Protein AF-0000000084714927 (afdb_homodimer)

Organism: Cystobacter fuscus (strain ATCC 25194 / DSM 2262 / NBRC 100088 / M29) (NCBI:txid1242864)

Radius of gyration: 37.63 Å; Cα contacts (8 Å, |Δi|>4): 1784; chains: 2; bounding box: 55×121×101 Å

InterPro domains:
  IPR007560 Restriction endonuclease type IV, Mrr [PF04471] (374-471)
  IPR011856 tRNA endonuclease-like domain superfamily [G3DSA:3.40.1350.10] (343-491)

pLDDT: mean 81.04, std 16.55, range [20.39, 96.5]

Sequence (1030 aa):
MTMDDIRNSDLLENTDSLEPNTLGLEEFSGKSTAALIKLAKEHSSPDGAVKINFQLANIGNTNDPANIAYDYLEALWIGERLSKHCKKVTSETKSLSYYEVYVVFSMWPSDFEEWARELVQLTIDLELWGEDCPDGYEIYDPITKAEGISEVEDDIFNGSSKICLPELADCFIANFIHGTFYHEEEAYWNERFPTWRHGFWKSALSREIGYDLYTSTNSQGVWIAMSDKDKIEDLLSQYGGFSETGRKLYLAEYLRLNDESPFLVSVRNSVYAPVQQVESALECWEKCLQDKKRKSKANDDQYSSAWQDFSWRMTEHGQAVVASHDNVQFVAFCSSADSLRPEQLQDTLAKLENSADRLRQLVGLPPSSLCNWDSINEEDFEELCYDVLRRTGIFDERTIRKHGKTRSRDGGRDIEIWSRSRIGKPGVKWIFQCKYLSTSRSLGAGRIDMSDVVEQYGAGGFGVMTNSVIDSTLYDRMDAIAARRDLELMSWSKFELERFITPRRDLLRRYFKHDMTMDDIRNSDLLENTDSLEPNTLGLEEFSGKSTAALIKLAKEHSSPDGAVKINFQLANIGNTNDPANIAYDYLEALWIGERLSKHCKKVTSETKSLSYYEVYVVFSMWPSDFEEWARELVQLTIDLELWGEDCPDGYEIYDPITKAEGISEVEDDIFNGSSKICLPELADCFIANFIHGTFYHEEEAYWNERFPTWRHGFWKSALSREIGYDLYTSTNSQGVWIAMSDKDKIEDLLSQYGGFSETGRKLYLAEYLRLNDESPFLVSVRNSVYAPVQQVESALECWEKCLQDKKRKSKANDDQYSSAWQDFSWRMTEHGQAVVASHDNVQFVAFCSSADSLRPEQLQDTLAKLENSADRLRQLVGLPPSSLCNWDSINEEDFEELCYDVLRRTGIFDERTIRKHGKTRSRDGGRDIEIWSRSRIGKPGVKWIFQCKYLSTSRSLGAGRIDMSDVVEQYGAGGFGVMTNSVIDSTLYDRMDAIAARRDLELMSWSKFELERFITPRRDLLRRYFKHD

Solvent-accessible surface area (backbone atoms only — not comparable to full-atom values): 55320 Å² total; per-residue (Å²): 97,76,67,76,78,69,65,86,81,83,88,67,74,81,70,62,68,71,63,94,50,53,42,48,60,70,71,56,42,78,53,53,62,68,56,43,45,52,52,45,61,71,35,31,42,98,86,51,32,35,33,39,37,45,73,34,70,31,42,61,62,73,52,42,35,45,54,38,15,48,38,31,42,49,50,41,40,52,49,52,63,57,41,75,34,28,79,45,63,48,73,46,69,45,71,58,43,78,58,40,32,29,40,36,33,40,31,29,55,71,39,60,67,62,35,37,50,50,51,50,52,47,37,52,59,66,60,59,40,67,96,67,62,68,92,76,70,70,78,61,87,69,67,44,58,65,54,47,40,49,52,49,51,46,25,68,77,65,60,76,52,88,65,81,57,28,66,40,53,40,51,18,49,60,22,33,71,69,10,61,73,33,66,76,42,41,70,62,49,34,68,76,38,52,39,50,78,67,47,28,46,75,36,57,50,19,72,79,74,71,39,56,30,28,39,39,48,55,84,62,33,37,33,43,34,50,37,57,79,82,55,48,42,56,47,26,36,74,43,54,21,20,34,84,77,24,24,46,69,37,67,28,45,38,39,32,55,52,44,46,81,38,30,30,41,36,97,67,36,47,27,52,51,64,56,65,54,49,49,53,51,46,51,37,38,62,76,56,65,48,67,63,74,64,46,62,73,53,53,90,80,61,69,62,67,76,68,46,62,40,50,41,29,22,22,60,81,40,48,36,34,34,43,34,43,88,59,33,32,35,41,35,42,44,56,54,79,37,41,60,47,70,67,54,47,50,53,49,39,50,51,46,47,50,52,38,52,49,48,34,54,65,68,32,59,74,68,67,85,67,69,55,67,83,76,45,53,62,67,54,47,48,51,49,52,52,55,49,54,49,63,61,12,45,37,38,58,86,54,55,41,75,50,73,79,65,89,60,86,74,67,62,58,40,33,36,34,30,36,36,45,27,76,78,36,66,48,40,40,28,36,29,34,70,48,75,54,58,82,89,44,65,46,53,51,89,78,56,60,61,71,60,30,34,64,75,66,66,38,44,24,42,32,42,37,32,66,22,49,69,35,69,67,28,53,53,51,51,50,55,51,23,66,74,68,70,40,44,48,45,79,30,29,36,52,56,46,47,60,62,37,67,84,32,61,68,55,35,34,72,62,50,68,47,132,112,67,58,84,75,63,62,87,81,82,88,58,75,77,72,62,69,71,62,93,50,52,42,48,62,70,72,56,40,80,54,51,64,70,56,44,45,52,52,47,61,72,34,31,43,98,86,52,31,36,32,39,36,45,73,33,71,31,40,61,60,74,48,41,36,43,56,38,16,47,40,29,43,51,49,42,41,52,51,52,62,57,39,76,34,28,78,44,64,48,74,46,67,45,70,56,39,74,56,40,32,30,41,36,34,41,32,29,55,71,41,60,69,62,33,40,49,50,50,51,51,48,37,53,58,67,58,58,41,67,94,68,63,68,90,77,70,67,80,72,82,73,69,42,58,67,54,49,40,50,52,50,52,47,25,68,76,66,59,76,52,89,64,79,57,27,68,39,53,40,50,17,50,59,22,33,70,69,10,62,73,34,66,76,42,39,71,61,48,33,69,77,38,52,38,51,78,67,47,28,45,75,36,56,51,16,72,79,74,73,39,56,30,28,39,39,72,55,86,76,33,39,33,42,32,50,37,57,80,84,54,48,42,57,47,26,38,74,42,54,20,20,34,85,78,26,23,47,67,38,67,30,44,40,40,31,54,51,45,46,82,37,29,31,41,36,97,66,36,48,27,52,51,64,56,65,54,48,49,52,51,47,52,36,37,63,75,57,64,47,66,64,76,62,45,63,77,52,52,90,81,60,69,61,66,75,68,45,63,41,49,40,29,23,22,60,80,39,46,37,35,35,41,34,43,90,59,33,33,35,39,35,39,45,56,55,79,38,41,60,47,70,69,53,47,48,52,50,40,52,52,46,48,52,51,38,51,49,45,33,54,64,67,30,55,75,69,68,84,71,69,55,68,86,75,45,52,62,66,54,48,48,51,49,52,53,55,50,54,50,63,60,12,45,38,38,58,88,54,54,41,76,48,74,77,64,88,59,89,73,68,63,56,40,32,36,35,29,36,37,45,25,77,95,37,68,47,40,41,28,35,28,34,69,48,77,52,58,81,88,43,64,47,51,50,90,78,58,61,62,70,61,31,35,63,74,67,68,38,44,25,44,32,44,35,31,65,23,49,68,35,70,67,28,52,51,52,51,50,54,52,23,66,75,68,71,41,45,49,43,80,31,32,36,50,55,46,47,59,61,38,66,83,32,63,68,56,36,35,73,62,51,68,46,132

Nearest PDB structures (foldseek):
  7cww-assembly1_A  TM=3.872E-01  e=1.235E+00  Streptomyces laurentii
  3cw2-assembly4_H  TM=4.452E-01  e=3.968E+00  Saccharolobus solfataricus
  3kg1-assembly3_A-2  TM=4.037E-01  e=4.956E+00  Streptomyces nogalater
  2aho-assembly1_B  TM=3.079E-01  e=2.544E+00  Saccharolobus solfataricus
  4oc8-assembly1_B  TM=6.922E-01  e=3.129E-04  Azoarcus olearius

Secondary structure (DSSP, 8-state):
--GGGG-----------S-TTEEEGGGGTT--HHHHHHHHHHT--TTS-EEEEEE-TTTTTT--HHHHHHHHHHHHHHHHHHHTTEEEEEEEEEEEETTEEEEEEEEEESSHHHHHHHHHHHHHHTT-S-S---TT----S---HHHHHHHHHHHHHH--S--S-HHHHHHHHHHHTTSHHHHHTHHHHHHH-GGGGGTEEE-TTHHHHTS-EEEE-SSS-EEEE-S-GGGHHHHHHHHSS--TTTT--EEEEEEEETTSPPEEE-SS-EEE--HHHHHHHHHHIIIIIS-THHHHHS-TT----GGGG-EEEE-TTSSEEEEEETTEEEEEE--GGGBPPHHHHHHHHHHHHHHHHHHHHHHTSS--TT--GGGS-HHHHHHHHHHHHHHSSSB-GGG-EE----SS---S-SEEEEBPPBTTB---EEEEEEE---TT--B-GGG--HHHHHHHHT-SEEEEEESSPBPHHHHHHHHHHHHHHT-EEEEE-HHHHHHHHTT-HHHHHHHH---/--GGGS-----------S-TTEEEGGGGTT--HHHHHHHHHHT--TTSPEEEEEE-TTTTTT--HHHHHHHHHHHHHHHHHHHTTEEEEEEEEEEEETTEEEEEEEEEESSHHHHHHHHHHHHHHTT-S-S---TT----S---HHHHHHHHHHHHHH--S--S-HHHHHHHHHHHTTSHHHHHTHHHHHHH-GGGGGTEEE-TTHHHHTS-EEEE-STT-EEEE-S-GGGHHHHHHHHSS--TTTT--EEEEEEEETTSPPEEE-SS-EEE--HHHHHHHHHHIIIIIS-THHHHSS-TT----GGGG-EEEE-TTSSEEEEEETTEEEEEE--GGGBPPHHHHHHHHHHHHHHHHHHHHHHTSS--TT--GGGS-HHHHHHHHHHHHHHSSSB-GGG-EE----SS---S-SEEEEBPPBTTB---EEEEEEE---TT-EE-GGG--HHHHHHHHT-SEEEEEESSEEPHHHHHHHHHHHHHHT-EEEEE-HHHHHHHHTT-HHHHHHHH---

Structure (mmCIF, N/CA/C/O backbone):
data_AF-0000000084714927-model_v1
#
loop_
_entity.id
_entity.type
_entity.pdbx_description
1 polymer 'Restriction endonuclease type IV Mrr domain-containing protein'
#
loop_
_atom_site.group_PDB
_atom_site.id
_atom_site.type_symbol
_atom_site.label_atom_id
_atom_site.label_alt_id
_atom_site.label_comp_id
_atom_site.label_asym_id
_atom_site.label_entity_id
_atom_site.label_seq_id
_atom_site.pdbx_PDB_ins_code
_atom_site.Cartn_x
_atom_site.Cartn_y
_atom_site.Cartn_z
_atom_site.occupancy
_atom_site.B_iso_or_equiv
_atom_site.auth_seq_id
_atom_site.auth_comp_id
_atom_site.auth_asym_id
_atom_site.auth_atom_id
_atom_site.pdbx_PDB_model_num
ATOM 1 N N . MET A 1 1 ? -5.18 25.172 0.023 1 20.39 1 MET A N 1
ATOM 2 C CA . MET A 1 1 ? -6.613 25.312 0.266 1 20.39 1 MET A CA 1
ATOM 3 C C . MET A 1 1 ? -7.297 26 -0.908 1 20.39 1 MET A C 1
ATOM 5 O O . MET A 1 1 ? -6.996 27.156 -1.221 1 20.39 1 MET A O 1
ATOM 9 N N . THR A 1 2 ? -7.621 25.281 -1.934 1 26.22 2 THR A N 1
ATOM 10 C CA . THR A 1 2 ? -8.352 25.875 -3.043 1 26.22 2 THR A CA 1
ATOM 11 C C . THR A 1 2 ? -9.656 26.5 -2.557 1 26.22 2 THR A C 1
ATOM 13 O O . THR A 1 2 ? -10.18 26.125 -1.509 1 26.22 2 THR A O 1
ATOM 16 N N . MET A 1 3 ? -10.047 27.703 -3.01 1 26.44 3 MET A N 1
ATOM 17 C CA . MET A 1 3 ? -11.156 28.609 -2.736 1 26.44 3 MET A CA 1
ATOM 18 C C . MET A 1 3 ? -12.5 27.891 -2.881 1 26.44 3 MET A C 1
ATOM 20 O O . MET A 1 3 ? -13.555 28.516 -2.756 1 26.44 3 MET A O 1
ATOM 24 N N . ASP A 1 4 ? -12.586 26.734 -3.416 1 28.58 4 ASP A N 1
ATOM 25 C CA . ASP A 1 4 ? -13.969 26.375 -3.701 1 28.58 4 ASP A CA 1
ATOM 26 C C . ASP A 1 4 ? -14.781 26.266 -2.414 1 28.58 4 ASP A C 1
ATOM 28 O O . ASP A 1 4 ? -16.016 26.297 -2.449 1 28.58 4 ASP A O 1
ATOM 32 N N . ASP A 1 5 ? -14.164 25.875 -1.298 1 27.12 5 ASP A N 1
ATOM 33 C CA . ASP A 1 5 ? -15.102 25.484 -0.253 1 27.12 5 ASP A CA 1
ATOM 34 C C . ASP A 1 5 ? -15.656 26.703 0.479 1 27.12 5 ASP A C 1
ATOM 36 O O . ASP A 1 5 ? -16.219 26.562 1.566 1 27.12 5 ASP A O 1
ATOM 40 N N . ILE A 1 6 ? -15.227 27.953 0.097 1 28.14 6 ILE A N 1
ATOM 41 C CA . ILE A 1 6 ? -15.609 29.062 0.965 1 28.14 6 ILE A CA 1
ATOM 42 C C . ILE A 1 6 ? -17.047 29.469 0.685 1 28.14 6 ILE A C 1
ATOM 44 O O . ILE A 1 6 ? -17.438 30.609 0.928 1 28.14 6 ILE A O 1
ATOM 48 N N . ARG A 1 7 ? -17.906 28.719 0.069 1 25.72 7 ARG A N 1
ATOM 49 C CA . ARG A 1 7 ? -19.078 29.438 -0.455 1 25.72 7 ARG A CA 1
ATOM 50 C C . ARG A 1 7 ? -20.047 29.797 0.666 1 25.72 7 ARG A C 1
ATOM 52 O O . ARG A 1 7 ? -21.109 30.359 0.412 1 25.72 7 ARG A O 1
ATOM 59 N N . ASN A 1 8 ? -20.188 29.094 1.812 1 25.55 8 ASN A N 1
ATOM 60 C CA . ASN A 1 8 ? -21.531 29.297 2.348 1 25.55 8 ASN A CA 1
ATOM 61 C C . ASN A 1 8 ? -21.719 30.734 2.828 1 25.55 8 ASN A C 1
ATOM 63 O O . ASN A 1 8 ? -20.797 31.359 3.342 1 25.55 8 ASN A O 1
ATOM 67 N N . SER A 1 9 ? -23 31.484 2.619 1 22.45 9 SER A N 1
ATOM 68 C CA . SER A 1 9 ? -23.609 32.812 2.502 1 22.45 9 SER A CA 1
ATOM 69 C C . SER A 1 9 ? -23.531 33.562 3.816 1 22.45 9 SER A C 1
ATOM 71 O O . SER A 1 9 ? -23.094 34.719 3.842 1 22.45 9 SER A O 1
ATOM 73 N N . ASP A 1 10 ? -24.5 33.312 4.863 1 24.19 10 ASP A N 1
ATOM 74 C CA . ASP A 1 10 ? -25.266 34.312 5.594 1 24.19 10 ASP A CA 1
ATOM 75 C C . ASP A 1 10 ? -24.469 34.875 6.77 1 24.19 10 ASP A C 1
ATOM 77 O O . ASP A 1 10 ? -24.984 35.656 7.57 1 24.19 10 ASP A O 1
ATOM 81 N N . LEU A 1 11 ? -23.422 34.219 7.191 1 28.86 11 LEU A N 1
ATOM 82 C CA . LEU A 1 11 ? -22.984 34.438 8.57 1 28.86 11 LEU A CA 1
ATOM 83 C C . LEU A 1 11 ? -22.281 35.781 8.711 1 28.86 11 LEU A C 1
ATOM 85 O O . LEU A 1 11 ? -21.062 35.812 8.906 1 28.86 11 LEU A O 1
ATOM 89 N N . LEU A 1 12 ? -22.719 36.938 8.086 1 27.44 12 LEU A N 1
ATOM 90 C CA . LEU A 1 12 ? -21.969 38.156 7.848 1 27.44 12 LEU A CA 1
ATOM 91 C C . LEU A 1 12 ? -21.828 38.969 9.133 1 27.44 12 LEU A C 1
ATOM 93 O O . LEU A 1 12 ? -20.969 39.844 9.219 1 27.44 12 LEU A O 1
ATOM 97 N N . GLU A 1 13 ? -22.75 39.062 10.133 1 27.45 13 GLU A N 1
ATOM 98 C CA . GLU A 1 13 ? -22.797 40.406 10.727 1 27.45 13 GLU A CA 1
ATOM 99 C C . GLU A 1 13 ? -21.688 40.562 11.75 1 27.45 13 GLU A C 1
ATOM 101 O O . GLU A 1 13 ? -21.422 41.688 12.211 1 27.45 13 GLU A O 1
ATOM 106 N N . ASN A 1 14 ? -21.406 39.656 12.719 1 29.84 14 ASN A N 1
ATOM 107 C CA . ASN A 1 14 ? -20.641 40.125 13.859 1 29.84 14 ASN A CA 1
ATOM 108 C C . ASN A 1 14 ? -19.203 40.438 13.477 1 29.84 14 ASN A C 1
ATOM 110 O O . ASN A 1 14 ? -18.438 39.531 13.164 1 29.84 14 ASN A O 1
ATOM 114 N N . THR A 1 15 ? -18.859 41.688 13.039 1 35.09 15 THR A N 1
ATOM 115 C CA . THR A 1 15 ? -17.641 42.375 12.633 1 35.09 15 THR A CA 1
ATOM 116 C C . THR A 1 15 ? -16.578 42.281 13.711 1 35.09 15 THR A C 1
ATOM 118 O O . THR A 1 15 ? -16.594 43 14.703 1 35.09 15 THR A O 1
ATOM 121 N N . ASP A 1 16 ? -16.172 41.281 14.273 1 39.03 16 ASP A N 1
ATOM 122 C CA . ASP A 1 16 ? -14.945 41.25 15.07 1 39.03 16 ASP A CA 1
ATOM 123 C C . ASP A 1 16 ? -13.812 42 14.367 1 39.03 16 ASP A C 1
ATOM 125 O O . ASP A 1 16 ? -13.445 41.656 13.242 1 39.03 16 ASP A O 1
ATOM 129 N N . SER A 1 17 ? -13.688 43.344 14.609 1 47.5 17 SER A N 1
ATOM 130 C CA . SER A 1 17 ? -12.672 44.281 14.172 1 47.5 17 SER A CA 1
ATOM 131 C C . SER A 1 17 ? -11.266 43.75 14.367 1 47.5 17 SER A C 1
ATOM 133 O O . SER A 1 17 ? -11.062 42.844 15.172 1 47.5 17 SER A O 1
ATOM 135 N N . LEU A 1 18 ? -10.43 43.938 13.336 1 54.31 18 LEU A N 1
ATOM 136 C CA . LEU A 1 18 ? -9 43.719 13.523 1 54.31 18 LEU A CA 1
ATOM 137 C C . LEU A 1 18 ? -8.547 44.281 14.875 1 54.31 18 LEU A C 1
ATOM 139 O O . LEU A 1 18 ? -9.18 45.156 15.438 1 54.31 18 LEU A O 1
ATOM 143 N N . GLU A 1 19 ? -7.809 43.719 15.586 1 59.12 19 GLU A N 1
ATOM 144 C CA . GLU A 1 19 ? -7.305 44.188 16.875 1 59.12 19 GLU A CA 1
ATOM 145 C C . GLU A 1 19 ? -7.23 45.688 16.906 1 59.12 19 GLU A C 1
ATOM 147 O O . GLU A 1 19 ? -6.844 46.344 15.93 1 59.12 19 GLU A O 1
ATOM 152 N N . PRO A 1 20 ? -7.883 46.375 17.828 1 55.88 20 PRO A N 1
ATOM 153 C CA . PRO A 1 20 ? -7.977 47.844 17.953 1 55.88 20 PRO A CA 1
ATOM 154 C C . PRO A 1 20 ? -6.664 48.562 17.625 1 55.88 20 PRO A C 1
ATOM 156 O O . PRO A 1 20 ? -6.672 49.719 17.188 1 55.88 20 PRO A O 1
ATOM 159 N N . ASN A 1 21 ? -5.5 47.812 17.484 1 66 21 ASN A N 1
ATOM 160 C CA . ASN A 1 21 ? -4.227 48.5 17.312 1 66 21 ASN A CA 1
ATOM 161 C C . ASN A 1 21 ? -3.586 48.156 15.961 1 66 21 ASN A C 1
ATOM 163 O O . ASN A 1 21 ? -2.371 48.281 15.805 1 66 21 ASN A O 1
ATOM 167 N N . THR A 1 22 ? -4.527 47.938 14.992 1 75.75 22 THR A N 1
ATOM 168 C CA . THR A 1 22 ? -3.982 47.656 13.664 1 75.75 22 THR A CA 1
ATOM 169 C C . THR A 1 22 ? -4.348 48.781 12.703 1 75.75 22 THR A C 1
ATOM 171 O O . THR A 1 22 ? -5.504 49.219 12.633 1 75.75 22 THR A O 1
ATOM 174 N N . LEU A 1 23 ? -3.328 49.375 12.07 1 78.56 23 LEU A N 1
ATOM 175 C CA . LEU A 1 23 ? -3.541 50.5 11.156 1 78.56 23 LEU A CA 1
ATOM 176 C C . LEU A 1 23 ? -3.703 50 9.719 1 78.56 23 LEU A C 1
ATOM 178 O O . LEU A 1 23 ? -2.926 49.156 9.258 1 78.56 23 LEU A O 1
ATOM 182 N N . GLY A 1 24 ? -4.766 50.438 9.117 1 78.31 24 GLY A N 1
ATOM 183 C CA . GLY A 1 24 ? -4.879 50.188 7.688 1 78.31 24 GLY A CA 1
ATOM 184 C C . GLY A 1 24 ? -3.965 51.062 6.855 1 78.31 24 GLY A C 1
ATOM 185 O O . GLY A 1 24 ? -3.701 52.219 7.219 1 78.31 24 GLY A O 1
ATOM 186 N N . LEU A 1 25 ? -3.465 50.531 5.832 1 76.44 25 LEU A N 1
ATOM 187 C CA . LEU A 1 25 ? -2.576 51.312 4.965 1 76.44 25 LEU A CA 1
ATOM 188 C C . LEU A 1 25 ? -3.264 52.562 4.473 1 76.44 25 LEU A C 1
ATOM 190 O O . LEU A 1 25 ? -2.607 53.594 4.238 1 76.44 25 LEU A O 1
ATOM 194 N N . GLU A 1 26 ? -4.578 52.5 4.406 1 70.88 26 GLU A N 1
ATOM 195 C CA . GLU A 1 26 ? -5.344 53.625 3.918 1 70.88 26 GLU A CA 1
ATOM 196 C C . GLU A 1 26 ? -5.336 54.781 4.93 1 70.88 26 GLU A C 1
ATOM 198 O O . GLU A 1 26 ? -5.508 55.938 4.562 1 70.88 26 GLU A O 1
ATOM 203 N N . GLU A 1 27 ? -5.098 54.406 6.129 1 72.44 27 GLU A N 1
ATOM 204 C CA . GLU A 1 27 ? -5.105 55.438 7.18 1 72.44 27 GLU A CA 1
ATOM 205 C C . GLU A 1 27 ? -3.887 56.344 7.07 1 72.44 27 GLU A C 1
ATOM 207 O O . GLU A 1 27 ? -3.879 57.438 7.617 1 72.44 27 GLU A O 1
ATOM 212 N N . PHE A 1 28 ? -2.984 55.875 6.359 1 67.94 28 PHE A N 1
ATOM 213 C CA . PHE A 1 28 ? -1.759 56.656 6.238 1 67.94 28 PHE A CA 1
ATOM 214 C C . PHE A 1 28 ? -1.833 57.594 5.039 1 67.94 28 PHE A C 1
ATOM 216 O O . PHE A 1 28 ? -0.954 58.438 4.852 1 67.94 28 PHE A O 1
ATOM 223 N N . SER A 1 29 ? -2.965 57.469 4.41 1 65.19 29 SER A N 1
ATOM 224 C CA . SER A 1 29 ? -3.117 58.281 3.219 1 65.19 29 SER A CA 1
ATOM 225 C C . SER A 1 29 ? -3.324 59.75 3.588 1 65.19 29 SER A C 1
ATOM 227 O O . SER A 1 29 ? -4.102 60.062 4.488 1 65.19 29 SER A O 1
ATOM 229 N N . GLY A 1 30 ? -2.555 60.594 2.93 1 65.06 30 GLY A N 1
ATOM 230 C CA . GLY A 1 30 ? -2.766 62.031 3.033 1 65.06 30 GLY A CA 1
ATOM 231 C C . GLY A 1 30 ? -2.158 62.625 4.285 1 65.06 30 GLY A C 1
ATOM 232 O O . GLY A 1 30 ? -2.455 63.781 4.637 1 65.06 30 GLY A O 1
ATOM 233 N N . LYS A 1 31 ? -1.418 61.938 4.965 1 71.75 31 LYS A N 1
ATOM 234 C CA . LYS A 1 31 ? -0.857 62.469 6.211 1 71.75 31 LYS A CA 1
ATOM 235 C C . LYS A 1 31 ? 0.618 62.812 6.043 1 71.75 31 LYS A C 1
ATOM 237 O O . LYS A 1 31 ? 1.3 62.25 5.18 1 71.75 31 LYS A O 1
ATOM 242 N N . SER A 1 32 ? 0.973 63.875 6.781 1 71.19 32 SER A N 1
ATOM 243 C CA . SER A 1 32 ? 2.385 64.25 6.801 1 71.19 32 SER A CA 1
ATOM 244 C C . SER A 1 32 ? 3.221 63.188 7.527 1 71.19 32 SER A C 1
ATOM 246 O O . SER A 1 32 ? 2.688 62.375 8.305 1 71.19 32 SER A O 1
ATOM 248 N N . THR A 1 33 ? 4.477 63.125 7.223 1 73.94 33 THR A N 1
ATOM 249 C CA . THR A 1 33 ? 5.398 62.188 7.863 1 73.94 33 THR A CA 1
ATOM 250 C C . THR A 1 33 ? 5.324 62.344 9.383 1 73.94 33 THR A C 1
ATOM 252 O O . THR A 1 33 ? 5.324 61.312 10.094 1 73.94 33 THR A O 1
ATOM 255 N N . ALA A 1 34 ? 5.289 63.531 9.805 1 76.25 34 ALA A N 1
ATOM 256 C CA . ALA A 1 34 ? 5.227 63.781 11.242 1 76.25 34 ALA A CA 1
ATOM 257 C C . ALA A 1 34 ? 3.938 63.219 11.836 1 76.25 34 ALA A C 1
ATOM 259 O O . ALA A 1 34 ? 3.949 62.656 12.93 1 76.25 34 ALA A O 1
ATOM 260 N N . ALA A 1 35 ? 2.887 63.406 11.117 1 78.69 35 ALA A N 1
ATOM 261 C CA . ALA A 1 35 ? 1.591 62.906 11.578 1 78.69 35 ALA A CA 1
ATOM 262 C C . ALA A 1 35 ? 1.559 61.375 11.586 1 78.69 35 ALA A C 1
ATOM 264 O O . ALA A 1 35 ? 0.962 60.75 12.469 1 78.69 35 ALA A O 1
ATOM 265 N N . LEU A 1 36 ? 2.266 60.906 10.688 1 75.12 36 LEU A N 1
ATOM 266 C CA . LEU A 1 36 ? 2.299 59.469 10.555 1 75.12 36 LEU A CA 1
ATOM 267 C C . LEU A 1 36 ? 3.133 58.844 11.672 1 75.12 36 LEU A C 1
ATOM 269 O O . LEU A 1 36 ? 2.771 57.781 12.203 1 75.12 36 LEU A O 1
ATOM 273 N N . ILE A 1 37 ? 4.203 59.438 11.914 1 77.06 37 ILE A N 1
ATOM 274 C CA . ILE A 1 37 ? 5.055 59 13.008 1 77.06 37 ILE A CA 1
ATOM 275 C C . ILE A 1 37 ? 4.277 59 14.32 1 77.06 37 ILE A C 1
ATOM 277 O O . ILE A 1 37 ? 4.355 58.062 15.109 1 77.06 37 ILE A O 1
ATOM 281 N N . LYS A 1 38 ? 3.576 60.062 14.469 1 79.88 38 LYS A N 1
ATOM 282 C CA . LYS A 1 38 ? 2.766 60.188 15.68 1 79.88 38 LYS A CA 1
ATOM 283 C C . LYS A 1 38 ? 1.701 59.094 15.742 1 79.88 38 LYS A C 1
ATOM 285 O O . LYS A 1 38 ? 1.499 58.5 16.781 1 79.88 38 LYS A O 1
ATOM 290 N N . LEU A 1 39 ? 1.113 58.875 14.625 1 78.81 39 LEU A N 1
ATOM 291 C CA . LEU A 1 39 ? 0.071 57.844 14.539 1 78.81 39 LEU A CA 1
ATOM 292 C C . LEU A 1 39 ? 0.641 56.469 14.828 1 78.81 39 LEU A C 1
ATOM 294 O O . LEU A 1 39 ? 0.045 55.688 15.57 1 78.81 39 LEU A O 1
ATOM 298 N N . ALA A 1 40 ? 1.733 56.188 14.258 1 76 40 ALA A N 1
ATOM 299 C CA . ALA A 1 40 ? 2.371 54.875 14.422 1 76 40 ALA A CA 1
ATOM 300 C C . ALA A 1 40 ? 2.803 54.656 15.867 1 76 40 ALA A C 1
ATOM 302 O O . ALA A 1 40 ? 2.674 53.562 16.391 1 76 40 ALA A O 1
ATOM 303 N N . LYS A 1 41 ? 3.301 55.656 16.484 1 77.38 41 LYS A N 1
ATOM 304 C CA . LYS A 1 41 ? 3.752 55.562 17.859 1 77.38 41 LYS A CA 1
ATOM 305 C C . LYS A 1 41 ? 2.576 55.344 18.812 1 77.38 41 LYS A C 1
ATOM 307 O O . LYS A 1 41 ? 2.697 54.625 19.797 1 77.38 41 LYS A O 1
ATOM 312 N N . GLU A 1 42 ? 1.489 55.938 18.469 1 78.94 42 GLU A N 1
ATOM 313 C CA . GLU A 1 42 ? 0.299 55.844 19.312 1 78.94 42 GLU A CA 1
ATOM 314 C C . GLU A 1 42 ? -0.293 54.438 19.234 1 78.94 42 GLU A C 1
ATOM 316 O O . GLU A 1 42 ? -0.958 53.969 20.172 1 78.94 42 GLU A O 1
ATOM 321 N N . HIS A 1 43 ? 0.025 53.812 18.156 1 78.5 43 HIS A N 1
ATOM 322 C CA . HIS A 1 43 ? -0.57 52.469 17.969 1 78.5 43 HIS A CA 1
ATOM 323 C C . HIS A 1 43 ? 0.465 51.375 18.172 1 78.5 43 HIS A C 1
ATOM 325 O O . HIS A 1 43 ? 0.199 50.219 17.859 1 78.5 43 HIS A O 1
ATOM 331 N N . SER A 1 44 ? 1.618 51.812 18.562 1 80.5 44 SER A N 1
ATOM 332 C CA . SER A 1 44 ? 2.66 50.812 18.797 1 80.5 44 SER A CA 1
ATOM 333 C C . SER A 1 44 ? 2.371 50 20.047 1 80.5 44 SER A C 1
ATOM 335 O O . SER A 1 44 ? 1.882 50.531 21.047 1 80.5 44 SER A O 1
ATOM 337 N N . SER A 1 45 ? 2.521 48.719 19.938 1 79.25 45 SER A N 1
ATOM 338 C CA . SER A 1 45 ? 2.385 47.844 21.094 1 79.25 45 SER A CA 1
ATOM 339 C C . SER A 1 45 ? 3.473 48.125 22.125 1 79.25 45 SER A C 1
ATOM 341 O O . SER A 1 45 ? 4.457 48.812 21.828 1 79.25 45 SER A O 1
ATOM 343 N N . PRO A 1 46 ? 3.236 47.594 23.359 1 76.81 46 PRO A N 1
ATOM 344 C CA . PRO A 1 46 ? 4.223 47.844 24.406 1 76.81 46 PRO A CA 1
ATOM 345 C C . PRO A 1 46 ? 5.621 47.344 24.031 1 76.81 46 PRO A C 1
ATOM 347 O O . PRO A 1 46 ? 6.621 47.938 24.469 1 76.81 46 PRO A O 1
ATOM 350 N N . ASP A 1 47 ? 5.676 46.438 23.109 1 80.38 47 ASP A N 1
ATOM 351 C CA . ASP A 1 47 ? 6.977 45.906 22.719 1 80.38 47 ASP A CA 1
ATOM 352 C C . ASP A 1 47 ? 7.551 46.656 21.516 1 80.38 47 ASP A C 1
ATOM 354 O O . ASP A 1 47 ? 8.602 46.281 21 1 80.38 47 ASP A O 1
ATOM 358 N N . GLY A 1 48 ? 6.883 47.656 21.094 1 79.88 48 GLY A N 1
ATOM 359 C CA . GLY A 1 48 ? 7.395 48.531 20.047 1 79.88 48 GLY A CA 1
ATOM 360 C C . GLY A 1 48 ? 6.945 48.125 18.656 1 79.88 48 GLY A C 1
ATOM 361 O O . GLY A 1 48 ? 7.398 48.688 17.656 1 79.88 48 GLY A O 1
ATOM 362 N N . ALA A 1 49 ? 6.023 47.188 18.594 1 87.69 49 ALA A N 1
ATOM 363 C CA . ALA A 1 49 ? 5.57 46.719 17.297 1 87.69 49 ALA A CA 1
ATOM 364 C C . ALA A 1 49 ? 4.449 47.594 16.75 1 87.69 49 ALA A C 1
ATOM 366 O O . ALA A 1 49 ? 3.586 48.062 17.5 1 87.69 49 ALA A O 1
ATOM 367 N N . VAL A 1 50 ? 4.594 47.906 15.445 1 88.5 50 VAL A N 1
ATOM 368 C CA . VAL A 1 50 ? 3.51 48.594 14.727 1 88.5 50 VAL A CA 1
ATOM 369 C C . VAL A 1 50 ? 2.801 47.594 13.812 1 88.5 50 VAL A C 1
ATOM 371 O O . VAL A 1 50 ? 3.449 46.844 13.055 1 88.5 50 VAL A O 1
ATOM 374 N N . LYS A 1 51 ? 1.51 47.531 13.906 1 89.25 51 LYS A N 1
ATOM 375 C CA . LYS A 1 51 ? 0.737 46.562 13.109 1 89.25 51 LYS A CA 1
ATOM 376 C C . LYS A 1 51 ? 0.045 47.281 11.945 1 89.25 51 LYS A C 1
ATOM 378 O O . LYS A 1 51 ? -0.601 48.312 12.133 1 89.25 51 LYS A O 1
ATOM 383 N N . ILE A 1 52 ? 0.343 46.781 10.773 1 88.38 52 ILE A N 1
ATOM 384 C CA . ILE A 1 52 ? -0.247 47.312 9.547 1 88.38 52 ILE A CA 1
ATOM 385 C C . ILE A 1 52 ? -1.016 46.188 8.828 1 88.38 52 ILE A C 1
ATOM 387 O O . ILE A 1 52 ? -0.557 45.062 8.766 1 88.38 52 ILE A O 1
ATOM 391 N N . ASN A 1 53 ? -2.201 46.5 8.391 1 88.69 53 ASN A N 1
ATOM 392 C CA . ASN A 1 53 ? -2.953 45.5 7.668 1 88.69 53 ASN A CA 1
ATOM 393 C C . ASN A 1 53 ? -3.1 45.844 6.191 1 88.69 53 ASN A C 1
ATOM 395 O O . ASN A 1 53 ? -3.029 47.031 5.82 1 88.69 53 ASN A O 1
ATOM 399 N N . PHE A 1 54 ? -3.145 44.875 5.391 1 88.56 54 PHE A N 1
ATOM 400 C CA . PHE A 1 54 ? -3.367 44.938 3.949 1 88.56 54 PHE A CA 1
ATOM 401 C C . PHE A 1 54 ? -4.438 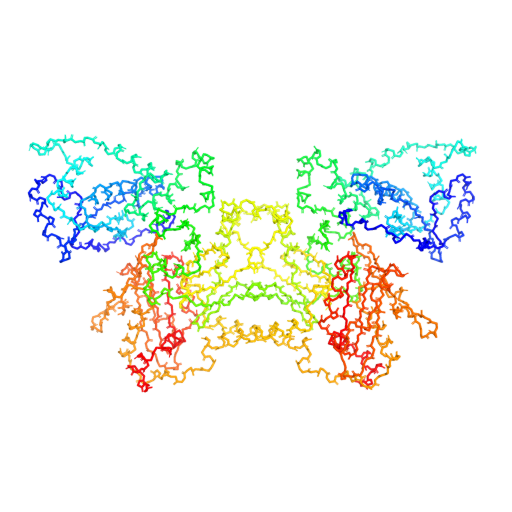43.938 3.525 1 88.56 54 PHE A C 1
ATOM 403 O O . PHE A 1 54 ? -4.336 42.75 3.82 1 88.56 54 PHE A O 1
ATOM 410 N N . GLN A 1 55 ? -5.402 44.406 2.816 1 86.75 55 GLN A N 1
ATOM 411 C CA . GLN A 1 55 ? -6.512 43.531 2.43 1 86.75 55 GLN A CA 1
ATOM 412 C C . GLN A 1 55 ? -6.164 42.719 1.184 1 86.75 55 GLN A C 1
ATOM 414 O O . GLN A 1 55 ? -5.629 43.281 0.215 1 86.75 55 GLN A O 1
ATOM 419 N N . LEU A 1 56 ? -6.398 41.469 1.275 1 88.88 56 LEU A N 1
ATOM 420 C CA . LEU A 1 56 ? -6.379 40.625 0.088 1 88.88 56 LEU A CA 1
ATOM 421 C C . LEU A 1 56 ? -7.711 40.688 -0.653 1 88.88 56 LEU A C 1
ATOM 423 O O . LEU A 1 56 ? -8.609 39.906 -0.397 1 88.88 56 LEU A O 1
ATOM 427 N N . ALA A 1 57 ? -7.805 41.5 -1.564 1 86.19 57 ALA A N 1
ATOM 428 C CA . ALA A 1 57 ? -9.055 41.969 -2.143 1 86.19 57 ALA A CA 1
ATOM 429 C C . ALA A 1 57 ? -9.758 40.875 -2.926 1 86.19 57 ALA A C 1
ATOM 431 O O . ALA A 1 57 ? -10.977 40.875 -3.068 1 86.19 57 ALA A O 1
ATOM 432 N N . ASN A 1 58 ? -9.008 40 -3.344 1 88.5 58 ASN A N 1
ATOM 433 C CA . ASN A 1 58 ? -9.609 39.031 -4.254 1 88.5 58 ASN A CA 1
ATOM 434 C C . ASN A 1 58 ? -10.086 37.781 -3.514 1 88.5 58 ASN A C 1
ATOM 436 O O . ASN A 1 58 ? -10.812 36.938 -4.074 1 88.5 58 ASN A O 1
ATOM 440 N N . ILE A 1 59 ? -9.742 37.625 -2.348 1 82.25 59 ILE A N 1
ATOM 441 C CA . ILE A 1 59 ? -10.266 36.531 -1.562 1 82.25 59 ILE A CA 1
ATOM 442 C C . ILE A 1 59 ? -11.695 36.812 -1.119 1 82.25 59 ILE A C 1
ATOM 444 O O . ILE A 1 59 ? -11.953 37.875 -0.518 1 82.25 59 ILE A O 1
ATOM 448 N N . GLY A 1 60 ? -12.617 35.938 -1.406 1 75.5 60 GLY A N 1
ATOM 449 C CA . GLY A 1 60 ? -14.016 36.156 -1.084 1 75.5 60 GLY A CA 1
ATOM 450 C C . GLY A 1 60 ? -14.766 36.938 -2.156 1 75.5 60 GLY A C 1
ATOM 451 O O . GLY A 1 60 ? -15.984 37.062 -2.084 1 75.5 60 GLY A O 1
ATOM 452 N N . ASN A 1 61 ? -14.078 37.375 -3.086 1 83.81 61 ASN A N 1
ATOM 453 C CA . ASN A 1 61 ? -14.688 38.125 -4.188 1 83.81 61 ASN A CA 1
ATOM 454 C C . ASN A 1 61 ? -14.555 37.375 -5.508 1 83.81 61 ASN A C 1
ATOM 456 O O . ASN A 1 61 ? -15.375 36.5 -5.832 1 83.81 61 ASN A O 1
ATOM 460 N N . THR A 1 62 ? -13.414 37.562 -6.145 1 80.94 62 THR A N 1
ATOM 461 C CA . THR A 1 62 ? -13.242 36.844 -7.391 1 80.94 62 THR A CA 1
ATOM 462 C C . THR A 1 62 ? -12.898 35.375 -7.105 1 80.94 62 THR A C 1
ATOM 464 O O . THR A 1 62 ? -13.344 34.469 -7.828 1 80.94 62 THR A O 1
ATOM 467 N N . ASN A 1 63 ? -12.164 35.219 -6.18 1 82.25 63 ASN A N 1
ATOM 468 C CA . ASN A 1 63 ? -11.656 33.906 -5.773 1 82.25 63 ASN A CA 1
ATOM 469 C C . ASN A 1 63 ? -10.891 33.219 -6.902 1 82.25 63 ASN A C 1
ATOM 471 O O . ASN A 1 63 ? -10.844 32 -6.977 1 82.25 63 ASN A O 1
ATOM 475 N N . ASP A 1 64 ? -10.453 34 -7.801 1 87.38 64 ASP A N 1
ATOM 476 C CA . ASP A 1 64 ? -9.57 33.531 -8.852 1 87.38 64 ASP A CA 1
ATOM 477 C C . ASP A 1 64 ? -8.141 33.375 -8.344 1 87.38 64 ASP A C 1
ATOM 479 O O . ASP A 1 64 ? -7.527 34.312 -7.871 1 87.38 64 ASP A O 1
ATOM 483 N N . PRO A 1 65 ? -7.637 32.156 -8.523 1 89 65 PRO A N 1
ATOM 484 C CA . PRO A 1 65 ? -6.32 31.906 -7.938 1 89 65 PRO A CA 1
ATOM 485 C C . PRO A 1 65 ? -5.238 32.844 -8.477 1 89 65 PRO A C 1
ATOM 487 O O . PRO A 1 65 ? -4.336 33.219 -7.734 1 89 65 PRO A O 1
ATOM 490 N N . ALA A 1 66 ? -5.309 33.156 -9.719 1 90 66 ALA A N 1
ATOM 491 C CA . ALA A 1 66 ? -4.312 34.062 -10.281 1 90 66 ALA A CA 1
ATOM 492 C C . ALA A 1 66 ? -4.391 35.438 -9.633 1 90 66 ALA A C 1
ATOM 494 O O . ALA A 1 66 ? -3.361 36.062 -9.344 1 90 66 ALA A O 1
ATOM 495 N N . ASN A 1 67 ? -5.574 35.875 -9.398 1 91 67 ASN A N 1
ATOM 496 C CA . ASN A 1 67 ? -5.77 37.156 -8.742 1 91 67 ASN A CA 1
ATOM 497 C C . ASN A 1 67 ? -5.332 37.125 -7.281 1 91 67 ASN A C 1
ATOM 499 O O . ASN A 1 67 ? -4.75 38.062 -6.777 1 91 67 ASN A O 1
ATOM 503 N N . ILE A 1 68 ? -5.59 36.062 -6.676 1 90 68 ILE A N 1
ATOM 504 C CA . ILE A 1 68 ? -5.195 35.906 -5.281 1 90 68 ILE A CA 1
ATOM 505 C C . ILE A 1 68 ? -3.674 35.844 -5.18 1 90 68 ILE A C 1
ATOM 507 O O . ILE A 1 68 ? -3.088 36.438 -4.254 1 90 68 ILE A O 1
ATOM 511 N N . ALA A 1 69 ? -3.084 35.125 -6.141 1 92.38 69 ALA A N 1
ATOM 512 C CA . ALA A 1 69 ? -1.625 35.094 -6.188 1 92.38 69 ALA A CA 1
ATOM 513 C C . ALA A 1 69 ? -1.051 36.5 -6.27 1 92.38 69 ALA A C 1
ATOM 515 O O . ALA A 1 69 ? -0.073 36.844 -5.59 1 92.38 69 ALA A O 1
ATOM 516 N N . TYR A 1 70 ? -1.683 37.25 -7.066 1 91.56 70 TYR A N 1
ATOM 517 C CA . TYR A 1 70 ? -1.229 38.625 -7.215 1 91.56 70 TYR A CA 1
ATOM 518 C C . TYR A 1 70 ? -1.397 39.406 -5.91 1 91.56 70 TYR A C 1
ATOM 520 O O . TYR A 1 70 ? -0.541 40.219 -5.547 1 91.56 70 TYR A O 1
ATOM 528 N N . ASP A 1 71 ? -2.473 39.219 -5.203 1 91.56 71 ASP A N 1
ATOM 529 C CA . ASP A 1 71 ? -2.684 39.844 -3.9 1 91.56 71 ASP A CA 1
ATOM 530 C C . ASP A 1 71 ? -1.541 39.531 -2.941 1 91.56 71 ASP A C 1
ATOM 532 O O . ASP A 1 71 ? -1.023 40.406 -2.26 1 91.56 71 ASP A O 1
ATOM 536 N N . TYR A 1 72 ? -1.189 38.312 -2.932 1 92.12 72 TYR A N 1
ATOM 537 C CA . TYR A 1 72 ? -0.118 37.875 -2.037 1 92.12 72 TYR A CA 1
ATOM 538 C C . TYR A 1 72 ? 1.219 38.469 -2.467 1 92.12 72 TYR A C 1
ATOM 540 O O . TYR A 1 72 ? 2.055 38.812 -1.626 1 92.12 72 TYR A O 1
ATOM 548 N N . LEU A 1 73 ? 1.434 38.5 -3.738 1 93.06 73 LEU A N 1
ATOM 549 C CA . LEU A 1 73 ? 2.662 39.125 -4.246 1 93.06 73 LEU A CA 1
ATOM 550 C C . LEU A 1 73 ? 2.748 40.594 -3.848 1 93.06 73 LEU A C 1
ATOM 552 O O . LEU A 1 73 ? 3.814 41.062 -3.461 1 93.06 73 LEU A O 1
ATOM 556 N N . GLU A 1 74 ? 1.639 41.25 -4.004 1 91.06 74 GLU A N 1
ATOM 557 C CA . GLU A 1 74 ? 1.586 42.625 -3.582 1 91.06 74 GLU A CA 1
ATOM 558 C C . GLU A 1 74 ? 1.853 42.781 -2.086 1 91.06 74 GLU A C 1
ATOM 560 O O . GLU A 1 74 ? 2.605 43.656 -1.659 1 91.06 74 GLU A O 1
ATOM 565 N N . ALA A 1 75 ? 1.226 41.969 -1.337 1 92.25 75 ALA A N 1
ATOM 566 C CA . ALA A 1 75 ? 1.446 41.969 0.107 1 92.25 75 ALA A CA 1
ATOM 567 C C . ALA A 1 75 ? 2.916 41.75 0.438 1 92.25 75 ALA A C 1
ATOM 569 O O . ALA A 1 75 ? 3.473 42.406 1.326 1 92.25 75 ALA A O 1
ATOM 570 N N . LEU A 1 76 ? 3.441 40.812 -0.224 1 93.5 76 LEU A N 1
ATOM 571 C CA . LEU A 1 76 ? 4.848 40.469 0.007 1 93.5 76 LEU A CA 1
ATOM 572 C C . LEU A 1 76 ? 5.738 41.656 -0.346 1 93.5 76 LEU A C 1
ATOM 574 O O . LEU A 1 76 ? 6.699 41.969 0.369 1 93.5 76 LEU A O 1
ATOM 578 N N . TRP A 1 77 ? 5.449 42.281 -1.442 1 92.38 77 TRP A N 1
ATOM 579 C CA . TRP A 1 77 ? 6.207 43.469 -1.847 1 92.38 77 TRP A CA 1
ATOM 580 C C . TRP A 1 77 ? 6.148 44.531 -0.771 1 92.38 77 TRP A C 1
ATOM 582 O O . TRP A 1 77 ? 7.168 45.125 -0.429 1 92.38 77 TRP A O 1
ATOM 592 N N . ILE A 1 78 ? 5.02 44.719 -0.215 1 90.12 78 ILE A N 1
ATOM 593 C CA . ILE A 1 78 ? 4.824 45.719 0.845 1 90.12 78 ILE A CA 1
ATOM 594 C C . ILE A 1 78 ? 5.656 45.344 2.066 1 90.12 78 ILE A C 1
ATOM 596 O O . ILE A 1 78 ? 6.387 46.156 2.613 1 90.12 78 ILE A O 1
ATOM 600 N N . GLY A 1 79 ? 5.531 44.125 2.441 1 91.12 79 GLY A N 1
ATOM 601 C CA . GLY A 1 79 ? 6.27 43.656 3.598 1 91.12 79 GLY A CA 1
ATOM 602 C C . GLY A 1 79 ? 7.773 43.75 3.43 1 91.12 79 GLY A C 1
ATOM 603 O O . GLY A 1 79 ? 8.484 44.156 4.355 1 91.12 79 GLY A O 1
ATOM 604 N N . GLU A 1 80 ? 8.211 43.344 2.27 1 89.81 80 GLU A N 1
ATOM 605 C CA . GLU A 1 80 ? 9.648 43.375 1.988 1 89.81 80 GLU A CA 1
ATOM 606 C C . GLU A 1 80 ? 10.18 44.812 2.016 1 89.81 80 GLU A C 1
ATOM 608 O O . GLU A 1 80 ? 11.281 45.062 2.512 1 89.81 80 GLU A O 1
ATOM 613 N N . ARG A 1 81 ? 9.516 45.719 1.485 1 87.06 81 ARG A N 1
ATOM 614 C CA . ARG A 1 81 ? 9.922 47.094 1.444 1 87.06 81 ARG A CA 1
ATOM 615 C C . ARG A 1 81 ? 10.008 47.688 2.85 1 87.06 81 ARG A C 1
ATOM 617 O O . ARG A 1 81 ? 10.984 48.375 3.186 1 87.06 81 ARG A O 1
ATOM 624 N N . LEU A 1 82 ? 9.055 47.469 3.588 1 87.25 82 LEU A N 1
ATOM 625 C CA . LEU A 1 82 ? 9 48.031 4.926 1 87.25 82 LEU A CA 1
ATOM 626 C C . LEU A 1 82 ? 9.977 47.344 5.863 1 87.25 82 LEU A C 1
ATOM 628 O O . LEU A 1 82 ? 10.406 47.906 6.867 1 87.25 82 LEU A O 1
ATOM 632 N N . SER A 1 83 ? 10.305 46.094 5.578 1 89.69 83 SER A N 1
ATOM 633 C CA . SER A 1 83 ? 11.164 45.281 6.445 1 89.69 83 SER A CA 1
ATOM 634 C C . SER A 1 83 ? 12.594 45.812 6.438 1 89.69 83 SER A C 1
ATOM 636 O O . SER A 1 83 ? 13.359 45.562 7.375 1 89.69 83 SER A O 1
ATOM 638 N N . LYS A 1 84 ? 12.984 46.531 5.441 1 87.12 84 LYS A N 1
ATOM 639 C CA . LYS A 1 84 ? 14.336 47.062 5.312 1 87.12 84 LYS A CA 1
ATOM 640 C C . LYS A 1 84 ? 14.711 47.906 6.516 1 87.12 84 LYS A C 1
ATOM 642 O O . LYS A 1 84 ? 15.883 48.031 6.867 1 87.12 84 LYS A O 1
ATOM 647 N N . HIS A 1 85 ? 13.773 48.5 7.117 1 89.06 85 HIS A N 1
ATOM 648 C CA . HIS A 1 85 ? 14.023 49.406 8.242 1 89.06 85 HIS A CA 1
ATOM 649 C C . HIS A 1 85 ? 13.484 48.812 9.539 1 89.06 85 HIS A C 1
ATOM 651 O O . HIS A 1 85 ? 13.102 49.562 10.453 1 89.06 85 HIS A O 1
ATOM 657 N N . CYS A 1 86 ? 13.344 47.562 9.578 1 92.12 86 CYS A N 1
ATOM 658 C CA . CYS A 1 86 ? 12.828 46.875 10.773 1 92.12 86 CYS A CA 1
ATOM 659 C C . CYS A 1 86 ? 13.828 45.875 11.297 1 92.12 86 CYS A C 1
ATOM 661 O O . CYS A 1 86 ? 14.609 45.281 10.523 1 92.12 86 CYS A O 1
ATOM 663 N N . LYS A 1 87 ? 13.938 45.75 12.555 1 90.25 87 LYS A N 1
ATOM 664 C CA . LYS A 1 87 ? 14.742 44.719 13.172 1 90.25 87 LYS A CA 1
ATOM 665 C C . LYS A 1 87 ? 14.07 43.344 13.016 1 90.25 87 LYS A C 1
ATOM 667 O O . LYS A 1 87 ? 14.75 42.312 12.961 1 90.25 87 LYS A O 1
ATOM 672 N N . LYS A 1 88 ? 12.711 43.406 12.992 1 89.56 88 LYS A N 1
ATOM 673 C CA . LYS A 1 88 ? 11.922 42.188 12.898 1 89.56 88 LYS A CA 1
ATOM 674 C C . LYS A 1 88 ? 10.57 42.438 12.234 1 89.56 88 LYS A C 1
ATOM 676 O O . LYS A 1 88 ? 9.984 43.531 12.43 1 89.56 88 LYS A O 1
ATOM 681 N N . VAL A 1 89 ? 10.172 41.531 11.359 1 89.81 89 VAL A N 1
ATOM 682 C CA . VAL A 1 89 ? 8.859 41.625 10.734 1 89.81 89 VAL A CA 1
ATOM 683 C C . VAL A 1 89 ? 8.203 40.219 10.734 1 89.81 89 VAL A C 1
ATOM 685 O O . VAL A 1 89 ? 8.875 39.219 10.523 1 89.81 89 VAL A O 1
ATOM 688 N N . THR A 1 90 ? 6.949 40.188 11.102 1 86.38 90 THR A N 1
ATOM 689 C CA . THR A 1 90 ? 6.148 38.969 10.992 1 86.38 90 THR A CA 1
ATOM 690 C C . THR A 1 90 ? 4.812 39.25 10.32 1 86.38 90 THR A C 1
ATOM 692 O O . THR A 1 90 ? 4.414 40.438 10.195 1 86.38 90 THR A O 1
ATOM 695 N N . SER A 1 91 ? 4.285 38.281 9.758 1 86.75 91 SER A N 1
ATOM 696 C CA . SER A 1 91 ? 2.98 38.469 9.133 1 86.75 91 SER A CA 1
ATOM 697 C C . SER A 1 91 ? 2.023 37.344 9.523 1 86.75 91 SER A C 1
ATOM 699 O O . SER A 1 91 ? 2.457 36.219 9.844 1 86.75 91 SER A O 1
ATOM 701 N N . GLU A 1 92 ? 0.744 37.688 9.555 1 79.5 92 GLU A N 1
ATOM 702 C CA . GLU A 1 92 ? -0.336 36.75 9.797 1 79.5 92 GLU A CA 1
ATOM 703 C C . GLU A 1 92 ? -1.554 37.062 8.93 1 79.5 92 GLU A C 1
ATOM 705 O O . GLU A 1 92 ? -1.874 38.219 8.711 1 79.5 92 GLU A O 1
ATOM 710 N N . THR A 1 93 ? -2.113 36.031 8.422 1 78.5 93 THR A N 1
ATOM 711 C CA . THR A 1 93 ? -3.35 36.219 7.672 1 78.5 93 THR A CA 1
ATOM 712 C C . THR A 1 93 ? -4.566 36.062 8.578 1 78.5 93 THR A C 1
ATOM 714 O O . THR A 1 93 ? -4.684 35.062 9.305 1 78.5 93 THR A O 1
ATOM 717 N N . LYS A 1 94 ? -5.391 37.031 8.578 1 74.25 94 LYS A N 1
ATOM 718 C CA . LYS A 1 94 ? -6.582 37.031 9.422 1 74.25 94 LYS A CA 1
ATOM 719 C C . LYS A 1 94 ? -7.848 37.188 8.586 1 74.25 94 LYS A C 1
ATOM 721 O O . LYS A 1 94 ? -7.863 38 7.645 1 74.25 94 LYS A O 1
ATOM 726 N N . SER A 1 95 ? -8.812 36.438 8.938 1 70.94 95 SER A N 1
ATOM 727 C CA . SER A 1 95 ? -10.102 36.562 8.258 1 70.94 95 SER A CA 1
ATOM 728 C C . SER A 1 95 ? -11.148 37.219 9.164 1 70.94 95 SER A C 1
ATOM 730 O O . SER A 1 95 ? -11.43 36.719 10.258 1 70.94 95 SER A O 1
ATOM 732 N N . LEU A 1 96 ? -11.656 38.344 8.82 1 64.94 96 LEU A N 1
ATOM 733 C CA . LEU A 1 96 ? -12.75 39 9.539 1 64.94 96 LEU A CA 1
ATOM 734 C C . LEU A 1 96 ? -14.094 38.438 9.094 1 64.94 96 LEU A C 1
ATOM 736 O O . LEU A 1 96 ? -15.039 38.344 9.883 1 64.94 96 LEU A O 1
ATOM 740 N N . SER A 1 97 ? -14.141 38.25 7.848 1 62.34 97 SER A N 1
ATOM 741 C CA . SER A 1 97 ? -15.281 37.594 7.195 1 62.34 97 SER A CA 1
ATOM 742 C C . SER A 1 97 ? -14.844 36.844 5.953 1 62.34 97 SER A C 1
ATOM 744 O O . SER A 1 97 ? -13.664 36.844 5.602 1 62.34 97 SER A O 1
ATOM 746 N N . TYR A 1 98 ? -15.805 36.219 5.406 1 61.97 98 TYR A N 1
ATOM 747 C CA . TYR A 1 98 ? -15.523 35.469 4.188 1 61.97 98 TYR A CA 1
ATOM 748 C C . TYR A 1 98 ? -14.961 36.375 3.105 1 61.97 98 TYR A C 1
ATOM 750 O O . TYR A 1 98 ? -14.125 35.969 2.299 1 61.97 98 TYR A O 1
ATOM 758 N N . TYR A 1 99 ? -15.359 37.562 3.225 1 69.12 99 TYR A N 1
ATOM 759 C CA . TYR A 1 99 ? -15.023 38.469 2.135 1 69.12 99 TYR A CA 1
ATOM 760 C C . TYR A 1 99 ? -13.883 39.406 2.535 1 69.12 99 TYR A C 1
ATOM 762 O O . TYR A 1 99 ? -13.375 40.188 1.709 1 69.12 99 TYR A O 1
ATOM 770 N N . GLU A 1 100 ? -13.562 39.281 3.773 1 78.06 100 GLU A N 1
ATOM 771 C CA . GLU A 1 100 ? -12.562 40.219 4.266 1 78.06 100 GLU A CA 1
ATOM 772 C C . GLU A 1 100 ? -11.383 39.5 4.906 1 78.06 100 GLU A C 1
ATOM 774 O O . GLU A 1 100 ? -11.406 39.219 6.105 1 78.06 100 GLU A O 1
ATOM 779 N N . VAL A 1 101 ? -10.359 39.312 4.078 1 80.81 101 VAL A N 1
ATOM 780 C CA . VAL A 1 101 ? -9.141 38.688 4.551 1 80.81 101 VAL A CA 1
ATOM 781 C C . VAL A 1 101 ? -7.977 39.656 4.473 1 80.81 101 VAL A C 1
ATOM 783 O O . VAL A 1 101 ? -7.832 40.375 3.486 1 80.81 101 VAL A O 1
ATOM 786 N N . TYR A 1 102 ? -7.273 39.75 5.566 1 85.31 102 TYR A N 1
ATOM 787 C CA . TYR A 1 102 ? -6.188 40.719 5.656 1 85.31 102 TYR A CA 1
ATOM 788 C C . TYR A 1 102 ? -4.867 40.031 5.992 1 85.31 102 TYR A C 1
ATOM 790 O O . TYR A 1 102 ? -4.852 39 6.672 1 85.31 102 TYR A O 1
ATOM 798 N N . VAL A 1 103 ? -3.861 40.562 5.41 1 88.44 103 VAL A N 1
ATOM 799 C CA . VAL A 1 103 ? -2.531 40.281 5.941 1 88.44 103 VAL A CA 1
ATOM 800 C C . VAL A 1 103 ? -2.152 41.344 6.973 1 88.44 103 VAL A C 1
ATOM 802 O O . VAL A 1 103 ? -2.221 42.531 6.691 1 88.44 103 VAL A O 1
ATOM 805 N N . VAL A 1 104 ? -1.835 40.906 8.148 1 87.25 104 VAL A N 1
ATOM 806 C CA . VAL A 1 104 ? -1.414 41.812 9.203 1 87.25 104 VAL A CA 1
ATOM 807 C C . VAL A 1 104 ? 0.093 41.688 9.422 1 87.25 104 VAL A C 1
ATOM 809 O O . VAL A 1 104 ? 0.597 40.594 9.742 1 87.25 104 VAL A O 1
ATOM 812 N N . PHE A 1 105 ? 0.724 42.781 9.211 1 90 105 PHE A N 1
ATOM 813 C CA . PHE A 1 105 ? 2.16 42.875 9.453 1 90 105 PHE A CA 1
ATOM 814 C C . PHE A 1 105 ? 2.447 43.375 10.859 1 90 105 PHE A C 1
ATOM 816 O O . PHE A 1 105 ? 1.852 44.344 11.305 1 90 105 PHE A O 1
ATOM 823 N N . SER A 1 106 ? 3.26 42.688 11.562 1 88.44 106 SER A N 1
ATOM 824 C CA . SER A 1 106 ? 3.857 43.188 12.797 1 88.44 106 SER A CA 1
ATOM 825 C C . SER A 1 106 ? 5.312 43.594 12.578 1 88.44 106 SER A C 1
ATOM 827 O O . SER A 1 106 ? 6.148 42.75 12.25 1 88.44 106 SER A O 1
ATOM 829 N N . MET A 1 107 ? 5.531 44.844 12.75 1 90.75 107 MET A N 1
ATOM 830 C CA . MET A 1 107 ? 6.848 45.375 12.398 1 90.75 107 MET A CA 1
ATOM 831 C C . MET A 1 107 ? 7.488 46.062 13.586 1 90.75 107 MET A C 1
ATOM 833 O O . MET A 1 107 ? 6.812 46.812 14.312 1 90.75 107 MET A O 1
ATOM 837 N N . TRP A 1 108 ? 8.758 45.844 13.812 1 91.06 108 TRP A N 1
ATOM 838 C CA . TRP A 1 108 ? 9.562 46.531 14.828 1 91.06 108 TRP A CA 1
ATOM 839 C C . TRP A 1 108 ? 10.625 47.406 14.18 1 91.06 108 TRP A C 1
ATOM 841 O O . TRP A 1 108 ? 11.75 46.969 13.945 1 91.06 108 TRP A O 1
ATOM 851 N N . PRO A 1 109 ? 10.266 48.656 13.992 1 89.44 109 PRO A N 1
ATOM 852 C CA . PRO A 1 109 ? 11.195 49.562 13.297 1 89.44 109 PRO A CA 1
ATOM 853 C C . PRO A 1 109 ? 12.484 49.812 14.078 1 89.44 109 PRO A C 1
ATOM 855 O O . PRO A 1 109 ? 12.445 50 15.297 1 89.44 109 PRO A O 1
ATOM 858 N N . SER A 1 110 ? 13.617 49.656 13.414 1 88.94 110 SER A N 1
ATOM 859 C CA . SER A 1 110 ? 14.898 50.062 13.992 1 88.94 110 SER A CA 1
ATOM 860 C C . SER A 1 110 ? 15.07 51.562 14 1 88.94 110 SER A C 1
ATOM 862 O O . SER A 1 110 ? 15.602 52.125 14.961 1 88.94 110 SER A O 1
ATOM 864 N N . ASP A 1 111 ? 14.727 52.156 12.922 1 84.19 111 ASP A N 1
ATOM 865 C CA . ASP A 1 111 ? 14.656 53.594 12.758 1 84.19 111 ASP A CA 1
ATOM 866 C C . ASP A 1 111 ? 13.242 54.031 12.375 1 84.19 111 ASP A C 1
ATOM 868 O O . ASP A 1 111 ? 12.859 53.938 11.211 1 84.19 111 ASP A O 1
ATOM 872 N N . PHE A 1 112 ? 12.641 54.594 13.297 1 83.06 112 PHE A N 1
ATOM 873 C CA . PHE A 1 112 ? 11.227 54.906 13.125 1 83.06 112 PHE A CA 1
ATOM 874 C C . PHE A 1 112 ? 11.023 55.969 12.062 1 83.06 112 PHE A C 1
ATOM 876 O O . PHE A 1 112 ? 10.055 55.938 11.305 1 83.06 112 PHE A O 1
ATOM 883 N N . GLU A 1 113 ? 11.898 56.938 12.023 1 81.12 113 GLU A N 1
ATOM 884 C CA . GLU A 1 113 ? 11.766 58.031 11.07 1 81.12 113 GLU A CA 1
ATOM 885 C C . GLU A 1 113 ? 11.938 57.531 9.633 1 81.12 113 GLU A C 1
ATOM 887 O O . GLU A 1 113 ? 11.141 57.875 8.758 1 81.12 113 GLU A O 1
ATOM 892 N N . GLU A 1 114 ? 12.961 56.75 9.477 1 84.81 114 GLU A N 1
ATOM 893 C CA . GLU A 1 114 ? 13.195 56.219 8.141 1 84.81 114 GLU A CA 1
ATOM 894 C C . GLU A 1 114 ? 12.078 55.281 7.723 1 84.81 114 GLU A C 1
ATOM 896 O O . GLU A 1 114 ? 11.688 55.25 6.559 1 84.81 114 GLU A O 1
ATOM 901 N N . TRP A 1 115 ? 11.625 54.438 8.641 1 88.25 115 TRP A N 1
ATOM 902 C CA . TRP A 1 115 ? 10.531 53.5 8.391 1 88.25 115 TRP A CA 1
ATOM 903 C C . TRP A 1 115 ? 9.258 54.25 8 1 88.25 115 TRP A C 1
ATOM 905 O O . TRP A 1 115 ? 8.57 53.875 7.055 1 88.25 115 TRP A O 1
ATOM 915 N N . ALA A 1 116 ? 8.984 55.344 8.648 1 81.25 116 ALA A N 1
ATOM 916 C CA . ALA A 1 116 ? 7.793 56.156 8.375 1 81.25 116 ALA A CA 1
ATOM 917 C C . ALA A 1 116 ? 7.871 56.781 7 1 81.25 116 ALA A C 1
ATOM 919 O O . ALA A 1 116 ? 6.867 56.906 6.297 1 81.25 116 ALA A O 1
ATOM 920 N N . ARG A 1 117 ? 9.07 57.25 6.711 1 79.56 117 ARG A N 1
ATOM 921 C CA . ARG A 1 117 ? 9.258 57.844 5.395 1 79.56 117 ARG A CA 1
ATOM 922 C C . ARG A 1 117 ? 8.992 56.812 4.289 1 79.56 117 ARG A C 1
ATOM 924 O O . ARG A 1 117 ? 8.375 57.156 3.27 1 79.56 117 ARG A O 1
ATOM 931 N N . GLU A 1 118 ? 9.484 55.656 4.52 1 84.81 118 GLU A N 1
ATOM 932 C CA . GLU A 1 118 ? 9.25 54.594 3.551 1 84.81 118 GLU A CA 1
ATOM 933 C C . GLU A 1 118 ? 7.762 54.281 3.443 1 84.81 118 GLU A C 1
ATOM 935 O O . GLU A 1 118 ? 7.266 53.969 2.355 1 84.81 118 GLU A O 1
ATOM 940 N N . LEU A 1 119 ? 7.09 54.25 4.512 1 83.69 119 LEU A N 1
ATOM 941 C CA . LEU A 1 119 ? 5.66 53.938 4.543 1 83.69 119 LEU A CA 1
ATOM 942 C C . LEU A 1 119 ? 4.879 55 3.756 1 83.69 119 LEU A C 1
ATOM 944 O O . LEU A 1 119 ? 3.951 54.656 3.018 1 83.69 119 LEU A O 1
ATOM 948 N N . VAL A 1 120 ? 5.254 56.188 3.918 1 76.38 120 VAL A N 1
ATOM 949 C CA . VAL A 1 120 ? 4.594 57.281 3.184 1 76.38 120 VAL A CA 1
ATOM 950 C C . VAL A 1 120 ? 4.82 57.094 1.684 1 76.38 120 VAL A C 1
ATOM 952 O O . VAL A 1 120 ? 3.887 57.219 0.889 1 76.38 120 VAL A O 1
ATOM 955 N N . GLN A 1 121 ? 6.082 56.844 1.402 1 78.69 121 GLN A N 1
ATOM 956 C CA . GLN A 1 121 ? 6.391 56.594 -0.005 1 78.69 121 GLN A CA 1
ATOM 957 C C . GLN A 1 121 ? 5.59 55.438 -0.562 1 78.69 121 GLN A C 1
ATOM 959 O O . GLN A 1 121 ? 5.145 55.469 -1.712 1 78.69 121 GLN A O 1
ATOM 964 N N . LEU A 1 122 ? 5.465 54.438 0.203 1 83.81 122 LEU A N 1
ATOM 965 C CA . LEU A 1 122 ? 4.707 53.25 -0.198 1 83.81 122 LEU A CA 1
ATOM 966 C C . LEU A 1 122 ? 3.256 53.625 -0.488 1 83.81 122 LEU A C 1
ATOM 968 O O . LEU A 1 122 ? 2.664 53.094 -1.444 1 83.81 122 LEU A O 1
ATOM 972 N N . THR A 1 123 ? 2.631 54.406 0.318 1 77.94 123 THR A N 1
ATOM 973 C CA . THR A 1 123 ? 1.237 54.781 0.113 1 77.94 123 THR A CA 1
ATOM 974 C C . THR A 1 123 ? 1.078 55.594 -1.18 1 77.94 123 THR A C 1
ATOM 976 O O . THR A 1 123 ? 0.039 55.5 -1.838 1 77.94 123 THR A O 1
ATOM 979 N N . ILE A 1 124 ? 2.059 56.25 -1.5 1 73.19 124 ILE A N 1
ATOM 980 C CA . ILE A 1 124 ? 2.053 57 -2.752 1 73.19 124 ILE A CA 1
ATOM 981 C C . ILE A 1 124 ? 2.146 56.031 -3.932 1 73.19 124 ILE A C 1
ATOM 983 O O . ILE A 1 124 ? 1.403 56.156 -4.906 1 73.19 124 ILE A O 1
ATOM 987 N N . ASP A 1 125 ? 3.02 55.125 -3.742 1 77.5 125 ASP A N 1
ATOM 988 C CA . ASP A 1 125 ? 3.234 54.156 -4.809 1 77.5 125 ASP A CA 1
ATOM 989 C C . ASP A 1 125 ? 1.993 53.312 -5.027 1 77.5 125 ASP A C 1
ATOM 991 O O . ASP A 1 125 ? 1.743 52.844 -6.137 1 77.5 125 ASP A O 1
ATOM 995 N N . LEU A 1 126 ? 1.219 53.094 -3.965 1 77.94 126 LEU A N 1
ATOM 996 C CA . LEU A 1 126 ? 0.006 52.281 -4.031 1 77.94 126 LEU A CA 1
ATOM 997 C C . LEU A 1 126 ? -1.181 53.125 -4.496 1 77.94 126 LEU A C 1
ATOM 999 O O . LEU A 1 126 ? -2.295 52.625 -4.629 1 77.94 126 LEU A O 1
ATOM 1003 N N . GLU A 1 127 ? -0.954 54.406 -4.836 1 71.12 127 GLU A N 1
ATOM 1004 C CA . GLU A 1 127 ? -1.961 55.344 -5.32 1 71.12 127 GLU A CA 1
ATOM 1005 C C . GLU A 1 127 ? -3.129 55.438 -4.344 1 71.12 127 GLU A C 1
ATOM 1007 O O . GLU A 1 127 ? -4.289 55.469 -4.758 1 71.12 127 GLU A O 1
ATOM 1012 N N . LEU A 1 128 ? -2.754 55.312 -3.164 1 65.38 128 LEU A N 1
ATOM 1013 C CA . LEU A 1 128 ? -3.809 55.438 -2.164 1 65.38 128 LEU A CA 1
ATOM 1014 C C . LEU A 1 128 ? -4.152 56.875 -1.915 1 65.38 128 LEU A C 1
ATOM 1016 O O . LEU A 1 128 ? -5.145 57.188 -1.252 1 65.38 128 LEU A O 1
ATOM 1020 N N . TRP A 1 129 ? -3.344 57.781 -2.525 1 57.59 129 TRP A N 1
ATOM 1021 C CA . TRP A 1 129 ? -3.551 59.219 -2.309 1 57.59 129 TRP A CA 1
ATOM 1022 C C . TRP A 1 129 ? -4.457 59.812 -3.385 1 57.59 129 TRP A C 1
ATOM 1024 O O . TRP A 1 129 ? -4.355 59.438 -4.559 1 57.59 129 TRP A O 1
ATOM 1034 N N . GLY A 1 130 ? -5.75 59.906 -3.211 1 50.38 130 GLY A N 1
ATOM 1035 C CA . GLY A 1 130 ? -6.59 60.625 -4.16 1 50.38 130 GLY A CA 1
ATOM 1036 C C . GLY A 1 130 ? -5.859 61.75 -4.867 1 50.38 130 GLY A C 1
ATOM 1037 O O . GLY A 1 130 ? -4.629 61.781 -4.914 1 50.38 130 GLY A O 1
ATOM 1038 N N . GLU A 1 131 ? -6.477 62.75 -5.613 1 50.72 131 GLU A N 1
ATOM 1039 C CA . GLU A 1 131 ? -6.004 63.906 -6.387 1 50.72 131 GLU A CA 1
ATOM 1040 C C . GLU A 1 131 ? -5.02 64.75 -5.578 1 50.72 131 GLU A C 1
ATOM 1042 O O . GLU A 1 131 ? -4.227 65.5 -6.148 1 50.72 131 GLU A O 1
ATOM 1047 N N . ASP A 1 132 ? -5.098 64.812 -4.309 1 48.28 132 ASP A N 1
ATOM 1048 C CA . ASP A 1 132 ? -4.395 65.812 -3.521 1 48.28 132 ASP A CA 1
ATOM 1049 C C . ASP A 1 132 ? -3.088 65.25 -2.955 1 48.28 132 ASP A C 1
ATOM 1051 O O . ASP A 1 132 ? -3.049 64.812 -1.816 1 48.28 132 ASP A O 1
ATOM 1055 N N . CYS A 1 133 ? -2.232 64.812 -3.744 1 50.88 133 CYS A N 1
ATOM 1056 C CA . CYS A 1 133 ? -0.911 64.438 -3.256 1 50.88 133 CYS A CA 1
ATOM 1057 C C . CYS A 1 133 ? -0.302 65.562 -2.422 1 50.88 133 CYS A C 1
ATOM 1059 O O . CYS A 1 133 ? -0.33 66.75 -2.824 1 50.88 133 CYS A O 1
ATOM 1061 N N . PRO A 1 134 ? -0.153 65.438 -1.164 1 47.53 134 PRO A N 1
ATOM 1062 C CA . PRO A 1 134 ? 0.367 66.625 -0.393 1 47.53 134 PRO A CA 1
ATOM 1063 C C . PRO A 1 134 ? 1.499 67.312 -1.11 1 47.53 134 PRO A C 1
ATOM 1065 O O . PRO A 1 134 ? 2.244 66.688 -1.881 1 47.53 134 PRO A O 1
ATOM 1068 N N . ASP A 1 135 ? 1.549 68.625 -1.169 1 41.03 135 ASP A N 1
ATOM 1069 C CA . ASP A 1 135 ? 2.512 69.625 -1.559 1 41.03 135 ASP A CA 1
ATOM 1070 C C . ASP A 1 135 ? 3.875 69.375 -0.919 1 41.03 135 ASP A C 1
ATOM 1072 O O . ASP A 1 135 ? 3.967 69.188 0.29 1 41.03 135 ASP A O 1
ATOM 1076 N N . GLY A 1 136 ? 4.969 68.812 -1.711 1 45.66 136 GLY A N 1
ATOM 1077 C CA . GLY A 1 136 ? 6.398 68.75 -1.473 1 45.66 136 GLY A CA 1
ATOM 1078 C C . GLY A 1 136 ? 6.945 67.312 -1.583 1 45.66 136 GLY A C 1
ATOM 1079 O O . GLY A 1 136 ? 8.125 67.125 -1.3 1 45.66 136 GLY A O 1
ATOM 1080 N N . TYR A 1 137 ? 6.125 66.438 -1.43 1 47.12 137 TYR A N 1
ATOM 1081 C CA . TYR A 1 137 ? 6.812 65.125 -1.461 1 47.12 137 TYR A CA 1
ATOM 1082 C C . TYR A 1 137 ? 7.293 64.812 -2.871 1 47.12 137 TYR A C 1
ATOM 1084 O O . TYR A 1 137 ? 6.516 64.875 -3.826 1 47.12 137 TYR A O 1
ATOM 1092 N N . GLU A 1 138 ? 8.461 65.188 -3.191 1 43.09 138 GLU A N 1
ATOM 1093 C CA . GLU A 1 138 ? 9.188 64.688 -4.363 1 43.09 138 GLU A CA 1
ATOM 1094 C C . GLU A 1 138 ? 9.023 63.188 -4.543 1 43.09 138 GLU A C 1
ATOM 1096 O O . GLU A 1 138 ? 9.25 62.438 -3.611 1 43.09 138 GLU A O 1
ATOM 1101 N N . ILE A 1 139 ? 8.102 62.844 -5.293 1 45.22 139 ILE A N 1
ATOM 1102 C CA . ILE A 1 139 ? 8.078 61.469 -5.777 1 45.22 139 ILE A CA 1
ATOM 1103 C C . ILE A 1 139 ? 9.5 61 -6.078 1 45.22 139 ILE A C 1
ATOM 1105 O O . ILE A 1 139 ? 10.141 61.5 -6.996 1 45.22 139 ILE A O 1
ATOM 1109 N N . TYR A 1 140 ? 10.32 60.906 -5.141 1 40.06 140 TYR A N 1
ATOM 1110 C CA . TYR A 1 140 ? 11.633 60.406 -5.555 1 40.06 140 TYR A CA 1
ATOM 1111 C C . TYR A 1 140 ? 11.484 59.312 -6.609 1 40.06 140 TYR A C 1
ATOM 1113 O O . TYR A 1 140 ? 10.375 58.969 -7.016 1 40.06 140 TYR A O 1
ATOM 1121 N N . ASP A 1 141 ? 12.438 58.094 -6.355 1 45.53 141 ASP A N 1
ATOM 1122 C CA . ASP A 1 141 ? 12.812 56.969 -7.207 1 45.53 141 ASP A CA 1
ATOM 1123 C C . ASP A 1 141 ? 11.625 56.062 -7.473 1 45.53 141 ASP A C 1
ATOM 1125 O O . ASP A 1 141 ? 11.141 55.375 -6.562 1 45.53 141 ASP A O 1
ATOM 1129 N N . PRO A 1 142 ? 10.883 56.281 -8.43 1 48.81 142 PRO A N 1
ATOM 1130 C CA . PRO A 1 142 ? 9.617 55.625 -8.789 1 48.81 142 PRO A CA 1
ATOM 1131 C C . PRO A 1 142 ? 9.75 54.125 -8.992 1 48.81 142 PRO A C 1
ATOM 1133 O O . PRO A 1 142 ? 10 53.656 -10.109 1 48.81 142 PRO A O 1
ATOM 1136 N N . ILE A 1 143 ? 10.492 53.375 -8.352 1 55.78 143 ILE A N 1
ATOM 1137 C CA . ILE A 1 143 ? 10.156 52 -8.695 1 55.78 143 ILE A CA 1
ATOM 1138 C C . ILE A 1 143 ? 8.641 51.812 -8.672 1 55.78 143 ILE A C 1
ATOM 1140 O O . ILE A 1 143 ? 8 52 -7.629 1 55.78 143 ILE A O 1
ATOM 1144 N N . THR A 1 144 ? 8.141 51.812 -9.805 1 66.5 144 THR A N 1
ATOM 1145 C CA . THR A 1 144 ? 6.699 51.625 -9.953 1 66.5 144 THR A CA 1
ATOM 1146 C C . THR A 1 144 ? 6.234 50.344 -9.273 1 66.5 144 THR A C 1
ATOM 1148 O O . THR A 1 144 ? 7.043 49.469 -8.984 1 66.5 144 THR A O 1
ATOM 1151 N N . LYS A 1 145 ? 5.172 50.406 -8.695 1 80.12 145 LYS A N 1
ATOM 1152 C CA . LYS A 1 145 ? 4.527 49.219 -8.141 1 80.12 145 LYS A CA 1
ATOM 1153 C C . LYS A 1 145 ? 4.781 48 -9.016 1 80.12 145 LYS A C 1
ATOM 1155 O O . LYS A 1 145 ? 5.16 46.938 -8.516 1 80.12 145 LYS A O 1
ATOM 1160 N N . ALA A 1 146 ? 4.797 48.25 -10.258 1 83.12 146 ALA A N 1
ATOM 1161 C CA . ALA A 1 146 ? 4.949 47.156 -11.203 1 83.12 146 ALA A CA 1
ATOM 1162 C C . ALA A 1 146 ? 6.371 46.594 -11.172 1 83.12 146 ALA A C 1
ATOM 1164 O O . ALA A 1 146 ? 6.574 45.375 -11.211 1 83.12 146 ALA A O 1
ATOM 1165 N N . GLU A 1 147 ? 7.285 47.5 -11.102 1 84.81 147 GLU A N 1
ATOM 1166 C CA . GLU A 1 147 ? 8.688 47.094 -11.086 1 84.81 147 GLU A CA 1
ATOM 1167 C C . GLU A 1 147 ? 9.039 46.375 -9.773 1 84.81 147 GLU A C 1
ATOM 1169 O O . GLU A 1 147 ? 9.773 45.406 -9.766 1 84.81 147 GLU A O 1
ATOM 1174 N N . GLY A 1 148 ? 8.57 46.906 -8.703 1 85.62 148 GLY A N 1
ATOM 1175 C CA . GLY A 1 148 ? 8.82 46.312 -7.41 1 85.62 148 GLY A CA 1
ATOM 1176 C C . GLY A 1 148 ? 8.25 44.906 -7.293 1 85.62 148 GLY A C 1
ATOM 1177 O O . GLY A 1 148 ? 8.914 44 -6.789 1 85.62 148 GLY A O 1
ATOM 1178 N N . ILE A 1 149 ? 7.09 44.75 -7.777 1 89.25 149 ILE A N 1
ATOM 1179 C CA . ILE A 1 149 ? 6.418 43.438 -7.738 1 89.25 149 ILE A CA 1
ATOM 1180 C C . ILE A 1 149 ? 7.168 42.438 -8.617 1 89.25 149 ILE A C 1
ATOM 1182 O O . ILE A 1 149 ? 7.344 41.281 -8.234 1 89.25 149 ILE A O 1
ATOM 1186 N N . SER A 1 150 ? 7.613 42.875 -9.695 1 89.19 150 SER A N 1
ATOM 1187 C CA . SER A 1 150 ? 8.367 42.031 -10.602 1 89.19 150 SER A CA 1
ATOM 1188 C C . SER A 1 150 ? 9.672 41.562 -9.961 1 89.19 150 SER A C 1
ATOM 1190 O O . SER A 1 150 ? 10.102 40.438 -10.164 1 89.19 150 SER A O 1
ATOM 1192 N N . GLU A 1 151 ? 10.273 42.406 -9.273 1 88.56 151 GLU A N 1
ATOM 1193 C CA . GLU A 1 151 ? 11.523 42.062 -8.594 1 88.56 151 GLU A CA 1
ATOM 1194 C C . GLU A 1 151 ? 11.289 40.969 -7.539 1 88.56 151 GLU A C 1
ATOM 1196 O O . GLU A 1 151 ? 12.094 40.062 -7.398 1 88.56 151 GLU A O 1
ATOM 1201 N N . VAL A 1 152 ? 10.219 41.125 -6.805 1 90.56 152 VAL A N 1
ATOM 1202 C CA . VAL A 1 152 ? 9.891 40.156 -5.773 1 90.56 152 VAL A CA 1
ATOM 1203 C C . VAL A 1 152 ? 9.586 38.812 -6.418 1 90.56 152 VAL A C 1
ATOM 1205 O O . VAL A 1 152 ? 10 37.75 -5.914 1 90.56 152 VAL A O 1
ATOM 1208 N N . GLU A 1 153 ? 8.875 38.844 -7.457 1 91.38 153 GLU A N 1
ATOM 1209 C CA . GLU A 1 153 ? 8.547 37.625 -8.195 1 91.38 153 GLU A CA 1
ATOM 1210 C C . GLU A 1 153 ? 9.812 36.938 -8.672 1 91.38 153 GLU A C 1
ATOM 1212 O O . GLU A 1 153 ? 9.93 35.719 -8.57 1 91.38 153 GLU A O 1
ATOM 1217 N N . ASP A 1 154 ? 10.703 37.688 -9.141 1 90 154 ASP A N 1
ATOM 1218 C CA . ASP A 1 154 ? 11.984 37.156 -9.602 1 90 154 ASP A CA 1
ATOM 1219 C C . ASP A 1 154 ? 12.758 36.531 -8.445 1 90 154 ASP A C 1
ATOM 1221 O O . ASP A 1 154 ? 13.43 35.5 -8.617 1 90 154 ASP A O 1
ATOM 1225 N N . ASP A 1 155 ? 12.695 37.125 -7.359 1 89.94 155 ASP A N 1
ATOM 1226 C CA . ASP A 1 155 ? 13.375 36.594 -6.184 1 89.94 155 ASP A CA 1
ATOM 1227 C C . ASP A 1 155 ? 12.781 35.25 -5.766 1 89.94 155 ASP A C 1
ATOM 1229 O O . ASP A 1 155 ? 13.5 34.344 -5.332 1 89.94 155 ASP A O 1
ATOM 1233 N N . ILE A 1 156 ? 11.492 35.156 -5.906 1 91 156 ILE A N 1
ATOM 1234 C CA . ILE A 1 156 ? 10.812 33.938 -5.52 1 91 156 ILE A CA 1
ATOM 1235 C C . ILE A 1 156 ? 11.203 32.812 -6.469 1 91 156 ILE A C 1
ATOM 1237 O O . ILE A 1 156 ? 11.547 31.703 -6.027 1 91 156 ILE A O 1
ATOM 1241 N N . PHE A 1 157 ? 11.234 33.062 -7.73 1 90.94 157 PHE A N 1
ATOM 1242 C CA . PHE A 1 157 ? 11.43 32.031 -8.727 1 90.94 157 PHE A CA 1
ATOM 1243 C C . PHE A 1 157 ? 12.906 31.703 -8.891 1 90.94 157 PHE A C 1
ATOM 1245 O O . PHE A 1 157 ? 13.273 30.547 -9.133 1 90.94 157 PHE A O 1
ATOM 1252 N N . ASN A 1 158 ? 13.734 32.594 -8.633 1 87.88 158 ASN A N 1
ATOM 1253 C CA . ASN A 1 158 ? 15.141 32.375 -8.945 1 87.88 158 ASN A CA 1
ATOM 1254 C C . ASN A 1 158 ? 16 32.375 -7.688 1 87.88 158 ASN A C 1
ATOM 1256 O O . ASN A 1 158 ? 17.172 31.969 -7.73 1 87.88 158 ASN A O 1
ATOM 1260 N N . GLY A 1 159 ? 15.453 32.625 -6.582 1 78.56 159 GLY A N 1
ATOM 1261 C CA . GLY A 1 159 ? 16.188 32.594 -5.328 1 78.56 159 GLY A CA 1
ATOM 1262 C C . GLY A 1 159 ? 17.297 33.625 -5.238 1 78.56 159 GLY A C 1
ATOM 1263 O O . GLY A 1 159 ? 18.375 33.312 -4.719 1 78.56 159 GLY A O 1
ATOM 1264 N N . SER A 1 160 ? 17.125 34.75 -5.727 1 72.25 160 SER A N 1
ATOM 1265 C CA . SER A 1 160 ? 18.172 35.75 -5.824 1 72.25 160 SER A CA 1
ATOM 1266 C C . SER A 1 160 ? 18.438 36.406 -4.473 1 72.25 160 SER A C 1
ATOM 1268 O O . SER A 1 160 ? 19.562 36.844 -4.184 1 72.25 160 SER A O 1
ATOM 1270 N N . SER A 1 161 ? 17.375 36.5 -3.666 1 77.88 161 SER A N 1
ATOM 1271 C CA . SER A 1 161 ? 17.531 37.125 -2.359 1 77.88 161 SER A CA 1
ATOM 1272 C C . SER A 1 161 ? 16.703 36.406 -1.297 1 77.88 161 SER A C 1
ATOM 1274 O O . SER A 1 161 ? 15.836 35.625 -1.622 1 77.88 161 SER A O 1
ATOM 1276 N N . LYS A 1 162 ? 17.109 36.75 -0.108 1 82.31 162 LYS A N 1
ATOM 1277 C CA . LYS A 1 162 ? 16.359 36.219 1.018 1 82.31 162 LYS A CA 1
ATOM 1278 C C . LYS A 1 162 ? 14.984 36.844 1.118 1 82.31 162 LYS A C 1
ATOM 1280 O O . LYS A 1 162 ? 14.844 38.062 0.937 1 82.31 162 LYS A O 1
ATOM 1285 N N . ILE A 1 163 ? 14.055 36.062 1.259 1 88.88 163 ILE A N 1
ATOM 1286 C CA . ILE A 1 163 ? 12.68 36.531 1.413 1 88.88 163 ILE A CA 1
ATOM 1287 C C . ILE A 1 163 ? 12.344 36.656 2.896 1 88.88 163 ILE A C 1
ATOM 1289 O O . ILE A 1 163 ? 12.453 35.688 3.652 1 88.88 163 ILE A O 1
ATOM 1293 N N . CYS A 1 164 ? 11.922 37.844 3.295 1 88.69 164 CYS A N 1
ATOM 1294 C CA . CYS A 1 164 ? 11.711 38.156 4.707 1 88.69 164 CYS A CA 1
ATOM 1295 C C . CYS A 1 164 ? 10.43 37.5 5.219 1 88.69 164 CYS A C 1
ATOM 1297 O O . CYS A 1 164 ? 10.328 37.188 6.406 1 88.69 164 CYS A O 1
ATOM 1299 N N . LEU A 1 165 ? 9.492 37.375 4.359 1 90.5 165 LEU A N 1
ATOM 1300 C CA . LEU A 1 165 ? 8.211 36.781 4.734 1 90.5 165 LEU A CA 1
ATOM 1301 C C . LEU A 1 165 ? 7.914 35.562 3.879 1 90.5 165 LEU A C 1
ATOM 1303 O O . LEU A 1 165 ? 7.031 35.594 3.02 1 90.5 165 LEU A O 1
ATOM 1307 N N . PRO A 1 166 ? 8.57 34.531 4.215 1 89.19 166 PRO A N 1
ATOM 1308 C CA . PRO A 1 166 ? 8.477 33.344 3.369 1 89.19 166 PRO A CA 1
ATOM 1309 C C . PRO A 1 166 ? 7.062 32.781 3.291 1 89.19 166 PRO A C 1
ATOM 1311 O O . PRO A 1 166 ? 6.676 32.188 2.271 1 89.19 166 PRO A O 1
ATOM 1314 N N . GLU A 1 167 ? 6.254 32.906 4.297 1 85.56 167 GLU A N 1
ATOM 1315 C CA . GLU A 1 167 ? 4.895 32.375 4.297 1 85.56 167 GLU A CA 1
ATOM 1316 C C . GLU A 1 167 ? 4.059 33 3.182 1 85.56 167 GLU A C 1
ATOM 1318 O O . GLU A 1 167 ? 3.236 32.344 2.562 1 85.56 167 GLU A O 1
ATOM 1323 N N . LEU A 1 168 ? 4.25 34.25 2.969 1 89.62 168 LEU A N 1
ATOM 1324 C CA . LEU A 1 168 ? 3.508 34.938 1.91 1 89.62 168 LEU A CA 1
ATOM 1325 C C . LEU A 1 168 ? 3.975 34.469 0.535 1 89.62 168 LEU A C 1
ATOM 1327 O O . LEU A 1 168 ? 3.17 34.344 -0.393 1 89.62 168 LEU A O 1
ATOM 1331 N N . ALA A 1 169 ? 5.273 34.281 0.455 1 91.38 169 ALA A N 1
ATOM 1332 C CA . ALA A 1 169 ? 5.801 33.719 -0.793 1 91.38 169 ALA A CA 1
ATOM 1333 C C . ALA A 1 169 ? 5.191 32.375 -1.094 1 91.38 169 ALA A C 1
ATOM 1335 O O . ALA A 1 169 ? 4.844 32.062 -2.24 1 91.38 169 ALA A O 1
ATOM 1336 N N . ASP A 1 170 ? 5.105 31.562 -0.107 1 89.62 170 ASP A N 1
ATOM 1337 C CA . ASP A 1 170 ? 4.508 30.25 -0.279 1 89.62 170 ASP A CA 1
ATOM 1338 C C . ASP A 1 170 ? 3.043 30.359 -0.695 1 89.62 170 ASP A C 1
ATOM 1340 O O . ASP A 1 170 ? 2.568 29.578 -1.525 1 89.62 170 ASP A O 1
ATOM 1344 N N . CYS A 1 171 ? 2.338 31.281 -0.067 1 87.75 171 CYS A N 1
ATOM 1345 C CA . CYS A 1 171 ? 0.94 31.484 -0.432 1 87.75 171 CYS A CA 1
ATOM 1346 C C . CYS A 1 171 ? 0.816 31.938 -1.883 1 87.75 171 CYS A C 1
ATOM 1348 O O . CYS A 1 171 ? -0.112 31.531 -2.586 1 87.75 171 CYS A O 1
ATOM 1350 N N . PHE A 1 172 ? 1.722 32.75 -2.271 1 91.12 172 PHE A N 1
ATOM 1351 C CA . PHE A 1 172 ? 1.759 33.156 -3.666 1 91.12 172 PHE A CA 1
ATOM 1352 C C . PHE A 1 172 ? 1.926 31.969 -4.594 1 91.12 172 PHE A C 1
ATOM 1354 O O . PHE A 1 172 ? 1.143 31.781 -5.527 1 91.12 172 PHE A O 1
ATOM 1361 N N . ILE A 1 173 ? 2.889 31.188 -4.32 1 91.06 173 ILE A N 1
ATOM 1362 C CA . ILE A 1 173 ? 3.176 30.047 -5.188 1 91.06 173 ILE A CA 1
ATOM 1363 C C . ILE A 1 173 ? 1.987 29.094 -5.191 1 91.06 173 ILE A C 1
ATOM 1365 O O . ILE A 1 173 ? 1.608 28.562 -6.238 1 91.06 173 ILE A O 1
ATOM 1369 N N . ALA A 1 174 ? 1.454 28.844 -4.055 1 87.88 174 ALA A N 1
ATOM 1370 C CA . ALA A 1 174 ? 0.316 27.938 -3.928 1 87.88 174 ALA A CA 1
ATOM 1371 C C . ALA A 1 174 ? -0.824 28.359 -4.852 1 87.88 174 ALA A C 1
ATOM 1373 O O . ALA A 1 174 ? -1.485 27.5 -5.453 1 87.88 174 ALA A O 1
ATOM 1374 N N . ASN A 1 175 ? -1.039 29.625 -4.883 1 87.69 175 ASN A N 1
ATOM 1375 C CA . ASN A 1 175 ? -2.113 30.109 -5.738 1 87.69 175 ASN A CA 1
ATOM 1376 C C . ASN A 1 175 ? -1.675 30.203 -7.199 1 87.69 175 ASN A C 1
ATOM 1378 O O . ASN A 1 175 ? -2.486 30 -8.102 1 87.69 175 ASN A O 1
ATOM 1382 N N . PHE A 1 176 ? -0.425 30.484 -7.387 1 91.38 176 PHE A N 1
ATOM 1383 C CA . PHE A 1 176 ? 0.118 30.578 -8.734 1 91.38 176 PHE A CA 1
ATOM 1384 C C . PHE A 1 176 ? -0.045 29.25 -9.469 1 91.38 176 PHE A C 1
ATOM 1386 O O . PHE A 1 176 ? -0.453 29.234 -10.633 1 91.38 176 PHE A O 1
ATOM 1393 N N . ILE A 1 177 ? 0.246 28.156 -8.844 1 88.56 177 ILE A N 1
ATOM 1394 C CA . ILE A 1 177 ? 0.243 26.828 -9.469 1 88.56 177 ILE A CA 1
ATOM 1395 C C . ILE A 1 177 ? -1.188 26.422 -9.812 1 88.56 177 ILE A C 1
ATOM 1397 O O . ILE A 1 177 ? -1.406 25.578 -10.68 1 88.56 177 ILE A O 1
ATOM 1401 N N . HIS A 1 178 ? -2.139 27.047 -9.227 1 82.56 178 HIS A N 1
ATOM 1402 C CA . HIS A 1 178 ? -3.535 26.75 -9.516 1 82.56 178 HIS A CA 1
ATOM 1403 C C . HIS A 1 178 ? -4.148 27.812 -10.43 1 82.56 178 HIS A C 1
ATOM 1405 O O . HIS A 1 178 ? -5.336 27.734 -10.758 1 82.56 178 HIS A O 1
ATOM 1411 N N . GLY A 1 179 ? -3.4 28.75 -10.766 1 84.75 179 GLY A N 1
ATOM 1412 C CA . GLY A 1 179 ? -3.906 29.875 -11.539 1 84.75 179 GLY A CA 1
ATOM 1413 C C . GLY A 1 179 ? -3.703 29.703 -13.031 1 84.75 179 GLY A C 1
ATOM 1414 O O . GLY A 1 179 ? -2.99 28.797 -13.469 1 84.75 179 GLY A O 1
ATOM 1415 N N . THR A 1 180 ? -4.266 30.594 -13.695 1 78 180 THR A N 1
ATOM 1416 C CA . THR A 1 180 ? -4.293 30.547 -15.148 1 78 180 THR A CA 1
ATOM 1417 C C . THR A 1 180 ? -2.883 30.688 -15.727 1 78 180 THR A C 1
ATOM 1419 O O . THR A 1 180 ? -2.553 30.062 -16.734 1 78 180 THR A O 1
ATOM 1422 N N . PHE A 1 181 ? -2.111 31.469 -15.109 1 78.25 181 PHE A N 1
ATOM 1423 C CA . PHE A 1 181 ? -0.775 31.719 -15.641 1 78.25 181 PHE A CA 1
ATOM 1424 C C . PHE A 1 181 ? 0.06 30.438 -15.648 1 78.25 181 PHE A C 1
ATOM 1426 O O . PHE A 1 181 ? 0.865 30.234 -16.547 1 78.25 181 PHE A O 1
ATOM 1433 N N . TYR A 1 182 ? -0.095 29.703 -14.656 1 80.88 182 TYR A N 1
ATOM 1434 C CA . TYR A 1 182 ? 0.578 28.406 -14.617 1 80.88 182 TYR A CA 1
ATOM 1435 C C . TYR A 1 182 ? 0.046 27.484 -15.711 1 80.88 182 TYR A C 1
ATOM 1437 O O . TYR A 1 182 ? 0.823 26.875 -16.453 1 80.88 182 TYR A O 1
ATOM 1445 N N . HIS A 1 183 ? -1.195 27.438 -15.977 1 82.56 183 HIS A N 1
ATOM 1446 C CA . HIS A 1 183 ? -1.821 26.484 -16.891 1 82.56 183 HIS A CA 1
ATOM 1447 C C . HIS A 1 183 ? -1.567 26.875 -18.344 1 82.56 183 HIS A C 1
ATOM 1449 O O . HIS A 1 183 ? -1.537 26 -19.219 1 82.56 183 HIS A O 1
ATOM 1455 N N . GLU A 1 184 ? -1.396 28.125 -18.531 1 84.38 184 GLU A N 1
ATOM 1456 C CA . GLU A 1 184 ? -1.108 28.594 -19.891 1 84.38 184 GLU A CA 1
ATOM 1457 C C . GLU A 1 184 ? 0.281 28.156 -20.344 1 84.38 184 GLU A C 1
ATOM 1459 O O . GLU A 1 184 ? 0.508 27.922 -21.531 1 84.38 184 GLU A O 1
ATOM 1464 N N . GLU A 1 185 ? 1.196 28.047 -19.391 1 89.56 185 GLU A N 1
ATOM 1465 C CA . GLU A 1 185 ? 2.564 27.641 -19.688 1 89.56 185 GLU A CA 1
ATOM 1466 C C . GLU A 1 185 ? 2.996 26.484 -18.781 1 89.56 185 GLU A C 1
ATOM 1468 O O . GLU A 1 185 ? 4.066 26.531 -18.172 1 89.56 185 GLU A O 1
ATOM 1473 N N . GLU A 1 186 ? 2.236 25.547 -18.734 1 89.06 186 GLU A N 1
ATOM 1474 C CA . GLU A 1 186 ? 2.422 24.438 -17.797 1 89.06 186 GLU A CA 1
ATOM 1475 C C . GLU A 1 186 ? 3.717 23.688 -18.094 1 89.06 186 GLU A C 1
ATOM 1477 O O . GLU A 1 186 ? 4.445 23.328 -17.156 1 89.06 186 GLU A O 1
ATOM 1482 N N . ALA A 1 187 ? 4.012 23.391 -19.328 1 89.44 187 ALA A N 1
ATOM 1483 C CA . ALA A 1 187 ? 5.211 22.641 -19.703 1 89.44 187 ALA A CA 1
ATOM 1484 C C . ALA A 1 187 ? 6.473 23.375 -19.25 1 89.44 187 ALA A C 1
ATOM 1486 O O . ALA A 1 187 ? 7.41 22.75 -18.75 1 89.44 187 ALA A O 1
ATOM 1487 N N . TYR A 1 188 ? 6.445 24.688 -19.438 1 91.56 188 TYR A N 1
ATOM 1488 C CA . TYR A 1 188 ? 7.586 25.5 -19.031 1 91.56 188 TYR A CA 1
ATOM 1489 C C . TYR A 1 188 ? 7.809 25.422 -17.531 1 91.56 188 TYR A C 1
ATOM 1491 O O . TYR A 1 188 ? 8.93 25.172 -17.078 1 91.56 188 TYR A O 1
ATOM 1499 N N . TRP A 1 189 ? 6.766 25.641 -16.781 1 92.44 189 TRP A N 1
ATOM 1500 C CA . TRP A 1 189 ? 6.867 25.688 -15.328 1 92.44 189 TRP A CA 1
ATOM 1501 C C . TRP A 1 189 ? 7.227 24.312 -14.773 1 92.44 189 TRP A C 1
ATOM 1503 O O . TRP A 1 189 ? 8.008 24.203 -13.828 1 92.44 189 TRP A O 1
ATOM 1513 N N . ASN A 1 190 ? 6.707 23.266 -15.398 1 91.31 190 ASN A N 1
ATOM 1514 C CA . ASN A 1 190 ? 6.977 21.906 -14.93 1 91.31 190 ASN A CA 1
ATOM 1515 C C . ASN A 1 190 ? 8.414 21.5 -15.211 1 91.31 190 ASN A C 1
ATOM 1517 O O . ASN A 1 190 ? 8.984 20.688 -14.484 1 91.31 190 ASN A O 1
ATOM 1521 N N . GLU A 1 191 ? 8.953 21.969 -16.219 1 92.38 191 GLU A N 1
ATOM 1522 C CA . GLU A 1 191 ? 10.367 21.734 -16.5 1 92.38 191 GLU A CA 1
ATOM 1523 C C . GLU A 1 191 ? 11.258 22.453 -15.492 1 92.38 191 GLU A C 1
ATOM 1525 O O . GLU A 1 191 ? 12.25 21.906 -15.016 1 92.38 191 GLU A O 1
ATOM 1530 N N . ARG A 1 192 ? 10.891 23.688 -15.188 1 92.56 192 ARG A N 1
ATOM 1531 C CA . ARG A 1 192 ? 11.672 24.516 -14.266 1 92.56 192 ARG A CA 1
ATOM 1532 C C . ARG A 1 192 ? 11.5 24.047 -12.828 1 92.56 192 ARG A C 1
ATOM 1534 O O . ARG A 1 192 ? 12.461 24.031 -12.055 1 92.56 192 ARG A O 1
ATOM 1541 N N . PHE A 1 193 ? 10.25 23.719 -12.531 1 93.94 193 PHE A N 1
ATOM 1542 C CA . PHE A 1 193 ? 9.883 23.25 -11.203 1 93.94 193 PHE A CA 1
ATOM 1543 C C . PHE A 1 193 ? 9.094 21.938 -11.297 1 93.94 193 PHE A C 1
ATOM 1545 O O . PHE A 1 193 ? 7.875 21.938 -11.125 1 93.94 193 PHE A O 1
ATOM 1552 N N . PRO A 1 194 ? 9.727 20.844 -11.367 1 93.12 194 PRO A N 1
ATOM 1553 C CA . PRO A 1 194 ? 9.078 19.547 -11.617 1 93.12 194 PRO A CA 1
ATOM 1554 C C . PRO A 1 194 ? 8.094 19.156 -10.516 1 93.12 194 PRO A C 1
ATOM 1556 O O . PRO A 1 194 ? 7.109 18.469 -10.773 1 93.12 194 PRO A O 1
ATOM 1559 N N . THR A 1 195 ? 8.312 19.609 -9.289 1 93.75 195 THR A N 1
ATOM 1560 C CA . THR A 1 195 ? 7.469 19.203 -8.172 1 93.75 195 THR A CA 1
ATOM 1561 C C . THR A 1 195 ? 6.086 19.844 -8.281 1 93.75 195 THR A C 1
ATOM 1563 O O . THR A 1 195 ? 5.133 19.375 -7.656 1 93.75 195 THR A O 1
ATOM 1566 N N . TRP A 1 196 ? 5.926 20.922 -9.055 1 92 196 TRP A N 1
ATOM 1567 C CA . TRP A 1 196 ? 4.66 21.641 -9.156 1 92 196 TRP A CA 1
ATOM 1568 C C . TRP A 1 196 ? 3.588 20.766 -9.797 1 92 196 TRP A C 1
ATOM 1570 O O . TRP A 1 196 ? 2.402 20.891 -9.477 1 92 196 TRP A O 1
ATOM 1580 N N . ARG A 1 197 ? 4.055 19.844 -10.672 1 88.69 197 ARG A N 1
ATOM 1581 C CA . ARG A 1 197 ? 3.123 18.922 -11.312 1 88.69 197 ARG A CA 1
ATOM 1582 C C . ARG A 1 197 ? 2.428 18.047 -10.281 1 88.69 197 ARG A C 1
ATOM 1584 O O . ARG A 1 197 ? 1.297 17.609 -10.5 1 88.69 197 ARG A O 1
ATOM 1591 N N . HIS A 1 198 ? 3.113 17.875 -9.164 1 87.94 198 HIS A N 1
ATOM 1592 C CA . HIS A 1 198 ? 2.584 17.016 -8.109 1 87.94 198 HIS A CA 1
ATOM 1593 C C . HIS A 1 198 ? 1.95 17.844 -6.996 1 87.94 198 HIS A C 1
ATOM 1595 O O . HIS A 1 198 ? 1.592 17.297 -5.949 1 87.94 198 HIS A O 1
ATOM 1601 N N . GLY A 1 199 ? 1.93 19.156 -7.16 1 88.06 199 GLY A N 1
ATOM 1602 C CA . GLY A 1 199 ? 1.289 20.031 -6.191 1 88.06 199 GLY A CA 1
ATOM 1603 C C . GLY A 1 199 ? 2.215 20.453 -5.066 1 88.06 199 GLY A C 1
ATOM 1604 O O . GLY A 1 199 ? 1.763 20.984 -4.051 1 88.06 199 GLY A O 1
ATOM 1605 N N . PHE A 1 200 ? 3.506 20.141 -5.215 1 92.62 200 PHE A N 1
ATOM 1606 C CA . PHE A 1 200 ? 4.48 20.531 -4.203 1 92.62 200 PHE A CA 1
ATOM 1607 C C . PHE A 1 200 ? 5.367 21.656 -4.711 1 92.62 200 PHE A C 1
ATOM 1609 O O . PHE A 1 200 ? 5.676 21.734 -5.906 1 92.62 200 PHE A O 1
ATOM 1616 N N . TRP A 1 201 ? 5.801 22.578 -3.85 1 92.38 201 TRP A N 1
ATOM 1617 C CA . TRP A 1 201 ? 6.77 23.609 -4.184 1 92.38 201 TRP A CA 1
ATOM 1618 C C . TRP A 1 201 ? 7.793 23.781 -3.068 1 92.38 201 TRP A C 1
ATOM 1620 O O . TRP A 1 201 ? 7.5 23.5 -1.902 1 92.38 201 TRP A O 1
ATOM 1630 N N . LYS A 1 202 ? 8.891 24.188 -3.453 1 93 202 LYS A N 1
ATOM 1631 C CA . LYS A 1 202 ? 9.93 24.469 -2.461 1 93 202 LYS A CA 1
ATOM 1632 C C . LYS A 1 202 ? 9.594 25.719 -1.654 1 93 202 LYS A C 1
ATOM 1634 O O . LYS A 1 202 ? 9.453 26.812 -2.217 1 93 202 LYS A O 1
ATOM 1639 N N . SER A 1 203 ? 9.438 25.531 -0.39 1 92 203 SER A N 1
ATOM 1640 C CA . SER A 1 203 ? 9.094 26.656 0.483 1 92 203 SER A CA 1
ATOM 1641 C C . SER A 1 203 ? 10.227 27.672 0.547 1 92 203 SER A C 1
ATOM 1643 O O . SER A 1 203 ? 11.406 27.297 0.54 1 92 203 SER A O 1
ATOM 1645 N N . ALA A 1 204 ? 9.867 28.906 0.62 1 90.56 204 ALA A N 1
ATOM 1646 C CA . ALA A 1 204 ? 10.859 29.969 0.784 1 90.56 204 ALA A CA 1
ATOM 1647 C C . ALA A 1 204 ? 11.562 29.859 2.131 1 90.56 204 ALA A C 1
ATOM 1649 O O . ALA A 1 204 ? 12.625 30.453 2.332 1 90.56 204 ALA A O 1
ATOM 1650 N N . LEU A 1 205 ? 11.062 29.031 2.984 1 90.25 205 LEU A N 1
ATOM 1651 C CA . LEU A 1 205 ? 11.648 28.812 4.301 1 90.25 205 LEU A CA 1
ATOM 1652 C C . LEU A 1 205 ? 12.922 27.984 4.199 1 90.25 205 LEU A C 1
ATOM 1654 O O . LEU A 1 205 ? 13.711 27.922 5.148 1 90.25 205 LEU A O 1
ATOM 1658 N N . SER A 1 206 ? 13.125 27.281 3.119 1 92.06 206 SER A N 1
ATOM 1659 C CA . SER A 1 206 ? 14.227 26.344 2.953 1 92.06 206 SER A CA 1
ATOM 1660 C C . SER A 1 206 ? 15.57 27.016 3.238 1 92.06 206 SER A C 1
ATOM 1662 O O . SER A 1 206 ? 16.453 26.406 3.854 1 92.06 206 SER A O 1
ATOM 1664 N N . ARG A 1 207 ? 15.664 28.203 2.834 1 87.38 207 ARG A N 1
ATOM 1665 C CA . ARG A 1 207 ? 16.922 28.938 3.033 1 87.38 207 ARG A CA 1
ATOM 1666 C C . ARG A 1 207 ? 17.156 29.219 4.512 1 87.38 207 ARG A C 1
ATOM 1668 O O . ARG A 1 207 ? 18.281 29.141 4.992 1 87.38 207 ARG A O 1
ATOM 1675 N N . GLU A 1 208 ? 16.125 29.578 5.168 1 85.69 208 GLU A N 1
ATOM 1676 C CA . GLU A 1 208 ? 16.219 29.922 6.586 1 85.69 208 GLU A CA 1
ATOM 1677 C C . GLU A 1 208 ? 16.547 28.688 7.43 1 85.69 208 GLU A C 1
ATOM 1679 O O . GLU A 1 208 ? 17.328 28.75 8.367 1 85.69 208 GLU A O 1
ATOM 1684 N N . ILE A 1 209 ? 15.953 27.562 7.074 1 90.88 209 ILE A N 1
ATOM 1685 C CA . ILE A 1 209 ? 16.078 26.391 7.922 1 90.88 209 ILE A CA 1
ATOM 1686 C C . ILE A 1 209 ? 17.312 25.578 7.512 1 90.88 209 ILE A C 1
ATOM 1688 O O . ILE A 1 209 ? 17.75 24.688 8.242 1 90.88 209 ILE A O 1
ATOM 1692 N N . GLY A 1 210 ? 17.859 25.766 6.309 1 90.81 210 GLY A N 1
ATOM 1693 C CA . GLY A 1 210 ? 19.125 25.172 5.918 1 90.81 210 GLY A CA 1
ATOM 1694 C C . GLY A 1 210 ? 18.969 23.875 5.152 1 90.81 210 GLY A C 1
ATOM 1695 O O . GLY A 1 210 ? 19.938 23.141 4.949 1 90.81 210 GLY A O 1
ATOM 1696 N N . TYR A 1 211 ? 17.797 23.422 4.848 1 93.75 211 TYR A N 1
ATOM 1697 C CA . TYR A 1 211 ? 17.516 22.266 3.982 1 93.75 211 TYR A CA 1
ATOM 1698 C C . TYR A 1 211 ? 16.25 22.484 3.178 1 93.75 211 TYR A C 1
ATOM 1700 O O . TYR A 1 211 ? 15.461 23.391 3.477 1 93.75 211 TYR A O 1
ATOM 1708 N N . ASP A 1 212 ? 16.062 21.719 2.145 1 94.94 212 ASP A N 1
ATOM 1709 C CA . ASP A 1 212 ? 14.914 21.891 1.256 1 94.94 212 ASP A CA 1
ATOM 1710 C C . ASP A 1 212 ? 13.633 21.391 1.91 1 94.94 212 ASP A C 1
ATOM 1712 O O . ASP A 1 212 ? 13.57 20.266 2.398 1 94.94 212 ASP A O 1
ATOM 1716 N N . LEU A 1 213 ? 12.672 22.25 1.95 1 94.94 213 LEU A N 1
ATOM 1717 C CA . LEU A 1 213 ? 11.328 21.938 2.43 1 94.94 213 LEU A CA 1
ATOM 1718 C C . LEU A 1 213 ? 10.297 22.172 1.336 1 94.94 213 LEU A C 1
ATOM 1720 O O . LEU A 1 213 ? 10.234 23.266 0.756 1 94.94 213 LEU A O 1
ATOM 1724 N N . TYR A 1 214 ? 9.586 21.156 1.05 1 94.56 214 TYR A N 1
ATOM 1725 C CA . TYR A 1 214 ? 8.508 21.281 0.077 1 94.56 214 TYR A CA 1
ATOM 1726 C C . TYR A 1 214 ? 7.148 21.219 0.758 1 94.56 214 TYR A C 1
ATOM 1728 O O . TYR A 1 214 ? 6.922 20.359 1.62 1 94.56 214 TYR A O 1
ATOM 1736 N N . THR A 1 215 ? 6.305 22.156 0.436 1 92.25 215 THR A N 1
ATOM 1737 C CA . THR A 1 215 ? 4.949 22.172 0.976 1 92.25 215 THR A CA 1
ATOM 1738 C C . THR A 1 215 ? 3.922 21.953 -0.13 1 92.25 215 THR A C 1
ATOM 1740 O O . THR A 1 215 ? 4.273 21.906 -1.311 1 92.25 215 THR A O 1
ATOM 1743 N N . SER A 1 216 ? 2.678 21.656 0.294 1 88.69 216 SER A N 1
ATOM 1744 C CA . SER A 1 216 ? 1.63 21.359 -0.679 1 88.69 216 SER A CA 1
ATOM 1745 C C . SER A 1 216 ? 0.308 22 -0.28 1 88.69 216 SER A C 1
ATOM 1747 O O . SER A 1 216 ? 0.169 22.516 0.836 1 88.69 216 SER A O 1
ATOM 1749 N N . THR A 1 217 ? -0.529 22.062 -1.344 1 69.19 217 THR A N 1
ATOM 1750 C CA . THR A 1 217 ? -1.853 22.625 -1.104 1 69.19 217 THR A CA 1
ATOM 1751 C C . THR A 1 217 ? -2.838 21.531 -0.691 1 69.19 217 THR A C 1
ATOM 1753 O O . THR A 1 217 ? -4.035 21.797 -0.559 1 69.19 217 THR A O 1
ATOM 1756 N N . ASN A 1 218 ? -2.326 20.297 -0.694 1 57.44 218 ASN A N 1
ATOM 1757 C CA . ASN A 1 218 ? -3.285 19.266 -0.325 1 57.44 218 ASN A CA 1
ATOM 1758 C C . ASN A 1 218 ? -3.943 19.562 1.019 1 57.44 218 ASN A C 1
ATOM 1760 O O . ASN A 1 218 ? -3.387 20.297 1.84 1 57.44 218 ASN A O 1
ATOM 1764 N N . SER A 1 219 ? -5.242 19.391 1.201 1 52.12 219 SER A N 1
ATOM 1765 C CA . SER A 1 219 ? -6.121 19.859 2.262 1 52.12 219 SER A CA 1
ATOM 1766 C C . SER A 1 219 ? -5.453 19.75 3.629 1 52.12 219 SER A C 1
ATOM 1768 O O . SER A 1 219 ? -5.547 20.656 4.453 1 52.12 219 SER A O 1
ATOM 1770 N N . GLN A 1 220 ? -4.949 18.672 3.932 1 58.69 220 GLN A N 1
ATOM 1771 C CA . GLN A 1 220 ? -4.457 18.641 5.305 1 58.69 220 GLN A CA 1
ATOM 1772 C C . GLN A 1 220 ? -2.963 18.938 5.359 1 58.69 220 GLN A C 1
ATOM 1774 O O . GLN A 1 220 ? -2.43 19.266 6.422 1 58.69 220 GLN A O 1
ATOM 1779 N N . GLY A 1 221 ? -2.463 19.156 4.234 1 77.94 221 GLY A N 1
ATOM 1780 C CA . GLY A 1 221 ? -1.081 19.578 4.078 1 77.94 221 GLY A CA 1
ATOM 1781 C C . GLY A 1 221 ? -0.08 18.469 4.328 1 77.94 221 GLY A C 1
ATOM 1782 O O . GLY A 1 221 ? -0.236 17.688 5.266 1 77.94 221 GLY A O 1
ATOM 1783 N N . VAL A 1 222 ? 0.781 18.203 3.52 1 90.31 222 VAL A N 1
ATOM 1784 C CA . VAL A 1 222 ? 1.91 17.281 3.668 1 90.31 222 VAL A CA 1
ATOM 1785 C C . VAL A 1 222 ? 3.199 17.984 3.236 1 90.31 222 VAL A C 1
ATOM 1787 O O . VAL A 1 222 ? 3.209 18.734 2.254 1 90.31 222 VAL A O 1
ATOM 1790 N N . TRP A 1 223 ? 4.227 17.828 4.086 1 94.56 223 TRP A N 1
ATOM 1791 C CA . TRP A 1 223 ? 5.543 18.391 3.795 1 94.56 223 TRP A CA 1
ATOM 1792 C C . TRP A 1 223 ? 6.516 17.297 3.367 1 94.56 223 TRP A C 1
ATOM 1794 O O . TRP A 1 223 ? 6.398 16.141 3.799 1 94.56 223 TRP A O 1
ATOM 1804 N N . ILE A 1 224 ? 7.375 17.656 2.51 1 94.75 224 ILE A N 1
ATOM 1805 C CA . ILE A 1 224 ? 8.578 16.875 2.225 1 94.75 224 ILE A CA 1
ATOM 1806 C C . ILE A 1 224 ? 9.805 17.609 2.75 1 94.75 224 ILE A C 1
ATOM 1808 O O . ILE A 1 224 ? 10.203 18.641 2.203 1 94.75 224 ILE A O 1
ATOM 1812 N N . ALA A 1 225 ? 10.359 17.125 3.77 1 96 225 ALA A N 1
ATOM 1813 C CA . ALA A 1 225 ? 11.562 17.734 4.352 1 96 225 ALA A CA 1
ATOM 1814 C C . ALA A 1 225 ? 12.805 16.922 4.004 1 96 225 ALA A C 1
ATOM 1816 O O . ALA A 1 225 ? 12.945 15.773 4.438 1 96 225 ALA A O 1
ATOM 1817 N N . MET A 1 226 ? 13.68 17.5 3.279 1 94.94 226 MET A N 1
ATOM 1818 C CA . MET A 1 226 ? 14.93 16.844 2.926 1 94.94 226 MET A CA 1
ATOM 1819 C C . MET A 1 226 ? 15.961 17.016 4.039 1 94.94 226 MET A C 1
ATOM 1821 O O . MET A 1 226 ? 16.938 17.766 3.887 1 94.94 226 MET A O 1
ATOM 1825 N N . SER A 1 227 ? 15.773 16.344 5.086 1 92.5 227 SER A N 1
ATOM 1826 C CA . SER A 1 227 ? 16.609 16.469 6.277 1 92.5 227 SER A CA 1
ATOM 1827 C C . SER A 1 227 ? 16.656 15.164 7.059 1 92.5 227 SER A C 1
ATOM 1829 O O . SER A 1 227 ? 15.945 14.211 6.734 1 92.5 227 SER A O 1
ATOM 1831 N N . ASP A 1 228 ? 17.547 15.242 8.062 1 90.25 228 ASP A N 1
ATOM 1832 C CA . ASP A 1 228 ? 17.578 14.141 9.023 1 90.25 228 ASP A CA 1
ATOM 1833 C C . ASP A 1 228 ? 16.375 14.211 9.969 1 90.25 228 ASP A C 1
ATOM 1835 O O . ASP A 1 228 ? 15.766 15.266 10.125 1 90.25 228 ASP A O 1
ATOM 1839 N N . LYS A 1 229 ? 16.141 13.117 10.586 1 90.44 229 LYS A N 1
ATOM 1840 C CA . LYS A 1 229 ? 14.953 12.969 11.438 1 90.44 229 LYS A CA 1
ATOM 1841 C C . LYS A 1 229 ? 15.031 13.898 12.648 1 90.44 229 LYS A C 1
ATOM 1843 O O . LYS A 1 229 ? 14 14.328 13.164 1 90.44 229 LYS A O 1
ATOM 1848 N N . ASP A 1 230 ? 16.156 14.336 13.047 1 91.06 230 ASP A N 1
ATOM 1849 C CA . ASP A 1 230 ? 16.328 15.086 14.281 1 91.06 230 ASP A CA 1
ATOM 1850 C C . ASP A 1 230 ? 15.93 16.547 14.102 1 91.06 230 ASP A C 1
ATOM 1852 O O . ASP A 1 230 ? 15.742 17.266 15.086 1 91.06 230 ASP A O 1
ATOM 1856 N N . LYS A 1 231 ? 15.727 16.984 12.898 1 94.5 231 LYS A N 1
ATOM 1857 C CA . LYS A 1 231 ? 15.422 18.391 12.633 1 94.5 231 LYS A CA 1
ATOM 1858 C C . LYS A 1 231 ? 13.922 18.625 12.602 1 94.5 231 LYS A C 1
ATOM 1860 O O . LYS A 1 231 ? 13.469 19.781 12.617 1 94.5 231 LYS A O 1
ATOM 1865 N N . ILE A 1 232 ? 13.141 17.594 12.648 1 95.81 232 ILE A N 1
ATOM 1866 C CA . ILE A 1 232 ? 11.719 17.719 12.352 1 95.81 232 ILE A CA 1
ATOM 1867 C C . ILE A 1 232 ? 10.992 18.328 13.547 1 95.81 232 ILE A C 1
ATOM 1869 O O . ILE A 1 232 ? 10.055 19.109 13.383 1 95.81 232 ILE A O 1
ATOM 1873 N N . GLU A 1 233 ? 11.391 17.984 14.75 1 96.19 233 GLU A N 1
ATOM 1874 C CA . GLU A 1 233 ? 10.734 18.562 15.922 1 96.19 233 GLU A CA 1
ATOM 1875 C C . GLU A 1 233 ? 10.898 20.078 15.961 1 96.19 233 GLU A C 1
ATOM 1877 O O . GLU A 1 233 ? 9.953 20.797 16.281 1 96.19 233 GLU A O 1
ATOM 1882 N N . ASP A 1 234 ? 12.047 20.516 15.539 1 95.38 234 ASP A N 1
ATOM 1883 C CA . ASP A 1 234 ? 12.266 21.953 15.477 1 95.38 234 ASP A CA 1
ATOM 1884 C C . ASP A 1 234 ? 11.406 22.594 14.383 1 95.38 234 ASP A C 1
ATOM 1886 O O . ASP A 1 234 ? 10.883 23.703 14.57 1 95.38 234 ASP A O 1
ATOM 1890 N N . LEU A 1 235 ? 11.352 21.922 13.328 1 94.69 235 LEU A N 1
ATOM 1891 C CA . LEU A 1 235 ? 10.523 22.406 12.227 1 94.69 235 LEU A CA 1
ATOM 1892 C C . LEU A 1 235 ? 9.07 22.531 12.664 1 94.69 235 LEU A C 1
ATOM 1894 O O . LEU A 1 235 ? 8.406 23.516 12.336 1 94.69 235 LEU A O 1
ATOM 1898 N N . LEU A 1 236 ? 8.586 21.594 13.438 1 94.56 236 LEU A N 1
ATOM 1899 C CA . LEU A 1 236 ? 7.207 21.594 13.906 1 94.56 236 LEU A CA 1
ATOM 1900 C C . LEU A 1 236 ? 6.961 22.734 14.883 1 94.56 236 LEU A C 1
ATOM 1902 O O . LEU A 1 236 ? 5.898 23.359 14.852 1 94.56 236 LEU A O 1
ATOM 1906 N N . SER A 1 237 ? 7.918 22.984 15.719 1 93.44 237 SER A N 1
ATOM 1907 C CA . SER A 1 237 ? 7.766 24.047 16.703 1 93.44 237 SER A CA 1
ATOM 1908 C C . SER A 1 237 ? 7.793 25.422 16.062 1 93.44 237 SER A C 1
ATOM 1910 O O . SER A 1 237 ? 7.066 26.328 16.469 1 93.44 237 SER A O 1
ATOM 1912 N N . GLN A 1 238 ? 8.578 25.547 15.016 1 88.62 238 GLN A N 1
ATOM 1913 C CA . GLN A 1 238 ? 8.766 26.859 14.406 1 88.62 238 GLN A CA 1
ATOM 1914 C C . GLN A 1 238 ? 7.691 27.141 13.359 1 88.62 238 GLN A C 1
ATOM 1916 O O . GLN A 1 238 ? 7.199 28.266 13.25 1 88.62 238 GLN A O 1
ATOM 1921 N N . TYR A 1 239 ? 7.316 26.047 12.688 1 87.81 239 TYR A N 1
ATOM 1922 C CA . TYR A 1 239 ? 6.496 26.344 11.516 1 87.81 239 TYR A CA 1
ATOM 1923 C C . TYR A 1 239 ? 5.297 25.406 11.438 1 87.81 239 TYR A C 1
ATOM 1925 O O . TYR A 1 239 ? 4.418 25.578 10.586 1 87.81 239 TYR A O 1
ATOM 1933 N N . GLY A 1 240 ? 5.215 24.422 12.344 1 89.5 240 GLY A N 1
ATOM 1934 C CA . GLY A 1 240 ? 4.176 23.422 12.25 1 89.5 240 GLY A CA 1
ATOM 1935 C C . GLY A 1 240 ? 2.996 23.688 13.156 1 89.5 240 GLY A C 1
ATOM 1936 O O . GLY A 1 240 ? 1.993 22.969 13.117 1 89.5 240 GLY A O 1
ATOM 1937 N N . GLY A 1 241 ? 3.1 24.688 13.953 1 89.25 241 GLY A N 1
ATOM 1938 C CA . GLY A 1 241 ? 1.991 25.031 14.828 1 89.25 241 GLY A CA 1
ATOM 1939 C C . GLY A 1 241 ? 1.988 24.234 16.125 1 89.25 241 GLY A C 1
ATOM 1940 O O . GLY A 1 241 ? 0.925 23.938 16.672 1 89.25 241 GLY A O 1
ATOM 1941 N N . PHE A 1 242 ? 3.184 23.875 16.578 1 93.12 242 PHE A N 1
ATOM 1942 C CA . PHE A 1 242 ? 3.297 23.125 17.828 1 93.12 242 PHE A CA 1
ATOM 1943 C C . PHE A 1 242 ? 4.152 23.875 18.844 1 93.12 242 PHE A C 1
ATOM 1945 O O . PHE A 1 242 ? 5.137 24.516 18.469 1 93.12 242 PHE A O 1
ATOM 1952 N N . SER A 1 243 ? 3.764 23.797 20.078 1 92.69 243 SER A N 1
ATOM 1953 C CA . SER A 1 243 ? 4.582 24.344 21.156 1 92.69 243 SER A CA 1
ATOM 1954 C C . SER A 1 243 ? 5.828 23.5 21.391 1 92.69 243 SER A C 1
ATOM 1956 O O . SER A 1 243 ? 6.02 22.469 20.734 1 92.69 243 SER A O 1
ATOM 1958 N N . GLU A 1 244 ? 6.605 23.969 22.297 1 90.31 244 GLU A N 1
ATOM 1959 C CA . GLU A 1 244 ? 7.816 23.234 22.641 1 90.31 244 GLU A CA 1
ATOM 1960 C C . GLU A 1 244 ? 7.488 21.844 23.203 1 90.31 244 GLU A C 1
ATOM 1962 O O . GLU A 1 244 ? 8.203 20.875 22.938 1 90.31 244 GLU A O 1
ATOM 1967 N N . THR A 1 245 ? 6.441 21.781 23.859 1 86.44 245 THR A N 1
ATOM 1968 C CA . THR A 1 245 ? 6.055 20.5 24.422 1 86.44 245 THR A CA 1
ATOM 1969 C C . THR A 1 245 ? 5.277 19.672 23.391 1 86.44 245 THR A C 1
ATOM 1971 O O . THR A 1 245 ? 5.371 18.438 23.375 1 86.44 245 THR A O 1
ATOM 1974 N N . GLY A 1 246 ? 4.605 20.375 22.516 1 90.81 246 GLY A N 1
ATOM 1975 C CA . GLY A 1 246 ? 3.742 19.703 21.562 1 90.81 246 GLY A CA 1
ATOM 1976 C C . GLY A 1 246 ? 4.492 19.156 20.359 1 90.81 246 GLY A C 1
ATOM 1977 O O . GLY A 1 246 ? 3.98 18.297 19.641 1 90.81 246 GLY A O 1
ATOM 1978 N N . ARG A 1 247 ? 5.695 19.578 20.203 1 93.56 247 ARG A N 1
ATOM 1979 C CA . ARG A 1 247 ? 6.465 19.219 19.016 1 93.56 247 ARG A CA 1
ATOM 1980 C C . ARG A 1 247 ? 7.043 17.812 19.156 1 93.56 247 ARG A C 1
ATOM 1982 O O . ARG A 1 247 ? 7.539 17.25 18.172 1 93.56 247 ARG A O 1
ATOM 1989 N N . LYS A 1 248 ? 7.043 17.312 20.359 1 93.88 248 LYS A N 1
ATOM 1990 C CA . LYS A 1 248 ? 7.723 16.047 20.609 1 93.88 248 LYS A CA 1
ATOM 1991 C C . LYS A 1 248 ? 7.105 14.914 19.797 1 93.88 248 LYS A C 1
ATOM 1993 O O . LYS A 1 248 ? 5.883 14.758 19.766 1 93.88 248 LYS A O 1
ATOM 1998 N N . LEU A 1 249 ? 8.008 14.148 19.188 1 95.81 249 LEU A N 1
ATOM 1999 C CA . LEU A 1 249 ? 7.574 13.023 18.359 1 95.81 249 LEU A CA 1
ATOM 2000 C C . LEU A 1 249 ? 7.824 11.703 19.078 1 95.81 249 LEU A C 1
ATOM 2002 O O . LEU A 1 249 ? 8.898 11.492 19.656 1 95.81 249 LEU A O 1
ATOM 2006 N N . TYR A 1 250 ? 6.84 10.859 19.078 1 93.31 250 TYR A N 1
ATOM 2007 C CA . TYR A 1 250 ? 6.914 9.523 19.641 1 93.31 250 TYR A CA 1
ATOM 2008 C C . TYR A 1 250 ? 6.918 8.461 18.547 1 93.31 250 TYR A C 1
ATOM 2010 O O . TYR A 1 250 ? 6.23 8.602 17.531 1 93.31 250 TYR A O 1
ATOM 2018 N N . LEU A 1 251 ? 7.711 7.441 18.844 1 93.5 251 LEU A N 1
ATOM 2019 C CA . LEU A 1 251 ? 7.688 6.312 17.906 1 93.5 251 LEU A CA 1
ATOM 2020 C C . LEU A 1 251 ? 6.281 5.734 17.797 1 93.5 251 LEU A C 1
ATOM 2022 O O . LEU A 1 251 ? 5.578 5.594 18.797 1 93.5 251 LEU A O 1
ATOM 2026 N N . ALA A 1 252 ? 5.852 5.469 16.531 1 93.75 252 ALA A N 1
ATOM 2027 C CA . ALA A 1 252 ? 4.527 4.91 16.281 1 93.75 252 ALA A CA 1
ATOM 2028 C C . ALA A 1 252 ? 4.621 3.627 15.461 1 93.75 252 ALA A C 1
ATOM 2030 O O . ALA A 1 252 ? 5.441 3.527 14.539 1 93.75 252 ALA A O 1
ATOM 2031 N N . GLU A 1 253 ? 3.797 2.684 15.812 1 90.81 253 GLU A N 1
ATOM 2032 C CA . GLU A 1 253 ? 3.695 1.438 15.062 1 90.81 253 GLU A CA 1
ATOM 2033 C C . GLU A 1 253 ? 2.631 1.536 13.969 1 90.81 253 GLU A C 1
ATOM 2035 O O . GLU A 1 253 ? 1.519 2.006 14.219 1 90.81 253 GLU A O 1
ATOM 2040 N N . TYR A 1 254 ? 3.08 1.14 12.797 1 91.12 254 TYR A N 1
ATOM 2041 C CA . TYR A 1 254 ? 2.15 1.081 11.672 1 91.12 254 TYR A CA 1
ATOM 2042 C C . TYR A 1 254 ? 1.479 -0.285 11.594 1 91.12 254 TYR A C 1
ATOM 2044 O O . TYR A 1 254 ? 2.156 -1.313 11.523 1 91.12 254 TYR A O 1
ATOM 2052 N N . LEU A 1 255 ? 0.115 -0.266 11.609 1 89.44 255 LEU A N 1
ATOM 2053 C CA . LEU A 1 255 ? -0.633 -1.518 11.578 1 89.44 255 LEU A CA 1
ATOM 2054 C C . LEU A 1 255 ? -1.722 -1.475 10.508 1 89.44 255 LEU A C 1
ATOM 2056 O O . LEU A 1 255 ? -2.41 -0.463 10.359 1 89.44 255 LEU A O 1
ATOM 2060 N N . ARG A 1 256 ? -1.828 -2.525 9.789 1 88.5 256 ARG A N 1
ATOM 2061 C CA . ARG A 1 256 ? -2.936 -2.715 8.859 1 88.5 256 ARG A CA 1
ATOM 2062 C C . ARG A 1 256 ? -3.539 -4.109 9 1 88.5 256 ARG A C 1
ATOM 2064 O O . ARG A 1 256 ? -2.816 -5.109 8.992 1 88.5 256 ARG A O 1
ATOM 2071 N N . LEU A 1 257 ? -4.852 -4.121 9.188 1 86.44 257 LEU A N 1
ATOM 2072 C CA . LEU A 1 257 ? -5.59 -5.371 9.328 1 86.44 257 LEU A CA 1
ATOM 2073 C C . LEU A 1 257 ? -6.648 -5.5 8.234 1 86.44 257 LEU A C 1
ATOM 2075 O O . LEU A 1 257 ? -7.578 -4.695 8.164 1 86.44 257 LEU A O 1
ATOM 2079 N N . ASN A 1 258 ? -6.457 -6.473 7.367 1 82.94 258 ASN A N 1
ATOM 2080 C CA . ASN A 1 258 ? -7.438 -6.789 6.332 1 82.94 258 ASN A CA 1
ATOM 2081 C C . ASN A 1 258 ? -7.738 -5.578 5.453 1 82.94 258 ASN A C 1
ATOM 2083 O O . ASN A 1 258 ? -6.82 -4.914 4.969 1 82.94 258 ASN A O 1
ATOM 2087 N N . ASP A 1 259 ? -9.008 -5.266 5.238 1 77.5 259 ASP A N 1
ATOM 2088 C CA . ASP A 1 259 ? -9.43 -4.191 4.348 1 77.5 259 ASP A CA 1
ATOM 2089 C C . ASP A 1 259 ? -9.688 -2.902 5.125 1 77.5 259 ASP A C 1
ATOM 2091 O O . ASP A 1 259 ? -10.242 -1.943 4.582 1 77.5 259 ASP A O 1
ATOM 2095 N N . GLU A 1 260 ? -9.164 -2.838 6.316 1 81.38 260 GLU A N 1
ATOM 2096 C CA . GLU A 1 260 ? -9.352 -1.644 7.133 1 81.38 260 GLU A CA 1
ATOM 2097 C C . GLU A 1 260 ? -8.25 -0.619 6.875 1 81.38 260 GLU A C 1
ATOM 2099 O O . GLU A 1 260 ? -7.16 -0.975 6.43 1 81.38 260 GLU A O 1
ATOM 2104 N N . SER A 1 261 ? -8.648 0.644 7.102 1 84.19 261 SER A N 1
ATOM 2105 C CA . SER A 1 261 ? -7.641 1.698 7 1 84.19 261 SER A CA 1
ATOM 2106 C C . SER A 1 261 ? -6.504 1.476 7.992 1 84.19 261 SER A C 1
ATOM 2108 O O . SER A 1 261 ? -6.738 1.086 9.141 1 84.19 261 SER A O 1
ATOM 2110 N N . PRO A 1 262 ? -5.332 1.602 7.453 1 89.38 262 PRO A N 1
ATOM 2111 C CA . PRO A 1 262 ? -4.207 1.453 8.383 1 89.38 262 PRO A CA 1
ATOM 2112 C C . PRO A 1 262 ? -4.211 2.508 9.484 1 89.38 262 PRO A C 1
ATOM 2114 O O . PRO A 1 262 ? -4.777 3.59 9.305 1 89.38 262 PRO A O 1
ATOM 2117 N N . PHE A 1 263 ? -3.641 2.178 10.594 1 91.25 263 PHE A N 1
ATOM 2118 C CA . PHE A 1 263 ? -3.594 3.109 11.719 1 91.25 263 PHE A CA 1
ATOM 2119 C C . PHE A 1 263 ? -2.24 3.051 12.414 1 91.25 263 PHE A C 1
ATOM 2121 O O . PHE A 1 263 ? -1.47 2.109 12.203 1 91.25 263 PHE A O 1
ATOM 2128 N N . LEU A 1 264 ? -1.912 4.07 13.086 1 92.81 264 LEU A N 1
ATOM 2129 C CA . LEU A 1 264 ? -0.683 4.215 13.859 1 92.81 264 LEU A CA 1
ATOM 2130 C C . LEU A 1 264 ? -0.97 4.148 15.352 1 92.81 264 LEU A C 1
ATOM 2132 O O . LEU A 1 264 ? -1.985 4.668 15.82 1 92.81 264 LEU A O 1
ATOM 2136 N N . VAL A 1 265 ? -0.068 3.486 16.062 1 91 265 VAL A N 1
ATOM 2137 C CA . VAL A 1 265 ? -0.201 3.383 17.516 1 91 265 VAL A CA 1
ATOM 2138 C C . VAL A 1 265 ? 1.095 3.832 18.188 1 91 265 VAL A C 1
ATOM 2140 O O . VAL A 1 265 ? 2.158 3.258 17.938 1 91 265 VAL A O 1
ATOM 2143 N N . SER A 1 266 ? 0.99 4.871 18.969 1 89.62 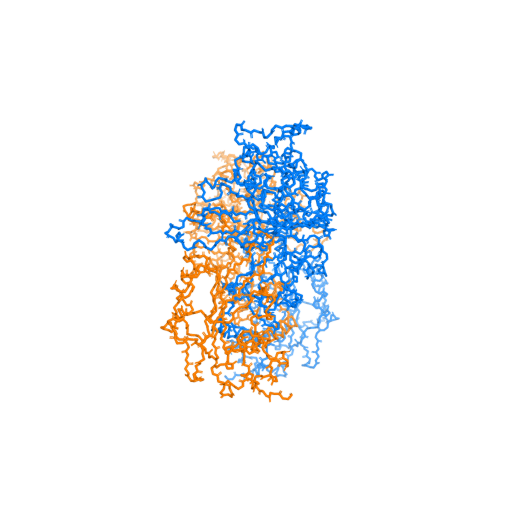266 SER A N 1
ATOM 2144 C CA . SER A 1 266 ? 2.088 5.281 19.828 1 89.62 266 SER A CA 1
ATOM 2145 C C . SER A 1 266 ? 1.775 4.992 21.297 1 89.62 266 SER A C 1
ATOM 2147 O O . SER A 1 266 ? 0.732 4.414 21.609 1 89.62 266 SER A O 1
ATOM 2149 N N . VAL A 1 267 ? 2.717 5.387 22.156 1 83.38 267 VAL A N 1
ATOM 2150 C CA . VAL A 1 267 ? 2.52 5.188 23.594 1 83.38 267 VAL A CA 1
ATOM 2151 C C . VAL A 1 267 ? 1.444 6.141 24.109 1 83.38 267 VAL A C 1
ATOM 2153 O O . VAL A 1 267 ? 0.908 5.953 25.203 1 83.38 267 VAL A O 1
ATOM 2156 N N . ARG A 1 268 ? 1.034 7.059 23.234 1 82.81 268 ARG A N 1
ATOM 2157 C CA . ARG A 1 268 ? 0.172 8.125 23.734 1 82.81 268 ARG A CA 1
ATOM 2158 C C . ARG A 1 268 ? -1.191 8.094 23.062 1 82.81 268 ARG A C 1
ATOM 2160 O O . ARG A 1 268 ? -2.191 8.516 23.641 1 82.81 268 ARG A O 1
ATOM 2167 N N . ASN A 1 269 ? -1.162 7.672 21.844 1 87.69 269 ASN A N 1
ATOM 2168 C CA . ASN A 1 269 ? -2.395 7.793 21.062 1 87.69 269 ASN A CA 1
ATOM 2169 C C . ASN A 1 269 ? -2.393 6.863 19.859 1 87.69 269 ASN A C 1
ATOM 2171 O O . ASN A 1 269 ? -1.407 6.168 19.609 1 87.69 269 ASN A O 1
ATOM 2175 N N . SER A 1 270 ? -3.59 6.758 19.234 1 89.69 270 SER A N 1
ATOM 2176 C CA . SER A 1 270 ? -3.742 6.027 17.984 1 89.69 270 SER A CA 1
ATOM 2177 C C . SER A 1 270 ? -4.535 6.84 16.953 1 89.69 270 SER A C 1
ATOM 2179 O O . SER A 1 270 ? -5.566 7.43 17.297 1 89.69 270 SER A O 1
ATOM 2181 N N . VAL A 1 271 ? -3.965 6.949 15.742 1 92.12 271 VAL A N 1
ATOM 2182 C CA . VAL A 1 271 ? -4.621 7.695 14.672 1 92.12 271 VAL A CA 1
ATOM 2183 C C . VAL A 1 271 ? -4.602 6.879 13.383 1 92.12 271 VAL A C 1
ATOM 2185 O O . VAL A 1 271 ? -3.762 5.996 13.211 1 92.12 271 VAL A O 1
ATOM 2188 N N . TYR A 1 272 ? -5.586 7.133 12.523 1 91.25 272 TYR A N 1
ATOM 2189 C CA . TYR A 1 272 ? -5.508 6.559 11.188 1 91.25 272 TYR A CA 1
ATOM 2190 C C . TYR A 1 272 ? -4.285 7.078 10.438 1 91.25 272 TYR A C 1
ATOM 2192 O O . TYR A 1 272 ? -3.963 8.266 10.516 1 91.25 272 TYR A O 1
ATOM 2200 N N . ALA A 1 273 ? -3.59 6.164 9.797 1 91.06 273 ALA A N 1
ATOM 2201 C CA . ALA A 1 273 ? -2.4 6.574 9.055 1 91.06 273 ALA A CA 1
ATOM 2202 C C . ALA A 1 273 ? -2.775 7.422 7.84 1 91.06 273 ALA A C 1
ATOM 2204 O O . ALA A 1 273 ? -3.717 7.094 7.113 1 91.06 273 ALA A O 1
ATOM 2205 N N . PRO A 1 274 ? -2.107 8.586 7.688 1 90.56 274 PRO A N 1
ATOM 2206 C CA . PRO A 1 274 ? -2.371 9.406 6.504 1 90.56 274 PRO A CA 1
ATOM 2207 C C . PRO A 1 274 ? -1.716 8.859 5.242 1 90.56 274 PRO A C 1
ATOM 2209 O O . PRO A 1 274 ? -0.86 9.516 4.648 1 90.56 274 PRO A O 1
ATOM 2212 N N . VAL A 1 275 ? -2.156 7.758 4.727 1 85.31 275 VAL A N 1
ATOM 2213 C CA . VAL A 1 275 ? -1.527 6.996 3.65 1 85.31 275 VAL A CA 1
ATOM 2214 C C . VAL A 1 275 ? -1.595 7.793 2.348 1 85.31 275 VAL A C 1
ATOM 2216 O O . VAL A 1 275 ? -0.611 7.867 1.607 1 85.31 275 VAL A O 1
ATOM 2219 N N . GLN A 1 276 ? -2.697 8.383 2.051 1 82.94 276 GLN A N 1
ATOM 2220 C CA . GLN A 1 276 ? -2.857 9.125 0.805 1 82.94 276 GLN A CA 1
ATOM 2221 C C . GLN A 1 276 ? -1.903 10.32 0.747 1 82.94 276 GLN A C 1
ATOM 2223 O O . GLN A 1 276 ? -1.282 10.57 -0.288 1 82.94 276 GLN A O 1
ATOM 2228 N N . GLN A 1 277 ? -1.847 11 1.879 1 88.38 277 GLN A N 1
ATOM 2229 C CA . GLN A 1 277 ? -0.953 12.148 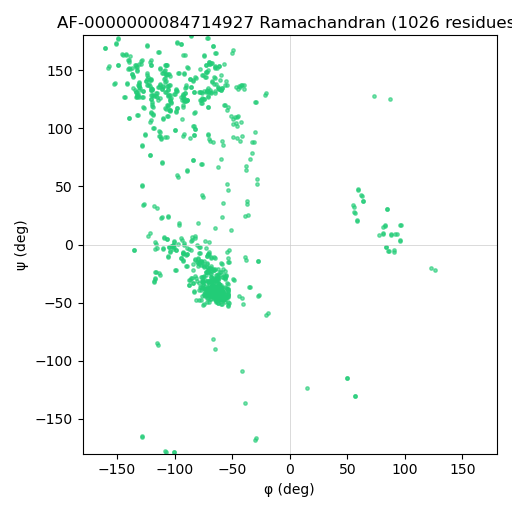1.95 1 88.38 277 GLN A CA 1
ATOM 2230 C C . GLN A 1 277 ? 0.503 11.727 1.774 1 88.38 277 GLN A C 1
ATOM 2232 O O . GLN A 1 277 ? 1.235 12.32 0.981 1 88.38 277 GLN A O 1
ATOM 2237 N N . VAL A 1 278 ? 0.87 10.742 2.42 1 89.19 278 VAL A N 1
ATOM 2238 C CA . VAL A 1 278 ? 2.254 10.281 2.391 1 89.19 278 VAL A CA 1
ATOM 2239 C C . VAL A 1 278 ? 2.578 9.703 1.013 1 89.19 278 VAL A C 1
ATOM 2241 O O . VAL A 1 278 ? 3.678 9.906 0.491 1 89.19 278 VAL A O 1
ATOM 2244 N N . GLU A 1 279 ? 1.636 8.992 0.414 1 84.25 279 GLU A N 1
ATOM 2245 C CA . GLU A 1 279 ? 1.841 8.43 -0.919 1 84.25 279 GLU A CA 1
ATOM 2246 C C . GLU A 1 279 ? 2.057 9.531 -1.953 1 84.25 279 GLU A C 1
ATOM 2248 O O . GLU A 1 279 ? 2.895 9.398 -2.848 1 84.25 279 GLU A O 1
ATOM 2253 N N . SER A 1 280 ? 1.264 10.578 -1.877 1 86.81 280 SER A N 1
ATOM 2254 C CA . SER A 1 280 ? 1.428 11.703 -2.793 1 86.81 280 SER A CA 1
ATOM 2255 C C . SER A 1 280 ? 2.809 12.328 -2.652 1 86.81 280 SER A C 1
ATOM 2257 O O . SER A 1 280 ? 3.443 12.68 -3.65 1 86.81 280 SER A O 1
ATOM 2259 N N . ALA A 1 281 ? 3.219 12.5 -1.436 1 90.81 281 ALA A N 1
ATOM 2260 C CA . ALA A 1 281 ? 4.543 13.062 -1.177 1 90.81 281 ALA A CA 1
ATOM 2261 C C . ALA A 1 281 ? 5.641 12.133 -1.677 1 90.81 281 ALA A C 1
ATOM 2263 O O . ALA A 1 281 ? 6.637 12.578 -2.246 1 90.81 281 ALA A O 1
ATOM 2264 N N . LEU A 1 282 ? 5.465 10.891 -1.439 1 87.88 282 LEU A N 1
ATOM 2265 C CA . LEU A 1 282 ? 6.434 9.883 -1.871 1 87.88 282 LEU A CA 1
ATOM 2266 C C . LEU A 1 282 ? 6.566 9.875 -3.391 1 87.88 282 LEU A C 1
ATOM 2268 O O . LEU A 1 282 ? 7.676 9.797 -3.92 1 87.88 282 LEU A O 1
ATOM 2272 N N . GLU A 1 283 ? 5.496 9.891 -4.059 1 84.94 283 GLU A N 1
ATOM 2273 C CA . GLU A 1 283 ? 5.508 9.922 -5.516 1 84.94 283 GLU A CA 1
ATOM 2274 C C . GLU A 1 283 ? 6.27 11.141 -6.035 1 84.94 283 GLU A C 1
ATOM 2276 O O . GLU A 1 283 ? 7.059 11.031 -6.977 1 84.94 283 GLU A O 1
ATOM 2281 N N . CYS A 1 284 ? 5.938 12.289 -5.457 1 89.5 284 CYS A N 1
ATOM 2282 C CA . CYS A 1 284 ? 6.648 13.508 -5.848 1 89.5 284 CYS A CA 1
ATOM 2283 C C . CYS A 1 284 ? 8.148 13.359 -5.609 1 89.5 284 CYS A C 1
ATOM 2285 O O . CYS A 1 284 ? 8.953 13.719 -6.469 1 89.5 284 CYS A O 1
ATOM 2287 N N . TRP A 1 285 ? 8.5 12.875 -4.457 1 91.31 285 TRP A N 1
ATOM 2288 C CA . TRP A 1 285 ? 9.898 12.711 -4.098 1 91.31 285 TRP A CA 1
ATOM 2289 C C . TRP A 1 285 ? 10.602 11.742 -5.051 1 91.31 285 TRP A C 1
ATOM 2291 O O . TRP A 1 285 ? 11.703 12.023 -5.527 1 91.31 285 TRP A O 1
ATOM 2301 N N . GLU A 1 286 ? 10.008 10.617 -5.348 1 85 286 GLU A N 1
ATOM 2302 C CA . GLU A 1 286 ? 10.594 9.594 -6.207 1 85 286 GLU A CA 1
ATOM 2303 C C . GLU A 1 286 ? 10.789 10.109 -7.629 1 85 286 GLU A C 1
ATOM 2305 O O . GLU A 1 286 ? 11.805 9.828 -8.266 1 85 286 GLU A O 1
ATOM 2310 N N . LYS A 1 287 ? 9.891 10.828 -8.086 1 86.38 287 LYS A N 1
ATOM 2311 C CA . LYS A 1 287 ? 9.891 11.242 -9.484 1 86.38 287 LYS A CA 1
ATOM 2312 C C . LYS A 1 287 ? 10.711 12.516 -9.68 1 86.38 287 LYS A C 1
ATOM 2314 O O . LYS A 1 287 ? 11.289 12.727 -10.75 1 86.38 287 LYS A O 1
ATOM 2319 N N . CYS A 1 288 ? 10.711 13.336 -8.609 1 91.62 288 CYS A N 1
ATOM 2320 C CA . CYS A 1 288 ? 11.242 14.672 -8.867 1 91.62 288 CYS A CA 1
ATOM 2321 C C . CYS A 1 288 ? 12.492 14.93 -8.039 1 91.62 288 CYS A C 1
ATOM 2323 O O . CYS A 1 288 ? 13.352 15.727 -8.43 1 91.62 288 CYS A O 1
ATOM 2325 N N . LEU A 1 289 ? 12.633 14.359 -6.922 1 91 289 LEU A N 1
ATOM 2326 C CA . LEU A 1 289 ? 13.625 14.852 -5.977 1 91 289 LEU A CA 1
ATOM 2327 C C . LEU A 1 289 ? 14.703 13.805 -5.723 1 91 289 LEU A C 1
ATOM 2329 O O . LEU A 1 289 ? 15.781 14.133 -5.23 1 91 289 LEU A O 1
ATOM 2333 N N . GLN A 1 290 ? 14.266 12.578 -5.98 1 81.06 290 GLN A N 1
ATOM 2334 C CA . GLN A 1 290 ? 15.219 11.508 -5.73 1 81.06 290 GLN A CA 1
ATOM 2335 C C . GLN A 1 290 ? 16.344 11.516 -6.762 1 81.06 290 GLN A C 1
ATOM 2337 O O . GLN A 1 290 ? 16.109 11.812 -7.934 1 81.06 290 GLN A O 1
ATOM 2342 N N . ASP A 1 291 ? 17.594 11.523 -6.25 1 66.62 291 ASP A N 1
ATOM 2343 C CA . ASP A 1 291 ? 18.75 11.5 -7.133 1 66.62 291 ASP A CA 1
ATOM 2344 C C . ASP A 1 291 ? 18.688 10.328 -8.109 1 66.62 291 ASP A C 1
ATOM 2346 O O . ASP A 1 291 ? 18.359 9.203 -7.715 1 66.62 291 ASP A O 1
ATOM 2350 N N . LYS A 1 292 ? 18.594 10.586 -9.445 1 56.19 292 LYS A N 1
ATOM 2351 C CA . LYS A 1 292 ? 18.547 9.648 -10.57 1 56.19 292 LYS A CA 1
ATOM 2352 C C . LYS A 1 292 ? 19.547 8.508 -10.375 1 56.19 292 LYS A C 1
ATOM 2354 O O . LYS A 1 292 ? 19.375 7.426 -10.938 1 56.19 292 LYS A O 1
ATOM 2359 N N . LYS A 1 293 ? 20.812 8.734 -9.977 1 49.19 293 LYS A N 1
ATOM 2360 C CA . LYS A 1 293 ? 21.812 7.672 -9.938 1 49.19 293 LYS A CA 1
ATOM 2361 C C . LYS A 1 293 ? 21.328 6.48 -9.125 1 49.19 293 LYS A C 1
ATOM 2363 O O . LYS A 1 293 ? 21.812 5.363 -9.289 1 49.19 293 LYS A O 1
ATOM 2368 N N . ARG A 1 294 ? 20.688 6.828 -8.125 1 45.56 294 ARG A N 1
ATOM 2369 C CA . ARG A 1 294 ? 20.25 5.672 -7.352 1 45.56 294 ARG A CA 1
ATOM 2370 C C . ARG A 1 294 ? 19.078 4.965 -8.047 1 45.56 294 ARG A C 1
ATOM 2372 O O . ARG A 1 294 ? 18.609 3.936 -7.57 1 45.56 294 ARG A O 1
ATOM 2379 N N . LYS A 1 295 ? 18.625 5.855 -9.016 1 44.09 295 LYS A N 1
ATOM 2380 C CA . LYS A 1 295 ? 17.594 5.172 -9.789 1 44.09 295 LYS A CA 1
ATOM 2381 C C . LYS A 1 295 ? 18.141 3.904 -10.438 1 44.09 295 LYS A C 1
ATOM 2383 O O . LYS A 1 295 ? 17.375 3.07 -10.922 1 44.09 295 LYS A O 1
ATOM 2388 N N . SER A 1 296 ? 19.406 4.043 -10.852 1 38.72 296 SER A N 1
ATOM 2389 C CA . SER A 1 296 ? 19.859 2.951 -11.703 1 38.72 296 SER A CA 1
ATOM 2390 C C . SER A 1 296 ? 19.641 1.598 -11.039 1 38.72 296 SER A C 1
ATOM 2392 O O . SER A 1 296 ? 19.422 0.59 -11.719 1 38.72 296 SER A O 1
ATOM 2394 N N . LYS A 1 297 ? 20.219 1.595 -9.742 1 37.38 297 LYS A N 1
ATOM 2395 C CA . LYS A 1 297 ? 20.203 0.197 -9.32 1 37.38 297 LYS A CA 1
ATOM 2396 C C . LYS A 1 297 ? 18.781 -0.304 -9.125 1 37.38 297 LYS A C 1
ATOM 2398 O O . LYS A 1 297 ? 18.562 -1.454 -8.734 1 37.38 297 LYS A O 1
ATOM 2403 N N . ALA A 1 298 ? 17.891 0.67 -8.711 1 37.31 298 ALA A N 1
ATOM 2404 C CA . ALA A 1 298 ? 16.547 0.092 -8.609 1 37.31 298 ALA A CA 1
ATOM 2405 C C . ALA A 1 298 ? 16.094 -0.447 -9.961 1 37.31 298 ALA A C 1
ATOM 2407 O O . ALA A 1 298 ? 15.969 0.307 -10.93 1 37.31 298 ALA A O 1
ATOM 2408 N N . ASN A 1 299 ? 16.547 -1.453 -10.406 1 33.44 299 ASN A N 1
ATOM 2409 C CA . ASN A 1 299 ? 15.984 -2.203 -11.523 1 33.44 299 ASN A CA 1
ATOM 2410 C C . ASN A 1 299 ? 14.516 -1.882 -11.742 1 33.44 299 ASN A C 1
ATOM 2412 O O . ASN A 1 299 ? 13.781 -1.641 -10.781 1 33.44 299 ASN A O 1
ATOM 2416 N N . ASP A 1 300 ? 14.117 -1.559 -13.086 1 36.41 300 ASP A N 1
ATOM 2417 C CA . ASP A 1 300 ? 12.805 -1.282 -13.664 1 36.41 300 ASP A CA 1
ATOM 2418 C C . ASP A 1 300 ? 11.695 -1.841 -12.781 1 36.41 300 ASP A C 1
ATOM 2420 O O . ASP A 1 300 ? 10.586 -1.295 -12.742 1 36.41 300 ASP A O 1
ATOM 2424 N N . ASP A 1 301 ? 11.727 -3.232 -12.578 1 37.16 301 ASP A N 1
ATOM 2425 C CA . ASP A 1 301 ? 10.555 -4.07 -12.344 1 37.16 301 ASP A CA 1
ATOM 2426 C C . ASP A 1 301 ? 10.031 -3.891 -10.914 1 37.16 301 ASP A C 1
ATOM 2428 O O . ASP A 1 301 ? 9.023 -4.488 -10.539 1 37.16 301 ASP A O 1
ATOM 2432 N N . GLN A 1 302 ? 10.945 -3.627 -9.945 1 36.88 302 GLN A N 1
ATOM 2433 C CA . GLN A 1 302 ? 10.375 -3.83 -8.625 1 36.88 302 GLN A CA 1
ATOM 2434 C C . GLN A 1 302 ? 9.719 -2.551 -8.102 1 36.88 302 GLN A C 1
ATOM 2436 O O . GLN A 1 302 ? 10.414 -1.623 -7.676 1 36.88 302 GLN A O 1
ATOM 2441 N N . TYR A 1 303 ? 8.789 -2.08 -8.672 1 36.25 303 TYR A N 1
ATOM 2442 C CA . TYR A 1 303 ? 7.973 -1.123 -7.93 1 36.25 303 TYR A CA 1
ATOM 2443 C C . TYR A 1 303 ? 8.016 -1.41 -6.434 1 36.25 303 TYR A C 1
ATOM 2445 O O . TYR A 1 303 ? 7.41 -2.373 -5.957 1 36.25 303 TYR A O 1
ATOM 2453 N N . SER A 1 304 ? 9.211 -1.526 -5.832 1 40.53 304 SER A N 1
ATOM 2454 C CA . SER A 1 304 ? 9.234 -1.601 -4.375 1 40.53 304 SER A CA 1
ATOM 2455 C C . SER A 1 304 ? 8.102 -0.787 -3.758 1 40.53 304 SER A C 1
ATOM 2457 O O . SER A 1 304 ? 7.938 0.392 -4.078 1 40.53 304 SER A O 1
ATOM 2459 N N . SER A 1 305 ? 7.012 -1.324 -3.58 1 46.75 305 SER A N 1
ATOM 2460 C CA . SER A 1 305 ? 6.047 -0.602 -2.754 1 46.75 305 SER A CA 1
ATOM 2461 C C . SER A 1 305 ? 6.75 0.198 -1.66 1 46.75 305 SER A C 1
ATOM 2463 O O . SER A 1 305 ? 7.41 -0.374 -0.792 1 46.75 305 SER A O 1
ATOM 2465 N N . ALA A 1 306 ? 7.316 1.34 -1.974 1 48.59 306 ALA A N 1
ATOM 2466 C CA . ALA A 1 306 ? 7.996 2.41 -1.253 1 48.59 306 ALA A CA 1
ATOM 2467 C C . ALA A 1 306 ? 7.504 2.502 0.188 1 48.59 306 ALA A C 1
ATOM 2469 O O . ALA A 1 306 ? 8.148 3.127 1.033 1 48.59 306 ALA A O 1
ATOM 2470 N N . TRP A 1 307 ? 6.418 1.857 0.47 1 53.91 307 TRP A N 1
ATOM 2471 C CA . TRP A 1 307 ? 5.957 2.047 1.841 1 53.91 307 TRP A CA 1
ATOM 2472 C C . TRP A 1 307 ? 6.816 1.253 2.82 1 53.91 307 TRP A C 1
ATOM 2474 O O . TRP A 1 307 ? 6.75 1.475 4.031 1 53.91 307 TRP A O 1
ATOM 2484 N N . GLN A 1 308 ? 7.578 0.224 2.229 1 57.38 308 GLN A N 1
ATOM 2485 C CA . GLN A 1 308 ? 8.086 -0.857 3.066 1 57.38 308 GLN A CA 1
ATOM 2486 C C . GLN A 1 308 ? 9.188 -0.358 4.004 1 57.38 308 GLN A C 1
ATOM 2488 O O . GLN A 1 308 ? 9.484 -1 5.012 1 57.38 308 GLN A O 1
ATOM 2493 N N . ASP A 1 309 ? 9.594 0.918 3.811 1 68.06 309 ASP A N 1
ATOM 2494 C CA . ASP A 1 309 ? 10.773 1.174 4.629 1 68.06 309 ASP A CA 1
ATOM 2495 C C . ASP A 1 309 ? 10.594 2.424 5.484 1 68.06 309 ASP A C 1
ATOM 2497 O O . ASP A 1 309 ? 11.57 3.059 5.883 1 68.06 309 ASP A O 1
ATOM 2501 N N . PHE A 1 310 ? 9.367 2.646 5.914 1 84.69 310 PHE A N 1
ATOM 2502 C CA . PHE A 1 310 ? 9.195 3.889 6.656 1 84.69 310 PHE A CA 1
ATOM 2503 C C . PHE A 1 310 ? 9.211 3.629 8.156 1 84.69 310 PHE A C 1
ATOM 2505 O O . PHE A 1 310 ? 8.656 2.631 8.625 1 84.69 310 PHE A O 1
ATOM 2512 N N . SER A 1 311 ? 9.977 4.473 8.844 1 89.75 311 SER A N 1
ATOM 2513 C CA . SER A 1 311 ? 9.766 4.605 10.281 1 89.75 311 SER A CA 1
ATOM 2514 C C . SER A 1 311 ? 8.758 5.707 10.594 1 89.75 311 SER A C 1
ATOM 2516 O O . SER A 1 311 ? 8.812 6.789 10.008 1 89.75 311 SER A O 1
ATOM 2518 N N . TRP A 1 312 ? 7.82 5.379 11.523 1 93.94 312 TRP A N 1
ATOM 2519 C CA . TRP A 1 312 ? 6.727 6.309 11.781 1 93.94 312 TRP A CA 1
ATOM 2520 C C . TRP A 1 312 ? 6.863 6.941 13.164 1 93.94 312 TRP A C 1
ATOM 2522 O O . TRP A 1 312 ? 7.234 6.266 14.125 1 93.94 312 TRP A O 1
ATOM 2532 N N . ARG A 1 313 ? 6.656 8.195 13.227 1 95.94 313 ARG A N 1
ATOM 2533 C CA . ARG A 1 313 ? 6.547 8.953 14.469 1 95.94 313 ARG A CA 1
ATOM 2534 C C . ARG A 1 313 ? 5.344 9.891 14.438 1 95.94 313 ARG A C 1
ATOM 2536 O O . ARG A 1 313 ? 4.852 10.242 13.359 1 95.94 313 ARG A O 1
ATOM 2543 N N . MET A 1 314 ? 4.836 10.211 15.602 1 95.75 314 MET A N 1
ATOM 2544 C CA . MET A 1 314 ? 3.719 11.148 15.648 1 95.75 314 MET A CA 1
ATOM 2545 C C . MET A 1 314 ? 3.748 11.969 16.938 1 95.75 314 MET A C 1
ATOM 2547 O O . MET A 1 314 ? 4.391 11.57 17.906 1 95.75 314 MET A O 1
ATOM 2551 N N . THR A 1 315 ? 3.166 13.102 16.844 1 94.44 315 THR A N 1
ATOM 2552 C CA . THR A 1 315 ? 3.035 13.914 18.047 1 94.44 315 THR A CA 1
ATOM 2553 C C . THR A 1 315 ? 2.104 13.25 19.062 1 94.44 315 THR A C 1
ATOM 2555 O O . THR A 1 315 ? 1.496 12.219 18.766 1 94.44 315 THR A O 1
ATOM 2558 N N . GLU A 1 316 ? 2.049 13.781 20.219 1 88.88 316 GLU A N 1
ATOM 2559 C CA . GLU A 1 316 ? 1.376 13.148 21.344 1 88.88 316 GLU A CA 1
ATOM 2560 C C . GLU A 1 316 ? -0.063 12.781 21 1 88.88 316 GLU A C 1
ATOM 2562 O O . GLU A 1 316 ? -0.539 11.703 21.359 1 88.88 316 GLU A O 1
ATOM 2567 N N . HIS A 1 317 ? -0.735 13.648 20.281 1 86.38 317 HIS A N 1
ATOM 2568 C CA . HIS A 1 317 ? -2.137 13.391 19.969 1 86.38 317 HIS A CA 1
ATOM 2569 C C . HIS A 1 317 ? -2.318 13.047 18.484 1 86.38 317 HIS A C 1
ATOM 2571 O O . HIS A 1 317 ? -3.447 12.977 18 1 86.38 317 HIS A O 1
ATOM 2577 N N . GLY A 1 318 ? -1.235 12.93 17.797 1 90.06 318 GLY A N 1
ATOM 2578 C CA . GLY A 1 318 ? -1.294 12.453 16.422 1 90.06 318 GLY A CA 1
ATOM 2579 C C . GLY A 1 318 ? -1.628 13.555 15.422 1 90.06 318 GLY A C 1
ATOM 2580 O O . GLY A 1 318 ? -1.997 13.266 14.281 1 90.06 318 GLY A O 1
ATOM 2581 N N . GLN A 1 319 ? -1.513 14.805 15.766 1 90.56 319 GLN A N 1
ATOM 2582 C CA . GLN A 1 319 ? -1.851 15.898 14.859 1 90.56 319 GLN A CA 1
ATOM 2583 C C . GLN A 1 319 ? -0.807 16.047 13.758 1 90.56 319 GLN A C 1
ATOM 2585 O O . GLN A 1 319 ? -1.071 16.656 12.719 1 90.56 319 GLN A O 1
ATOM 2590 N N . ALA A 1 320 ? 0.367 15.594 14.023 1 94.44 320 ALA A N 1
ATOM 2591 C CA . ALA A 1 320 ? 1.394 15.461 12.992 1 94.44 320 ALA A CA 1
ATOM 2592 C C . ALA A 1 320 ? 1.974 14.047 12.977 1 94.44 320 ALA A C 1
ATOM 2594 O O . ALA A 1 320 ? 2.299 13.492 14.031 1 94.44 320 ALA A O 1
ATOM 2595 N N . VAL A 1 321 ? 2.029 13.547 11.812 1 95.62 321 VAL A N 1
ATOM 2596 C CA . VAL A 1 321 ? 2.604 12.227 11.594 1 95.62 321 VAL A CA 1
ATOM 2597 C C . VAL A 1 321 ? 3.795 12.336 10.641 1 95.62 321 VAL A C 1
ATOM 2599 O O . VAL A 1 321 ? 3.719 13.016 9.617 1 95.62 321 VAL A O 1
ATOM 2602 N N . VAL A 1 322 ? 4.883 11.688 11.031 1 96.38 322 VAL A N 1
ATOM 2603 C CA . VAL A 1 322 ? 6.102 11.766 10.234 1 96.38 322 VAL A CA 1
ATOM 2604 C C . VAL A 1 322 ? 6.492 10.367 9.758 1 96.38 322 VAL A C 1
ATOM 2606 O O . VAL A 1 322 ? 6.703 9.461 10.57 1 96.38 322 VAL A O 1
ATOM 2609 N N . ALA A 1 323 ? 6.523 10.188 8.477 1 93.81 323 ALA A N 1
ATOM 2610 C CA . ALA A 1 323 ? 7.102 8.992 7.863 1 93.81 323 ALA A CA 1
ATOM 2611 C C . ALA A 1 323 ? 8.531 9.25 7.402 1 93.81 323 ALA A C 1
ATOM 2613 O O . ALA A 1 323 ? 8.766 10.078 6.52 1 93.81 323 ALA A O 1
ATOM 2614 N N . SER A 1 324 ? 9.453 8.539 7.98 1 92.88 324 SER A N 1
ATOM 2615 C CA . SER A 1 324 ? 10.867 8.797 7.719 1 92.88 324 SER A CA 1
ATOM 2616 C C . SER A 1 324 ? 11.469 7.723 6.816 1 92.88 324 SER A C 1
ATOM 2618 O O . SER A 1 324 ? 11.227 6.531 7.016 1 92.88 324 SER A O 1
ATOM 2620 N N . HIS A 1 325 ? 12.094 8.156 5.781 1 84.44 325 HIS A N 1
ATOM 2621 C CA . HIS A 1 325 ? 12.859 7.297 4.879 1 84.44 325 HIS A CA 1
ATOM 2622 C C . HIS A 1 325 ? 14.242 7.883 4.598 1 84.44 325 HIS A C 1
ATOM 2624 O O . HIS A 1 325 ? 14.359 8.914 3.936 1 84.44 325 HIS A O 1
ATOM 2630 N N . ASP A 1 326 ? 15.32 7.238 5.09 1 80.06 326 ASP A N 1
ATOM 2631 C CA . ASP A 1 326 ? 16.688 7.707 4.863 1 80.06 326 ASP A CA 1
ATOM 2632 C C . ASP A 1 326 ? 16.812 9.195 5.191 1 80.06 326 ASP A C 1
ATOM 2634 O O . ASP A 1 326 ? 16.516 9.617 6.309 1 80.06 326 ASP A O 1
ATOM 2638 N N . ASN A 1 327 ? 17.094 10.102 4.223 1 86.06 327 ASN A N 1
ATOM 2639 C CA . ASN A 1 327 ? 17.328 11.523 4.461 1 86.06 327 ASN A CA 1
ATOM 2640 C C . ASN A 1 327 ? 16.141 12.367 4.016 1 86.06 327 ASN A C 1
ATOM 2642 O O . ASN A 1 327 ? 16.312 13.516 3.594 1 86.06 327 ASN A O 1
ATOM 2646 N N . VAL A 1 328 ? 14.953 11.695 3.982 1 93.69 328 VAL A N 1
ATOM 2647 C CA . VAL A 1 328 ? 13.742 12.438 3.658 1 93.69 328 VAL A CA 1
ATOM 2648 C C . VAL A 1 328 ? 12.648 12.125 4.684 1 93.69 328 VAL A C 1
ATOM 2650 O O . VAL A 1 328 ? 12.508 10.977 5.109 1 93.69 328 VAL A O 1
ATOM 2653 N N . GLN A 1 329 ? 11.953 13.18 5.102 1 95.88 329 GLN A N 1
ATOM 2654 C CA . GLN A 1 329 ? 10.852 13.07 6.055 1 95.88 329 GLN A CA 1
ATOM 2655 C C . GLN A 1 329 ? 9.547 13.586 5.449 1 95.88 329 GLN A C 1
ATOM 2657 O O . GLN A 1 329 ? 9.492 14.703 4.938 1 95.88 329 GLN A O 1
ATOM 2662 N N . PHE A 1 330 ? 8.547 12.766 5.477 1 94.94 330 PHE A N 1
ATOM 2663 C CA . PHE A 1 330 ? 7.215 13.18 5.051 1 94.94 330 PHE A CA 1
ATOM 2664 C C . PHE A 1 330 ? 6.348 13.531 6.254 1 94.94 330 PHE A C 1
ATOM 2666 O O . PHE A 1 330 ? 6.02 12.664 7.062 1 94.94 330 PHE A O 1
ATOM 2673 N N . VAL A 1 331 ? 5.984 14.781 6.363 1 95.5 331 VAL A N 1
ATOM 2674 C CA . VAL A 1 331 ? 5.223 15.266 7.512 1 95.5 331 VAL A CA 1
ATOM 2675 C C . VAL A 1 331 ? 3.773 15.523 7.102 1 95.5 331 VAL A C 1
ATOM 2677 O O . VAL A 1 331 ? 3.486 16.469 6.363 1 95.5 331 VAL A O 1
ATOM 2680 N N . ALA A 1 332 ? 2.885 14.688 7.605 1 94.12 332 ALA A N 1
ATOM 2681 C CA . ALA A 1 332 ? 1.458 14.844 7.328 1 94.12 332 ALA A CA 1
ATOM 2682 C C . ALA A 1 332 ? 0.719 15.391 8.547 1 94.12 332 ALA A C 1
ATOM 2684 O O . ALA A 1 332 ? 0.992 14.984 9.68 1 94.12 332 ALA A O 1
ATOM 2685 N N . PHE A 1 333 ? -0.112 16.297 8.305 1 91.19 333 PHE A N 1
ATOM 2686 C CA . PHE A 1 333 ? -0.924 16.859 9.375 1 91.19 333 PHE A CA 1
ATOM 2687 C C . PHE A 1 333 ? -2.322 16.25 9.375 1 91.19 333 PHE A C 1
ATOM 2689 O O . PHE A 1 333 ? -2.938 16.109 8.312 1 91.19 333 PHE A O 1
ATOM 2696 N N . CYS A 1 334 ? -2.701 15.797 10.562 1 87.94 334 CYS A N 1
ATOM 2697 C CA . CYS A 1 334 ? -3.965 15.078 10.703 1 87.94 334 CYS A CA 1
ATOM 2698 C C . CYS A 1 334 ? -4.957 15.891 11.531 1 87.94 334 CYS A C 1
ATOM 2700 O O . CYS A 1 334 ? -4.559 16.734 12.328 1 87.94 334 CYS A O 1
ATOM 2702 N N . SER A 1 335 ? -6.18 15.617 11.188 1 78.88 335 SER A N 1
ATOM 2703 C CA . SER A 1 335 ? -7.242 16.234 11.977 1 78.88 335 SER A CA 1
ATOM 2704 C C . SER A 1 335 ? -7.656 15.336 13.141 1 78.88 335 SER A C 1
ATOM 2706 O O . SER A 1 335 ? -7.281 14.164 13.188 1 78.88 335 SER A O 1
ATOM 2708 N N . SER A 1 336 ? -8.312 15.93 14.047 1 70.88 336 SER A N 1
ATOM 2709 C CA . SER A 1 336 ? -8.797 15.172 15.195 1 70.88 336 SER A CA 1
ATOM 2710 C C . SER A 1 336 ? -9.734 14.055 14.766 1 70.88 336 SER A C 1
ATOM 2712 O O . SER A 1 336 ? -9.867 13.047 15.461 1 70.88 336 SER A O 1
ATOM 2714 N N . ALA A 1 337 ? -10.305 14.289 13.602 1 67.81 337 ALA A N 1
ATOM 2715 C CA . ALA A 1 337 ? -11.211 13.273 13.062 1 67.81 337 ALA A CA 1
ATOM 2716 C C . ALA A 1 337 ? -10.445 12.016 12.672 1 67.81 337 ALA A C 1
ATOM 2718 O O . ALA A 1 337 ? -11.039 10.945 12.508 1 67.81 337 ALA A O 1
ATOM 2719 N N . ASP A 1 338 ? -9.203 12.164 12.664 1 78.62 338 ASP A N 1
ATOM 2720 C CA . ASP A 1 338 ? -8.375 11.039 12.25 1 78.62 338 ASP A CA 1
ATOM 2721 C C . ASP A 1 338 ? -8.016 10.156 13.438 1 78.62 338 ASP A C 1
ATOM 2723 O O . ASP A 1 338 ? -7.465 9.062 13.266 1 78.62 338 ASP A O 1
ATOM 2727 N N . SER A 1 339 ? -8.352 10.625 14.617 1 82.62 339 SER A N 1
ATOM 2728 C CA . SER A 1 339 ? -8.086 9.812 15.797 1 82.62 339 SER A CA 1
ATOM 2729 C C . SER A 1 339 ? -9.102 8.68 15.93 1 82.62 339 SER A C 1
ATOM 2731 O O . SER A 1 339 ? -10.281 8.859 15.617 1 82.62 339 SER A O 1
ATOM 2733 N N . LEU A 1 340 ? -8.664 7.609 16.422 1 86.38 340 LEU A N 1
ATOM 2734 C CA . LEU A 1 340 ? -9.578 6.496 16.641 1 86.38 340 LEU A CA 1
ATOM 2735 C C . LEU A 1 340 ? -10.398 6.707 17.906 1 86.38 340 LEU A C 1
ATOM 2737 O O . LEU A 1 340 ? -9.844 7.016 18.969 1 86.38 340 LEU A O 1
ATOM 2741 N N . ARG A 1 341 ? -11.703 6.531 17.781 1 83.5 341 ARG A N 1
ATOM 2742 C CA . ARG A 1 341 ? -12.602 6.586 18.938 1 83.5 341 ARG A CA 1
ATOM 2743 C C . ARG A 1 341 ? -12.406 5.379 19.844 1 83.5 341 ARG A C 1
ATOM 2745 O O . ARG A 1 341 ? -11.867 4.355 19.406 1 83.5 341 ARG A O 1
ATOM 2752 N N . PRO A 1 342 ? -12.797 5.566 21.094 1 80 342 PRO A N 1
ATOM 2753 C CA . PRO A 1 342 ? -12.617 4.457 22.031 1 80 342 PRO A CA 1
ATOM 2754 C C . PRO A 1 342 ? -13.273 3.164 21.547 1 80 342 PRO A C 1
ATOM 2756 O O . PRO A 1 342 ? -12.695 2.084 21.688 1 80 342 PRO A O 1
ATOM 2759 N N . GLU A 1 343 ? -14.414 3.316 20.938 1 82.75 343 GLU A N 1
ATOM 2760 C CA . GLU A 1 343 ? -15.086 2.127 20.422 1 82.75 343 GLU A CA 1
ATOM 2761 C C . GLU A 1 343 ? -14.289 1.494 19.281 1 82.75 343 GLU A C 1
ATOM 2763 O O . GLU A 1 343 ? -14.203 0.268 19.188 1 82.75 343 GLU A O 1
ATOM 2768 N N . GLN A 1 344 ? -13.758 2.348 18.5 1 85.56 344 GLN A N 1
ATOM 2769 C CA . GLN A 1 344 ? -12.953 1.864 17.375 1 85.56 344 GLN A CA 1
ATOM 2770 C C . GLN A 1 344 ? -11.672 1.207 17.875 1 85.56 344 GLN A C 1
ATOM 2772 O O . GLN A 1 344 ? -11.219 0.208 17.312 1 85.56 344 GLN A O 1
ATOM 2777 N N . LEU A 1 345 ? -11.148 1.764 18.922 1 86.56 345 LEU A N 1
ATOM 2778 C CA . LEU A 1 345 ? -9.945 1.199 19.516 1 86.56 345 LEU A CA 1
ATOM 2779 C C . LEU A 1 345 ? -10.219 -0.188 20.094 1 86.56 345 LEU A C 1
ATOM 2781 O O . LEU A 1 345 ? -9.398 -1.098 19.938 1 86.56 345 LEU A O 1
ATOM 2785 N N . GLN A 1 346 ? -11.344 -0.304 20.703 1 85.5 346 GLN A N 1
ATOM 2786 C CA . GLN A 1 346 ? -11.719 -1.594 21.266 1 85.5 346 GLN A CA 1
ATOM 2787 C C . GLN A 1 346 ? -11.922 -2.639 20.172 1 85.5 346 GLN A C 1
ATOM 2789 O O . GLN A 1 346 ? -11.516 -3.793 20.328 1 85.5 346 GLN A O 1
ATOM 2794 N N . ASP A 1 347 ? -12.578 -2.207 19.172 1 89.19 347 ASP A N 1
ATOM 2795 C CA . ASP A 1 347 ? -12.789 -3.1 18.031 1 89.19 347 ASP A CA 1
ATOM 2796 C C . ASP A 1 347 ? -11.469 -3.539 17.422 1 89.19 347 ASP A C 1
ATOM 2798 O O . ASP A 1 347 ? -11.281 -4.715 17.094 1 89.19 347 ASP A O 1
ATOM 2802 N N . THR A 1 348 ? -10.633 -2.594 17.234 1 88.12 348 THR A N 1
ATOM 2803 C CA . THR A 1 348 ? -9.32 -2.879 16.672 1 88.12 348 THR A CA 1
ATOM 2804 C C . THR A 1 348 ? -8.531 -3.822 17.578 1 88.12 348 THR A C 1
ATOM 2806 O O . THR A 1 348 ? -7.852 -4.727 17.094 1 88.12 348 THR A O 1
ATOM 2809 N N . LEU A 1 349 ? -8.617 -3.6 18.828 1 89 349 LEU A N 1
ATOM 2810 C CA . LEU A 1 349 ? -7.949 -4.473 19.797 1 89 349 LEU A CA 1
ATOM 2811 C C . LEU A 1 349 ? -8.477 -5.902 19.688 1 89 349 LEU A C 1
ATOM 2813 O O . LEU A 1 349 ? -7.691 -6.852 19.672 1 89 349 LEU A O 1
ATOM 2817 N N . ALA A 1 350 ? -9.773 -5.988 19.609 1 89.69 350 ALA A N 1
ATOM 2818 C CA . ALA A 1 350 ? -10.383 -7.312 19.469 1 89.69 350 ALA A CA 1
ATOM 2819 C C . ALA A 1 350 ? -9.891 -8.023 18.219 1 89.69 350 ALA A C 1
ATOM 2821 O O . ALA A 1 350 ? -9.586 -9.219 18.25 1 89.69 350 ALA A O 1
ATOM 2822 N N . LYS A 1 351 ? -9.805 -7.309 17.172 1 88.19 351 LYS A N 1
ATOM 2823 C CA . LYS A 1 351 ? -9.344 -7.875 15.906 1 88.19 351 LYS A CA 1
ATOM 2824 C C . LYS A 1 351 ? -7.883 -8.305 16 1 88.19 351 LYS A C 1
ATOM 2826 O O . LYS A 1 351 ? -7.504 -9.359 15.492 1 88.19 351 LYS A O 1
ATOM 2831 N N . LEU A 1 352 ? -7.121 -7.488 16.578 1 88.56 352 LEU A N 1
ATOM 2832 C CA . LEU A 1 352 ? -5.703 -7.797 16.75 1 88.56 352 LEU A CA 1
ATOM 2833 C C . LEU A 1 352 ? -5.523 -9.039 17.625 1 88.56 352 LEU A C 1
ATOM 2835 O O . LEU A 1 352 ? -4.672 -9.883 17.328 1 88.56 352 LEU A O 1
ATOM 2839 N N . GLU A 1 353 ? -6.281 -9.117 18.625 1 89.19 353 GLU A N 1
ATOM 2840 C CA . GLU A 1 353 ? -6.207 -10.266 19.516 1 89.19 353 GLU A CA 1
ATOM 2841 C C . GLU A 1 353 ? -6.652 -11.547 18.812 1 89.19 353 GLU A C 1
ATOM 2843 O O . GLU A 1 353 ? -6.07 -12.609 19.016 1 89.19 353 GLU A O 1
ATOM 2848 N N . ASN A 1 354 ? -7.672 -11.406 18.031 1 86.94 354 ASN A N 1
ATOM 2849 C CA . ASN A 1 354 ? -8.109 -12.547 17.234 1 86.94 354 ASN A CA 1
ATOM 2850 C C . ASN A 1 354 ? -7.023 -13.008 16.281 1 86.94 354 ASN A C 1
ATOM 2852 O O . ASN A 1 354 ? -6.816 -14.211 16.094 1 86.94 354 ASN A O 1
ATOM 2856 N N . SER A 1 355 ? -6.398 -12.078 15.656 1 86.94 355 SER A N 1
ATOM 2857 C CA . SER A 1 355 ? -5.297 -12.406 14.75 1 86.94 355 SER A CA 1
ATOM 2858 C C . SER A 1 355 ? -4.148 -13.07 15.508 1 86.94 355 SER A C 1
ATOM 2860 O O . SER A 1 355 ? -3.541 -14.023 15.008 1 86.94 355 SER A O 1
ATOM 2862 N N . ALA A 1 356 ? -3.861 -12.555 16.656 1 86.94 356 ALA A N 1
ATOM 2863 C CA . ALA A 1 356 ? -2.814 -13.141 17.484 1 86.94 356 ALA A CA 1
ATOM 2864 C C . ALA A 1 356 ? -3.17 -14.57 17.875 1 86.94 356 ALA A C 1
ATOM 2866 O O . ALA A 1 356 ? -2.303 -15.453 17.891 1 86.94 356 ALA A O 1
ATOM 2867 N N . ASP A 1 357 ? -4.414 -14.781 18.172 1 86 357 ASP A N 1
ATOM 2868 C CA . ASP A 1 357 ? -4.871 -16.125 18.531 1 86 357 ASP A CA 1
ATOM 2869 C C . ASP A 1 357 ? -4.707 -17.094 17.375 1 86 357 ASP A C 1
ATOM 2871 O O . ASP A 1 357 ? -4.293 -18.234 17.562 1 86 357 ASP A O 1
ATOM 2875 N N . ARG A 1 358 ? -5.016 -16.688 16.25 1 83.62 358 ARG A N 1
ATOM 2876 C CA . ARG A 1 358 ? -4.859 -17.516 15.07 1 83.62 358 ARG A CA 1
ATOM 2877 C C . ARG A 1 358 ? -3.393 -17.875 14.836 1 83.62 358 ARG A C 1
ATOM 2879 O O . ARG A 1 358 ? -3.068 -19.016 14.531 1 83.62 358 ARG A O 1
ATOM 2886 N N . LEU A 1 359 ? -2.564 -16.891 14.969 1 85.38 359 LEU A N 1
ATOM 2887 C CA . LEU A 1 359 ? -1.135 -17.125 14.797 1 85.38 359 LEU A CA 1
ATOM 2888 C C . LEU A 1 359 ? -0.608 -18.078 15.867 1 85.38 359 LEU A C 1
ATOM 2890 O O . LEU A 1 359 ? 0.256 -18.922 15.586 1 85.38 359 LEU A O 1
ATOM 2894 N N . ARG A 1 360 ? -1.127 -17.859 17.047 1 83.38 360 ARG A N 1
ATOM 2895 C CA . ARG A 1 360 ? -0.729 -18.734 18.141 1 83.38 360 ARG A CA 1
ATOM 2896 C C . ARG A 1 360 ? -1.066 -20.188 17.828 1 83.38 360 ARG A C 1
ATOM 2898 O O . ARG A 1 360 ? -0.279 -21.094 18.125 1 83.38 360 ARG A O 1
ATOM 2905 N N . GLN A 1 361 ? -2.186 -20.375 17.219 1 77.88 361 GLN A N 1
ATOM 2906 C CA . GLN A 1 361 ? -2.602 -21.719 16.828 1 77.88 361 GLN A CA 1
ATOM 2907 C C . GLN A 1 361 ? -1.686 -22.297 15.75 1 77.88 361 GLN A C 1
ATOM 2909 O O . GLN A 1 361 ? -1.351 -23.484 15.781 1 77.88 361 GLN A O 1
ATOM 2914 N N . LEU A 1 362 ? -1.239 -21.5 14.867 1 78.69 362 LEU A N 1
ATOM 2915 C CA . LEU A 1 362 ? -0.375 -21.938 13.773 1 78.69 362 LEU A CA 1
ATOM 2916 C C . LEU A 1 362 ? 1.014 -22.297 14.289 1 78.69 362 LEU A C 1
ATOM 2918 O O . LEU A 1 362 ? 1.665 -23.203 13.758 1 78.69 362 LEU A O 1
ATOM 2922 N N . VAL A 1 363 ? 1.444 -21.469 15.242 1 75.06 363 VAL A N 1
ATOM 2923 C CA . VAL A 1 363 ? 2.768 -21.719 15.805 1 75.06 363 VAL A CA 1
ATOM 2924 C C . VAL A 1 363 ? 2.742 -22.984 16.656 1 75.06 363 VAL A C 1
ATOM 2926 O O . VAL A 1 363 ? 3.785 -23.594 16.906 1 75.06 363 VAL A O 1
ATOM 2929 N N . GLY A 1 364 ? 1.702 -23.594 16.703 1 64.69 364 GLY A N 1
ATOM 2930 C CA . GLY A 1 364 ? 1.603 -24.828 17.469 1 64.69 364 GLY A CA 1
ATOM 2931 C C . GLY A 1 364 ? 1.476 -24.609 18.969 1 64.69 364 GLY A C 1
ATOM 2932 O O . GLY A 1 364 ? 1.882 -25.453 19.766 1 64.69 364 GLY A O 1
ATOM 2933 N N . LEU A 1 365 ? 1.307 -23.312 19.359 1 54.16 365 LEU A N 1
ATOM 2934 C CA . LEU A 1 365 ? 1.183 -23.031 20.781 1 54.16 365 LEU A CA 1
ATOM 2935 C C . LEU A 1 365 ? -0.282 -22.984 21.203 1 54.16 365 LEU A C 1
ATOM 2937 O O . LEU A 1 365 ? -1.078 -22.25 20.625 1 54.16 365 LEU A O 1
ATOM 2941 N N . PRO A 1 366 ? -0.655 -24.25 22.062 1 48.41 366 PRO A N 1
ATOM 2942 C CA . PRO A 1 366 ? 0.077 -25.328 22.734 1 48.41 366 PRO A CA 1
ATOM 2943 C C . PRO A 1 366 ? 0.295 -26.547 21.828 1 48.41 366 PRO A C 1
ATOM 2945 O O . PRO A 1 366 ? -0.45 -26.75 20.859 1 48.41 366 PRO A O 1
ATOM 2948 N N . PRO A 1 367 ? 1.405 -27.281 21.703 1 50.5 367 PRO A N 1
ATOM 2949 C CA . PRO A 1 367 ? 1.716 -28.547 21.016 1 50.5 367 PRO A CA 1
ATOM 2950 C C . PRO A 1 367 ? 0.518 -29.484 20.938 1 50.5 367 PRO A C 1
ATOM 2952 O O . PRO A 1 367 ? -0.142 -29.734 21.953 1 50.5 367 PRO A O 1
ATOM 2955 N N . SER A 1 368 ? -0.164 -29.422 19.75 1 52.97 368 SER A N 1
ATOM 2956 C CA . SER A 1 368 ? -1.215 -30.438 19.703 1 52.97 368 SER A CA 1
ATOM 2957 C C . SER A 1 368 ? -0.722 -31.766 20.25 1 52.97 368 SER A C 1
ATOM 2959 O O . SER A 1 368 ? 0.366 -32.219 19.906 1 52.97 368 SER A O 1
ATOM 2961 N N . SER A 1 369 ? -1.09 -32.125 21.359 1 62.94 369 SER A N 1
ATOM 2962 C CA . SER A 1 369 ? -0.943 -33.375 22.094 1 62.94 369 SER A CA 1
ATOM 2963 C C . SER A 1 369 ? -1.377 -34.562 21.25 1 62.94 369 SER A C 1
ATOM 2965 O O . SER A 1 369 ? -1.215 -35.719 21.656 1 62.94 369 SER A O 1
ATOM 2967 N N . LEU A 1 370 ? -1.561 -34.281 19.859 1 76.69 370 LEU A N 1
ATOM 2968 C CA . LEU A 1 370 ? -2.18 -35.406 19.156 1 76.69 370 LEU A CA 1
ATOM 2969 C C . LEU A 1 370 ? -1.131 -36.219 18.422 1 76.69 370 LEU A C 1
ATOM 2971 O O . LEU A 1 370 ? -1.354 -37.406 18.141 1 76.69 370 LEU A O 1
ATOM 2975 N N . CYS A 1 371 ? -0.001 -35.562 18.156 1 87.25 371 CYS A N 1
ATOM 2976 C CA . CYS A 1 371 ? 1.036 -36.281 17.438 1 87.25 371 CYS A CA 1
ATOM 2977 C C . CYS A 1 371 ? 2.195 -36.656 18.359 1 87.25 371 CYS A C 1
ATOM 2979 O O . CYS A 1 371 ? 3.094 -35.844 18.578 1 87.25 371 CYS A O 1
ATOM 2981 N N . ASN A 1 372 ? 2.113 -37.812 18.906 1 88.31 372 ASN A N 1
ATOM 2982 C CA . ASN A 1 372 ? 3.26 -38.312 19.672 1 88.31 372 ASN A CA 1
ATOM 2983 C C . ASN A 1 372 ? 4.32 -38.938 18.75 1 88.31 372 ASN A C 1
ATOM 2985 O O . ASN A 1 372 ? 4.262 -40.125 18.422 1 88.31 372 ASN A O 1
ATOM 2989 N N . TRP A 1 373 ? 5.324 -38.188 18.469 1 91.62 373 TRP A N 1
ATOM 2990 C CA . TRP A 1 373 ? 6.324 -38.562 17.469 1 91.62 373 TRP A CA 1
ATOM 2991 C C . TRP A 1 373 ? 7.184 -39.719 17.969 1 91.62 373 TRP A C 1
ATOM 2993 O O . TRP A 1 373 ? 7.789 -40.438 17.172 1 91.62 373 TRP A O 1
ATOM 3003 N N . ASP A 1 374 ? 7.211 -39.906 19.266 1 88.94 374 ASP A N 1
ATOM 3004 C CA . ASP A 1 374 ? 7.992 -40.969 19.844 1 88.94 374 ASP A CA 1
ATOM 3005 C C . ASP A 1 374 ? 7.285 -42.312 19.656 1 88.94 374 ASP A C 1
ATOM 3007 O O . ASP A 1 374 ? 7.898 -43.375 19.828 1 88.94 374 ASP A O 1
ATOM 3011 N N . SER A 1 375 ? 6.031 -42.25 19.297 1 89.12 375 SER A N 1
ATOM 3012 C CA . SER A 1 375 ? 5.246 -43.469 19.172 1 89.12 375 SER A CA 1
ATOM 3013 C C . SER A 1 375 ? 5.398 -44.062 17.781 1 89.12 375 SER A C 1
ATOM 3015 O O . SER A 1 375 ? 4.906 -45.188 17.531 1 89.12 375 SER A O 1
ATOM 3017 N N . ILE A 1 376 ? 6.105 -43.406 16.875 1 91.19 376 ILE A N 1
ATOM 3018 C CA . ILE A 1 376 ? 6.297 -43.969 15.539 1 91.19 376 ILE A CA 1
ATOM 3019 C C . ILE A 1 376 ? 7.789 -44.156 15.266 1 91.19 376 ILE A C 1
ATOM 3021 O O . ILE A 1 376 ? 8.633 -43.562 15.922 1 91.19 376 ILE A O 1
ATOM 3025 N N . ASN A 1 377 ? 8.086 -45.094 14.375 1 91.5 377 ASN A N 1
ATOM 3026 C CA . ASN A 1 377 ? 9.484 -45.312 14.023 1 91.5 377 ASN A CA 1
ATOM 3027 C C . ASN A 1 377 ? 9.852 -44.656 12.703 1 91.5 377 ASN A C 1
ATOM 3029 O O . ASN A 1 377 ? 9.023 -43.969 12.102 1 91.5 377 ASN A O 1
ATOM 3033 N N . GLU A 1 378 ? 11.062 -44.812 12.289 1 91.69 378 GLU A N 1
ATOM 3034 C CA . GLU A 1 378 ? 11.602 -44.156 11.102 1 91.69 378 GLU A CA 1
ATOM 3035 C C . GLU A 1 378 ? 10.836 -44.562 9.852 1 91.69 378 GLU A C 1
ATOM 3037 O O . GLU A 1 378 ? 10.539 -43.719 8.992 1 91.69 378 GLU A O 1
ATOM 3042 N N . GLU A 1 379 ? 10.562 -45.781 9.742 1 90.19 379 GLU A N 1
ATOM 3043 C CA . GLU A 1 379 ? 9.828 -46.281 8.578 1 90.19 379 GLU A CA 1
ATOM 3044 C C . GLU A 1 379 ? 8.414 -45.719 8.531 1 90.19 379 GLU A C 1
ATOM 3046 O O . GLU A 1 379 ? 7.938 -45.312 7.473 1 90.19 379 GLU A O 1
ATOM 3051 N N . ASP A 1 380 ? 7.785 -45.75 9.695 1 92.88 380 ASP A N 1
ATOM 3052 C CA . ASP A 1 380 ? 6.453 -45.156 9.797 1 92.88 380 ASP A CA 1
ATOM 3053 C C . ASP A 1 380 ? 6.473 -43.688 9.414 1 92.88 380 ASP A C 1
ATOM 3055 O O . ASP A 1 380 ? 5.543 -43.188 8.773 1 92.88 380 ASP A O 1
ATOM 3059 N N . PHE A 1 381 ? 7.516 -43.062 9.859 1 95.25 381 PHE A N 1
ATOM 3060 C CA . PHE A 1 381 ? 7.625 -41.625 9.57 1 95.25 381 PHE A CA 1
ATOM 3061 C C . PHE A 1 381 ? 7.723 -41.375 8.062 1 95.25 381 PHE A C 1
ATOM 3063 O O . PHE A 1 381 ? 7.07 -40.5 7.531 1 95.25 381 PHE A O 1
ATOM 3070 N N . GLU A 1 382 ? 8.5 -42.094 7.387 1 93.88 382 GLU A N 1
ATOM 3071 C CA . GLU A 1 382 ? 8.641 -41.969 5.938 1 93.88 382 GLU A CA 1
ATOM 3072 C C . GLU A 1 382 ? 7.309 -42.25 5.234 1 93.88 382 GLU A C 1
ATOM 3074 O O . GLU A 1 382 ? 6.969 -41.562 4.266 1 93.88 382 GLU A O 1
ATOM 3079 N N . GLU A 1 383 ? 6.645 -43.25 5.742 1 94.25 383 GLU A N 1
ATOM 3080 C CA . GLU A 1 383 ? 5.332 -43.531 5.184 1 94.25 383 GLU A CA 1
ATOM 3081 C C . GLU A 1 383 ? 4.352 -42.406 5.414 1 94.25 383 GLU A C 1
ATOM 3083 O O . GLU A 1 383 ? 3.521 -42.094 4.555 1 94.25 383 GLU A O 1
ATOM 3088 N N . LEU A 1 384 ? 4.414 -41.844 6.578 1 95.38 384 LEU A N 1
ATOM 3089 C CA . LEU A 1 384 ? 3.588 -40.688 6.879 1 95.38 384 LEU A CA 1
ATOM 3090 C C . LEU A 1 384 ? 3.891 -39.531 5.918 1 95.38 384 LEU A C 1
ATOM 3092 O O . LEU A 1 384 ? 2.973 -38.906 5.391 1 95.38 384 LEU A O 1
ATOM 3096 N N . CYS A 1 385 ? 5.184 -39.281 5.699 1 96.38 385 CYS A N 1
ATOM 3097 C CA . CYS A 1 385 ? 5.59 -38.219 4.781 1 96.38 385 CYS A CA 1
ATOM 3098 C C . CYS A 1 385 ? 5.035 -38.469 3.381 1 96.38 385 CYS A C 1
ATOM 3100 O O . CYS A 1 385 ? 4.555 -37.531 2.725 1 96.38 385 CYS A O 1
ATOM 3102 N N . TYR A 1 386 ? 5.094 -39.688 3 1 95.31 386 TYR A N 1
ATOM 3103 C CA . TYR A 1 386 ? 4.539 -40.125 1.718 1 95.31 386 TYR A CA 1
ATOM 3104 C C . TYR A 1 386 ? 3.062 -39.75 1.619 1 95.31 386 TYR A C 1
ATOM 3106 O O . TYR A 1 386 ? 2.625 -39.156 0.629 1 95.31 386 TYR A O 1
ATOM 3114 N N . ASP A 1 387 ? 2.332 -40.094 2.666 1 94.62 387 ASP A N 1
ATOM 3115 C CA . ASP A 1 387 ? 0.896 -39.812 2.688 1 94.62 387 ASP A CA 1
ATOM 3116 C C . ASP A 1 387 ? 0.608 -38.312 2.707 1 94.62 387 ASP A C 1
ATOM 3118 O O . ASP A 1 387 ? -0.365 -37.875 2.105 1 94.62 387 ASP A O 1
ATOM 3122 N N . VAL A 1 388 ? 1.414 -37.625 3.383 1 94.12 388 VAL A N 1
ATOM 3123 C CA . VAL A 1 388 ? 1.252 -36.188 3.463 1 94.12 388 VAL A CA 1
ATOM 3124 C C . VAL A 1 388 ? 1.435 -35.562 2.078 1 94.12 388 VAL A C 1
ATOM 3126 O O . VAL A 1 388 ? 0.58 -34.812 1.612 1 94.12 388 VAL A O 1
ATOM 3129 N N . LEU A 1 389 ? 2.465 -35.906 1.348 1 94.75 389 LEU A N 1
ATOM 3130 C CA . LEU A 1 389 ? 2.793 -35.312 0.054 1 94.75 389 LEU A CA 1
ATOM 3131 C C . LEU A 1 389 ? 1.727 -35.656 -0.983 1 94.75 389 LEU A C 1
ATOM 3133 O O . LEU A 1 389 ? 1.372 -34.812 -1.809 1 94.75 389 LEU A O 1
ATOM 3137 N N . ARG A 1 390 ? 1.229 -36.812 -0.851 1 92 390 ARG A N 1
ATOM 3138 C CA . ARG A 1 390 ? 0.203 -37.25 -1.789 1 92 390 ARG A CA 1
ATOM 3139 C C . ARG A 1 390 ? -1.071 -36.438 -1.635 1 92 390 ARG A C 1
ATOM 3141 O O . ARG A 1 390 ? -1.837 -36.281 -2.588 1 92 390 ARG A O 1
ATOM 3148 N N . ARG A 1 391 ? -1.211 -35.844 -0.532 1 91.38 391 ARG A N 1
ATOM 3149 C CA . ARG A 1 391 ? -2.49 -35.219 -0.21 1 91.38 391 ARG A CA 1
ATOM 3150 C C . ARG A 1 391 ? -2.373 -33.688 -0.211 1 91.38 391 ARG A C 1
ATOM 3152 O O . ARG A 1 391 ? -3.352 -33 0.052 1 91.38 391 ARG A O 1
ATOM 3159 N N . THR A 1 392 ? -1.266 -33.125 -0.413 1 90.25 392 THR A N 1
ATOM 3160 C CA . THR A 1 392 ? -1.052 -31.672 -0.372 1 90.25 392 THR A CA 1
ATOM 3161 C C . THR A 1 392 ? -1.845 -30.969 -1.474 1 90.25 392 THR A C 1
ATOM 3163 O O . THR A 1 392 ? -2.162 -29.781 -1.363 1 90.25 392 THR A O 1
ATOM 3166 N N . GLY A 1 393 ? -2.143 -31.641 -2.576 1 89.88 393 GLY A N 1
ATOM 3167 C CA . GLY A 1 393 ? -2.957 -31.109 -3.652 1 89.88 393 GLY A CA 1
ATOM 3168 C C . GLY A 1 393 ? -2.141 -30.391 -4.715 1 89.88 393 GLY A C 1
ATOM 3169 O O . GLY A 1 393 ? -2.678 -29.984 -5.75 1 89.88 393 GLY A O 1
ATOM 3170 N N . ILE A 1 394 ? -0.848 -30.234 -4.523 1 91.19 394 ILE A N 1
ATOM 3171 C CA . ILE A 1 394 ? -0.032 -29.516 -5.488 1 91.19 394 ILE A CA 1
ATOM 3172 C C . ILE A 1 394 ? 0.814 -30.484 -6.297 1 91.19 394 ILE A C 1
ATOM 3174 O O . ILE A 1 394 ? 1.403 -30.109 -7.316 1 91.19 394 ILE A O 1
ATOM 3178 N N . PHE A 1 395 ? 0.839 -31.703 -5.855 1 92.88 395 PHE A N 1
ATOM 3179 C CA . PHE A 1 395 ? 1.59 -32.75 -6.555 1 92.88 395 PHE A CA 1
ATOM 3180 C C . PHE A 1 395 ? 0.649 -33.719 -7.273 1 92.88 395 PHE A C 1
ATOM 3182 O O . PHE A 1 395 ? -0.526 -33.812 -6.918 1 92.88 395 PHE A O 1
ATOM 3189 N N . ASP A 1 396 ? 1.175 -34.344 -8.32 1 90.81 396 ASP A N 1
ATOM 3190 C CA . ASP A 1 396 ? 0.463 -35.406 -9.008 1 90.81 396 ASP A CA 1
ATOM 3191 C C . ASP A 1 396 ? 0.675 -36.75 -8.297 1 90.81 396 ASP A C 1
ATOM 3193 O O . ASP A 1 396 ? 1.715 -37.375 -8.469 1 90.81 396 ASP A O 1
ATOM 3197 N N . GLU A 1 397 ? -0.31 -37.156 -7.555 1 90.06 397 GLU A N 1
ATOM 3198 C CA . GLU A 1 397 ? -0.2 -38.312 -6.684 1 90.06 397 GLU A CA 1
ATOM 3199 C C . GLU A 1 397 ? 0.13 -39.594 -7.48 1 90.06 397 GLU A C 1
ATOM 3201 O O . GLU A 1 397 ? 0.656 -40.562 -6.93 1 90.06 397 GLU A O 1
ATOM 3206 N N . ARG A 1 398 ? -0.033 -39.594 -8.781 1 85.94 398 ARG A N 1
ATOM 3207 C CA . ARG A 1 398 ? 0.213 -40.75 -9.617 1 85.94 398 ARG A CA 1
ATOM 3208 C C . ARG A 1 398 ? 1.704 -40.938 -9.875 1 85.94 398 ARG A C 1
ATOM 3210 O O . ARG A 1 398 ? 2.139 -42.031 -10.297 1 85.94 398 ARG A O 1
ATOM 3217 N N . THR A 1 399 ? 2.406 -39.875 -9.602 1 89.44 399 THR A N 1
ATOM 3218 C CA . THR A 1 399 ? 3.82 -39.906 -9.961 1 89.44 399 THR A CA 1
ATOM 3219 C C . THR A 1 399 ? 4.684 -40.188 -8.734 1 89.44 399 THR A C 1
ATOM 3221 O O . THR A 1 399 ? 5.906 -40.281 -8.844 1 89.44 399 THR A O 1
ATOM 3224 N N . ILE A 1 400 ? 4.07 -40.344 -7.559 1 92.69 400 ILE A N 1
ATOM 3225 C CA . ILE A 1 400 ? 4.832 -40.469 -6.32 1 92.69 400 ILE A CA 1
ATOM 3226 C C . ILE A 1 400 ? 5.523 -41.812 -6.25 1 92.69 400 ILE A C 1
ATOM 3228 O O . ILE A 1 400 ? 4.934 -42.844 -6.613 1 92.69 400 ILE A O 1
ATOM 3232 N N . ARG A 1 401 ? 6.793 -41.812 -5.922 1 90.81 401 ARG A N 1
ATOM 3233 C CA . ARG A 1 401 ? 7.594 -43.031 -5.75 1 90.81 401 ARG A CA 1
ATOM 3234 C C . ARG A 1 401 ? 8.391 -42.969 -4.453 1 90.81 401 ARG A C 1
ATOM 3236 O O . ARG A 1 401 ? 8.977 -41.938 -4.117 1 90.81 401 ARG A O 1
ATOM 3243 N N . LYS A 1 402 ? 8.211 -44 -3.725 1 89.25 402 LYS A N 1
ATOM 3244 C CA . LYS A 1 402 ? 9.039 -44.188 -2.535 1 89.25 402 LYS A CA 1
ATOM 3245 C C . LYS A 1 402 ? 10.297 -44.969 -2.854 1 89.25 402 LYS A C 1
ATOM 3247 O O . LYS A 1 402 ? 10.234 -46 -3.535 1 89.25 402 LYS A O 1
ATOM 3252 N N . HIS A 1 403 ? 11.375 -44.438 -2.582 1 80.62 403 HIS A N 1
ATOM 3253 C CA . HIS A 1 403 ? 12.617 -45.156 -2.869 1 80.62 403 HIS A CA 1
ATOM 3254 C C . HIS A 1 403 ? 13.18 -45.812 -1.609 1 80.62 403 HIS A C 1
ATOM 3256 O O . HIS A 1 403 ? 13.102 -45.25 -0.521 1 80.62 403 HIS A O 1
ATOM 3262 N N . GLY A 1 404 ? 12.922 -47.125 -1.44 1 62.69 404 GLY A N 1
ATOM 3263 C CA . GLY A 1 404 ? 13.227 -47.969 -0.3 1 62.69 404 GLY A CA 1
ATOM 3264 C C . GLY A 1 404 ? 14.664 -47.844 0.163 1 62.69 404 GLY A C 1
ATOM 3265 O O . GLY A 1 404 ? 15.461 -47.125 -0.433 1 62.69 404 GLY A O 1
ATOM 3266 N N . LYS A 1 405 ? 14.945 -48.438 1.479 1 50.25 405 LYS A N 1
ATOM 3267 C CA . LYS A 1 405 ? 16.203 -48.656 2.205 1 50.25 405 LYS A CA 1
ATOM 3268 C C . LYS A 1 405 ? 17.203 -49.438 1.363 1 50.25 405 LYS A C 1
ATOM 3270 O O . LYS A 1 405 ? 18.141 -50.031 1.898 1 50.25 405 LYS A O 1
ATOM 3275 N N . THR A 1 406 ? 16.922 -49.969 0.181 1 41.28 406 THR A N 1
ATOM 3276 C CA . THR A 1 406 ? 17.984 -50.906 -0.151 1 41.28 406 THR A CA 1
ATOM 3277 C C . THR A 1 406 ? 19.344 -50.312 0.179 1 41.28 406 THR A C 1
ATOM 3279 O O . THR A 1 406 ? 19.516 -49.094 0.171 1 41.28 406 THR A O 1
ATOM 3282 N N . ARG A 1 407 ? 20.328 -51.25 0.89 1 41.16 407 ARG A N 1
ATOM 3283 C CA . ARG A 1 407 ? 21.734 -51.125 1.269 1 41.16 407 ARG A CA 1
ATOM 3284 C C . ARG A 1 407 ? 22.453 -50.156 0.355 1 41.16 407 ARG A C 1
ATOM 3286 O O . ARG A 1 407 ? 23.656 -49.906 0.522 1 41.16 407 ARG A O 1
ATOM 3293 N N . SER A 1 408 ? 22.188 -50.281 -0.916 1 41.16 408 SER A N 1
ATOM 3294 C CA . SER A 1 408 ? 23.109 -49.562 -1.782 1 41.16 408 SER A CA 1
ATOM 3295 C C . SER A 1 408 ? 23.031 -48.031 -1.545 1 41.16 408 SER A C 1
ATOM 3297 O O . SER A 1 408 ? 22.047 -47.562 -0.99 1 41.16 408 SER A O 1
ATOM 3299 N N . ARG A 1 409 ? 24.062 -47.25 -1.771 1 42.75 409 ARG A N 1
ATOM 3300 C CA . ARG A 1 409 ? 24.406 -45.844 -1.69 1 42.75 409 ARG A CA 1
ATOM 3301 C C . ARG A 1 409 ? 23.219 -44.969 -2.111 1 42.75 409 ARG A C 1
ATOM 3303 O O . ARG A 1 409 ? 23.188 -44.469 -3.23 1 42.75 409 ARG A O 1
ATOM 3310 N N . ASP A 1 410 ? 21.953 -45.281 -1.853 1 49.03 410 ASP A N 1
ATOM 3311 C CA . ASP A 1 410 ? 20.812 -44.531 -2.355 1 49.03 410 ASP A CA 1
ATOM 3312 C C . ASP A 1 410 ? 20.859 -43.094 -1.906 1 49.03 410 ASP A C 1
ATOM 3314 O O . ASP A 1 410 ? 21.094 -42.781 -0.73 1 49.03 410 ASP A O 1
ATOM 3318 N N . GLY A 1 411 ? 21.438 -42.125 -2.529 1 58.06 411 GLY A N 1
ATOM 3319 C CA . GLY A 1 411 ? 21.953 -40.781 -2.756 1 58.06 411 GLY A CA 1
ATOM 3320 C C . GLY A 1 411 ? 21.047 -39.688 -2.217 1 58.06 411 GLY A C 1
ATOM 3321 O O . GLY A 1 411 ? 21.109 -38.531 -2.648 1 58.06 411 GLY A O 1
ATOM 3322 N N . GLY A 1 412 ? 20.125 -39.938 -1.136 1 73.75 412 GLY A N 1
ATOM 3323 C CA . GLY A 1 412 ? 19.453 -38.812 -0.486 1 73.75 412 GLY A CA 1
ATOM 3324 C C . GLY A 1 412 ? 18.062 -38.562 -1.037 1 73.75 412 GLY A C 1
ATOM 3325 O O . GLY A 1 412 ? 17.438 -37.531 -0.732 1 73.75 412 GLY A O 1
ATOM 3326 N N . ARG A 1 413 ? 17.469 -39.594 -1.792 1 83.38 413 ARG A N 1
ATOM 3327 C CA . ARG A 1 413 ? 16.141 -39.375 -2.377 1 83.38 413 ARG A CA 1
ATOM 3328 C C . ARG A 1 413 ? 15.109 -40.281 -1.718 1 83.38 413 ARG A C 1
ATOM 3330 O O . ARG A 1 413 ? 14.781 -41.344 -2.25 1 83.38 413 ARG A O 1
ATOM 3337 N N . ASP A 1 414 ? 14.391 -39.969 -0.7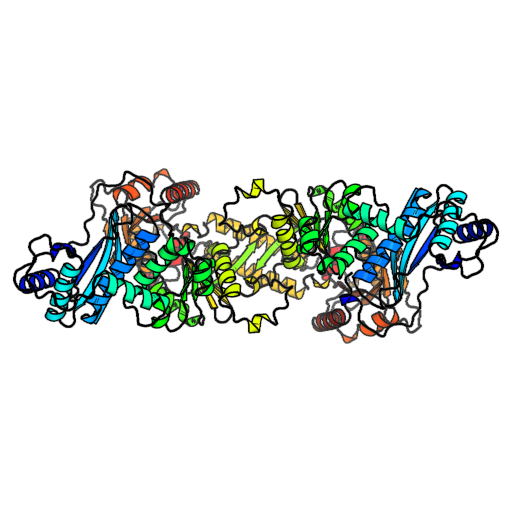39 1 89.62 414 ASP A N 1
ATOM 3338 C CA . ASP A 1 414 ? 13.398 -40.781 -0.033 1 89.62 414 ASP A CA 1
ATOM 3339 C C . ASP A 1 414 ? 12.086 -40.844 -0.81 1 89.62 414 ASP A C 1
ATOM 3341 O O . ASP A 1 414 ? 11.539 -41.938 -1.021 1 89.62 414 ASP A O 1
ATOM 3345 N N . ILE A 1 415 ? 11.641 -39.719 -1.239 1 94.06 415 ILE A N 1
ATOM 3346 C CA . ILE A 1 415 ? 10.391 -39.656 -1.981 1 94.06 415 ILE A CA 1
ATOM 3347 C C . ILE A 1 415 ? 10.578 -38.781 -3.221 1 94.06 415 ILE A C 1
ATOM 3349 O O . ILE A 1 415 ? 11.195 -37.719 -3.148 1 94.06 415 ILE A O 1
ATOM 3353 N N . GLU A 1 416 ? 10.141 -39.312 -4.312 1 93.81 416 GLU A N 1
ATOM 3354 C CA . GLU A 1 416 ? 10.109 -38.562 -5.574 1 93.81 416 GLU A CA 1
ATOM 3355 C C . GLU A 1 416 ? 8.672 -38.312 -6.035 1 93.81 416 GLU A C 1
ATOM 3357 O O . GLU A 1 416 ? 7.828 -39.219 -5.938 1 93.81 416 GLU A O 1
ATOM 3362 N N . ILE A 1 417 ? 8.406 -37.125 -6.461 1 92.88 417 ILE A N 1
ATOM 3363 C CA . ILE A 1 417 ? 7.059 -36.812 -6.91 1 92.88 417 ILE A CA 1
ATOM 3364 C C . ILE A 1 417 ? 7.098 -35.625 -7.852 1 92.88 417 ILE A C 1
ATOM 3366 O O . ILE A 1 417 ? 7.973 -34.75 -7.73 1 92.88 417 ILE A O 1
ATOM 3370 N N . TRP A 1 418 ? 6.148 -35.5 -8.75 1 90.5 418 TRP A N 1
ATOM 3371 C CA . TRP A 1 418 ? 6.078 -34.375 -9.68 1 90.5 418 TRP A CA 1
ATOM 3372 C C . TRP A 1 418 ? 4.984 -33.406 -9.273 1 90.5 418 TRP A C 1
ATOM 3374 O O . TRP A 1 418 ? 3.893 -33.812 -8.867 1 90.5 418 TRP A O 1
ATOM 3384 N N . SER A 1 419 ? 5.305 -32.125 -9.352 1 90.69 419 SER A N 1
ATOM 3385 C CA . SER A 1 419 ? 4.266 -31.125 -9.141 1 90.69 419 SER A CA 1
ATOM 3386 C C . SER A 1 419 ? 3.301 -31.062 -10.32 1 90.69 419 SER A C 1
ATOM 3388 O O . SER A 1 419 ? 3.662 -31.438 -11.438 1 90.69 419 SER A O 1
ATOM 3390 N N . ARG A 1 420 ? 2.115 -30.625 -10.047 1 86.88 420 ARG A N 1
ATOM 3391 C CA . ARG A 1 420 ? 1.114 -30.469 -11.094 1 86.88 420 ARG A CA 1
ATOM 3392 C C . ARG A 1 420 ? 1.439 -29.281 -11.984 1 86.88 420 ARG A C 1
ATOM 3394 O O . ARG A 1 420 ? 2.018 -28.281 -11.523 1 86.88 420 ARG A O 1
ATOM 3401 N N . SER A 1 421 ? 1.072 -29.406 -13.195 1 81.31 421 SER A N 1
ATOM 3402 C CA . SER A 1 421 ? 1.3 -28.328 -14.148 1 81.31 421 SER A CA 1
ATOM 3403 C C . SER A 1 421 ? 0.221 -27.266 -14.039 1 81.31 421 SER A C 1
ATOM 3405 O O . SER A 1 421 ? -0.912 -27.547 -13.648 1 81.31 421 SER A O 1
ATOM 3407 N N . ARG A 1 422 ? 0.562 -26.078 -14.203 1 81.69 422 ARG A N 1
ATOM 3408 C CA . ARG A 1 422 ? -0.381 -24.984 -14.359 1 81.69 422 ARG A CA 1
ATOM 3409 C C . ARG A 1 422 ? -0.122 -24.219 -15.656 1 81.69 422 ARG A C 1
ATOM 3411 O O . ARG A 1 422 ? 0.895 -24.438 -16.312 1 81.69 422 ARG A O 1
ATOM 3418 N N . ILE A 1 423 ? -1.022 -23.344 -15.945 1 73.56 423 ILE A N 1
ATOM 3419 C CA . ILE A 1 423 ? -0.887 -22.562 -17.172 1 73.56 423 ILE A CA 1
ATOM 3420 C C . ILE A 1 423 ? 0.452 -21.844 -17.172 1 73.56 423 ILE A C 1
ATOM 3422 O O . ILE A 1 423 ? 0.768 -21.109 -16.234 1 73.56 423 ILE A O 1
ATOM 3426 N N . GLY A 1 424 ? 1.169 -22.172 -18.141 1 67.56 424 GLY A N 1
ATOM 3427 C CA . GLY A 1 424 ? 2.42 -21.453 -18.328 1 67.56 424 GLY A CA 1
ATOM 3428 C C . GLY A 1 424 ? 3.559 -22 -17.484 1 67.56 424 GLY A C 1
ATOM 3429 O O . GLY A 1 424 ? 4.688 -21.516 -17.578 1 67.56 424 GLY A O 1
ATOM 3430 N N . LYS A 1 425 ? 3.229 -23 -16.688 1 78.06 425 LYS A N 1
ATOM 3431 C CA . LYS A 1 425 ? 4.273 -23.578 -15.852 1 78.06 425 LYS A CA 1
ATOM 3432 C C . LYS A 1 425 ? 4.156 -25.094 -15.789 1 78.06 425 LYS A C 1
ATOM 3434 O O . LYS A 1 425 ? 3.275 -25.625 -15.109 1 78.06 425 LYS A O 1
ATOM 3439 N N . PRO A 1 426 ? 5.066 -25.672 -16.422 1 75.31 426 PRO A N 1
ATOM 3440 C CA . PRO A 1 426 ? 5.039 -27.141 -16.375 1 75.31 426 PRO A CA 1
ATOM 3441 C C . PRO A 1 426 ? 5.391 -27.703 -15 1 75.31 426 PRO A C 1
ATOM 3443 O O . PRO A 1 426 ? 6.062 -27.016 -14.211 1 75.31 426 PRO A O 1
ATOM 3446 N N . GLY A 1 427 ? 4.926 -28.859 -14.742 1 81.75 427 GLY A N 1
ATOM 3447 C CA . GLY A 1 427 ? 5.32 -29.547 -13.523 1 81.75 427 GLY A CA 1
ATOM 3448 C C . GLY A 1 427 ? 6.797 -29.891 -13.484 1 81.75 427 GLY A C 1
ATOM 3449 O O . GLY A 1 427 ? 7.426 -30.078 -14.523 1 81.75 427 GLY A O 1
ATOM 3450 N N . VAL A 1 428 ? 7.289 -29.984 -12.258 1 84.81 428 VAL A N 1
ATOM 3451 C CA . VAL A 1 428 ? 8.695 -30.328 -12.102 1 84.81 428 VAL A CA 1
ATOM 3452 C C . VAL A 1 428 ? 8.836 -31.484 -11.125 1 84.81 428 VAL A C 1
ATOM 3454 O O . VAL A 1 428 ? 7.945 -31.734 -10.312 1 84.81 428 VAL A O 1
ATOM 3457 N N . LYS A 1 429 ? 9.992 -32.156 -11.273 1 88.75 429 LYS A N 1
ATOM 3458 C CA . LYS A 1 429 ? 10.32 -33.25 -10.383 1 88.75 429 LYS A CA 1
ATOM 3459 C C . LYS A 1 429 ? 10.781 -32.75 -9.023 1 88.75 429 LYS A C 1
ATOM 3461 O O . LYS A 1 429 ? 11.602 -31.828 -8.938 1 88.75 429 LYS A O 1
ATOM 3466 N N . TRP A 1 430 ? 10.195 -33.312 -7.973 1 92.94 430 TRP A N 1
ATOM 3467 C CA . TRP A 1 430 ? 10.57 -33 -6.602 1 92.94 430 TRP A CA 1
ATOM 3468 C C . TRP A 1 430 ? 11.219 -34.188 -5.918 1 92.94 430 TRP A C 1
ATOM 3470 O O . TRP A 1 430 ? 10.789 -35.344 -6.105 1 92.94 430 TRP A O 1
ATOM 3480 N N . ILE A 1 431 ? 12.281 -33.906 -5.172 1 94.19 431 ILE A N 1
ATOM 3481 C CA . ILE A 1 431 ? 12.875 -34.906 -4.301 1 94.19 431 ILE A CA 1
ATOM 3482 C C . ILE A 1 431 ? 12.742 -34.5 -2.844 1 94.19 431 ILE A C 1
ATOM 3484 O O . ILE A 1 431 ? 13.086 -33.344 -2.492 1 94.19 431 ILE A O 1
ATOM 3488 N N . PHE A 1 432 ? 12.18 -35.406 -2.043 1 95 432 PHE A N 1
ATOM 3489 C CA . PHE A 1 432 ? 12.047 -35.125 -0.617 1 95 432 PHE A CA 1
ATOM 3490 C C . PHE A 1 432 ? 12.977 -36.031 0.194 1 95 432 PHE A C 1
ATOM 3492 O O . PHE A 1 432 ? 13.102 -37.219 -0.098 1 95 432 PHE A O 1
ATOM 3499 N N . GLN A 1 433 ? 13.68 -35.406 1.142 1 94 433 GLN A N 1
ATOM 3500 C CA . GLN A 1 433 ? 14.438 -36.156 2.146 1 94 433 GLN A CA 1
ATOM 3501 C C . GLN A 1 433 ? 13.711 -36.156 3.488 1 94 433 GLN A C 1
ATOM 3503 O O . GLN A 1 433 ? 13.359 -35.094 4.016 1 94 433 GLN A O 1
ATOM 3508 N N . CYS A 1 434 ? 13.461 -37.344 4.043 1 95 434 CYS A N 1
ATOM 3509 C CA . CYS A 1 434 ? 12.797 -37.5 5.328 1 95 434 CYS A CA 1
ATOM 3510 C C . CYS A 1 434 ? 13.797 -37.844 6.426 1 95 434 CYS A C 1
ATOM 3512 O O . CYS A 1 434 ? 14.547 -38.812 6.305 1 95 434 CYS A O 1
ATOM 3514 N N . LYS A 1 435 ? 13.812 -37 7.445 1 93.69 435 LYS A N 1
ATOM 3515 C CA . LYS A 1 435 ? 14.719 -37.219 8.57 1 93.69 435 LYS A CA 1
ATOM 3516 C C . LYS A 1 435 ? 13.938 -37.406 9.875 1 93.69 435 LYS A C 1
ATOM 3518 O O . LYS A 1 435 ? 13.297 -36.469 10.359 1 93.69 435 LYS A O 1
ATOM 3523 N N . TYR A 1 436 ? 14 -38.594 10.391 1 94.5 436 TYR A N 1
ATOM 3524 C CA . TYR A 1 436 ? 13.414 -38.875 11.695 1 94.5 436 TYR A CA 1
ATOM 3525 C C . TYR A 1 436 ? 14.445 -38.719 12.805 1 94.5 436 TYR A C 1
ATOM 3527 O O . TYR A 1 436 ? 15.5 -39.344 12.789 1 94.5 436 TYR A O 1
ATOM 3535 N N . LEU A 1 437 ? 14.18 -37.812 13.672 1 93.06 437 LEU A N 1
ATOM 3536 C CA . LEU A 1 437 ? 15.109 -37.531 14.75 1 93.06 437 LEU A CA 1
ATOM 3537 C C . LEU A 1 437 ? 14.461 -37.75 16.109 1 93.06 437 LEU A C 1
ATOM 3539 O O . LEU A 1 437 ? 13.227 -37.75 16.219 1 93.06 437 LEU A O 1
ATOM 3543 N N . SER A 1 438 ? 15.359 -37.938 17.031 1 88 438 SER A N 1
ATOM 3544 C CA . SER A 1 438 ? 14.859 -37.906 18.406 1 88 438 SER A CA 1
ATOM 3545 C C . SER A 1 438 ? 14.32 -36.531 18.766 1 88 438 SER A C 1
ATOM 3547 O O . SER A 1 438 ? 14.828 -35.531 18.297 1 88 438 SER A O 1
ATOM 3549 N N . THR A 1 439 ? 13.203 -36.531 19.453 1 76.94 439 THR A N 1
ATOM 3550 C CA . THR A 1 439 ? 12.438 -35.312 19.734 1 76.94 439 THR A CA 1
ATOM 3551 C C . THR A 1 439 ? 13.328 -34.25 20.375 1 76.94 439 THR A C 1
ATOM 3553 O O . THR A 1 439 ? 13.008 -33.062 20.344 1 76.94 439 THR A O 1
ATOM 3556 N N . SER A 1 440 ? 14.5 -34.594 20.875 1 81.44 440 SER A N 1
ATOM 3557 C CA . SER A 1 440 ? 15.375 -33.625 21.547 1 81.44 440 SER A CA 1
ATOM 3558 C C . SER A 1 440 ? 16.359 -33.031 20.562 1 81.44 440 SER A C 1
ATOM 3560 O O . SER A 1 440 ? 17.062 -32.062 20.891 1 81.44 440 SER A O 1
ATOM 3562 N N . ARG A 1 441 ? 16.359 -33.531 19.422 1 86.44 441 ARG A N 1
ATOM 3563 C CA . ARG A 1 441 ? 17.344 -33.062 18.453 1 86.44 441 ARG A CA 1
ATOM 3564 C C . ARG A 1 441 ? 16.688 -32.219 17.359 1 86.44 441 ARG A C 1
ATOM 3566 O O . ARG A 1 441 ? 15.516 -32.438 17.031 1 86.44 441 ARG A O 1
ATOM 3573 N N . SER A 1 442 ? 17.438 -31.281 16.812 1 91.12 442 SER A N 1
ATOM 3574 C CA . SER A 1 442 ? 17 -30.484 15.672 1 91.12 442 SER A CA 1
ATOM 3575 C C . SER A 1 442 ? 17.734 -30.891 14.398 1 91.12 442 SER A C 1
ATOM 3577 O O . SER A 1 442 ? 18.781 -31.531 14.469 1 91.12 442 SER A O 1
ATOM 3579 N N . LEU A 1 443 ? 17.125 -30.656 13.297 1 93.19 443 LEU A N 1
ATOM 3580 C CA . LEU A 1 443 ? 17.719 -31 12.016 1 93.19 443 LEU A CA 1
ATOM 3581 C C . LEU A 1 443 ? 18.688 -29.922 11.555 1 93.19 443 LEU A C 1
ATOM 3583 O O . LEU A 1 443 ? 18.266 -28.812 11.219 1 93.19 443 LEU A O 1
ATOM 3587 N N . GLY A 1 444 ? 19.953 -30.297 11.523 1 91.62 444 GLY A N 1
ATOM 3588 C CA . GLY A 1 444 ? 20.984 -29.375 11.109 1 91.62 444 GLY A CA 1
ATOM 3589 C C . GLY A 1 444 ? 21.391 -29.531 9.656 1 91.62 444 GLY A C 1
ATOM 3590 O O . GLY A 1 444 ? 21 -30.5 9 1 91.62 444 GLY A O 1
ATOM 3591 N N . ALA A 1 445 ? 22.234 -28.656 9.172 1 89.12 445 ALA A N 1
ATOM 3592 C CA . ALA A 1 445 ? 22.625 -28.562 7.773 1 89.12 445 ALA A CA 1
ATOM 3593 C C . ALA A 1 445 ? 23.469 -29.781 7.363 1 89.12 445 ALA A C 1
ATOM 3595 O O . ALA A 1 445 ? 23.422 -30.219 6.215 1 89.12 445 ALA A O 1
ATOM 3596 N N . GLY A 1 446 ? 24.156 -30.359 8.258 1 87.81 446 GLY A N 1
ATOM 3597 C CA . GLY A 1 446 ? 25.062 -31.438 7.949 1 87.81 446 GLY A CA 1
ATOM 3598 C C . GLY A 1 446 ? 24.344 -32.719 7.582 1 87.81 446 GLY A C 1
ATOM 3599 O O . GLY A 1 446 ? 24.953 -33.625 6.988 1 87.81 446 GLY A O 1
ATOM 3600 N N . ARG A 1 447 ? 23.109 -32.844 7.738 1 86.81 447 ARG A N 1
ATOM 3601 C CA . ARG A 1 447 ? 22.359 -34.062 7.52 1 86.81 447 ARG A CA 1
ATOM 3602 C C . ARG A 1 447 ? 21.641 -34.031 6.18 1 86.81 447 ARG A C 1
ATOM 3604 O O . ARG A 1 447 ? 20.922 -34.969 5.828 1 86.81 447 ARG A O 1
ATOM 3611 N N . ILE A 1 448 ? 21.719 -32.969 5.496 1 90.88 448 ILE A N 1
ATOM 3612 C CA . ILE A 1 448 ? 20.969 -32.781 4.258 1 90.88 448 ILE A CA 1
ATOM 3613 C C . ILE A 1 448 ? 21.938 -32.594 3.096 1 90.88 448 ILE A C 1
ATOM 3615 O O . ILE A 1 448 ? 22.859 -31.766 3.18 1 90.88 448 ILE A O 1
ATOM 3619 N N . ASP A 1 449 ? 21.797 -33.344 2.062 1 87.56 449 ASP A N 1
ATOM 3620 C CA . ASP A 1 449 ? 22.609 -33.25 0.852 1 87.56 449 ASP A CA 1
ATOM 3621 C C . ASP A 1 449 ? 21.781 -32.719 -0.322 1 87.56 449 ASP A C 1
ATOM 3623 O O . ASP A 1 449 ? 21.625 -33.406 -1.328 1 87.56 449 ASP A O 1
ATOM 3627 N N . MET A 1 450 ? 21.438 -31.516 -0.303 1 90.06 450 MET A N 1
ATOM 3628 C CA . MET A 1 450 ? 20.516 -30.938 -1.275 1 90.06 450 MET A CA 1
ATOM 3629 C C . MET A 1 450 ? 21.172 -30.812 -2.645 1 90.06 450 MET A C 1
ATOM 3631 O O . MET A 1 450 ? 20.609 -31.25 -3.65 1 90.06 450 MET A O 1
ATOM 3635 N N . SER A 1 451 ? 22.359 -30.25 -2.695 1 88.88 451 SER A N 1
ATOM 3636 C CA . SER A 1 451 ? 23.031 -29.969 -3.967 1 88.88 451 SER A CA 1
ATOM 3637 C C . SER A 1 451 ? 23.281 -31.25 -4.75 1 88.88 451 SER A C 1
ATOM 3639 O O . SER A 1 451 ? 22.984 -31.328 -5.949 1 88.88 451 SER A O 1
ATOM 3641 N N . ASP A 1 452 ? 23.734 -32.25 -4.07 1 86.12 452 ASP A N 1
ATOM 3642 C CA . ASP A 1 452 ? 24.062 -33.531 -4.719 1 86.12 452 ASP A CA 1
ATOM 3643 C C . ASP A 1 452 ? 22.797 -34.188 -5.25 1 86.12 452 ASP A C 1
ATOM 3645 O O . ASP A 1 452 ? 22.781 -34.719 -6.375 1 86.12 452 ASP A O 1
ATOM 3649 N N . VAL A 1 453 ? 21.844 -34.156 -4.496 1 86.69 453 VAL A N 1
ATOM 3650 C CA . VAL A 1 453 ? 20.609 -34.844 -4.82 1 86.69 453 VAL A CA 1
ATOM 3651 C C . VAL A 1 453 ? 19.938 -34.156 -6.016 1 86.69 453 VAL A C 1
ATOM 3653 O O . VAL A 1 453 ? 19.484 -34.844 -6.945 1 86.69 453 VAL A O 1
ATOM 3656 N N . VAL A 1 454 ? 19.844 -32.875 -6.004 1 88.06 454 VAL A N 1
ATOM 3657 C CA . VAL A 1 454 ? 19.203 -32.125 -7.066 1 88.06 454 VAL A CA 1
ATOM 3658 C C . VAL A 1 454 ? 19.953 -32.312 -8.383 1 88.06 454 VAL A C 1
ATOM 3660 O O . VAL A 1 454 ? 19.328 -32.469 -9.438 1 88.06 454 VAL A O 1
ATOM 3663 N N . GLU A 1 455 ? 21.219 -32.344 -8.258 1 84.19 455 GLU A N 1
ATOM 3664 C CA . GLU A 1 455 ? 22.062 -32.531 -9.445 1 84.19 455 GLU A CA 1
ATOM 3665 C C . GLU A 1 455 ? 21.953 -33.969 -9.977 1 84.19 455 GLU A C 1
ATOM 3667 O O . GLU A 1 455 ? 21.797 -34.156 -11.188 1 84.19 455 GLU A O 1
ATOM 3672 N N . GLN A 1 456 ? 22.031 -34.906 -9.141 1 82.94 456 GLN A N 1
ATOM 3673 C CA . GLN A 1 456 ? 22.031 -36.312 -9.508 1 82.94 456 GLN A CA 1
ATOM 3674 C C . GLN A 1 456 ? 20.734 -36.688 -10.203 1 82.94 456 GLN A C 1
ATOM 3676 O O . GLN A 1 456 ? 20.734 -37.469 -11.164 1 82.94 456 GLN A O 1
ATOM 3681 N N . TYR A 1 457 ? 19.641 -36.062 -9.805 1 83.62 457 TYR A N 1
ATOM 3682 C CA . TYR A 1 457 ? 18.344 -36.562 -10.273 1 83.62 457 TYR A CA 1
ATOM 3683 C C . TYR A 1 457 ? 17.641 -35.531 -11.133 1 83.62 457 TYR A C 1
ATOM 3685 O O . TYR A 1 457 ? 16.516 -35.719 -11.57 1 83.62 457 TYR A O 1
ATOM 3693 N N . GLY A 1 458 ? 18.266 -34.406 -11.32 1 82.88 458 GLY A N 1
ATOM 3694 C CA . GLY A 1 458 ? 17.688 -33.375 -12.164 1 82.88 458 GLY A CA 1
ATOM 3695 C C . GLY A 1 458 ? 16.375 -32.844 -11.641 1 82.88 458 GLY A C 1
ATOM 3696 O O . GLY A 1 458 ? 15.398 -32.719 -12.391 1 82.88 458 GLY A O 1
ATOM 3697 N N . ALA A 1 459 ? 16.281 -32.625 -10.375 1 88.25 459 ALA A N 1
ATOM 3698 C CA . ALA A 1 459 ? 15.047 -32.188 -9.734 1 88.25 459 ALA A CA 1
ATOM 3699 C C . ALA A 1 459 ? 14.891 -30.672 -9.836 1 88.25 459 ALA A C 1
ATOM 3701 O O . ALA A 1 459 ? 15.875 -29.922 -9.75 1 88.25 459 ALA A O 1
ATOM 3702 N N . GLY A 1 460 ? 13.641 -30.219 -10.055 1 87.81 460 GLY A N 1
ATOM 3703 C CA . GLY A 1 460 ? 13.32 -28.797 -10.031 1 87.81 460 GLY A CA 1
ATOM 3704 C C . GLY A 1 460 ? 12.852 -28.312 -8.672 1 87.81 460 GLY A C 1
ATOM 3705 O O . GLY A 1 460 ? 12.742 -27.109 -8.445 1 87.81 460 GLY A O 1
ATOM 3706 N N . GLY A 1 461 ? 12.531 -29.266 -7.855 1 91.75 461 GLY A N 1
ATOM 3707 C CA . GLY A 1 461 ? 12.109 -28.969 -6.496 1 91.75 461 GLY A CA 1
ATOM 3708 C C . GLY A 1 461 ? 12.75 -29.891 -5.4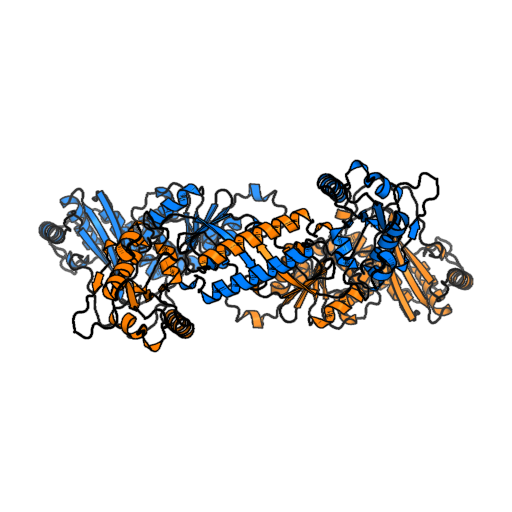69 1 91.75 461 GLY A C 1
ATOM 3709 O O . GLY A 1 461 ? 13.055 -31.047 -5.762 1 91.75 461 GLY A O 1
ATOM 3710 N N . PHE A 1 462 ? 13.031 -29.344 -4.32 1 93.75 462 PHE A N 1
ATOM 3711 C CA . PHE A 1 462 ? 13.609 -30.094 -3.215 1 93.75 462 PHE A CA 1
ATOM 3712 C C . PHE A 1 462 ? 12.836 -29.844 -1.924 1 93.75 462 PHE A C 1
ATOM 3714 O O . PHE A 1 462 ? 12.414 -28.719 -1.666 1 93.75 462 PHE A O 1
ATOM 3721 N N . GLY A 1 463 ? 12.633 -30.922 -1.169 1 94.75 463 GLY A N 1
ATOM 3722 C CA . GLY A 1 463 ? 11.938 -30.781 0.099 1 94.75 463 GLY A CA 1
ATOM 3723 C C . GLY A 1 463 ? 12.57 -31.562 1.226 1 94.75 463 GLY A C 1
ATOM 3724 O O . GLY A 1 463 ? 13.172 -32.625 0.99 1 94.75 463 GLY A O 1
ATOM 3725 N N . VAL A 1 464 ? 12.477 -31 2.449 1 94.75 464 VAL A N 1
ATOM 3726 C CA . VAL A 1 464 ? 12.922 -31.688 3.658 1 94.75 464 VAL A CA 1
ATOM 3727 C C . VAL A 1 464 ? 11.742 -31.859 4.613 1 94.75 464 VAL A C 1
ATOM 3729 O O . VAL A 1 464 ? 10.93 -30.953 4.777 1 94.75 464 VAL A O 1
ATOM 3732 N N . MET A 1 465 ? 11.617 -33.062 5.145 1 95.31 465 MET A N 1
ATOM 3733 C CA . MET A 1 465 ? 10.57 -33.375 6.121 1 95.31 465 MET A CA 1
ATOM 3734 C C . MET A 1 465 ? 11.164 -34 7.375 1 95.31 465 MET A C 1
ATOM 3736 O O . MET A 1 465 ? 11.969 -34.938 7.285 1 95.31 465 MET A O 1
ATOM 3740 N N . THR A 1 466 ? 10.844 -33.438 8.516 1 95.25 466 THR A N 1
ATOM 3741 C CA . THR A 1 466 ? 11.375 -33.969 9.758 1 95.25 466 THR A CA 1
ATOM 3742 C C . THR A 1 466 ? 10.32 -33.938 10.859 1 95.25 466 THR A C 1
ATOM 3744 O O . THR A 1 466 ? 9.398 -33.125 10.812 1 95.25 466 THR A O 1
ATOM 3747 N N . ASN A 1 467 ? 10.383 -34.875 11.836 1 93.38 467 ASN A N 1
ATOM 3748 C CA . ASN A 1 467 ? 9.492 -34.938 12.992 1 93.38 467 ASN A CA 1
ATOM 3749 C C . ASN A 1 467 ? 9.961 -33.969 14.094 1 93.38 467 ASN A C 1
ATOM 3751 O O . ASN A 1 467 ? 9.43 -34 15.203 1 93.38 467 ASN A O 1
ATOM 3755 N N . SER A 1 468 ? 10.984 -33.188 13.773 1 92.56 468 SER A N 1
ATOM 3756 C CA . SER A 1 468 ? 11.562 -32.25 14.727 1 92.56 468 SER A CA 1
ATOM 3757 C C . SER A 1 468 ? 11.648 -30.844 14.141 1 92.56 468 SER A C 1
ATOM 3759 O O . SER A 1 468 ? 10.938 -30.516 13.188 1 92.56 468 SER A O 1
ATOM 3761 N N . VAL A 1 469 ? 12.398 -30.016 14.781 1 90.12 469 VAL A N 1
ATOM 3762 C CA . VAL A 1 469 ? 12.547 -28.641 14.328 1 90.12 469 VAL A CA 1
ATOM 3763 C C . VAL A 1 469 ? 13.75 -28.531 13.391 1 90.12 469 VAL A C 1
ATOM 3765 O O . VAL A 1 469 ? 14.695 -29.312 13.492 1 90.12 469 VAL A O 1
ATOM 3768 N N . ILE A 1 470 ? 13.625 -27.625 12.453 1 92.38 470 ILE A N 1
ATOM 3769 C CA . ILE A 1 470 ? 14.695 -27.375 11.5 1 92.38 470 ILE A CA 1
ATOM 3770 C C . ILE A 1 470 ? 15.5 -26.156 11.938 1 92.38 470 ILE A C 1
ATOM 3772 O O . ILE A 1 470 ? 14.93 -25.109 12.281 1 92.38 470 ILE A O 1
ATOM 3776 N N . ASP A 1 471 ? 16.797 -26.328 11.914 1 91.19 471 ASP A N 1
ATOM 3777 C CA . ASP A 1 471 ? 17.688 -25.266 12.352 1 91.19 471 ASP A CA 1
ATOM 3778 C C . ASP A 1 471 ? 17.703 -24.125 11.336 1 91.19 471 ASP A C 1
ATOM 3780 O O . ASP A 1 471 ? 17.609 -24.344 10.133 1 91.19 471 ASP A O 1
ATOM 3784 N N . SER A 1 472 ? 17.906 -22.906 11.859 1 87.94 472 SER A N 1
ATOM 3785 C CA . SER A 1 472 ? 17.953 -21.719 11.023 1 87.94 472 SER A CA 1
ATOM 3786 C C . SER A 1 472 ? 19.062 -21.797 9.984 1 87.94 472 SER A C 1
ATOM 3788 O O . SER A 1 472 ? 18.906 -21.344 8.852 1 87.94 472 SER A O 1
ATOM 3790 N N . THR A 1 473 ? 20.156 -22.422 10.383 1 90.94 473 THR A N 1
ATOM 3791 C CA . THR A 1 473 ? 21.297 -22.547 9.484 1 90.94 473 THR A CA 1
ATOM 3792 C C . THR A 1 473 ? 20.938 -23.375 8.266 1 90.94 473 THR A C 1
ATOM 3794 O O . THR A 1 473 ? 21.406 -23.109 7.152 1 90.94 473 THR A O 1
ATOM 3797 N N . LEU A 1 474 ? 20.188 -24.406 8.461 1 92.94 474 LEU A N 1
ATOM 3798 C CA . LEU A 1 474 ? 19.766 -25.234 7.34 1 92.94 474 LEU A CA 1
ATOM 3799 C C . LEU A 1 474 ? 18.828 -24.453 6.418 1 92.94 474 LEU A C 1
ATOM 3801 O O . LEU A 1 474 ? 18.938 -24.531 5.195 1 92.94 474 LEU A O 1
ATOM 3805 N N . TYR A 1 475 ? 17.875 -23.719 6.988 1 89.81 475 TYR A N 1
ATOM 3806 C CA . TYR A 1 475 ? 17 -22.875 6.18 1 89.81 475 TYR A CA 1
ATOM 3807 C C . TYR A 1 475 ? 17.812 -21.953 5.281 1 89.81 475 TYR A C 1
ATOM 3809 O O . TYR A 1 475 ? 17.562 -21.875 4.074 1 89.81 475 TYR A O 1
ATOM 3817 N N . ASP A 1 476 ? 18.734 -21.297 5.883 1 87.81 476 ASP A N 1
ATOM 3818 C CA . ASP A 1 476 ? 19.562 -20.344 5.164 1 87.81 476 ASP A CA 1
ATOM 3819 C C . ASP A 1 476 ? 20.328 -21.016 4.023 1 87.81 476 ASP A C 1
ATOM 3821 O O . ASP A 1 476 ? 20.406 -20.469 2.92 1 87.81 476 ASP A O 1
ATOM 3825 N N . ARG A 1 477 ? 20.906 -22.109 4.348 1 92.06 477 ARG A N 1
ATOM 3826 C CA . ARG A 1 477 ? 21.656 -22.844 3.344 1 92.06 477 ARG A CA 1
ATOM 3827 C C . ARG A 1 477 ? 20.75 -23.266 2.184 1 92.06 477 ARG A C 1
ATOM 3829 O O . ARG A 1 477 ? 21.125 -23.109 1.019 1 92.06 477 ARG A O 1
ATOM 3836 N N . MET A 1 478 ? 19.609 -23.797 2.467 1 92.06 478 MET A N 1
ATOM 3837 C CA . MET A 1 478 ? 18.672 -24.25 1.431 1 92.06 478 MET A CA 1
ATOM 3838 C C . MET A 1 478 ? 18.219 -23.078 0.576 1 92.06 478 MET A C 1
ATOM 3840 O O . MET A 1 478 ? 18.141 -23.188 -0.65 1 92.06 478 MET A O 1
ATOM 3844 N N . ASP A 1 479 ? 17.938 -22 1.235 1 88.25 479 ASP A N 1
ATOM 3845 C CA . ASP A 1 479 ? 17.5 -20.797 0.517 1 88.25 479 ASP A CA 1
ATOM 3846 C C . ASP A 1 479 ? 18.578 -20.328 -0.456 1 88.25 479 ASP A C 1
ATOM 3848 O O . ASP A 1 479 ? 18.281 -19.953 -1.591 1 88.25 479 ASP A O 1
ATOM 3852 N N . ALA A 1 480 ? 19.781 -20.297 -0 1 88.69 480 ALA A N 1
ATOM 3853 C CA . ALA A 1 480 ? 20.891 -19.828 -0.825 1 88.69 480 ALA A CA 1
ATOM 3854 C C . ALA A 1 480 ? 21.062 -20.719 -2.061 1 88.69 480 ALA A C 1
ATOM 3856 O O . ALA A 1 480 ? 21.234 -20.203 -3.17 1 88.69 480 ALA A O 1
ATOM 3857 N N . ILE A 1 481 ? 20.984 -21.969 -1.849 1 89.44 481 ILE A N 1
ATOM 3858 C CA . ILE A 1 481 ? 21.141 -22.906 -2.951 1 89.44 481 ILE A CA 1
ATOM 3859 C C . ILE A 1 481 ? 19.969 -22.766 -3.926 1 89.44 481 ILE A C 1
ATOM 3861 O O . ILE A 1 481 ? 20.172 -22.75 -5.145 1 89.44 481 ILE A O 1
ATOM 3865 N N . ALA A 1 482 ? 18.812 -22.672 -3.393 1 88.75 482 ALA A N 1
ATOM 3866 C CA . ALA A 1 482 ? 17.609 -22.562 -4.219 1 88.75 482 ALA A CA 1
ATOM 3867 C C . ALA A 1 482 ? 17.656 -21.297 -5.074 1 88.75 482 ALA A C 1
ATOM 3869 O O . ALA A 1 482 ? 17.266 -21.312 -6.242 1 88.75 482 ALA A O 1
ATOM 3870 N N . ALA A 1 483 ? 18.094 -20.25 -4.477 1 83.12 483 ALA A N 1
ATOM 3871 C CA . ALA A 1 483 ? 18.172 -18.969 -5.195 1 83.12 483 ALA A CA 1
ATOM 3872 C C . ALA A 1 483 ? 19.172 -19.062 -6.344 1 83.12 483 ALA A C 1
ATOM 3874 O O . ALA A 1 483 ? 18.938 -18.516 -7.426 1 83.12 483 ALA A O 1
ATOM 3875 N N . ARG A 1 484 ? 20.203 -19.75 -6.125 1 81.81 484 ARG A N 1
ATOM 3876 C CA . ARG A 1 484 ? 21.266 -19.875 -7.125 1 81.81 484 ARG A CA 1
ATOM 3877 C C . ARG A 1 484 ? 20.828 -20.781 -8.266 1 81.81 484 ARG A C 1
ATOM 3879 O O . ARG A 1 484 ? 21.172 -20.531 -9.43 1 81.81 484 ARG A O 1
ATOM 3886 N N . ARG A 1 485 ? 20.078 -21.797 -7.977 1 81.94 485 ARG A N 1
ATOM 3887 C CA . ARG A 1 485 ? 19.734 -22.812 -8.969 1 81.94 485 ARG A CA 1
ATOM 3888 C C . ARG A 1 485 ? 18.297 -22.641 -9.445 1 81.94 485 ARG A C 1
ATOM 3890 O O . ARG A 1 485 ? 17.797 -23.453 -10.227 1 81.94 485 ARG A O 1
ATOM 3897 N N . ASP A 1 486 ? 17.562 -21.672 -8.906 1 79.69 486 ASP A N 1
ATOM 3898 C CA . ASP A 1 486 ? 16.156 -21.453 -9.234 1 79.69 486 ASP A CA 1
ATOM 3899 C C . ASP A 1 486 ? 15.305 -22.688 -8.922 1 79.69 486 ASP A C 1
ATOM 3901 O O . ASP A 1 486 ? 14.594 -23.188 -9.789 1 79.69 486 ASP A O 1
ATOM 3905 N N . LEU A 1 487 ? 15.508 -23.203 -7.762 1 87.5 487 LEU A N 1
ATOM 3906 C CA . LEU A 1 487 ? 14.789 -24.375 -7.273 1 87.5 487 LEU A CA 1
ATOM 3907 C C . LEU A 1 487 ? 13.617 -23.969 -6.391 1 87.5 487 LEU A C 1
ATOM 3909 O O . LEU A 1 487 ? 13.68 -22.938 -5.707 1 87.5 487 LEU A O 1
ATOM 3913 N N . GLU A 1 488 ? 12.625 -24.828 -6.512 1 88.44 488 GLU A N 1
ATOM 3914 C CA . GLU A 1 488 ? 11.547 -24.688 -5.543 1 88.44 488 GLU A CA 1
ATOM 3915 C C . GLU A 1 488 ? 11.844 -25.469 -4.266 1 88.44 488 GLU A C 1
ATOM 3917 O O . GLU A 1 488 ? 12.422 -26.547 -4.316 1 88.44 488 GLU A O 1
ATOM 3922 N N . LEU A 1 489 ? 11.445 -24.844 -3.154 1 91.31 489 LEU A N 1
ATOM 3923 C CA . LEU A 1 489 ? 11.75 -25.453 -1.864 1 91.31 489 LEU A CA 1
ATOM 3924 C C . LEU A 1 489 ? 10.477 -25.656 -1.056 1 91.31 489 LEU A C 1
ATOM 3926 O O . LEU A 1 489 ? 9.531 -24.875 -1.155 1 91.31 489 LEU A O 1
ATOM 3930 N N . MET A 1 490 ? 10.516 -26.734 -0.31 1 91.81 490 MET A N 1
ATOM 3931 C CA . MET A 1 490 ? 9.461 -26.969 0.667 1 91.81 490 MET A CA 1
ATOM 3932 C C . MET A 1 490 ? 10.023 -27.609 1.935 1 91.81 490 MET A C 1
ATOM 3934 O O . MET A 1 490 ? 10.789 -28.578 1.863 1 91.81 490 MET A O 1
ATOM 3938 N N . SER A 1 491 ? 9.734 -27 3.068 1 91.69 491 SER A N 1
ATOM 3939 C CA . SER A 1 491 ? 10.211 -27.516 4.348 1 91.69 491 SER A CA 1
ATOM 3940 C C . SER A 1 491 ? 9.047 -27.875 5.266 1 91.69 491 SER A C 1
ATOM 3942 O O . SER A 1 491 ? 8.133 -27.078 5.461 1 91.69 491 SER A O 1
ATOM 3944 N N . TRP A 1 492 ? 9.133 -29.109 5.762 1 92.12 492 TRP A N 1
ATOM 3945 C CA . TRP A 1 492 ? 8.148 -29.609 6.719 1 92.12 492 TRP A CA 1
ATOM 3946 C C . TRP A 1 492 ? 8.805 -29.938 8.055 1 92.12 492 TRP A C 1
ATOM 3948 O O . TRP A 1 492 ? 9.422 -31 8.195 1 92.12 492 TRP A O 1
ATOM 3958 N N . SER A 1 493 ? 8.672 -29.047 8.984 1 89.88 493 SER A N 1
ATOM 3959 C CA . SER A 1 493 ? 9.023 -29.375 10.359 1 89.88 493 SER A CA 1
ATOM 3960 C C . SER A 1 493 ? 7.859 -30.031 11.086 1 89.88 493 SER A C 1
ATOM 3962 O O . SER A 1 493 ? 6.801 -30.266 10.5 1 89.88 493 SER A O 1
ATOM 3964 N N . LYS A 1 494 ? 8.117 -30.375 12.352 1 88.75 494 LYS A N 1
ATOM 3965 C CA . LYS A 1 494 ? 7.043 -30.969 13.148 1 88.75 494 LYS A CA 1
ATOM 3966 C C . LYS A 1 494 ? 5.809 -30.062 13.164 1 88.75 494 LYS A C 1
ATOM 3968 O O . LYS A 1 494 ? 4.68 -30.562 13.188 1 88.75 494 LYS A O 1
ATOM 3973 N N . PHE A 1 495 ? 6 -28.797 12.992 1 83.5 495 PHE A N 1
ATOM 3974 C CA . PHE A 1 495 ? 4.895 -27.844 13.094 1 83.5 495 PHE A CA 1
ATOM 3975 C C . PHE A 1 495 ? 4.012 -27.922 11.852 1 83.5 495 PHE A C 1
ATOM 3977 O O . PHE A 1 495 ? 2.789 -28.047 11.961 1 83.5 495 PHE A O 1
ATOM 3984 N N . GLU A 1 496 ? 4.617 -27.828 10.695 1 86.12 496 GLU A N 1
ATOM 3985 C CA . GLU A 1 496 ? 3.855 -27.938 9.453 1 86.12 496 GLU A CA 1
ATOM 3986 C C . GLU A 1 496 ? 3.172 -29.281 9.328 1 86.12 496 GLU A C 1
ATOM 3988 O O . GLU A 1 496 ? 2.029 -29.375 8.875 1 86.12 496 GLU A O 1
ATOM 3993 N N . LEU A 1 497 ? 3.9 -30.266 9.727 1 90.56 497 LEU A N 1
ATOM 3994 C CA . LEU A 1 497 ? 3.334 -31.609 9.656 1 90.56 497 LEU A CA 1
ATOM 3995 C C . LEU A 1 497 ? 2.117 -31.734 10.562 1 90.56 497 LEU A C 1
ATOM 3997 O O . LEU A 1 497 ? 1.071 -32.25 10.148 1 90.56 497 LEU A O 1
ATOM 4001 N N . GLU A 1 498 ? 2.252 -31.297 11.758 1 87.38 498 GLU A N 1
ATOM 4002 C CA . GLU A 1 498 ? 1.151 -31.406 12.711 1 87.38 498 GLU A CA 1
ATOM 4003 C C . GLU A 1 498 ? -0.05 -30.578 12.258 1 87.38 498 GLU A C 1
ATOM 4005 O O . GLU A 1 498 ? -1.196 -31 12.422 1 87.38 498 GLU A O 1
ATOM 4010 N N . ARG A 1 499 ? 0.183 -29.484 11.703 1 83.5 499 ARG A N 1
ATOM 4011 C CA . ARG A 1 499 ? -0.899 -28.641 11.188 1 83.5 499 ARG A CA 1
ATOM 4012 C C . ARG A 1 499 ? -1.659 -29.359 10.078 1 83.5 499 ARG A C 1
ATOM 4014 O O . ARG A 1 499 ? -2.873 -29.203 9.945 1 83.5 499 ARG A O 1
ATOM 4021 N N . PHE A 1 500 ? -0.91 -30.062 9.297 1 87.81 500 PHE A N 1
ATOM 4022 C CA . PHE A 1 500 ? -1.51 -30.781 8.172 1 87.81 500 PHE A CA 1
ATOM 4023 C C . PHE A 1 500 ? -2.283 -32 8.672 1 87.81 500 PHE A C 1
ATOM 4025 O O . PHE A 1 500 ? -3.373 -32.281 8.172 1 87.81 500 PHE A O 1
ATOM 4032 N N . ILE A 1 501 ? -1.74 -32.688 9.703 1 90.12 501 ILE A N 1
ATOM 4033 C CA . ILE A 1 501 ? -2.232 -34 10.125 1 90.12 501 ILE A CA 1
ATOM 4034 C C . ILE A 1 501 ? -3.422 -33.844 11.062 1 90.12 501 ILE A C 1
ATOM 4036 O O . ILE A 1 501 ? -4.379 -34.594 11.016 1 90.12 501 ILE A O 1
ATOM 4040 N N . THR A 1 502 ? -3.404 -32.812 11.82 1 84.5 502 THR A N 1
ATOM 4041 C CA . THR A 1 502 ? -4.344 -32.656 12.922 1 84.5 502 THR A CA 1
ATOM 4042 C C . THR A 1 502 ? -5.781 -32.625 12.406 1 84.5 502 THR A C 1
ATOM 4044 O O . THR A 1 502 ? -6.672 -33.219 12.992 1 84.5 502 THR A O 1
ATOM 4047 N N . PRO A 1 503 ? -6.027 -31.891 11.312 1 82.56 503 PRO A N 1
ATOM 4048 C CA . PRO A 1 503 ? -7.414 -31.859 10.836 1 82.56 503 PRO A CA 1
ATOM 4049 C C . PRO A 1 503 ? -7.801 -33.125 10.062 1 82.56 503 PRO A C 1
ATOM 4051 O O . PRO A 1 503 ? -8.953 -33.281 9.648 1 82.56 503 PRO A O 1
ATOM 4054 N N . ARG A 1 504 ? -6.883 -34.062 9.875 1 88.06 504 ARG A N 1
ATOM 4055 C CA . ARG A 1 504 ? -7.109 -35.281 9.086 1 88.06 504 ARG A CA 1
ATOM 4056 C C . ARG A 1 504 ? -7.086 -36.531 9.961 1 88.06 504 ARG A C 1
ATOM 4058 O O . ARG A 1 504 ? -6.035 -37.125 10.164 1 88.06 504 ARG A O 1
ATOM 4065 N N . ARG A 1 505 ? -8.25 -36.969 10.336 1 87.75 505 ARG A N 1
ATOM 4066 C CA . ARG A 1 505 ? -8.422 -38.031 11.328 1 87.75 505 ARG A CA 1
ATOM 4067 C C . ARG A 1 505 ? -7.883 -39.375 10.82 1 87.75 505 ARG A C 1
ATOM 4069 O O . ARG A 1 505 ? -7.395 -40.188 11.602 1 87.75 505 ARG A O 1
ATOM 4076 N N . ASP A 1 506 ? -7.98 -39.562 9.594 1 91.12 506 ASP A N 1
ATOM 4077 C CA . ASP A 1 506 ? -7.492 -40.812 9.031 1 91.12 506 ASP A CA 1
ATOM 4078 C C . ASP A 1 506 ? -5.98 -40.938 9.203 1 91.12 506 ASP A C 1
ATOM 4080 O O . ASP A 1 506 ? -5.48 -42.031 9.516 1 91.12 506 ASP A O 1
ATOM 4084 N N . LEU A 1 507 ? -5.246 -39.875 9.102 1 91.81 507 LEU A N 1
ATOM 4085 C CA . LEU A 1 507 ? -3.803 -39.875 9.312 1 91.81 507 LEU A CA 1
ATOM 4086 C C . LEU A 1 507 ? -3.479 -40.062 10.797 1 91.81 507 LEU A C 1
ATOM 4088 O O . LEU A 1 507 ? -2.549 -40.812 11.148 1 91.81 507 LEU A O 1
ATOM 4092 N N . LEU A 1 508 ? -4.277 -39.438 11.656 1 90 508 LEU A N 1
ATOM 4093 C CA . LEU A 1 508 ? -4.082 -39.562 13.094 1 90 508 LEU A CA 1
ATOM 4094 C C . LEU A 1 508 ? -4.297 -41 13.539 1 90 508 LEU A C 1
ATOM 4096 O O . LEU A 1 508 ? -3.527 -41.531 14.352 1 90 508 LEU A O 1
ATOM 4100 N N . ARG A 1 509 ? -5.297 -41.625 12.969 1 90.69 509 ARG A N 1
ATOM 4101 C CA . ARG A 1 509 ? -5.617 -43 13.312 1 90.69 509 ARG A CA 1
ATOM 4102 C C . ARG A 1 509 ? -4.547 -43.969 12.789 1 90.69 509 ARG A C 1
ATOM 4104 O O . ARG A 1 509 ? -4.137 -44.906 13.5 1 90.69 509 ARG A O 1
ATOM 4111 N N . ARG A 1 510 ? -4.086 -43.75 11.664 1 92.25 510 ARG A N 1
ATOM 4112 C CA . ARG A 1 510 ? -3.166 -44.656 10.992 1 92.25 510 ARG A CA 1
ATOM 4113 C C . ARG A 1 510 ? -1.788 -44.625 11.648 1 92.25 510 ARG A C 1
ATOM 4115 O O . ARG A 1 510 ? -1.159 -45.656 11.836 1 92.25 510 ARG A O 1
ATOM 4122 N N . TYR A 1 511 ? -1.359 -43.438 12.086 1 93.31 511 TYR A N 1
ATOM 4123 C CA . TYR A 1 511 ? 0.04 -43.344 12.484 1 93.31 511 TYR A CA 1
ATOM 4124 C C . TYR A 1 511 ? 0.162 -43.094 13.984 1 93.31 511 TYR A C 1
ATOM 4126 O O . TYR A 1 511 ? 1.175 -43.469 14.594 1 93.31 511 TYR A O 1
ATOM 4134 N N . PHE A 1 512 ? -0.779 -42.562 14.609 1 91.56 512 PHE A N 1
ATOM 4135 C CA . PHE A 1 512 ? -0.626 -42.156 16 1 91.56 512 PHE A CA 1
ATOM 4136 C C . PHE A 1 512 ? -1.686 -42.844 16.875 1 91.56 512 PHE A C 1
ATOM 4138 O O . PHE A 1 512 ? -1.812 -42.531 18.062 1 91.56 512 PHE A O 1
ATOM 4145 N N . LYS A 1 513 ? -2.402 -43.719 16.344 1 81.44 513 LYS A N 1
ATOM 4146 C CA . LYS A 1 513 ? -3.354 -44.594 17.031 1 81.44 513 LYS A CA 1
ATOM 4147 C C . LYS A 1 513 ? -4.375 -43.781 17.812 1 81.44 513 LYS A C 1
ATOM 4149 O O . LYS A 1 513 ? -4.68 -44.094 18.969 1 81.44 513 LYS A O 1
ATOM 4154 N N . HIS A 1 514 ? -4.59 -42.594 17.297 1 69.75 514 HIS A N 1
ATOM 4155 C CA . HIS A 1 514 ? -5.645 -41.781 17.922 1 69.75 514 HIS A CA 1
ATOM 4156 C C . HIS A 1 514 ? -7.027 -42.281 17.5 1 69.75 514 HIS A C 1
ATOM 4158 O O . HIS A 1 514 ? -7.211 -42.719 16.359 1 69.75 514 HIS A O 1
ATOM 4164 N N . ASP A 1 515 ? -7.98 -42.719 18.5 1 59.31 515 ASP A N 1
ATOM 4165 C CA . ASP A 1 515 ? -9.336 -43.188 18.234 1 59.31 515 ASP A CA 1
ATOM 4166 C C . ASP A 1 515 ? -10.18 -42.094 17.609 1 59.31 515 ASP A C 1
ATOM 4168 O O . ASP A 1 515 ? -10 -40.906 17.922 1 59.31 515 ASP A O 1
ATOM 4172 N N . MET B 1 1 ? 7.137 -18.875 -19.875 1 23.31 1 MET B N 1
ATOM 4173 C CA . MET B 1 1 ? 8.516 -19 -19.406 1 23.31 1 MET B CA 1
ATOM 4174 C C . MET B 1 1 ? 9.445 -18.109 -20.203 1 23.31 1 MET B C 1
ATOM 4176 O O . MET B 1 1 ? 9.562 -18.25 -21.422 1 23.31 1 MET B O 1
ATOM 4180 N N . THR B 1 2 ? 9.516 -16.875 -19.922 1 30.55 2 THR B N 1
ATOM 4181 C CA . THR B 1 2 ? 10.477 -16.078 -20.688 1 30.55 2 THR B CA 1
ATOM 4182 C C . THR B 1 2 ? 11.883 -16.656 -20.547 1 30.55 2 THR B C 1
ATOM 4184 O O . THR B 1 2 ? 12.148 -17.453 -19.641 1 30.55 2 THR B O 1
ATOM 4187 N N . MET B 1 3 ? 12.828 -16.438 -21.5 1 28.89 3 MET B N 1
ATOM 4188 C CA . MET B 1 3 ? 14.195 -16.906 -21.734 1 28.89 3 MET B CA 1
ATOM 4189 C C . MET B 1 3 ? 15.07 -16.641 -20.516 1 28.89 3 MET B C 1
ATOM 4191 O O . MET B 1 3 ? 16.156 -17.219 -20.391 1 28.89 3 MET B O 1
ATOM 4195 N N . ASP B 1 4 ? 14.82 -15.594 -19.812 1 32.31 4 ASP B N 1
ATOM 4196 C CA . ASP B 1 4 ? 15.906 -15.328 -18.875 1 32.31 4 ASP B CA 1
ATOM 4197 C C . ASP B 1 4 ? 16.078 -16.469 -17.891 1 32.31 4 ASP B C 1
ATOM 4199 O O . ASP B 1 4 ? 17.062 -16.516 -17.156 1 32.31 4 ASP B O 1
ATOM 4203 N N . ASP B 1 5 ? 15 -17.266 -17.734 1 30.91 5 ASP B N 1
ATOM 4204 C CA . ASP B 1 5 ? 15.117 -18.266 -16.672 1 30.91 5 ASP B CA 1
ATOM 4205 C C . ASP B 1 5 ? 15.922 -19.469 -17.125 1 30.91 5 ASP B C 1
ATOM 4207 O O . ASP B 1 5 ? 16.094 -20.438 -16.391 1 30.91 5 ASP B O 1
ATOM 4211 N N . ILE B 1 6 ? 16.094 -19.688 -18.5 1 30.78 6 ILE B N 1
ATOM 4212 C CA . ILE B 1 6 ? 16.578 -20.984 -18.938 1 30.78 6 ILE B CA 1
ATOM 4213 C C . ILE B 1 6 ? 18.109 -21.016 -18.875 1 30.78 6 ILE B C 1
ATOM 4215 O O . ILE B 1 6 ? 18.734 -21.953 -19.359 1 30.78 6 ILE B O 1
ATOM 4219 N N . ARG B 1 7 ? 18.828 -20.062 -18.375 1 27.22 7 ARG B N 1
ATOM 4220 C CA . ARG B 1 7 ? 20.219 -20.047 -18.828 1 27.22 7 ARG B CA 1
ATOM 4221 C C . ARG B 1 7 ? 21.031 -21.172 -18.172 1 27.22 7 ARG B C 1
ATOM 4223 O O . ARG B 1 7 ? 22.219 -21.328 -18.453 1 27.22 7 ARG B O 1
ATOM 4230 N N . ASN B 1 8 ? 20.859 -21.578 -16.875 1 26.95 8 ASN B N 1
ATOM 4231 C CA . ASN B 1 8 ? 22.094 -22.156 -16.375 1 26.95 8 ASN B CA 1
ATOM 4232 C C . ASN B 1 8 ? 22.438 -23.469 -17.078 1 26.95 8 ASN B C 1
ATOM 4234 O O . ASN B 1 8 ? 21.562 -24.266 -17.375 1 26.95 8 ASN B O 1
ATOM 4238 N N . SER B 1 9 ? 23.844 -23.766 -17.453 1 23.27 9 SER B N 1
ATOM 4239 C CA . SER B 1 9 ? 24.672 -24.516 -18.375 1 23.27 9 SER B CA 1
ATOM 4240 C C . SER B 1 9 ? 24.5 -26.016 -18.188 1 23.27 9 SER B C 1
ATOM 4242 O O . SER B 1 9 ? 24.25 -26.75 -19.141 1 23.27 9 SER B O 1
ATOM 4244 N N . ASP B 1 10 ? 25.359 -26.719 -17.25 1 24.06 10 ASP B N 1
ATOM 4245 C CA . ASP B 1 10 ? 26.203 -27.875 -17.5 1 24.06 10 ASP B CA 1
ATOM 4246 C C . ASP B 1 10 ? 25.422 -29.172 -17.391 1 24.06 10 ASP B C 1
ATOM 4248 O O . ASP B 1 10 ? 25.984 -30.266 -17.453 1 24.06 10 ASP B O 1
ATOM 4252 N N . LEU B 1 11 ? 24.297 -29.188 -16.703 1 29.2 11 LEU B N 1
ATOM 4253 C CA . LEU B 1 11 ? 23.891 -30.453 -16.109 1 29.2 11 LEU B CA 1
ATOM 4254 C C . LEU B 1 11 ? 23.312 -31.391 -17.172 1 29.2 11 LEU B C 1
ATOM 4256 O O . LEU B 1 11 ? 22.094 -31.609 -17.203 1 29.2 11 LEU B O 1
ATOM 4260 N N . LEU B 1 12 ? 23.875 -31.531 -18.391 1 28.45 12 LEU B N 1
ATOM 4261 C CA . LEU B 1 12 ? 23.219 -32.062 -19.578 1 28.45 12 LEU B CA 1
ATOM 4262 C C . LEU B 1 12 ? 23.062 -33.562 -19.469 1 28.45 12 LEU B C 1
ATOM 4264 O O . LEU B 1 12 ? 22.375 -34.188 -20.297 1 28.45 12 LEU B O 1
ATOM 4268 N N . GLU B 1 13 ? 23.891 -34.438 -18.812 1 27.42 13 GLU B N 1
ATOM 4269 C CA . GLU B 1 13 ? 23.984 -35.688 -19.531 1 27.42 13 GLU B CA 1
ATOM 4270 C C . GLU B 1 13 ? 22.75 -36.562 -19.281 1 27.42 13 GLU B C 1
ATOM 4272 O O . GLU B 1 13 ? 22.609 -37.625 -19.891 1 27.42 13 GLU B O 1
ATOM 4277 N N . ASN B 1 14 ? 22.156 -36.656 -18.062 1 29.7 14 ASN B N 1
ATOM 4278 C CA . ASN B 1 14 ? 21.297 -37.844 -17.922 1 29.7 14 ASN B CA 1
ATOM 4279 C C . ASN B 1 14 ? 20.016 -37.719 -18.75 1 29.7 14 ASN B C 1
ATOM 4281 O O . ASN B 1 14 ? 19.188 -36.844 -18.484 1 29.7 14 ASN B O 1
ATOM 4285 N N . THR B 1 15 ? 19.969 -38.25 -20.031 1 35.16 15 THR B N 1
ATOM 4286 C CA . THR B 1 15 ? 18.984 -38.375 -21.094 1 35.16 15 THR B CA 1
ATOM 4287 C C . THR B 1 15 ? 17.703 -39.031 -20.562 1 35.16 15 THR B C 1
ATOM 4289 O O . THR B 1 15 ? 17.625 -40.281 -20.469 1 35.16 15 THR B O 1
ATOM 4292 N N . ASP B 1 16 ? 17.094 -38.781 -19.562 1 38.78 16 ASP B N 1
ATOM 4293 C CA . ASP B 1 16 ? 15.758 -39.344 -19.344 1 38.78 16 ASP B CA 1
ATOM 4294 C C . ASP B 1 16 ? 14.883 -39.125 -20.578 1 38.78 16 ASP B C 1
ATOM 4296 O O . ASP B 1 16 ? 14.688 -38 -21.031 1 38.78 16 ASP B O 1
ATOM 4300 N N . SER B 1 17 ? 14.867 -40.125 -21.5 1 47.12 17 SER B N 1
ATOM 4301 C CA . SER B 1 17 ? 14.094 -40.312 -22.734 1 47.12 17 SER B CA 1
ATOM 4302 C C . SER B 1 17 ? 12.625 -39.969 -22.516 1 47.12 17 SER B C 1
ATOM 4304 O O . SER B 1 17 ? 12.133 -40 -21.391 1 47.12 17 SER B O 1
ATOM 4306 N N . LEU B 1 18 ? 12.07 -39.188 -23.469 1 53.78 18 LEU B N 1
ATOM 4307 C CA . LEU B 1 18 ? 10.617 -39.062 -23.531 1 53.78 18 LEU B CA 1
ATOM 4308 C C . LEU B 1 18 ? 9.945 -40.406 -23.25 1 53.78 18 LEU B C 1
ATOM 4310 O O . LEU B 1 18 ? 10.539 -41.469 -23.453 1 53.78 18 LEU B O 1
ATOM 4314 N N . GLU B 1 19 ? 8.992 -40.5 -22.562 1 58.97 19 GLU B N 1
ATOM 4315 C CA . GLU B 1 19 ? 8.273 -41.75 -22.281 1 58.97 19 GLU B CA 1
ATOM 4316 C C . GLU B 1 19 ? 8.375 -42.719 -23.453 1 58.97 19 GLU B C 1
ATOM 4318 O O . GLU B 1 19 ? 8.297 -42.312 -24.609 1 58.97 19 GLU B O 1
ATOM 4323 N N . PRO B 1 20 ? 8.875 -43.906 -23.281 1 55.56 20 PRO B N 1
ATOM 4324 C CA . PRO B 1 20 ? 9.102 -44.938 -24.312 1 55.56 20 PRO B CA 1
ATOM 4325 C C . PRO B 1 20 ? 7.973 -44.969 -25.344 1 55.56 20 PRO B C 1
ATOM 4327 O O . PRO B 1 20 ? 8.203 -45.344 -26.5 1 55.56 20 PRO B O 1
ATOM 4330 N N . ASN B 1 21 ? 6.805 -44.312 -25.094 1 65.62 21 ASN B N 1
ATOM 4331 C CA . ASN B 1 21 ? 5.688 -44.469 -26.016 1 65.62 21 ASN B CA 1
ATOM 4332 C C . ASN B 1 21 ? 5.336 -43.156 -26.719 1 65.62 21 ASN B C 1
ATOM 4334 O O . ASN B 1 21 ? 4.211 -43 -27.203 1 65.62 21 ASN B O 1
ATOM 4338 N N . THR B 1 22 ? 6.43 -42.375 -26.891 1 75 22 THR B N 1
ATOM 4339 C CA . THR B 1 22 ? 6.164 -41.125 -27.594 1 75 22 THR B CA 1
ATOM 4340 C C . THR B 1 22 ? 6.855 -41.125 -28.969 1 75 22 THR B C 1
ATOM 4342 O O . THR B 1 22 ? 8.039 -41.438 -29.062 1 75 22 THR B O 1
ATOM 4345 N N . LEU B 1 23 ? 6.078 -40.875 -30.016 1 78.25 23 LEU B N 1
ATOM 4346 C CA . LEU B 1 23 ? 6.605 -40.906 -31.375 1 78.25 23 LEU B CA 1
ATOM 4347 C C . LEU B 1 23 ? 7.023 -39.5 -31.812 1 78.25 23 LEU B C 1
ATOM 4349 O O . LEU B 1 23 ? 6.281 -38.531 -31.625 1 78.25 23 LEU B O 1
ATOM 4353 N N . GLY B 1 24 ? 8.234 -39.406 -32.25 1 78.06 24 GLY B N 1
ATOM 4354 C CA . GLY B 1 24 ? 8.633 -38.156 -32.906 1 78.06 24 GLY B CA 1
ATOM 4355 C C . GLY B 1 24 ? 8.023 -38 -34.281 1 78.06 24 GLY B C 1
ATOM 4356 O O . GLY B 1 24 ? 7.797 -38.969 -35 1 78.06 24 GLY B O 1
ATOM 4357 N N . LEU B 1 25 ? 7.703 -36.812 -34.594 1 76.12 25 LEU B N 1
ATOM 4358 C CA . LEU B 1 25 ? 7.113 -36.531 -35.906 1 76.12 25 LEU B CA 1
ATOM 4359 C C . LEU B 1 25 ? 8.023 -37.031 -37.031 1 76.12 25 LEU B C 1
ATOM 4361 O O . LEU B 1 25 ? 7.551 -37.438 -38.094 1 76.12 25 LEU B O 1
ATOM 4365 N N . GLU B 1 26 ? 9.312 -37.062 -36.719 1 70.5 26 GLU B N 1
ATOM 4366 C CA . GLU B 1 26 ? 10.281 -37.5 -37.719 1 70.5 26 GLU B CA 1
ATOM 4367 C C . GLU B 1 26 ? 10.18 -39 -37.969 1 70.5 26 GLU B C 1
ATOM 4369 O O . GLU B 1 26 ? 10.562 -39.469 -39.031 1 70.5 26 GLU B O 1
ATOM 4374 N N . GLU B 1 27 ? 9.641 -39.656 -37.031 1 71.88 27 GLU B N 1
ATOM 4375 C CA . GLU B 1 27 ? 9.523 -41.125 -37.188 1 71.88 27 GLU B CA 1
ATOM 4376 C C . GLU B 1 27 ? 8.469 -41.469 -38.219 1 71.88 27 GLU B C 1
ATOM 4378 O O . GLU B 1 27 ? 8.453 -42.594 -38.719 1 71.88 27 GLU B O 1
ATOM 4383 N N . PHE B 1 28 ? 7.707 -40.531 -38.469 1 67.44 28 PHE B N 1
ATOM 4384 C CA . PHE B 1 28 ? 6.637 -40.812 -39.438 1 67.44 28 PHE B CA 1
ATOM 4385 C C . PHE B 1 28 ? 7.078 -40.469 -40.844 1 67.44 28 PHE B C 1
ATOM 4387 O O . PHE B 1 28 ? 6.363 -40.781 -41.812 1 67.44 28 PHE B O 1
ATOM 4394 N N . SER B 1 29 ? 8.312 -40.031 -40.875 1 64.88 29 SER B N 1
ATOM 4395 C CA . SER B 1 29 ? 8.82 -39.625 -42.188 1 64.88 29 SER B CA 1
ATOM 4396 C C . SER B 1 29 ? 9.102 -40.875 -43.031 1 64.88 29 SER B C 1
ATOM 4398 O O . SER B 1 29 ? 9.688 -41.844 -42.562 1 64.88 29 SER B O 1
ATOM 4400 N N . GLY B 1 30 ? 8.602 -40.812 -44.25 1 64.62 30 GLY B N 1
ATOM 4401 C CA . GLY B 1 30 ? 8.945 -41.812 -45.25 1 64.62 30 GLY B CA 1
ATOM 4402 C C . GLY B 1 30 ? 8.141 -43.094 -45.125 1 64.62 30 GLY B C 1
ATOM 4403 O O . GLY B 1 30 ? 8.477 -44.094 -45.75 1 64.62 30 GLY B O 1
ATOM 4404 N N . LYS B 1 31 ? 7.188 -43.125 -44.344 1 70.81 31 LYS B N 1
ATOM 4405 C CA . LYS B 1 31 ? 6.426 -44.344 -44.125 1 70.81 31 LYS B CA 1
ATOM 4406 C C . LYS B 1 31 ? 5.074 -44.281 -44.844 1 70.81 31 LYS B C 1
ATOM 4408 O O . LYS B 1 31 ? 4.547 -43.188 -45.094 1 70.81 31 LYS B O 1
ATOM 4413 N N . SER B 1 32 ? 4.684 -45.469 -45.312 1 70.38 32 SER B N 1
ATOM 4414 C CA . SER B 1 32 ? 3.355 -45.562 -45.906 1 70.38 32 SER B CA 1
ATOM 4415 C C . SER B 1 32 ? 2.268 -45.375 -44.844 1 70.38 32 SER B C 1
ATOM 4417 O O . SER B 1 32 ? 2.52 -45.5 -43.656 1 70.38 32 SER B O 1
ATOM 4419 N N . THR B 1 33 ? 1.117 -44.969 -45.281 1 72.44 33 THR B N 1
ATOM 4420 C CA . THR B 1 33 ? -0.02 -44.75 -44.406 1 72.44 33 THR B CA 1
ATOM 4421 C C . THR B 1 33 ? -0.282 -46.031 -43.562 1 72.44 33 THR B C 1
ATOM 4423 O O . THR B 1 33 ? -0.555 -45.938 -42.375 1 72.44 33 THR B O 1
ATOM 4426 N N . ALA B 1 34 ? -0.231 -47.094 -44.25 1 75.25 34 ALA B N 1
ATOM 4427 C CA . ALA B 1 34 ? -0.474 -48.375 -43.562 1 75.25 34 ALA B CA 1
ATOM 4428 C C . ALA B 1 34 ? 0.578 -48.625 -42.469 1 75.25 34 ALA B C 1
ATOM 4430 O O . ALA B 1 34 ? 0.255 -49.094 -41.375 1 75.25 34 ALA B O 1
ATOM 4431 N N . ALA B 1 35 ? 1.788 -48.281 -42.812 1 77.75 35 ALA B N 1
ATOM 4432 C CA . ALA B 1 35 ? 2.883 -48.469 -41.844 1 77.75 35 ALA B CA 1
ATOM 4433 C C . ALA B 1 35 ? 2.746 -47.531 -40.656 1 77.75 35 ALA B C 1
ATOM 4435 O O . ALA B 1 35 ? 3.051 -47.875 -39.531 1 77.75 35 ALA B O 1
ATOM 4436 N N . LEU B 1 36 ? 2.217 -46.469 -41 1 74.25 36 LEU B N 1
ATOM 4437 C CA . LEU B 1 36 ? 2.059 -45.438 -39.969 1 74.25 36 LEU B CA 1
ATOM 4438 C C . LEU B 1 36 ? 0.931 -45.812 -39.031 1 74.25 36 LEU B C 1
ATOM 4440 O O . LEU B 1 36 ? 1.045 -45.594 -37.812 1 74.25 36 LEU B O 1
ATOM 4444 N N . ILE B 1 37 ? -0.097 -46.281 -39.594 1 76.25 37 ILE B N 1
ATOM 4445 C CA . ILE B 1 37 ? -1.222 -46.75 -38.781 1 76.25 37 ILE B CA 1
ATOM 4446 C C . ILE B 1 37 ? -0.763 -47.844 -37.812 1 76.25 37 ILE B C 1
ATOM 4448 O O . ILE B 1 37 ? -1.12 -47.844 -36.656 1 76.25 37 ILE B O 1
ATOM 4452 N N . LYS B 1 38 ? 0.001 -48.719 -38.406 1 78.94 38 LYS B N 1
ATOM 4453 C CA . LYS B 1 38 ? 0.523 -49.812 -37.594 1 78.94 38 LYS B CA 1
ATOM 4454 C C . LYS B 1 38 ? 1.419 -49.281 -36.469 1 78.94 38 LYS B C 1
ATOM 4456 O O . LYS B 1 38 ? 1.31 -49.719 -35.312 1 78.94 38 LYS B O 1
ATOM 4461 N N . LEU B 1 39 ? 2.221 -48.344 -36.812 1 78.38 39 LEU B N 1
ATOM 4462 C CA . LEU B 1 39 ? 3.137 -47.75 -35.844 1 78.38 39 LEU B CA 1
ATOM 4463 C C . LEU B 1 39 ? 2.369 -47.031 -34.75 1 78.38 39 LEU B C 1
ATOM 4465 O O . LEU B 1 39 ? 2.689 -47.188 -33.562 1 78.38 39 LEU B O 1
ATOM 4469 N N . ALA B 1 40 ? 1.417 -46.281 -35.125 1 75.25 40 ALA B N 1
ATOM 4470 C CA . ALA B 1 40 ? 0.62 -45.531 -34.156 1 75.25 40 ALA B CA 1
ATOM 4471 C C . ALA B 1 40 ? -0.149 -46.469 -33.25 1 75.25 40 ALA B C 1
ATOM 4473 O O . ALA B 1 40 ? -0.263 -46.188 -32.031 1 75.25 40 ALA B O 1
ATOM 4474 N N . LYS B 1 41 ? -0.662 -47.5 -33.75 1 76.5 41 LYS B N 1
ATOM 4475 C CA . LYS B 1 41 ? -1.424 -48.469 -32.969 1 76.5 41 LYS B CA 1
ATOM 4476 C C . LYS B 1 41 ? -0.526 -49.188 -31.953 1 76.5 41 LYS B C 1
ATOM 4478 O O . LYS B 1 41 ? -0.955 -49.5 -30.844 1 76.5 41 LYS B O 1
ATOM 4483 N N . GLU B 1 42 ? 0.665 -49.406 -32.375 1 78.38 42 GLU B N 1
ATOM 4484 C CA . GLU B 1 42 ? 1.613 -50.125 -31.516 1 78.38 42 GLU B CA 1
ATOM 4485 C C . GLU B 1 42 ? 2.053 -49.25 -30.344 1 78.38 42 GLU B C 1
ATOM 4487 O O . GLU B 1 42 ? 2.436 -49.75 -29.297 1 78.38 42 GLU B O 1
ATOM 4492 N N . HIS B 1 43 ? 1.932 -48 -30.578 1 77.81 43 HIS B N 1
ATOM 4493 C CA . HIS B 1 43 ? 2.408 -47.094 -29.531 1 77.81 43 HIS B CA 1
ATOM 4494 C C . HIS B 1 43 ? 1.245 -46.438 -28.797 1 77.81 43 HIS B C 1
ATOM 4496 O O . HIS B 1 43 ? 1.445 -45.5 -28.016 1 77.81 43 HIS B O 1
ATOM 4502 N N . SER B 1 44 ? 0.081 -46.875 -29.172 1 79.88 44 SER B N 1
ATOM 4503 C CA . SER B 1 44 ? -1.086 -46.344 -28.484 1 79.88 44 SER B CA 1
ATOM 4504 C C . SER B 1 44 ? -1.167 -46.812 -27.047 1 79.88 44 SER B C 1
ATOM 4506 O O . SER B 1 44 ? -0.858 -47.969 -26.75 1 79.88 44 SER B O 1
ATOM 4508 N N . SER B 1 45 ? -1.41 -45.906 -26.141 1 79.12 45 SER B N 1
ATOM 4509 C CA . SER B 1 45 ? -1.624 -46.281 -24.75 1 79.12 45 SER B CA 1
ATOM 4510 C C . SER B 1 45 ? -2.875 -47.125 -24.578 1 79.12 45 SER B C 1
ATOM 4512 O O . SER B 1 45 ? -3.691 -47.219 -25.5 1 79.12 45 SER B O 1
ATOM 4514 N N . PRO B 1 46 ? -2.977 -47.781 -23.406 1 76.62 46 PRO B N 1
ATOM 4515 C CA . PRO B 1 46 ? -4.145 -48.625 -23.172 1 76.62 46 PRO B CA 1
ATOM 4516 C C . PRO B 1 46 ? -5.465 -47.875 -23.328 1 76.62 46 PRO B C 1
ATOM 4518 O O . PRO B 1 46 ? -6.469 -48.469 -23.734 1 76.62 46 PRO B O 1
ATOM 4521 N N . ASP B 1 47 ? -5.426 -46.594 -23.188 1 80.44 47 ASP B N 1
ATOM 4522 C CA . ASP B 1 47 ? -6.656 -45.812 -23.281 1 80.44 47 ASP B CA 1
ATOM 4523 C C . ASP B 1 47 ? -6.867 -45.281 -24.703 1 80.44 47 ASP B C 1
ATOM 4525 O O . ASP B 1 47 ? -7.809 -44.531 -24.953 1 80.44 47 ASP B O 1
ATOM 4529 N N . GLY B 1 48 ? -6.016 -45.688 -25.609 1 79.69 48 GLY B N 1
ATOM 4530 C CA . GLY B 1 48 ? -6.191 -45.344 -27.016 1 79.69 48 GLY B CA 1
ATOM 4531 C C . GLY B 1 48 ? -5.488 -44.062 -27.422 1 79.69 48 GLY B C 1
ATOM 4532 O O . GLY B 1 48 ? -5.652 -43.594 -28.547 1 79.69 48 GLY B O 1
ATOM 4533 N N . ALA B 1 49 ? -4.676 -43.531 -26.516 1 87.5 49 ALA B N 1
ATOM 4534 C CA . ALA B 1 49 ? -3.998 -42.281 -26.828 1 87.5 49 ALA B CA 1
ATOM 4535 C C . ALA B 1 49 ? -2.697 -42.531 -27.594 1 87.5 49 ALA B C 1
ATOM 4537 O O . ALA B 1 49 ? -1.98 -43.5 -27.297 1 87.5 49 ALA B O 1
ATOM 4538 N N . VAL B 1 50 ? -2.512 -41.719 -28.641 1 88.38 50 VAL B N 1
ATOM 4539 C CA . VAL B 1 50 ? -1.23 -41.688 -29.344 1 88.38 50 VAL B CA 1
ATOM 4540 C C . VAL B 1 50 ? -0.452 -40.438 -28.953 1 88.38 50 VAL B C 1
ATOM 4542 O O . VAL B 1 50 ? -0.987 -39.312 -29 1 88.38 50 VAL B O 1
ATOM 4545 N N . LYS B 1 51 ? 0.778 -40.594 -28.562 1 89.06 51 LYS B N 1
ATOM 4546 C CA . LYS B 1 51 ? 1.602 -39.469 -28.141 1 89.06 51 LYS B CA 1
ATOM 4547 C C . LYS B 1 51 ? 2.605 -39.094 -29.219 1 89.06 51 LYS B C 1
ATOM 4549 O O . LYS B 1 51 ? 3.299 -39.969 -29.766 1 89.06 51 LYS B O 1
ATOM 4554 N N . ILE B 1 52 ? 2.527 -37.844 -29.594 1 88.19 52 ILE B N 1
ATOM 4555 C CA . ILE B 1 52 ? 3.426 -37.281 -30.594 1 88.19 52 ILE B CA 1
ATOM 4556 C C . ILE B 1 52 ? 4.215 -36.125 -30.016 1 88.19 52 ILE B C 1
ATOM 4558 O O . ILE B 1 52 ? 3.666 -35.312 -29.266 1 88.19 52 ILE B O 1
ATOM 4562 N N . ASN B 1 53 ? 5.5 -36.125 -30.25 1 88.44 53 ASN B N 1
ATOM 4563 C CA . ASN B 1 53 ? 6.281 -35 -29.734 1 88.44 53 ASN B CA 1
ATOM 4564 C C . ASN B 1 53 ? 6.785 -34.094 -30.859 1 88.44 53 ASN B C 1
ATOM 4566 O O . ASN B 1 53 ? 6.922 -34.531 -32 1 88.44 53 ASN B O 1
ATOM 4570 N N . PHE B 1 54 ? 6.891 -32.875 -30.594 1 88.62 54 PHE B N 1
ATOM 4571 C CA . PHE B 1 54 ? 7.426 -31.828 -31.453 1 88.62 54 PHE B CA 1
ATOM 4572 C C . PHE B 1 54 ? 8.453 -30.984 -30.703 1 88.62 54 PHE B C 1
ATOM 4574 O O . PHE B 1 54 ? 8.164 -30.438 -29.625 1 88.62 54 PHE B O 1
ATOM 4581 N N . GLN B 1 55 ? 9.602 -30.844 -31.266 1 86.56 55 GLN B N 1
ATOM 4582 C CA . GLN B 1 55 ? 10.664 -30.109 -30.578 1 86.56 55 GLN B CA 1
ATOM 4583 C C . GLN B 1 55 ? 10.523 -28.609 -30.781 1 86.56 55 GLN B C 1
ATOM 4585 O O . GLN B 1 55 ? 10.273 -28.156 -31.906 1 86.56 55 GLN B O 1
ATOM 4590 N N . LEU B 1 56 ? 10.594 -27.922 -29.719 1 88.75 56 LEU B N 1
ATOM 4591 C CA . LEU B 1 56 ? 10.742 -26.469 -29.797 1 88.75 56 LEU B CA 1
ATOM 4592 C C . LEU B 1 56 ? 12.203 -26.078 -30 1 88.75 56 LEU B C 1
ATOM 4594 O O . LEU B 1 56 ? 12.938 -25.875 -29.031 1 88.75 56 LEU B O 1
ATOM 4598 N N . ALA B 1 57 ? 12.57 -25.906 -31.141 1 86.12 57 ALA B N 1
ATOM 4599 C CA . ALA B 1 57 ? 13.961 -25.891 -31.578 1 86.12 57 ALA B CA 1
ATOM 4600 C C . ALA B 1 57 ? 14.695 -24.656 -31.031 1 86.12 57 ALA B C 1
ATOM 4602 O O . ALA B 1 57 ? 15.914 -24.688 -30.859 1 86.12 57 ALA B O 1
ATOM 4603 N N . ASN B 1 58 ? 13.969 -23.703 -30.781 1 88.19 58 ASN B N 1
ATOM 4604 C CA . ASN B 1 58 ? 14.641 -22.453 -30.453 1 88.19 58 ASN B CA 1
ATOM 4605 C C . ASN B 1 58 ? 14.812 -22.281 -28.953 1 88.19 58 ASN B C 1
ATOM 4607 O O . ASN B 1 58 ? 15.555 -21.406 -28.5 1 88.19 58 ASN B O 1
ATOM 4611 N N . ILE B 1 59 ? 14.211 -23.047 -28.219 1 81.88 59 ILE B N 1
ATOM 4612 C CA . ILE B 1 59 ? 14.43 -23.016 -26.766 1 81.88 59 ILE B CA 1
ATOM 4613 C C . ILE B 1 59 ? 15.75 -23.688 -26.422 1 81.88 59 ILE B C 1
ATOM 4615 O O . ILE B 1 59 ? 15.984 -24.844 -26.812 1 81.88 59 ILE B O 1
ATOM 4619 N N . GLY B 1 60 ? 16.609 -23.031 -25.719 1 75.5 60 GLY B N 1
ATOM 4620 C CA . GLY B 1 60 ? 17.922 -23.547 -25.375 1 75.5 60 GLY B CA 1
ATOM 4621 C C . GLY B 1 60 ? 18.969 -23.297 -26.438 1 75.5 60 GLY B C 1
ATOM 4622 O O . GLY B 1 60 ? 20.141 -23.578 -26.25 1 75.5 60 GLY B O 1
ATOM 4623 N N . ASN B 1 61 ? 18.547 -22.781 -27.5 1 83.44 61 ASN B N 1
ATOM 4624 C CA . ASN B 1 61 ? 19.453 -22.453 -28.609 1 83.44 61 ASN B CA 1
ATOM 4625 C C . ASN B 1 61 ? 19.531 -20.953 -28.844 1 83.44 61 ASN B C 1
ATOM 4627 O O . ASN B 1 61 ? 20.312 -20.25 -28.188 1 83.44 61 ASN B O 1
ATOM 4631 N N . THR B 1 62 ? 18.609 -20.453 -29.641 1 80.31 62 THR B N 1
ATOM 4632 C CA . THR B 1 62 ? 18.641 -19.016 -29.844 1 80.31 62 THR B CA 1
ATOM 4633 C C . THR B 1 62 ? 18.078 -18.281 -28.625 1 80.31 62 THR B C 1
ATOM 4635 O O . THR B 1 62 ? 18.578 -17.219 -28.266 1 80.31 62 THR B O 1
ATOM 4638 N N . ASN B 1 63 ? 17.141 -18.828 -28.109 1 81.88 63 ASN B N 1
ATOM 4639 C CA . ASN B 1 63 ? 16.422 -18.266 -26.969 1 81.88 63 ASN B CA 1
ATOM 4640 C C . ASN B 1 63 ? 15.844 -16.891 -27.297 1 81.88 63 ASN B C 1
ATOM 4642 O O . ASN B 1 63 ? 15.672 -16.062 -26.391 1 81.88 63 ASN B O 1
ATOM 4646 N N . ASP B 1 64 ? 15.711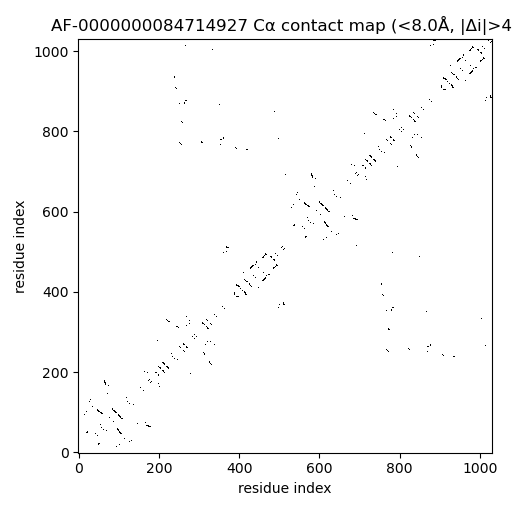 -16.641 -28.531 1 87.25 64 ASP B N 1
ATOM 4647 C CA . ASP B 1 64 ? 15.031 -15.43 -28.984 1 87.25 64 ASP B CA 1
ATOM 4648 C C . ASP B 1 64 ? 13.516 -15.57 -28.859 1 87.25 64 ASP B C 1
ATOM 4650 O O . ASP B 1 64 ? 12.922 -16.484 -29.453 1 87.25 64 ASP B O 1
ATOM 4654 N N . PRO B 1 65 ? 12.945 -14.633 -28.156 1 88.62 65 PRO B N 1
ATOM 4655 C CA . PRO B 1 65 ? 11.508 -14.789 -27.891 1 88.62 65 PRO B CA 1
ATOM 4656 C C . PRO B 1 65 ? 10.68 -14.844 -29.172 1 88.62 65 PRO B C 1
ATOM 4658 O O . PRO B 1 65 ? 9.68 -15.57 -29.234 1 88.62 65 PRO B O 1
ATOM 4661 N N . ALA B 1 66 ? 11.055 -14.094 -30.141 1 89.88 66 ALA B N 1
ATOM 4662 C CA . ALA B 1 66 ? 10.305 -14.117 -31.406 1 89.88 66 ALA B CA 1
ATOM 4663 C C . ALA B 1 66 ? 10.383 -15.5 -32.062 1 89.88 66 ALA B C 1
ATOM 4665 O O . ALA B 1 66 ? 9.391 -16 -32.594 1 89.88 66 ALA B O 1
ATOM 4666 N N . ASN B 1 67 ? 11.531 -16.078 -32 1 90.81 67 ASN B N 1
ATOM 4667 C CA . ASN B 1 67 ? 11.711 -17.406 -32.562 1 90.81 67 ASN B CA 1
ATOM 4668 C C . ASN B 1 67 ? 10.961 -18.469 -31.75 1 90.81 67 ASN B C 1
ATOM 4670 O O . ASN B 1 67 ? 10.391 -19.391 -32.312 1 90.81 67 ASN B O 1
ATOM 4674 N N . ILE B 1 68 ? 10.969 -18.297 -30.516 1 89.81 68 ILE B N 1
ATOM 4675 C CA . ILE B 1 68 ? 10.266 -19.234 -29.641 1 89.81 68 ILE B CA 1
ATOM 4676 C C . ILE B 1 68 ? 8.758 -19.109 -29.891 1 89.81 68 ILE B C 1
ATOM 4678 O O . ILE B 1 68 ? 8.047 -20.125 -29.906 1 89.81 68 ILE B O 1
ATOM 4682 N N . ALA B 1 69 ? 8.32 -17.859 -30.016 1 92.31 69 ALA B N 1
ATOM 4683 C CA . ALA B 1 69 ? 6.914 -17.641 -30.344 1 92.31 69 ALA B CA 1
ATOM 4684 C C . ALA B 1 69 ? 6.527 -18.422 -31.609 1 92.31 69 ALA B C 1
ATOM 4686 O O . ALA B 1 69 ? 5.465 -19.047 -31.656 1 92.31 69 ALA B O 1
ATOM 4687 N N . TYR B 1 70 ? 7.391 -18.328 -32.531 1 91.62 70 TYR B N 1
ATOM 4688 C CA . TYR B 1 70 ? 7.133 -19.047 -33.75 1 91.62 70 TYR B CA 1
ATOM 4689 C C . TYR B 1 70 ? 7.094 -20.547 -33.531 1 91.62 70 TYR B C 1
ATOM 4691 O O . TYR B 1 70 ? 6.27 -21.25 -34.125 1 91.62 70 TYR B O 1
ATOM 4699 N N . ASP B 1 71 ? 7.957 -21.109 -32.75 1 91.5 71 ASP B N 1
ATOM 4700 C CA . ASP B 1 71 ? 7.941 -22.531 -32.406 1 91.5 71 ASP B CA 1
ATOM 4701 C C . ASP B 1 71 ? 6.586 -22.938 -31.828 1 91.5 71 ASP B C 1
ATOM 4703 O O . ASP B 1 71 ? 6.027 -23.969 -32.219 1 91.5 71 ASP B O 1
ATOM 4707 N N . TYR B 1 72 ? 6.125 -22.125 -30.953 1 92.06 72 TYR B N 1
ATOM 4708 C CA . TYR B 1 72 ? 4.844 -22.438 -30.328 1 92.06 72 TYR B CA 1
ATOM 4709 C C . TYR B 1 72 ? 3.705 -22.328 -31.328 1 92.06 72 TYR B C 1
ATOM 4711 O O . TYR B 1 72 ? 2.746 -23.109 -31.281 1 92.06 72 TYR B O 1
ATOM 4719 N N . LEU B 1 73 ? 3.77 -21.359 -32.188 1 93 73 LEU B N 1
ATOM 4720 C CA . LEU B 1 73 ? 2.758 -21.219 -33.219 1 93 73 LEU B CA 1
ATOM 4721 C C . LEU B 1 73 ? 2.742 -22.438 -34.125 1 93 73 LEU B C 1
ATOM 4723 O O . LEU B 1 73 ? 1.674 -22.922 -34.5 1 93 73 LEU B O 1
ATOM 4727 N N . GLU B 1 74 ? 3.926 -22.844 -34.469 1 91 74 GLU B N 1
ATOM 4728 C CA . GLU B 1 74 ? 4.031 -24.062 -35.281 1 91 74 GLU B CA 1
ATOM 4729 C C . GLU B 1 74 ? 3.459 -25.266 -34.562 1 91 74 GLU B C 1
ATOM 4731 O O . GLU B 1 74 ? 2.729 -26.078 -35.125 1 91 74 GLU B O 1
ATOM 4736 N N . ALA B 1 75 ? 3.83 -25.422 -33.344 1 92.19 75 ALA B N 1
ATOM 4737 C CA . ALA B 1 75 ? 3.297 -26.516 -32.531 1 92.19 75 ALA B CA 1
ATOM 4738 C C . ALA B 1 75 ? 1.773 -26.469 -32.5 1 92.19 75 ALA B C 1
ATOM 4740 O O . ALA B 1 75 ? 1.106 -27.5 -32.594 1 92.19 75 ALA B O 1
ATOM 4741 N N . LEU B 1 76 ? 1.297 -25.297 -32.281 1 93.44 76 LEU B N 1
ATOM 4742 C CA . LEU B 1 76 ? -0.15 -25.125 -32.188 1 93.44 76 LEU B CA 1
ATOM 4743 C C . LEU B 1 76 ? -0.812 -25.5 -33.531 1 93.44 76 LEU B C 1
ATOM 4745 O O . LEU B 1 76 ? -1.871 -26.141 -33.531 1 93.44 76 LEU B O 1
ATOM 4749 N N . TRP B 1 77 ? -0.219 -25.094 -34.594 1 92.31 77 TRP B N 1
ATOM 4750 C CA . TRP B 1 77 ? -0.738 -25.438 -35.906 1 92.31 77 TRP B CA 1
ATOM 4751 C C . TRP B 1 77 ? -0.804 -26.953 -36.062 1 92.31 77 TRP B C 1
ATOM 4753 O O . TRP B 1 77 ? -1.806 -27.484 -36.562 1 92.31 77 TRP B O 1
ATOM 4763 N N . ILE B 1 78 ? 0.189 -27.625 -35.625 1 90 78 ILE B N 1
ATOM 4764 C CA . ILE B 1 78 ? 0.252 -29.078 -35.719 1 90 78 ILE B CA 1
ATOM 4765 C C . ILE B 1 78 ? -0.865 -29.688 -34.875 1 90 78 ILE B C 1
ATOM 4767 O O . ILE B 1 78 ? -1.606 -30.547 -35.344 1 90 78 ILE B O 1
ATOM 4771 N N . GLY B 1 79 ? -0.957 -29.234 -33.688 1 90.94 79 GLY B N 1
ATOM 4772 C CA . GLY B 1 79 ? -1.981 -29.734 -32.781 1 90.94 79 GLY B CA 1
ATOM 4773 C C . GLY B 1 79 ? -3.391 -29.516 -33.312 1 90.94 79 GLY B C 1
ATOM 4774 O O . GLY B 1 79 ? -4.238 -30.406 -33.219 1 90.94 79 GLY B O 1
ATOM 4775 N N . GLU B 1 80 ? -3.607 -28.328 -33.812 1 89.56 80 GLU B N 1
ATOM 4776 C CA . GLU B 1 80 ? -4.93 -27.984 -34.312 1 89.56 80 GLU B CA 1
ATOM 4777 C C . GLU B 1 80 ? -5.297 -28.844 -35.531 1 89.56 80 GLU B C 1
ATOM 4779 O O . GLU B 1 80 ? -6.445 -29.281 -35.656 1 89.56 80 GLU B O 1
ATOM 4784 N N . ARG B 1 81 ? -4.434 -29.078 -36.375 1 87 81 ARG B N 1
ATOM 4785 C CA . ARG B 1 81 ? -4.672 -29.875 -37.562 1 87 81 ARG B CA 1
ATOM 4786 C C . ARG B 1 81 ? -5.004 -31.328 -37.188 1 87 81 ARG B C 1
ATOM 4788 O O . ARG B 1 81 ? -5.953 -31.906 -37.719 1 87 81 ARG B O 1
ATOM 4795 N N . LEU B 1 82 ? -4.27 -31.844 -36.344 1 87 82 LEU B N 1
ATOM 4796 C CA . LEU B 1 82 ? -4.445 -33.25 -35.969 1 87 82 LEU B CA 1
ATOM 4797 C C . LEU B 1 82 ? -5.672 -33.406 -35.094 1 87 82 LEU B C 1
ATOM 4799 O O . LEU B 1 82 ? -6.25 -34.5 -35.031 1 87 82 LEU B O 1
ATOM 4803 N N . SER B 1 83 ? -6.055 -32.375 -34.375 1 89.56 83 SER B N 1
ATOM 4804 C CA . SER B 1 83 ? -7.164 -32.438 -33.438 1 89.56 83 SER B CA 1
ATOM 4805 C C . SER B 1 83 ? -8.5 -32.625 -34.156 1 89.56 83 SER B C 1
ATOM 4807 O O . SER B 1 83 ? -9.469 -33.094 -33.594 1 89.56 83 SER B O 1
ATOM 4809 N N . LYS B 1 84 ? -8.578 -32.25 -35.406 1 86.88 84 LYS B N 1
ATOM 4810 C CA . LYS B 1 84 ? -9.812 -32.344 -36.188 1 86.88 84 LYS B CA 1
ATOM 4811 C C . LYS B 1 84 ? -10.344 -33.781 -36.188 1 86.88 84 LYS B C 1
ATOM 4813 O O . LYS B 1 84 ? -11.555 -33.969 -36.312 1 86.88 84 LYS B O 1
ATOM 4818 N N . HIS B 1 85 ? -9.516 -34.688 -36.094 1 88.94 85 HIS B N 1
ATOM 4819 C CA . HIS B 1 85 ? -9.914 -36.094 -36.156 1 88.94 85 HIS B CA 1
ATOM 4820 C C . HIS B 1 85 ? -9.734 -36.781 -34.812 1 88.94 85 HIS B C 1
ATOM 4822 O O . HIS B 1 85 ? -9.5 -38 -34.75 1 88.94 85 HIS B O 1
ATOM 4828 N N . CYS B 1 86 ? -9.734 -36.062 -33.781 1 92 86 CYS B N 1
ATOM 4829 C CA . CYS B 1 86 ? -9.57 -36.594 -32.438 1 92 86 CYS B CA 1
ATOM 4830 C C . CYS B 1 86 ? -10.766 -36.25 -31.562 1 92 86 CYS B C 1
ATOM 4832 O O . CYS B 1 86 ? -11.406 -35.219 -31.75 1 92 86 CYS B O 1
ATOM 4834 N N . LYS B 1 87 ? -11.172 -37.125 -30.75 1 90.12 87 LYS B N 1
ATOM 4835 C CA . LYS B 1 87 ? -12.195 -36.844 -29.75 1 90.12 87 LYS B CA 1
ATOM 4836 C C . LYS B 1 87 ? -11.656 -35.938 -28.641 1 90.12 87 LYS B C 1
ATOM 4838 O O . LYS B 1 87 ? -12.406 -35.188 -28.031 1 90.12 87 LYS B O 1
ATOM 4843 N N . LYS B 1 88 ? -10.328 -36.125 -28.391 1 89.44 88 LYS B N 1
ATOM 4844 C CA . LYS B 1 88 ? -9.664 -35.344 -27.344 1 89.44 88 LYS B CA 1
ATOM 4845 C C . LYS B 1 88 ? -8.18 -35.156 -27.641 1 89.44 88 LYS B C 1
ATOM 4847 O O . LYS B 1 88 ? -7.543 -36.031 -28.219 1 89.44 88 LYS B O 1
ATOM 4852 N N . VAL B 1 89 ? -7.695 -33.969 -27.391 1 89.75 89 VAL B N 1
ATOM 4853 C CA . VAL B 1 89 ? -6.273 -33.656 -27.547 1 89.75 89 VAL B CA 1
ATOM 4854 C C . VAL B 1 89 ? -5.781 -32.875 -26.344 1 89.75 89 VAL B C 1
ATOM 4856 O O . VAL B 1 89 ? -6.488 -31.984 -25.828 1 89.75 89 VAL B O 1
ATOM 4859 N N . THR B 1 90 ? -4.652 -33.25 -25.781 1 86.31 90 THR B N 1
ATOM 4860 C CA . THR B 1 90 ? -3.98 -32.5 -24.75 1 86.31 90 THR B CA 1
ATOM 4861 C C . THR B 1 90 ? -2.504 -32.281 -25.078 1 86.31 90 THR B C 1
ATOM 4863 O O . THR B 1 90 ? -1.97 -32.969 -25.953 1 86.31 90 THR B O 1
ATOM 4866 N N . SER B 1 91 ? -1.979 -31.312 -24.547 1 86.69 91 SER B N 1
ATOM 4867 C CA . SER B 1 91 ? -0.555 -31.062 -24.766 1 86.69 91 SER B CA 1
ATOM 4868 C C . SER B 1 91 ? 0.165 -30.766 -23.453 1 86.69 91 SER B C 1
ATOM 4870 O O . SER B 1 91 ? -0.443 -30.266 -22.516 1 86.69 91 SER B O 1
ATOM 4872 N N . GLU B 1 92 ? 1.43 -31.156 -23.438 1 79.38 92 GLU B N 1
ATOM 4873 C CA . GLU B 1 92 ? 2.322 -30.859 -22.312 1 79.38 92 GLU B CA 1
ATOM 4874 C C . GLU B 1 92 ? 3.727 -30.516 -22.812 1 79.38 92 GLU B C 1
ATOM 4876 O O . GLU B 1 92 ? 4.211 -31.125 -23.781 1 79.38 92 GLU B O 1
ATOM 4881 N N . THR B 1 93 ? 4.273 -29.547 -22.203 1 78.44 93 THR B N 1
ATOM 4882 C CA . THR B 1 93 ? 5.656 -29.219 -22.531 1 78.44 93 THR B CA 1
ATOM 4883 C C . THR B 1 93 ? 6.617 -29.938 -21.594 1 78.44 93 THR B C 1
ATOM 4885 O O . THR B 1 93 ? 6.465 -29.891 -20.375 1 78.44 93 THR B O 1
ATOM 4888 N N . LYS B 1 94 ? 7.52 -30.625 -22.125 1 73.81 94 LYS B N 1
ATOM 4889 C CA . LYS B 1 94 ? 8.492 -31.391 -21.359 1 73.81 94 LYS B CA 1
ATOM 4890 C C . LYS B 1 94 ? 9.922 -31 -21.719 1 73.81 94 LYS B C 1
ATOM 4892 O O . LYS B 1 94 ? 10.234 -30.781 -22.891 1 73.81 94 LYS B O 1
ATOM 4897 N N . SER B 1 95 ? 10.695 -30.891 -20.719 1 70.38 95 SER B N 1
ATOM 4898 C CA . SER B 1 95 ? 12.102 -30.578 -20.922 1 70.38 95 SER B CA 1
ATOM 4899 C C . SER B 1 95 ? 12.984 -31.797 -20.641 1 70.38 95 SER B C 1
ATOM 4901 O O . SER B 1 95 ? 12.961 -32.344 -19.547 1 70.38 95 SER B O 1
ATOM 4903 N N . LEU B 1 96 ? 13.68 -32.312 -21.609 1 64.44 96 LEU B N 1
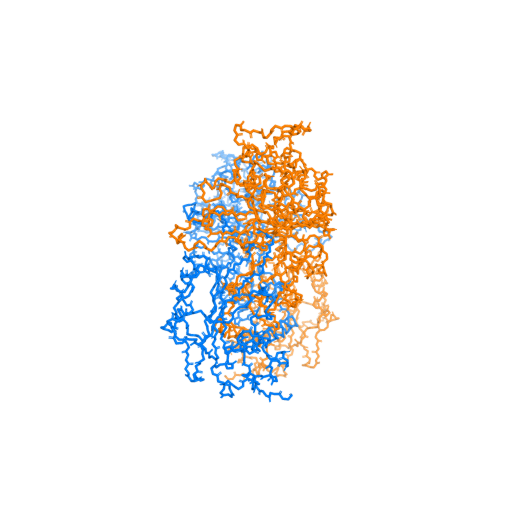ATOM 4904 C CA . LEU B 1 96 ? 14.656 -33.406 -21.422 1 64.44 96 LEU B CA 1
ATOM 4905 C C . LEU B 1 96 ? 16 -32.844 -20.969 1 64.44 96 LEU B C 1
ATOM 4907 O O . LEU B 1 96 ? 16.734 -33.5 -20.234 1 64.44 96 LEU B O 1
ATOM 4911 N N . SER B 1 97 ? 16.297 -31.766 -21.578 1 61.72 97 SER B N 1
ATOM 4912 C CA . SER B 1 97 ? 17.469 -30.969 -21.219 1 61.72 97 SER B CA 1
ATOM 4913 C C . SER B 1 97 ? 17.234 -29.484 -21.484 1 61.72 97 SER B C 1
ATOM 4915 O O . SER B 1 97 ? 16.172 -29.094 -21.953 1 61.72 97 SER B O 1
ATOM 4917 N N . TYR B 1 98 ? 18.234 -28.781 -21.125 1 61.12 98 TYR B N 1
ATOM 4918 C CA . TYR B 1 98 ? 18.141 -27.344 -21.359 1 61.12 98 TYR B CA 1
ATOM 4919 C C . TYR B 1 98 ? 17.938 -27.031 -22.828 1 61.12 98 TYR B C 1
ATOM 4921 O O . TYR B 1 98 ? 17.25 -26.062 -23.172 1 61.12 98 TYR B O 1
ATOM 4929 N N . TYR B 1 99 ? 18.422 -27.906 -23.594 1 68.06 99 TYR B N 1
ATOM 4930 C CA . TYR B 1 99 ? 18.422 -27.625 -25.016 1 68.06 99 TYR B CA 1
ATOM 4931 C C . TYR B 1 99 ? 17.328 -28.406 -25.734 1 68.06 99 TYR B C 1
ATOM 4933 O O . TYR B 1 99 ? 17.109 -28.203 -26.938 1 68.06 99 TYR B O 1
ATOM 4941 N N . GLU B 1 100 ? 16.734 -29.219 -24.969 1 77.44 100 GLU B N 1
ATOM 4942 C CA . GLU B 1 100 ? 15.758 -30.094 -25.609 1 77.44 100 GLU B CA 1
ATOM 4943 C C . GLU B 1 100 ? 14.398 -30.016 -24.938 1 77.44 100 GLU B C 1
ATOM 4945 O O . GLU B 1 100 ? 14.125 -30.75 -23.984 1 77.44 100 GLU B O 1
ATOM 4950 N N . VAL B 1 101 ? 13.578 -29.156 -25.5 1 80.56 101 VAL B N 1
ATOM 4951 C CA . VAL B 1 101 ? 12.227 -28.969 -25 1 80.56 101 VAL B CA 1
ATOM 4952 C C . VAL B 1 101 ? 11.219 -29.422 -26.062 1 80.56 101 VAL B C 1
ATOM 4954 O O . VAL B 1 101 ? 11.367 -29.094 -27.234 1 80.56 101 VAL B O 1
ATOM 4957 N N . TYR B 1 102 ? 10.305 -30.219 -25.625 1 84.94 102 TYR B N 1
ATOM 4958 C CA . TYR B 1 102 ? 9.336 -30.797 -26.562 1 84.94 102 TYR B CA 1
ATOM 4959 C C . TYR B 1 102 ? 7.91 -30.484 -26.125 1 84.94 102 TYR B C 1
ATOM 4961 O O . TYR B 1 102 ? 7.637 -30.359 -24.922 1 84.94 102 TYR B O 1
ATOM 4969 N N . VAL B 1 103 ? 7.121 -30.234 -27.094 1 88.12 103 VAL B N 1
ATOM 4970 C CA . VAL B 1 103 ? 5.684 -30.328 -26.844 1 88.12 103 VAL B CA 1
ATOM 4971 C C . VAL B 1 103 ? 5.203 -31.75 -27.125 1 88.12 103 VAL B C 1
ATOM 4973 O O . VAL B 1 103 ? 5.457 -32.312 -28.203 1 88.12 103 VAL B O 1
ATOM 4976 N N . VAL B 1 104 ? 4.59 -32.344 -26.156 1 87.06 104 VAL B N 1
ATOM 4977 C CA . VAL B 1 104 ? 4.047 -33.688 -26.328 1 87.06 104 VAL B CA 1
ATOM 4978 C C . VAL B 1 104 ? 2.525 -33.625 -26.438 1 87.06 104 VAL B C 1
ATOM 4980 O O . VAL B 1 104 ? 1.848 -33.156 -25.531 1 87.06 104 VAL B O 1
ATOM 4983 N N . PHE B 1 105 ? 2.074 -34.094 -27.562 1 89.81 105 PHE B N 1
ATOM 4984 C CA . PHE B 1 105 ? 0.635 -34.188 -27.781 1 89.81 105 PHE B CA 1
ATOM 4985 C C . PHE B 1 105 ? 0.101 -35.562 -27.391 1 89.81 105 PHE B C 1
ATOM 4987 O O . PHE B 1 105 ? 0.684 -36.594 -27.75 1 89.81 105 PHE B O 1
ATOM 4994 N N . SER B 1 106 ? -0.917 -35.562 -26.609 1 88.31 106 SER B N 1
ATOM 4995 C CA . SER B 1 106 ? -1.715 -36.781 -26.406 1 88.31 106 SER B CA 1
ATOM 4996 C C . SER B 1 106 ? -3.037 -36.719 -27.156 1 88.31 106 SER B C 1
ATOM 4998 O O . SER B 1 106 ? -3.861 -35.844 -26.891 1 88.31 106 SER B O 1
ATOM 5000 N N . MET B 1 107 ? -3.145 -37.594 -28.094 1 90.62 107 MET B N 1
ATOM 5001 C CA . MET B 1 107 ? -4.285 -37.531 -29 1 90.62 107 MET B CA 1
ATOM 5002 C C . MET B 1 107 ? -5.094 -38.812 -28.969 1 90.62 107 MET B C 1
ATOM 5004 O O . MET B 1 107 ? -4.527 -39.906 -28.953 1 90.62 107 MET B O 1
ATOM 5008 N N . TRP B 1 108 ? -6.406 -38.719 -28.938 1 90.94 108 TRP B N 1
ATOM 5009 C CA . TRP B 1 108 ? -7.344 -39.812 -29.016 1 90.94 108 TRP B CA 1
ATOM 5010 C C . TRP B 1 108 ? -8.141 -39.781 -30.328 1 90.94 108 TRP B C 1
ATOM 5012 O O . TRP B 1 108 ? -9.227 -39.188 -30.375 1 90.94 108 TRP B O 1
ATOM 5022 N N . PRO B 1 109 ? -7.621 -40.469 -31.328 1 89.31 109 PRO B N 1
ATOM 5023 C CA . PRO B 1 109 ? -8.281 -40.406 -32.625 1 89.31 109 PRO B CA 1
ATOM 5024 C C . PRO B 1 109 ? -9.672 -41 -32.625 1 89.31 109 PRO B C 1
ATOM 5026 O O . PRO B 1 109 ? -9.883 -42.062 -32.031 1 89.31 109 PRO B O 1
ATOM 5029 N N . SER B 1 110 ? -10.633 -40.281 -33.188 1 88.81 110 SER B N 1
ATOM 5030 C CA . SER B 1 110 ? -11.969 -40.812 -33.406 1 88.81 110 SER B CA 1
ATOM 5031 C C . SER B 1 110 ? -11.977 -41.75 -34.594 1 88.81 110 SER B C 1
ATOM 5033 O O . SER B 1 110 ? -12.641 -42.812 -34.594 1 88.81 110 SER B O 1
ATOM 5035 N N . ASP B 1 111 ? -11.344 -41.344 -35.625 1 84.12 111 ASP B N 1
ATOM 5036 C CA . ASP B 1 111 ? -11.094 -42.125 -36.812 1 84.12 111 ASP B CA 1
ATOM 5037 C C . ASP B 1 111 ? -9.594 -42.25 -37.094 1 84.12 111 ASP B C 1
ATOM 5039 O O . ASP B 1 111 ? -8.969 -41.344 -37.625 1 84.12 111 ASP B O 1
ATOM 5043 N N . PHE B 1 112 ? -9.164 -43.375 -36.812 1 83 112 PHE B N 1
ATOM 5044 C CA . PHE B 1 112 ? -7.723 -43.594 -36.844 1 83 112 PHE B CA 1
ATOM 5045 C C . PHE B 1 112 ? -7.172 -43.469 -38.25 1 83 112 PHE B C 1
ATOM 5047 O O . PHE B 1 112 ? -6.07 -42.969 -38.469 1 83 112 PHE B O 1
ATOM 5054 N N . GLU B 1 113 ? -7.898 -43.969 -39.219 1 80.69 113 GLU B N 1
ATOM 5055 C CA . GLU B 1 113 ? -7.434 -43.938 -40.594 1 80.69 113 GLU B CA 1
ATOM 5056 C C . GLU B 1 113 ? -7.34 -42.531 -41.125 1 80.69 113 GLU B C 1
ATOM 5058 O O . GLU B 1 113 ? -6.336 -42.125 -41.719 1 80.69 113 GLU B O 1
ATOM 5063 N N . GLU B 1 114 ? -8.375 -41.812 -40.844 1 84.38 114 GLU B N 1
ATOM 5064 C CA . GLU B 1 114 ? -8.367 -40.406 -41.281 1 84.38 114 GLU B CA 1
ATOM 5065 C C . GLU B 1 114 ? -7.297 -39.594 -40.562 1 84.38 114 GLU B C 1
ATOM 5067 O O . GLU B 1 114 ? -6.652 -38.719 -41.125 1 84.38 114 GLU B O 1
ATOM 5072 N N . TRP B 1 115 ? -7.148 -39.844 -39.25 1 87.94 115 TRP B N 1
ATOM 5073 C CA . TRP B 1 115 ? -6.133 -39.188 -38.469 1 87.94 115 TRP B CA 1
ATOM 5074 C C . TRP B 1 115 ? -4.734 -39.469 -38.969 1 87.94 115 TRP B C 1
ATOM 5076 O O . TRP B 1 115 ? -3.898 -38.594 -39.094 1 87.94 115 TRP B O 1
ATOM 5086 N N . ALA B 1 116 ? -4.492 -40.688 -39.375 1 80.69 116 ALA B N 1
ATOM 5087 C CA . ALA B 1 116 ? -3.195 -41.125 -39.875 1 80.69 116 ALA B CA 1
ATOM 5088 C C . ALA B 1 116 ? -2.898 -40.469 -41.219 1 80.69 116 ALA B C 1
ATOM 5090 O O . ALA B 1 116 ? -1.756 -40.094 -41.5 1 80.69 116 ALA B O 1
ATOM 5091 N N . ARG B 1 117 ? -3.951 -40.375 -42 1 78.88 117 ARG B N 1
ATOM 5092 C CA . ARG B 1 117 ? -3.783 -39.719 -43.281 1 78.88 117 ARG B CA 1
ATOM 5093 C C . ARG B 1 117 ? -3.383 -38.281 -43.125 1 78.88 117 ARG B C 1
ATOM 5095 O O . ARG B 1 117 ? -2.518 -37.75 -43.844 1 78.88 117 ARG B O 1
ATOM 5102 N N . GLU B 1 118 ? -4.043 -37.656 -42.188 1 84.38 118 GLU B N 1
ATOM 5103 C CA . GLU B 1 118 ? -3.711 -36.281 -41.906 1 84.38 118 GLU B CA 1
ATOM 5104 C C . GLU B 1 118 ? -2.279 -36.125 -41.375 1 84.38 118 GLU B C 1
ATOM 5106 O O . GLU B 1 118 ? -1.59 -35.156 -41.688 1 84.38 118 GLU B O 1
ATOM 5111 N N . LEU B 1 119 ? -1.862 -37.031 -40.562 1 83.38 119 LEU B N 1
ATOM 5112 C CA . LEU B 1 119 ? -0.513 -37 -40.031 1 83.38 119 LEU B CA 1
ATOM 5113 C C . LEU B 1 119 ? 0.528 -37.156 -41.125 1 83.38 119 LEU B C 1
ATOM 5115 O O . LEU B 1 119 ? 1.557 -36.469 -41.094 1 83.38 119 LEU B O 1
ATOM 5119 N N . VAL B 1 120 ? 0.25 -38 -42.031 1 76 120 VAL B N 1
ATOM 5120 C CA . VAL B 1 120 ? 1.163 -38.188 -43.156 1 76 120 VAL B CA 1
ATOM 5121 C C . VAL B 1 120 ? 1.254 -36.875 -43.969 1 76 120 VAL B C 1
ATOM 5123 O O . VAL B 1 120 ? 2.35 -36.438 -44.312 1 76 120 VAL B O 1
ATOM 5126 N N . GLN B 1 121 ? 0.075 -36.375 -44.219 1 78.5 121 GLN B N 1
ATOM 5127 C CA . GLN B 1 121 ? 0.057 -35.125 -44.938 1 78.5 121 GLN B CA 1
ATOM 5128 C C . GLN B 1 121 ? 0.837 -34.031 -44.219 1 78.5 121 GLN B C 1
ATOM 5130 O O . GLN B 1 121 ? 1.526 -33.219 -44.812 1 78.5 121 GLN B O 1
ATOM 5135 N N . LEU B 1 122 ? 0.68 -34 -42.938 1 83.62 122 LEU B N 1
ATOM 5136 C CA . LEU B 1 122 ? 1.379 -33.031 -42.094 1 83.62 122 LEU B CA 1
ATOM 5137 C C . LEU B 1 122 ? 2.891 -33.188 -42.219 1 83.62 122 LEU B C 1
ATOM 5139 O O . LEU B 1 122 ? 3.621 -32.188 -42.281 1 83.62 122 LEU B O 1
ATOM 5143 N N . THR B 1 123 ? 3.408 -34.375 -42.219 1 77.81 123 THR B N 1
ATOM 5144 C CA . THR B 1 123 ? 4.844 -34.594 -42.344 1 77.81 123 THR B CA 1
ATOM 5145 C C . THR B 1 123 ? 5.371 -34.125 -43.688 1 77.81 123 THR B C 1
ATOM 5147 O O . THR B 1 123 ? 6.52 -33.688 -43.781 1 77.81 123 THR B O 1
ATOM 5150 N N . ILE B 1 124 ? 4.559 -34.188 -44.625 1 72.94 124 ILE B N 1
ATOM 5151 C CA . ILE B 1 124 ? 4.926 -33.719 -45.938 1 72.94 124 ILE B CA 1
ATOM 5152 C C . ILE B 1 124 ? 4.988 -32.188 -45.938 1 72.94 124 ILE B C 1
ATOM 5154 O O . ILE B 1 124 ? 5.941 -31.594 -46.438 1 72.94 124 ILE B O 1
ATOM 5158 N N . ASP B 1 125 ? 4.008 -31.672 -45.312 1 77.56 125 ASP B N 1
ATOM 5159 C CA . ASP B 1 125 ? 3.932 -30.219 -45.25 1 77.56 125 ASP B CA 1
ATOM 5160 C C . ASP B 1 125 ? 5.094 -29.641 -44.438 1 77.56 125 ASP B C 1
ATOM 5162 O O . ASP B 1 125 ? 5.527 -28.516 -44.688 1 77.56 125 ASP B O 1
ATOM 5166 N N . LEU B 1 126 ? 5.578 -30.406 -43.5 1 77.75 126 LEU B N 1
ATOM 5167 C CA . LEU B 1 126 ? 6.684 -29.969 -42.625 1 77.75 126 LEU B CA 1
ATOM 5168 C C . LEU B 1 126 ? 8.023 -30.266 -43.312 1 77.75 126 LEU B C 1
ATOM 5170 O O . LEU B 1 126 ? 9.078 -29.969 -42.75 1 77.75 126 LEU B O 1
ATOM 5174 N N . GLU B 1 127 ? 8.016 -30.781 -44.531 1 70.75 127 GLU B N 1
ATOM 5175 C CA . GLU B 1 127 ? 9.195 -31.109 -45.312 1 70.75 127 GLU B CA 1
ATOM 5176 C C . GLU B 1 127 ? 10.125 -32.062 -44.562 1 70.75 127 GLU B C 1
ATOM 5178 O O . GLU B 1 127 ? 11.344 -31.859 -44.594 1 70.75 127 GLU B O 1
ATOM 5183 N N . LEU B 1 128 ? 9.484 -32.812 -43.844 1 65.06 128 LEU B N 1
ATOM 5184 C CA . LEU B 1 128 ? 10.297 -33.781 -43.094 1 65.06 128 LEU B CA 1
ATOM 5185 C C . LEU B 1 128 ? 10.719 -34.938 -44 1 65.06 128 LEU B C 1
ATOM 5187 O O . LEU B 1 128 ? 11.57 -35.75 -43.625 1 65.06 128 LEU B O 1
ATOM 5191 N N . TRP B 1 129 ? 10.156 -34.938 -45.219 1 57.47 129 TRP B N 1
ATOM 5192 C CA . TRP B 1 129 ? 10.461 -36.031 -46.156 1 57.47 129 TRP B CA 1
ATOM 5193 C C . TRP B 1 129 ? 11.641 -35.656 -47.031 1 57.47 129 TRP B C 1
ATOM 5195 O O . TRP B 1 129 ? 11.758 -34.531 -47.5 1 57.47 129 TRP B O 1
ATOM 5205 N N . GLY B 1 130 ? 12.859 -36 -46.75 1 50.12 130 GLY B N 1
ATOM 5206 C CA . GLY B 1 130 ? 13.961 -35.812 -47.688 1 50.12 130 GLY B CA 1
ATOM 5207 C C . GLY B 1 130 ? 13.531 -35.906 -49.156 1 50.12 130 GLY B C 1
ATOM 5208 O O . GLY B 1 130 ? 12.344 -35.781 -49.469 1 50.12 130 GLY B O 1
ATOM 5209 N N . GLU B 1 131 ? 14.398 -36 -50.219 1 50.88 131 GLU B N 1
ATOM 5210 C CA . GLU B 1 131 ? 14.234 -36.062 -51.656 1 50.88 131 GLU B CA 1
ATOM 5211 C C . GLU B 1 131 ? 13.188 -37.094 -52.062 1 50.88 131 GLU B C 1
ATOM 5213 O O . GLU B 1 131 ? 12.617 -37.031 -53.156 1 50.88 131 GLU B O 1
ATOM 5218 N N . ASP B 1 132 ? 12.984 -38.156 -51.344 1 48.25 132 ASP B N 1
ATOM 5219 C CA . ASP B 1 132 ? 12.219 -39.312 -51.844 1 48.25 132 ASP B CA 1
ATOM 5220 C C . ASP B 1 132 ? 10.773 -39.25 -51.344 1 48.25 132 ASP B C 1
ATOM 5222 O O . ASP B 1 132 ? 10.445 -39.812 -50.312 1 48.25 132 ASP B O 1
ATOM 5226 N N . CYS B 1 133 ? 10.07 -38.25 -51.656 1 51.06 133 CYS B N 1
ATOM 5227 C CA . CYS B 1 133 ? 8.641 -38.25 -51.375 1 51.06 133 CYS B CA 1
ATOM 5228 C C . CYS B 1 133 ? 7.988 -39.562 -51.844 1 51.06 133 CYS B C 1
ATOM 5230 O O . CYS B 1 133 ? 8.227 -40 -52.969 1 51.06 133 CYS B O 1
ATOM 5232 N N . PRO B 1 134 ? 7.559 -40.438 -51.031 1 47.62 134 PRO B N 1
ATOM 5233 C CA . PRO B 1 134 ? 7.008 -41.688 -51.531 1 47.62 134 PRO B CA 1
ATOM 5234 C C . PRO B 1 134 ? 6.148 -41.5 -52.781 1 47.62 134 PRO B C 1
ATOM 5236 O O . PRO B 1 134 ? 5.523 -40.438 -52.969 1 47.62 134 PRO B O 1
ATOM 5239 N N . ASP B 1 135 ? 6.262 -42.25 -53.812 1 41.44 135 ASP B N 1
ATOM 5240 C CA . ASP B 1 135 ? 5.508 -42.5 -55.031 1 41.44 135 ASP B CA 1
ATOM 5241 C C . ASP B 1 135 ? 4.023 -42.688 -54.75 1 41.44 135 ASP B C 1
ATOM 5243 O O . ASP B 1 135 ? 3.662 -43.469 -53.875 1 41.44 135 ASP B O 1
ATOM 5247 N N . GLY B 1 136 ? 3.088 -41.625 -55.062 1 46.16 136 GLY B N 1
ATOM 5248 C CA . GLY B 1 136 ? 1.637 -41.625 -55.156 1 46.16 136 GLY B CA 1
ATOM 5249 C C . GLY B 1 136 ? 0.968 -40.625 -54.219 1 46.16 136 GLY B C 1
ATOM 5250 O O . GLY B 1 136 ? -0.258 -40.625 -54.094 1 46.16 136 GLY B O 1
ATOM 5251 N N . TYR B 1 137 ? 1.65 -40.25 -53.281 1 47.84 137 TYR B N 1
ATOM 5252 C CA . TYR B 1 137 ? 0.842 -39.406 -52.406 1 47.84 137 TYR B CA 1
ATOM 5253 C C . TYR B 1 137 ? 0.557 -38.062 -53.094 1 47.84 137 TYR B C 1
ATOM 5255 O O . TYR B 1 137 ? 1.474 -37.406 -53.594 1 47.84 137 TYR B O 1
ATOM 5263 N N . GLU B 1 138 ? -0.517 -37.938 -53.719 1 43.75 138 GLU B N 1
ATOM 5264 C CA . GLU B 1 138 ? -1.092 -36.688 -54.188 1 43.75 138 GLU B CA 1
ATOM 5265 C C . GLU B 1 138 ? -1.056 -35.625 -53.125 1 43.75 138 GLU B C 1
ATOM 5267 O O . GLU B 1 138 ? -1.534 -35.844 -52 1 43.75 138 GLU B O 1
ATOM 5272 N N . ILE B 1 139 ? -0.048 -34.906 -53.125 1 46.19 139 ILE B N 1
ATOM 5273 C CA . ILE B 1 139 ? -0.091 -33.656 -52.344 1 46.19 139 ILE B CA 1
ATOM 5274 C C . ILE B 1 139 ? -1.47 -33.031 -52.469 1 46.19 139 ILE B C 1
ATOM 5276 O O . ILE B 1 139 ? -1.859 -32.562 -53.531 1 46.19 139 ILE B O 1
ATOM 5280 N N . TYR B 1 140 ? -2.467 -33.625 -51.938 1 40.41 140 TYR B N 1
ATOM 5281 C CA . TYR B 1 140 ? -3.77 -33 -52.125 1 40.41 140 TYR B CA 1
ATOM 5282 C C . TYR B 1 140 ? -3.68 -31.5 -51.969 1 40.41 140 TYR B C 1
ATOM 5284 O O . TYR B 1 140 ? -4.086 -30.734 -52.844 1 40.41 140 TYR B O 1
ATOM 5292 N N . ASP B 1 141 ? -4.285 -30.875 -50.75 1 46.81 141 ASP B N 1
ATOM 5293 C CA . ASP B 1 141 ? -4.621 -29.5 -50.438 1 46.81 141 ASP B CA 1
ATOM 5294 C C . ASP B 1 141 ? -3.42 -28.75 -49.844 1 46.81 141 ASP B C 1
ATOM 5296 O O . ASP B 1 141 ? -2.988 -29.047 -48.75 1 46.81 141 ASP B O 1
ATOM 5300 N N . PRO B 1 142 ? -2.67 -28.125 -50.625 1 49.47 142 PRO B N 1
ATOM 5301 C CA . PRO B 1 142 ? -1.399 -27.453 -50.344 1 49.47 142 PRO B CA 1
ATOM 5302 C C . PRO B 1 142 ? -1.533 -26.359 -49.281 1 49.47 142 PRO B C 1
ATOM 5304 O O . PRO B 1 142 ? -1.185 -25.203 -49.531 1 49.47 142 PRO B O 1
ATOM 5307 N N . ILE B 1 143 ? -2.416 -26.297 -48.406 1 56.81 143 ILE B N 1
ATOM 5308 C CA . ILE B 1 143 ? -2.131 -25.188 -47.5 1 56.81 143 ILE B CA 1
ATOM 5309 C C . ILE B 1 143 ? -0.682 -25.266 -47.031 1 56.81 143 ILE B C 1
ATOM 5311 O O . ILE B 1 143 ? -0.278 -26.234 -46.375 1 56.81 143 ILE B O 1
ATOM 5315 N N . THR B 1 144 ? 0.02 -24.391 -47.531 1 67.06 144 THR B N 1
ATOM 5316 C CA . THR B 1 144 ? 1.431 -24.328 -47.188 1 67.06 144 THR B CA 1
ATOM 5317 C C . THR B 1 144 ? 1.592 -24.094 -45.688 1 67.06 144 THR B C 1
ATOM 5319 O O . THR B 1 144 ? 0.648 -23.672 -45 1 67.06 144 THR B O 1
ATOM 5322 N N . LYS B 1 145 ? 2.518 -24.688 -45.125 1 80.31 145 LYS B N 1
ATOM 5323 C CA . LYS B 1 145 ? 2.891 -24.438 -43.75 1 80.31 145 LYS B CA 1
ATOM 5324 C C . LYS B 1 145 ? 2.709 -22.953 -43.375 1 80.31 145 LYS B C 1
ATOM 5326 O O . LYS B 1 145 ? 2.115 -22.625 -42.344 1 80.31 145 LYS B O 1
ATOM 5331 N N . ALA B 1 146 ? 3.008 -22.156 -44.344 1 83.25 146 ALA B N 1
ATOM 5332 C CA . ALA B 1 146 ? 2.955 -20.719 -44.094 1 83.25 146 ALA B CA 1
ATOM 5333 C C . ALA B 1 146 ? 1.514 -20.234 -43.969 1 83.25 146 ALA B C 1
ATOM 5335 O O . ALA B 1 146 ? 1.195 -19.422 -43.094 1 83.25 146 ALA B O 1
ATOM 5336 N N . GLU B 1 147 ? 0.702 -20.766 -44.812 1 84.88 147 GLU B N 1
ATOM 5337 C CA . GLU B 1 147 ? -0.7 -20.359 -44.781 1 84.88 147 GLU B CA 1
ATOM 5338 C C . GLU B 1 147 ? -1.409 -20.875 -43.531 1 84.88 147 GLU B C 1
ATOM 5340 O O . GLU B 1 147 ? -2.225 -20.172 -42.938 1 84.88 147 GLU B O 1
ATOM 5345 N N . GLY B 1 148 ? -1.14 -22.078 -43.219 1 85.75 148 GLY B N 1
ATOM 5346 C CA . GLY B 1 148 ? -1.731 -22.672 -42 1 85.75 148 GLY B CA 1
ATOM 5347 C C . GLY B 1 148 ? -1.356 -21.938 -40.75 1 85.75 148 GLY B C 1
ATOM 5348 O O . GLY B 1 148 ? -2.213 -21.672 -39.906 1 85.75 148 GLY B O 1
ATOM 5349 N N . ILE B 1 149 ? -0.138 -21.578 -40.656 1 89.38 149 ILE B N 1
ATOM 5350 C CA . ILE B 1 149 ? 0.369 -20.859 -39.469 1 89.38 149 ILE B CA 1
ATOM 5351 C C . ILE B 1 149 ? -0.272 -19.469 -39.406 1 89.38 149 ILE B C 1
ATOM 5353 O O . ILE B 1 149 ? -0.656 -19.016 -38.312 1 89.38 149 ILE B O 1
ATOM 5357 N N . SER B 1 150 ? -0.42 -18.875 -40.5 1 89.12 150 SER B N 1
ATOM 5358 C CA . SER B 1 150 ? -1.045 -17.562 -40.531 1 89.12 150 SER B CA 1
ATOM 5359 C C . SER B 1 150 ? -2.5 -17.609 -40.094 1 89.12 150 SER B C 1
ATOM 5361 O O . SER B 1 150 ? -2.992 -16.688 -39.438 1 89.12 150 SER B O 1
ATOM 5363 N N . GLU B 1 151 ? -3.152 -18.625 -40.469 1 88.5 151 GLU B N 1
ATOM 5364 C CA . GLU B 1 151 ? -4.547 -18.781 -40.062 1 88.5 151 GLU B CA 1
ATOM 5365 C C . GLU B 1 151 ? -4.672 -18.938 -38.531 1 88.5 151 GLU B C 1
ATOM 5367 O O . GLU B 1 151 ? -5.582 -18.375 -37.938 1 88.5 151 GLU B O 1
ATOM 5372 N N . VAL B 1 152 ? -3.783 -19.703 -37.969 1 90.56 152 VAL B N 1
ATOM 5373 C CA . VAL B 1 152 ? -3.797 -19.922 -36.531 1 90.56 152 VAL B CA 1
ATOM 5374 C C . VAL B 1 152 ? -3.502 -18.609 -35.812 1 90.56 152 VAL B C 1
ATOM 5376 O O . VAL B 1 152 ? -4.129 -18.297 -34.812 1 90.56 152 VAL B O 1
ATOM 5379 N N . GLU B 1 153 ? -2.572 -17.922 -36.344 1 91.31 153 GLU B N 1
ATOM 5380 C CA . GLU B 1 153 ? -2.227 -16.609 -35.75 1 91.31 153 GLU B CA 1
ATOM 5381 C C . GLU B 1 153 ? -3.422 -15.664 -35.781 1 91.31 153 GLU B C 1
ATOM 5383 O O . GLU B 1 153 ? -3.688 -14.969 -34.812 1 91.31 153 GLU B O 1
ATOM 5388 N N . ASP B 1 154 ? -4.094 -15.711 -36.844 1 89.88 154 ASP B N 1
ATOM 5389 C CA . ASP B 1 154 ? -5.293 -14.883 -37 1 89.88 154 ASP B CA 1
ATOM 5390 C C . ASP B 1 154 ? -6.367 -15.297 -36 1 89.88 154 ASP B C 1
ATOM 5392 O O . ASP B 1 154 ? -7.086 -14.453 -35.469 1 89.88 154 ASP B O 1
ATOM 5396 N N . ASP B 1 155 ? -6.48 -16.516 -35.781 1 89.94 155 ASP B N 1
ATOM 5397 C CA . ASP B 1 155 ? -7.457 -17.016 -34.844 1 89.94 155 ASP B CA 1
ATOM 5398 C C . ASP B 1 155 ? -7.121 -16.547 -33.406 1 89.94 155 ASP B C 1
ATOM 5400 O O . ASP B 1 155 ? -8.016 -16.25 -32.625 1 89.94 155 ASP B O 1
ATOM 5404 N N . ILE B 1 156 ? -5.852 -16.516 -33.156 1 90.94 156 ILE B N 1
ATOM 5405 C CA . ILE B 1 156 ? -5.41 -16.125 -31.812 1 90.94 156 ILE B CA 1
ATOM 5406 C C . ILE B 1 156 ? -5.707 -14.633 -31.594 1 90.94 156 ILE B C 1
ATOM 5408 O O . ILE B 1 156 ? -6.258 -14.25 -30.562 1 90.94 156 ILE B O 1
ATOM 5412 N N . PHE B 1 157 ? -5.426 -13.828 -32.562 1 90.88 157 PHE B N 1
ATOM 5413 C CA . PHE B 1 157 ? -5.508 -12.375 -32.406 1 90.88 157 PHE B CA 1
ATOM 5414 C C . PHE B 1 157 ? -6.941 -11.891 -32.562 1 90.88 157 PHE B C 1
ATOM 5416 O O . PHE B 1 157 ? -7.363 -10.945 -31.922 1 90.88 157 PHE B O 1
ATOM 5423 N N . ASN B 1 158 ? -7.707 -12.578 -33.312 1 87.81 158 ASN B N 1
ATOM 5424 C CA . ASN B 1 158 ? -9.023 -12.055 -33.625 1 87.81 158 ASN B CA 1
ATOM 5425 C C . ASN B 1 158 ? -10.141 -12.93 -33.062 1 87.81 158 ASN B C 1
ATOM 5427 O O . ASN B 1 158 ? -11.305 -12.523 -33.031 1 87.81 158 ASN B O 1
ATOM 5431 N N . GLY B 1 159 ? -9.82 -13.992 -32.469 1 78.5 159 GLY B N 1
ATOM 5432 C CA . GLY B 1 159 ? -10.812 -14.844 -31.844 1 78.5 159 GLY B CA 1
ATOM 5433 C C . GLY B 1 159 ? -11.797 -15.445 -32.812 1 78.5 159 GLY B C 1
ATOM 5434 O O . GLY B 1 159 ? -12.984 -15.555 -32.531 1 78.5 159 GLY B O 1
ATOM 5435 N N . SER B 1 160 ? -11.406 -15.82 -33.969 1 71.88 160 SER B N 1
ATOM 5436 C CA . SER B 1 160 ? -12.289 -16.281 -35.031 1 71.88 160 SER B CA 1
ATOM 5437 C C . SER B 1 160 ? -12.766 -17.703 -34.781 1 71.88 160 SER B C 1
ATOM 5439 O O . SER B 1 160 ? -13.875 -18.078 -35.156 1 71.88 160 SER B O 1
ATOM 5441 N N . SER B 1 161 ? -11.898 -18.484 -34.125 1 77.56 161 SER B N 1
ATOM 5442 C CA . SER B 1 161 ? -12.266 -19.859 -33.844 1 77.56 161 SER B CA 1
ATOM 5443 C C . SER B 1 161 ? -11.781 -20.312 -32.469 1 77.56 161 SER B C 1
ATOM 5445 O O . SER B 1 161 ? -10.953 -19.641 -31.859 1 77.56 161 SER B O 1
ATOM 5447 N N . LYS B 1 162 ? -12.422 -21.406 -32.094 1 81.81 162 LYS B N 1
ATOM 5448 C CA . LYS B 1 162 ? -11.992 -22 -30.828 1 81.81 162 LYS B CA 1
ATOM 5449 C C . LYS B 1 162 ? -10.609 -22.641 -30.969 1 81.81 162 LYS B C 1
ATOM 5451 O O . LYS B 1 162 ? -10.312 -23.297 -31.969 1 81.81 162 LYS B O 1
ATOM 5456 N N . ILE B 1 163 ? -9.805 -22.344 -30.094 1 88.62 163 ILE B N 1
ATOM 5457 C CA . ILE B 1 163 ? -8.461 -22.891 -30.062 1 88.62 163 ILE B CA 1
ATOM 5458 C C . ILE B 1 163 ? -8.445 -24.156 -29.203 1 88.62 163 ILE B C 1
ATOM 5460 O O . ILE B 1 163 ? -8.828 -24.125 -28.031 1 88.62 163 ILE B O 1
ATOM 5464 N N . CYS B 1 164 ? -8 -25.25 -29.766 1 88.44 164 CYS B N 1
ATOM 5465 C CA . CYS B 1 164 ? -8.07 -26.547 -29.109 1 88.44 164 CYS B CA 1
ATOM 5466 C C . CYS B 1 164 ? -7.02 -26.656 -28.016 1 88.44 164 CYS B C 1
ATOM 5468 O O . CYS B 1 164 ? -7.211 -27.391 -27.047 1 88.44 164 CYS B O 1
ATOM 5470 N N . LEU B 1 165 ? -5.93 -26.016 -28.234 1 90.44 165 LEU B N 1
ATOM 5471 C CA . LEU B 1 165 ? -4.84 -26.062 -27.266 1 90.44 165 LEU B CA 1
ATOM 5472 C C . LEU B 1 165 ? -4.492 -24.672 -26.781 1 90.44 165 LEU B C 1
ATOM 5474 O O . LEU B 1 165 ? -3.447 -24.125 -27.125 1 90.44 165 LEU B O 1
ATOM 5478 N N . PRO B 1 166 ? -5.305 -24.203 -25.922 1 89.25 166 PRO B N 1
ATOM 5479 C CA . PRO B 1 166 ? -5.16 -22.812 -25.484 1 89.25 166 PRO B CA 1
ATOM 5480 C C . PRO B 1 166 ? -3.828 -22.547 -24.781 1 89.25 166 PRO B C 1
ATOM 5482 O O . PRO B 1 166 ? -3.295 -21.438 -24.875 1 89.25 166 PRO B O 1
ATOM 5485 N N . GLU B 1 167 ? -3.262 -23.5 -24.125 1 85.62 167 GLU B N 1
ATOM 5486 C CA . GLU B 1 167 ? -1.999 -23.312 -23.406 1 85.62 167 GLU B CA 1
ATOM 5487 C C . GLU B 1 167 ? -0.877 -22.938 -24.375 1 85.62 167 GLU B C 1
ATOM 5489 O O . GLU B 1 167 ? -0.017 -22.125 -24.047 1 85.62 167 GLU B O 1
ATOM 5494 N N . LEU B 1 168 ? -0.878 -23.531 -25.516 1 89.56 168 LEU B N 1
ATOM 5495 C CA . LEU B 1 168 ? 0.145 -23.219 -26.5 1 89.56 168 LEU B CA 1
ATOM 5496 C C . LEU B 1 168 ? -0.053 -21.828 -27.078 1 89.56 168 LEU B C 1
ATOM 5498 O O . LEU B 1 168 ? 0.919 -21.125 -27.359 1 89.56 168 LEU B O 1
ATOM 5502 N N . ALA B 1 169 ? -1.319 -21.5 -27.266 1 91.44 169 ALA B N 1
ATOM 5503 C CA . ALA B 1 169 ? -1.615 -20.141 -27.703 1 91.44 169 ALA B CA 1
ATOM 5504 C C . ALA B 1 169 ? -1.104 -19.109 -26.703 1 91.44 169 ALA B C 1
ATOM 5506 O O . ALA B 1 169 ? -0.542 -18.078 -27.094 1 91.44 169 ALA B O 1
ATOM 5507 N N . ASP B 1 170 ? -1.322 -19.391 -25.469 1 89.69 170 ASP B N 1
ATOM 5508 C CA . ASP B 1 170 ? -0.846 -18.5 -24.422 1 89.69 170 ASP B CA 1
ATOM 5509 C C . ASP B 1 170 ? 0.678 -18.391 -24.438 1 89.69 170 ASP B C 1
ATOM 5511 O O . ASP B 1 170 ? 1.238 -17.312 -24.234 1 89.69 170 ASP B O 1
ATOM 5515 N N . CYS B 1 171 ? 1.326 -19.516 -24.609 1 87.75 171 CYS B N 1
ATOM 5516 C CA . CYS B 1 171 ? 2.783 -19.516 -24.688 1 87.75 171 CYS B CA 1
ATOM 5517 C C . CYS B 1 171 ? 3.27 -18.703 -25.875 1 87.75 171 CYS B C 1
ATOM 5519 O O . CYS B 1 171 ? 4.285 -18 -25.781 1 87.75 171 CYS B O 1
ATOM 5521 N N . PHE B 1 172 ? 2.559 -18.812 -26.938 1 91.12 172 PHE B N 1
ATOM 5522 C CA . PHE B 1 172 ? 2.871 -18 -28.109 1 91.12 172 PHE B CA 1
ATOM 5523 C C . PHE B 1 172 ? 2.785 -16.516 -27.781 1 91.12 172 PHE B C 1
ATOM 5525 O O . PHE B 1 172 ? 3.732 -15.766 -28.031 1 91.12 172 PHE B O 1
ATOM 5532 N N . ILE B 1 173 ? 1.702 -16.141 -27.219 1 91 173 ILE B N 1
ATOM 5533 C CA . ILE B 1 173 ? 1.494 -14.727 -26.922 1 91 173 ILE B CA 1
ATOM 5534 C C . ILE B 1 173 ? 2.545 -14.242 -25.938 1 91 173 ILE B C 1
ATOM 5536 O O . ILE B 1 173 ? 3.086 -13.141 -26.078 1 91 173 ILE B O 1
ATOM 5540 N N . ALA B 1 174 ? 2.797 -15.016 -24.938 1 87.94 174 ALA B N 1
ATOM 5541 C CA . ALA B 1 174 ? 3.779 -14.664 -23.922 1 87.94 174 ALA B CA 1
ATOM 5542 C C . ALA B 1 174 ? 5.129 -14.328 -24.547 1 87.94 174 ALA B C 1
ATOM 5544 O O . ALA B 1 174 ? 5.809 -13.398 -24.109 1 87.94 174 ALA B O 1
ATOM 5545 N N . ASN B 1 175 ? 5.48 -15.125 -25.484 1 87.75 175 ASN B N 1
ATOM 5546 C CA . ASN B 1 175 ? 6.762 -14.891 -26.156 1 87.75 175 ASN B CA 1
ATOM 5547 C C . ASN B 1 175 ? 6.664 -13.773 -27.188 1 87.75 175 ASN B C 1
ATOM 5549 O O . ASN B 1 175 ? 7.625 -13.039 -27.406 1 87.75 175 ASN B O 1
ATOM 5553 N N . PHE B 1 176 ? 5.516 -13.68 -27.797 1 91.31 176 PHE B N 1
ATOM 5554 C CA . PHE B 1 176 ? 5.293 -12.641 -28.797 1 91.31 176 PHE B CA 1
ATOM 5555 C C . PHE B 1 176 ? 5.469 -11.258 -28.188 1 91.31 176 PHE B C 1
ATOM 5557 O O . PHE B 1 176 ? 6.117 -10.391 -28.781 1 91.31 176 PHE B O 1
ATOM 5564 N N . ILE B 1 177 ? 4.926 -11.023 -27.031 1 88.56 177 ILE B N 1
ATOM 5565 C CA . ILE B 1 177 ? 4.926 -9.719 -26.391 1 88.56 177 ILE B CA 1
ATOM 5566 C C . ILE B 1 177 ? 6.348 -9.344 -25.969 1 88.56 177 ILE B C 1
ATOM 5568 O O . ILE B 1 177 ? 6.664 -8.164 -25.797 1 88.56 177 ILE B O 1
ATOM 5572 N N . HIS B 1 178 ? 7.195 -10.281 -25.859 1 82.5 178 HIS B N 1
ATOM 5573 C CA . HIS B 1 178 ? 8.578 -10.016 -25.5 1 82.5 178 HIS B CA 1
ATOM 5574 C C . HIS B 1 178 ? 9.492 -10.047 -26.719 1 82.5 178 HIS B C 1
ATOM 5576 O O . HIS B 1 178 ? 10.703 -9.883 -26.594 1 82.5 178 HIS B O 1
ATOM 5582 N N . GLY B 1 179 ? 8.953 -10.297 -27.812 1 84.62 179 GLY B N 1
ATOM 5583 C CA . GLY B 1 179 ? 9.734 -10.461 -29.031 1 84.62 179 GLY B CA 1
ATOM 5584 C C . GLY B 1 179 ? 9.852 -9.18 -29.844 1 84.62 179 GLY B C 1
ATOM 5585 O O . GLY B 1 179 ? 9.156 -8.203 -29.562 1 84.62 179 GLY B O 1
ATOM 5586 N N . THR B 1 180 ? 10.656 -9.305 -30.812 1 77.75 180 THR B N 1
ATOM 5587 C CA . THR B 1 180 ? 10.992 -8.156 -31.641 1 77.75 180 THR B CA 1
ATOM 5588 C C . THR B 1 180 ? 9.773 -7.652 -32.406 1 77.75 180 THR B C 1
ATOM 5590 O O . THR B 1 180 ? 9.609 -6.445 -32.594 1 77.75 180 THR B O 1
ATOM 5593 N N . PHE B 1 181 ? 8.961 -8.531 -32.812 1 77.88 181 PHE B N 1
ATOM 5594 C CA . PHE B 1 181 ? 7.805 -8.156 -33.625 1 77.88 181 PHE B CA 1
ATOM 5595 C C . PHE B 1 181 ? 6.859 -7.254 -32.812 1 77.88 181 PHE B C 1
ATOM 5597 O O . PHE B 1 181 ? 6.262 -6.336 -33.375 1 77.88 181 PHE B O 1
ATOM 5604 N N . TYR B 1 182 ? 6.707 -7.562 -31.609 1 80.69 182 TYR B N 1
ATOM 5605 C CA . TYR B 1 182 ? 5.91 -6.703 -30.75 1 80.69 182 TYR B CA 1
ATOM 5606 C C . TYR B 1 182 ? 6.566 -5.336 -30.578 1 80.69 182 TYR B C 1
ATOM 5608 O O . TYR B 1 182 ? 5.91 -4.305 -30.734 1 80.69 182 TYR B O 1
ATOM 5616 N N . HIS B 1 183 ? 7.828 -5.25 -30.438 1 82.25 183 HIS B N 1
ATOM 5617 C CA . HIS B 1 183 ? 8.531 -4.016 -30.109 1 82.25 183 HIS B CA 1
ATOM 5618 C C . HIS B 1 183 ? 8.648 -3.113 -31.344 1 82.25 183 HIS B C 1
ATOM 5620 O O . HIS B 1 183 ? 8.719 -1.889 -31.203 1 82.25 183 HIS B O 1
ATOM 5626 N N . GLU B 1 184 ? 8.656 -3.73 -32.438 1 84.19 184 GLU B N 1
ATOM 5627 C CA . GLU B 1 184 ? 8.727 -2.959 -33.688 1 84.19 184 GLU B CA 1
ATOM 5628 C C . GLU B 1 184 ? 7.43 -2.188 -33.938 1 84.19 184 GLU B C 1
ATOM 5630 O O . GLU B 1 184 ? 7.449 -1.105 -34.531 1 84.19 184 GLU B O 1
ATOM 5635 N N . GLU B 1 185 ? 6.324 -2.762 -33.469 1 89.38 185 GLU B N 1
ATOM 5636 C CA . GLU B 1 185 ? 5.016 -2.129 -33.625 1 89.38 185 GLU B CA 1
ATOM 5637 C C . GLU B 1 185 ? 4.277 -2.043 -32.312 1 89.38 185 GLU B C 1
ATOM 5639 O O . GLU B 1 185 ? 3.109 -2.428 -32.219 1 89.38 185 GLU B O 1
ATOM 5644 N N . GLU B 1 186 ? 4.895 -1.555 -31.391 1 89 186 GLU B N 1
ATOM 5645 C CA . GLU B 1 186 ? 4.395 -1.555 -30.016 1 89 186 GLU B CA 1
ATOM 5646 C C . GLU B 1 186 ? 3.119 -0.726 -29.906 1 89 186 GLU B C 1
ATOM 5648 O O . GLU B 1 186 ? 2.164 -1.139 -29.234 1 89 186 GLU B O 1
ATOM 5653 N N . ALA B 1 187 ? 3.072 0.461 -30.484 1 89.38 187 ALA B N 1
ATOM 5654 C CA . ALA B 1 187 ? 1.912 1.345 -30.406 1 89.38 187 ALA B CA 1
ATOM 5655 C C . ALA B 1 187 ? 0.668 0.664 -30.969 1 89.38 187 ALA B C 1
ATOM 5657 O O . ALA B 1 187 ? -0.417 0.764 -30.391 1 89.38 187 ALA B O 1
ATOM 5658 N N . TYR B 1 188 ? 0.879 -0.034 -32.094 1 91.5 188 TYR B N 1
ATOM 5659 C CA . TYR B 1 188 ? -0.226 -0.745 -32.719 1 91.5 188 TYR B CA 1
ATOM 5660 C C . TYR B 1 188 ? -0.779 -1.825 -31.812 1 91.5 188 TYR B C 1
ATOM 5662 O O . TYR B 1 188 ? -1.99 -1.905 -31.594 1 91.5 188 TYR B O 1
ATOM 5670 N N . TRP B 1 189 ? 0.08 -2.646 -31.297 1 92.31 189 TRP B N 1
ATOM 5671 C CA . TRP B 1 189 ? -0.332 -3.777 -30.469 1 92.31 189 TRP B CA 1
ATOM 5672 C C . TRP B 1 189 ? -0.951 -3.299 -29.172 1 92.31 189 TRP B C 1
ATOM 5674 O O . TRP B 1 189 ? -1.932 -3.875 -28.688 1 92.31 189 TRP B O 1
ATOM 5684 N N . ASN B 1 190 ? -0.411 -2.221 -28.625 1 91.12 190 ASN B N 1
ATOM 5685 C CA . ASN B 1 190 ? -0.92 -1.693 -27.359 1 91.12 190 ASN B CA 1
ATOM 5686 C C . ASN B 1 190 ? -2.301 -1.066 -27.531 1 91.12 190 ASN B C 1
ATOM 5688 O O . ASN B 1 190 ? -3.102 -1.055 -26.594 1 91.12 190 ASN B O 1
ATOM 5692 N N . GLU B 1 191 ? -2.549 -0.538 -28.609 1 92.25 191 GLU B N 1
ATOM 5693 C CA . GLU B 1 191 ? -3.885 -0.027 -28.906 1 92.25 191 GLU B CA 1
ATOM 5694 C C . GLU B 1 191 ? -4.891 -1.165 -29.062 1 92.25 191 GLU B C 1
ATOM 5696 O O . GLU B 1 191 ? -6.016 -1.077 -28.578 1 92.25 191 GLU B O 1
ATOM 5701 N N . ARG B 1 192 ? -4.473 -2.217 -29.75 1 92.56 192 ARG B N 1
ATOM 5702 C CA . ARG B 1 192 ? -5.344 -3.359 -30 1 92.56 192 ARG B CA 1
ATOM 5703 C C . ARG B 1 192 ? -5.547 -4.191 -28.75 1 92.56 192 ARG B C 1
ATOM 5705 O O . ARG B 1 192 ? -6.648 -4.68 -28.484 1 92.56 192 ARG B O 1
ATOM 5712 N N . PHE B 1 193 ? -4.43 -4.352 -28.031 1 93.94 193 PHE B N 1
ATOM 5713 C CA . PHE B 1 193 ? -4.422 -5.109 -26.797 1 93.94 193 PHE B CA 1
ATOM 5714 C C . PHE B 1 193 ? -3.779 -4.301 -25.672 1 93.94 193 PHE B C 1
ATOM 5716 O O . PHE B 1 193 ? -2.633 -4.559 -25.297 1 93.94 193 PHE B O 1
ATOM 5723 N N . PRO B 1 194 ? -4.492 -3.471 -25 1 93 194 PRO B N 1
ATOM 5724 C CA . PRO B 1 194 ? -3.938 -2.531 -24.016 1 93 194 PRO B CA 1
ATOM 5725 C C . PRO B 1 194 ? -3.27 -3.236 -22.844 1 93 194 PRO B C 1
ATOM 5727 O O . PRO B 1 194 ? -2.33 -2.699 -22.25 1 93 194 PRO B O 1
ATOM 5730 N N . THR B 1 195 ? -3.709 -4.445 -22.5 1 93.81 195 THR B N 1
ATOM 5731 C CA . THR B 1 195 ? -3.178 -5.137 -21.328 1 93.81 195 THR B CA 1
ATOM 5732 C C . THR B 1 195 ? -1.741 -5.59 -21.578 1 93.81 195 THR B C 1
ATOM 5734 O O . THR B 1 195 ? -1.003 -5.879 -20.641 1 93.81 195 THR B O 1
ATOM 5737 N N . TRP B 1 196 ? -1.304 -5.695 -22.844 1 91.94 196 TRP B N 1
ATOM 5738 C CA . TRP B 1 196 ? 0.024 -6.199 -23.188 1 91.94 196 TRP B CA 1
ATOM 5739 C C . TRP B 1 196 ? 1.109 -5.27 -22.656 1 91.94 196 TRP B C 1
ATOM 5741 O O . TRP B 1 196 ? 2.203 -5.715 -22.312 1 91.94 196 TRP B O 1
ATOM 5751 N N . ARG B 1 197 ? 0.751 -3.973 -22.578 1 88.62 197 ARG B N 1
ATOM 5752 C CA . ARG B 1 197 ? 1.696 -2.994 -22.047 1 88.62 197 ARG B CA 1
ATOM 5753 C C . ARG B 1 197 ? 2.055 -3.301 -20.609 1 88.62 197 ARG B C 1
ATOM 5755 O O . ARG B 1 197 ? 3.148 -2.967 -20.141 1 88.62 197 ARG B O 1
ATOM 5762 N N . HIS B 1 198 ? 1.134 -3.98 -19.938 1 87.94 198 HIS B N 1
ATOM 5763 C CA . HIS B 1 198 ? 1.328 -4.301 -18.531 1 87.94 198 HIS B CA 1
ATOM 5764 C C . HIS B 1 198 ? 1.788 -5.742 -18.359 1 87.94 198 HIS B C 1
ATOM 5766 O O . HIS B 1 198 ? 1.854 -6.246 -17.234 1 87.94 198 HIS B O 1
ATOM 5772 N N . GLY B 1 199 ? 1.99 -6.445 -19.469 1 88.19 199 GLY B N 1
ATOM 5773 C CA . GLY B 1 199 ? 2.494 -7.809 -19.406 1 88.19 199 GLY B CA 1
ATOM 5774 C C . GLY B 1 199 ? 1.396 -8.844 -19.266 1 88.19 199 GLY B C 1
ATOM 5775 O O . GLY B 1 199 ? 1.671 -10.008 -18.969 1 88.19 199 GLY B O 1
ATOM 5776 N N . PHE B 1 200 ? 0.15 -8.406 -19.391 1 92.62 200 PHE B N 1
ATOM 5777 C CA . PHE B 1 200 ? -0.977 -9.328 -19.312 1 92.62 200 PHE B CA 1
ATOM 5778 C C . PHE B 1 200 ? -1.604 -9.555 -20.672 1 92.62 200 PHE B C 1
ATOM 5780 O O . PHE B 1 200 ? -1.63 -8.648 -21.516 1 92.62 200 PHE B O 1
ATOM 5787 N N . TRP B 1 201 ? -2.131 -10.75 -20.953 1 92.44 201 TRP B N 1
ATOM 5788 C CA . TRP B 1 201 ? -2.887 -11.047 -22.172 1 92.44 201 TRP B CA 1
ATOM 5789 C C . TRP B 1 201 ? -4.102 -11.914 -21.859 1 92.44 201 TRP B C 1
ATOM 5791 O O . TRP B 1 201 ? -4.102 -12.664 -20.875 1 92.44 201 TRP B O 1
ATOM 5801 N N . LYS B 1 202 ? -5.047 -11.75 -22.625 1 93.06 202 LYS B N 1
ATOM 5802 C CA . LYS B 1 202 ? -6.234 -12.586 -22.469 1 93.06 202 LYS B CA 1
ATOM 5803 C C . LYS B 1 202 ? -5.953 -14.031 -22.891 1 93.06 202 LYS B C 1
ATOM 5805 O O . LYS B 1 202 ? -5.582 -14.297 -24.031 1 93.06 202 LYS B O 1
ATOM 5810 N N . SER B 1 203 ? -6.094 -14.906 -21.953 1 92.12 203 SER B N 1
ATOM 5811 C CA . SER B 1 203 ? -5.832 -16.328 -22.203 1 92.12 203 SER B CA 1
ATOM 5812 C C . SER B 1 203 ? -6.836 -16.891 -23.203 1 92.12 203 SER B C 1
ATOM 5814 O O . SER B 1 203 ? -8.016 -16.531 -23.172 1 92.12 203 SER B O 1
ATOM 5816 N N . ALA B 1 204 ? -6.367 -17.766 -24.031 1 90.69 204 ALA B N 1
ATOM 5817 C CA . ALA B 1 204 ? -7.25 -18.469 -24.969 1 90.69 204 ALA B CA 1
ATOM 5818 C C . ALA B 1 204 ? -8.234 -19.359 -24.219 1 90.69 204 ALA B C 1
ATOM 5820 O O . ALA B 1 204 ? -9.242 -19.781 -24.797 1 90.69 204 ALA B O 1
ATOM 5821 N N . LEU B 1 205 ? -8.016 -19.547 -22.969 1 90.31 205 LEU B N 1
ATOM 5822 C CA . LEU B 1 205 ? -8.891 -20.375 -22.141 1 90.31 205 LEU B CA 1
ATOM 5823 C C . LEU B 1 205 ? -10.195 -19.641 -21.844 1 90.31 205 LEU B C 1
ATOM 5825 O O . LEU B 1 205 ? -11.164 -20.25 -21.391 1 90.31 205 LEU B O 1
ATOM 5829 N N . SER B 1 206 ? -10.234 -18.344 -22 1 92.06 206 SER B N 1
ATOM 5830 C CA . SER B 1 206 ? -11.375 -17.516 -21.609 1 92.06 206 SER B CA 1
ATOM 5831 C C . SER B 1 206 ? -12.664 -18.031 -22.25 1 92.06 206 SER B C 1
ATOM 5833 O O . SER B 1 206 ? -13.711 -18.047 -21.609 1 92.06 206 SER B O 1
ATOM 5835 N N . ARG B 1 207 ? -12.539 -18.453 -23.438 1 87.25 207 ARG B N 1
ATOM 5836 C CA . ARG B 1 207 ? -13.727 -18.938 -24.156 1 87.25 207 ARG B CA 1
ATOM 5837 C C . ARG B 1 207 ? -14.234 -20.234 -23.531 1 87.25 207 ARG B C 1
ATOM 5839 O O . ARG B 1 207 ? -15.445 -20.438 -23.438 1 87.25 207 ARG B O 1
ATOM 5846 N N . GLU B 1 208 ? -13.336 -21.062 -23.203 1 85.75 208 GLU B N 1
ATOM 5847 C CA . GLU B 1 208 ? -13.688 -22.359 -22.625 1 85.75 208 GLU B CA 1
ATOM 5848 C C . GLU B 1 208 ? -14.312 -22.203 -21.25 1 85.75 208 GLU B C 1
ATOM 5850 O O . GLU B 1 208 ? -15.273 -22.891 -20.906 1 85.75 208 GLU B O 1
ATOM 5855 N N . ILE B 1 209 ? -13.789 -21.281 -20.453 1 90.94 209 ILE B N 1
ATOM 5856 C CA . ILE B 1 209 ? -14.219 -21.188 -19.062 1 90.94 209 ILE B CA 1
ATOM 5857 C C . ILE B 1 209 ? -15.414 -20.234 -18.953 1 90.94 209 ILE B C 1
ATOM 5859 O O . ILE B 1 209 ? -16.094 -20.203 -17.922 1 90.94 209 ILE B O 1
ATOM 5863 N N . GLY B 1 210 ? -15.672 -19.375 -19.922 1 90.81 210 GLY B N 1
ATOM 5864 C CA . GLY B 1 210 ? -16.891 -18.562 -19.984 1 90.81 210 GLY B CA 1
ATOM 5865 C C . GLY B 1 210 ? -16.719 -17.172 -19.406 1 90.81 210 GLY B C 1
ATOM 5866 O O . GLY B 1 210 ? -17.688 -16.469 -19.156 1 90.81 210 GLY B O 1
ATOM 5867 N N . TYR B 1 211 ? -15.547 -16.766 -18.984 1 93.69 211 TYR B N 1
ATOM 5868 C CA . TYR B 1 211 ? -15.219 -15.406 -18.562 1 93.69 211 TYR B CA 1
ATOM 5869 C C . TYR B 1 211 ? -13.789 -15.055 -18.938 1 93.69 211 TYR B C 1
ATOM 5871 O O . TYR B 1 211 ? -12.992 -15.93 -19.281 1 93.69 211 TYR B O 1
ATOM 5879 N N . ASP B 1 212 ? -13.461 -13.789 -18.922 1 95 212 ASP B N 1
ATOM 5880 C CA . ASP B 1 212 ? -12.141 -13.328 -19.344 1 95 212 ASP B CA 1
ATOM 5881 C C . ASP B 1 212 ? -11.086 -13.648 -18.297 1 95 212 ASP B C 1
ATOM 5883 O O . ASP B 1 212 ? -11.25 -13.32 -17.109 1 95 212 ASP B O 1
ATOM 5887 N N . LEU B 1 213 ? -10.078 -14.32 -18.719 1 95 213 LEU B N 1
ATOM 5888 C CA . LEU B 1 213 ? -8.906 -14.641 -17.906 1 95 213 LEU B CA 1
ATOM 5889 C C . LEU B 1 213 ? -7.641 -14.055 -18.516 1 95 213 LEU B C 1
ATOM 5891 O O . LEU B 1 213 ? -7.344 -14.297 -19.688 1 95 213 LEU B O 1
ATOM 5895 N N . TYR B 1 214 ? -7.004 -13.242 -17.75 1 94.62 214 TYR B N 1
ATOM 5896 C CA . TYR B 1 214 ? -5.734 -12.688 -18.203 1 94.62 214 TYR B CA 1
ATOM 5897 C C . TYR B 1 214 ? -4.566 -13.305 -17.453 1 94.62 214 TYR B C 1
ATOM 5899 O O . TYR B 1 214 ? -4.613 -13.445 -16.219 1 94.62 214 TYR B O 1
ATOM 5907 N N . THR B 1 215 ? -3.576 -13.742 -18.172 1 92.25 215 THR B N 1
ATOM 5908 C CA . THR B 1 215 ? -2.371 -14.305 -17.578 1 92.25 215 THR B CA 1
ATOM 5909 C C . THR B 1 215 ? -1.163 -13.414 -17.844 1 92.25 215 THR B C 1
ATOM 5911 O O . THR B 1 215 ? -1.264 -12.43 -18.578 1 92.25 215 THR B O 1
ATOM 5914 N N . SER B 1 216 ? -0.081 -13.688 -17.094 1 88.62 216 SER B N 1
ATOM 5915 C CA . SER B 1 216 ? 1.104 -12.844 -17.234 1 88.62 216 SER B CA 1
ATOM 5916 C C . SER B 1 216 ? 2.381 -13.68 -17.188 1 88.62 216 SER B C 1
ATOM 5918 O O . SER B 1 216 ? 2.34 -14.867 -16.859 1 88.62 216 SER B O 1
ATOM 5920 N N . THR B 1 217 ? 3.379 -13.008 -17.75 1 69.69 217 THR B N 1
ATOM 5921 C CA . THR B 1 217 ? 4.684 -13.656 -17.703 1 69.69 217 THR B CA 1
ATOM 5922 C C . THR B 1 217 ? 5.445 -13.258 -16.438 1 69.69 217 THR B C 1
ATOM 5924 O O . THR B 1 217 ? 6.594 -13.656 -16.25 1 69.69 217 THR B O 1
ATOM 5927 N N . ASN B 1 218 ? 4.773 -12.25 -15.805 1 56 218 ASN B N 1
ATOM 5928 C CA . ASN B 1 218 ? 5.492 -11.766 -14.633 1 56 218 ASN B CA 1
ATOM 5929 C C . ASN B 1 218 ? 5.715 -12.883 -13.609 1 56 218 ASN B C 1
ATOM 5931 O O . ASN B 1 218 ? 4.891 -13.789 -13.477 1 56 218 ASN B O 1
ATOM 5935 N N . SER B 1 219 ? 6.883 -12.891 -12.844 1 54.78 219 SER B N 1
ATOM 5936 C CA . SER B 1 219 ? 7.438 -13.719 -11.781 1 54.78 219 SER B CA 1
ATOM 5937 C C . SER B 1 219 ? 6.703 -15.047 -11.672 1 54.78 219 SER B C 1
ATOM 5939 O O . SER B 1 219 ? 6.711 -15.844 -12.609 1 54.78 219 SER B O 1
ATOM 5941 N N . GLN B 1 220 ? 6.141 -15.375 -10.453 1 56.91 220 GLN B N 1
ATOM 5942 C CA . GLN B 1 220 ? 5.492 -16.625 -10.047 1 56.91 220 GLN B CA 1
ATOM 5943 C C . GLN B 1 220 ? 4.113 -16.766 -10.68 1 56.91 220 GLN B C 1
ATOM 5945 O O . GLN B 1 220 ? 3.541 -17.844 -10.703 1 56.91 220 GLN B O 1
ATOM 5950 N N . GLY B 1 221 ? 3.777 -15.719 -11.562 1 78.69 221 GLY B N 1
ATOM 5951 C CA . GLY B 1 221 ? 2.523 -15.75 -12.297 1 78.69 221 GLY B CA 1
ATOM 5952 C C . GLY B 1 221 ? 1.367 -15.141 -11.531 1 78.69 221 GLY B C 1
ATOM 5953 O O . GLY B 1 221 ? 1.215 -15.383 -10.328 1 78.69 221 GLY B O 1
ATOM 5954 N N . VAL B 1 222 ? 0.704 -14.234 -12.055 1 89.81 222 VAL B N 1
ATOM 5955 C CA . VAL B 1 222 ? -0.52 -13.648 -11.516 1 89.81 222 VAL B CA 1
ATOM 5956 C C . VAL B 1 222 ? -1.6 -13.625 -12.594 1 89.81 222 VAL B C 1
ATOM 5958 O O . VAL B 1 222 ? -1.314 -13.336 -13.758 1 89.81 222 VAL B O 1
ATOM 5961 N N . TRP B 1 223 ? -2.797 -14.039 -12.195 1 94.38 223 TRP B N 1
ATOM 5962 C CA . TRP B 1 223 ? -3.949 -14.039 -13.094 1 94.38 223 TRP B CA 1
ATOM 5963 C C . TRP B 1 223 ? -4.922 -12.922 -12.719 1 94.38 223 TRP B C 1
ATOM 5965 O O . TRP B 1 223 ? -5.023 -12.547 -11.547 1 94.38 223 TRP B O 1
ATOM 5975 N N . ILE B 1 224 ? -5.535 -12.406 -13.695 1 94.88 224 ILE B N 1
ATOM 5976 C CA . ILE B 1 224 ? -6.719 -11.57 -13.523 1 94.88 224 ILE B CA 1
ATOM 5977 C C . ILE B 1 224 ? -7.949 -12.32 -14.039 1 94.88 224 ILE B C 1
ATOM 5979 O O . ILE B 1 224 ? -8.102 -12.508 -15.242 1 94.88 224 ILE B O 1
ATOM 5983 N N . ALA B 1 225 ? -8.758 -12.727 -13.172 1 96.19 225 ALA B N 1
ATOM 5984 C CA . ALA B 1 225 ? -9.984 -13.438 -13.547 1 96.19 225 ALA B CA 1
ATOM 5985 C C . ALA B 1 225 ? -11.203 -12.531 -13.398 1 96.19 225 ALA B C 1
ATOM 5987 O O . ALA B 1 225 ? -11.555 -12.133 -12.289 1 96.19 225 ALA B O 1
ATOM 5988 N N . MET B 1 226 ? -11.836 -12.258 -14.484 1 94.94 226 MET B N 1
ATOM 5989 C CA . MET B 1 226 ? -13.047 -11.453 -14.461 1 94.94 226 MET B CA 1
ATOM 5990 C C . MET B 1 226 ? -14.266 -12.312 -14.148 1 94.94 226 MET B C 1
ATOM 5992 O O . MET B 1 226 ? -15.094 -12.57 -15.031 1 94.94 226 MET B O 1
ATOM 5996 N N . SER B 1 227 ? -14.383 -12.719 -12.961 1 92.5 227 SER B N 1
ATOM 5997 C CA . SER B 1 227 ? -15.438 -13.633 -12.531 1 92.5 227 SER B CA 1
ATOM 5998 C C . SER B 1 227 ? -15.797 -13.406 -11.062 1 92.5 227 SER B C 1
ATOM 6000 O O . SER B 1 227 ? -15.141 -12.617 -10.375 1 92.5 227 SER B O 1
ATOM 6002 N N . ASP B 1 228 ? -16.859 -14.141 -10.711 1 90.25 228 ASP B N 1
ATOM 6003 C CA . ASP B 1 228 ? -17.203 -14.188 -9.297 1 90.25 228 ASP B CA 1
ATOM 6004 C C . ASP B 1 228 ? -16.219 -15.07 -8.523 1 90.25 228 ASP B C 1
ATOM 6006 O O . ASP B 1 228 ? -15.555 -15.93 -9.102 1 90.25 228 ASP B O 1
ATOM 6010 N N . LYS B 1 229 ? -16.234 -14.891 -7.262 1 90.31 229 LYS B N 1
ATOM 6011 C CA . LYS B 1 229 ? -15.289 -15.562 -6.379 1 90.31 229 LYS B CA 1
ATOM 6012 C C . LYS B 1 229 ? -15.523 -17.078 -6.379 1 90.31 229 LYS B C 1
ATOM 6014 O O . LYS B 1 229 ? -14.586 -17.844 -6.176 1 90.31 229 LYS B O 1
ATOM 6019 N N . ASP B 1 230 ? -16.656 -17.547 -6.727 1 91.12 230 ASP B N 1
ATOM 6020 C CA . ASP B 1 230 ? -17.016 -18.953 -6.594 1 91.12 230 ASP B CA 1
ATOM 6021 C C . ASP B 1 230 ? -16.422 -19.781 -7.738 1 91.12 230 ASP B C 1
ATOM 6023 O O . ASP B 1 230 ? -16.391 -21.016 -7.672 1 91.12 230 ASP B O 1
ATOM 6027 N N . LYS B 1 231 ? -15.93 -19.141 -8.758 1 94.5 231 LYS B N 1
ATOM 6028 C CA . LYS B 1 231 ? -15.438 -19.859 -9.938 1 94.5 231 LYS B CA 1
ATOM 6029 C C . LYS B 1 231 ? -13.938 -20.141 -9.812 1 94.5 231 LYS B C 1
ATOM 6031 O O . LYS B 1 231 ? -13.383 -20.922 -10.594 1 94.5 231 LYS B O 1
ATOM 6036 N N . ILE B 1 232 ? -13.305 -19.609 -8.82 1 95.88 232 ILE B N 1
ATOM 6037 C CA . ILE B 1 232 ? -11.852 -19.594 -8.789 1 95.88 232 ILE B CA 1
ATOM 6038 C C . ILE B 1 232 ? -11.328 -20.969 -8.383 1 95.88 232 ILE B C 1
ATOM 6040 O O . ILE B 1 232 ? -10.305 -21.438 -8.883 1 95.88 232 ILE B O 1
ATOM 6044 N N . GLU B 1 233 ? -12.008 -21.641 -7.484 1 96.19 233 GLU B N 1
ATOM 6045 C CA . GLU B 1 233 ? -11.562 -22.969 -7.082 1 96.19 233 GLU B CA 1
ATOM 6046 C C . GLU B 1 233 ? -11.555 -23.938 -8.266 1 96.19 233 GLU B C 1
ATOM 6048 O O . GLU B 1 233 ? -10.633 -24.734 -8.422 1 96.19 233 GLU B O 1
ATOM 6053 N N . ASP B 1 234 ? -12.539 -23.766 -9.094 1 95.31 234 ASP B N 1
ATOM 6054 C CA . ASP B 1 234 ? -12.586 -24.609 -10.289 1 95.31 234 ASP B CA 1
ATOM 6055 C C . ASP B 1 234 ? -11.453 -24.25 -11.25 1 95.31 234 ASP B C 1
ATOM 6057 O O . ASP B 1 234 ? -10.852 -25.141 -11.867 1 95.31 234 ASP B O 1
ATOM 6061 N N . LEU B 1 235 ? -11.25 -23.031 -11.359 1 94.69 235 LEU B N 1
ATOM 6062 C CA . LEU B 1 235 ? -10.156 -22.562 -12.211 1 94.69 235 LEU B CA 1
ATOM 6063 C C . LEU B 1 235 ? -8.82 -23.141 -11.734 1 94.69 235 LEU B C 1
ATOM 6065 O O . LEU B 1 235 ? -8 -23.562 -12.547 1 94.69 235 LEU B O 1
ATOM 6069 N N . LEU B 1 236 ? -8.617 -23.172 -10.43 1 94.69 236 LEU B N 1
ATOM 6070 C CA . LEU B 1 236 ? -7.379 -23.672 -9.852 1 94.69 236 LEU B CA 1
ATOM 6071 C C . LEU B 1 236 ? -7.223 -25.172 -10.094 1 94.69 236 LEU B C 1
ATOM 6073 O O . LEU B 1 236 ? -6.121 -25.656 -10.367 1 94.69 236 LEU B O 1
ATOM 6077 N N . SER B 1 237 ? -8.297 -25.891 -9.992 1 93.38 237 SER B N 1
ATOM 6078 C CA . SER B 1 237 ? -8.25 -27.328 -10.172 1 93.38 237 SER B CA 1
ATOM 6079 C C . SER B 1 237 ? -7.992 -27.688 -11.633 1 93.38 237 SER B C 1
ATOM 6081 O O . SER B 1 237 ? -7.277 -28.656 -11.922 1 93.38 237 SER B O 1
ATOM 6083 N N . GLN B 1 238 ? -8.523 -26.891 -12.531 1 88.56 238 GLN B N 1
ATOM 6084 C CA . GLN B 1 238 ? -8.438 -27.234 -13.945 1 88.56 238 GLN B CA 1
ATOM 6085 C C . GLN B 1 238 ? -7.145 -26.703 -14.562 1 88.56 238 GLN B C 1
ATOM 6087 O O . GLN B 1 238 ? -6.52 -27.391 -15.383 1 88.56 238 GLN B O 1
ATOM 6092 N N . TYR B 1 239 ? -6.754 -25.531 -14.039 1 87.94 239 TYR B N 1
ATOM 6093 C CA . TYR B 1 239 ? -5.68 -24.891 -14.797 1 87.94 239 TYR B CA 1
ATOM 6094 C C . TYR B 1 239 ? -4.598 -24.359 -13.867 1 87.94 239 TYR B C 1
ATOM 6096 O O . TYR B 1 239 ? -3.547 -23.906 -14.32 1 87.94 239 TYR B O 1
ATOM 6104 N N . GLY B 1 240 ? -4.82 -24.453 -12.547 1 89.56 240 GLY B N 1
ATOM 6105 C CA . GLY B 1 240 ? -3.9 -23.844 -11.594 1 89.56 240 GLY B CA 1
ATOM 6106 C C . GLY B 1 240 ? -2.918 -24.844 -11 1 89.56 240 GLY B C 1
ATOM 6107 O O . GLY B 1 240 ? -2.016 -24.453 -10.258 1 89.56 240 GLY B O 1
ATOM 6108 N N . GLY B 1 241 ? -3.07 -26.078 -11.32 1 89.25 241 GLY B N 1
ATOM 6109 C CA . GLY B 1 241 ? -2.143 -27.078 -10.82 1 89.25 241 GLY B CA 1
ATOM 6110 C C . GLY B 1 241 ? -2.498 -27.578 -9.438 1 89.25 241 GLY B C 1
ATOM 6111 O O . GLY B 1 241 ? -1.613 -27.906 -8.641 1 89.25 241 GLY B O 1
ATOM 6112 N N . PHE B 1 242 ? -3.791 -27.578 -9.133 1 93.19 242 PHE B N 1
ATOM 6113 C CA . PHE B 1 242 ? -4.246 -28.047 -7.828 1 93.19 242 PHE B CA 1
ATOM 6114 C C . PHE B 1 242 ? -5.211 -29.219 -7.988 1 93.19 242 PHE B C 1
ATOM 6116 O O . PHE B 1 242 ? -6.02 -29.234 -8.922 1 93.19 242 PHE B O 1
ATOM 6123 N N . SER B 1 243 ? -5.105 -30.172 -7.105 1 92.62 243 SER B N 1
ATOM 6124 C CA . SER B 1 243 ? -6.07 -31.266 -7.062 1 92.62 243 SER B CA 1
ATOM 6125 C C . SER B 1 243 ? -7.422 -30.797 -6.543 1 92.62 243 SER B C 1
ATOM 6127 O O . SER B 1 243 ? -7.578 -29.625 -6.18 1 92.62 243 SER B O 1
ATOM 6129 N N . GLU B 1 244 ? -8.312 -31.719 -6.531 1 90.31 244 GLU B N 1
ATOM 6130 C CA . GLU B 1 244 ? -9.648 -31.391 -6.023 1 90.31 244 GLU B CA 1
ATOM 6131 C C . GLU B 1 244 ? -9.594 -31 -4.555 1 90.31 244 GLU B C 1
ATOM 6133 O O . GLU B 1 244 ? -10.336 -30.109 -4.125 1 90.31 244 GLU B O 1
ATOM 6138 N N . THR B 1 245 ? -8.742 -31.562 -3.889 1 86.44 245 THR B N 1
ATOM 6139 C CA . THR B 1 245 ? -8.625 -31.234 -2.473 1 86.44 245 THR B CA 1
ATOM 6140 C C . THR B 1 245 ? -7.746 -30 -2.275 1 86.44 245 THR B C 1
ATOM 6142 O O . THR B 1 245 ? -7.965 -29.203 -1.356 1 86.44 245 THR B O 1
ATOM 6145 N N . GLY B 1 246 ? -6.824 -29.828 -3.201 1 90.81 246 GLY B N 1
ATOM 6146 C CA . GLY B 1 246 ? -5.855 -28.75 -3.061 1 90.81 246 GLY B CA 1
ATOM 6147 C C . GLY B 1 246 ? -6.383 -27.406 -3.529 1 90.81 246 GLY B C 1
ATOM 6148 O O . GLY B 1 246 ? -5.82 -26.359 -3.191 1 90.81 246 GLY B O 1
ATOM 6149 N N . ARG B 1 247 ? -7.477 -27.422 -4.203 1 93.62 247 ARG B N 1
ATOM 6150 C CA . ARG B 1 247 ? -8.008 -26.203 -4.805 1 93.62 247 ARG B CA 1
ATOM 6151 C C . ARG B 1 247 ? -8.75 -25.359 -3.771 1 93.62 247 ARG B C 1
ATOM 6153 O O . ARG B 1 247 ? -9.078 -24.203 -4.031 1 93.62 247 ARG B O 1
ATOM 6160 N N . LYS B 1 248 ? -9.055 -25.969 -2.654 1 93.75 248 LYS B N 1
ATOM 6161 C CA . LYS B 1 248 ? -9.906 -25.297 -1.673 1 93.75 248 LYS B CA 1
ATOM 6162 C C . LYS B 1 248 ? -9.258 -24.016 -1.155 1 93.75 248 LYS B C 1
ATOM 6164 O O . LYS B 1 248 ? -8.078 -24.016 -0.793 1 93.75 248 LYS B O 1
ATOM 6169 N N . LEU B 1 249 ? -10.086 -22.984 -1.128 1 95.81 249 LEU B N 1
ATOM 6170 C CA . LEU B 1 249 ? -9.602 -21.688 -0.656 1 95.81 249 LEU B CA 1
ATOM 6171 C C . LEU B 1 249 ? -10.141 -21.375 0.738 1 95.81 249 LEU B C 1
ATOM 6173 O O . LEU B 1 249 ? -11.336 -21.562 1.003 1 95.81 249 LEU B O 1
ATOM 6177 N N . TYR B 1 250 ? -9.281 -20.938 1.598 1 93.19 250 TYR B N 1
ATOM 6178 C CA . TYR B 1 250 ? -9.617 -20.531 2.957 1 93.19 250 TYR B CA 1
ATOM 6179 C C . TYR B 1 250 ? -9.508 -19.016 3.115 1 93.19 250 TYR B C 1
ATOM 6181 O O . TYR B 1 250 ? -8.609 -18.406 2.543 1 93.19 250 TYR B O 1
ATOM 6189 N N . LEU B 1 251 ? -10.438 -18.516 3.893 1 93.5 251 LEU B N 1
ATOM 6190 C CA . LEU B 1 251 ? -10.336 -17.094 4.207 1 93.5 251 LEU B CA 1
ATOM 6191 C C . LEU B 1 251 ? -9.008 -16.781 4.887 1 93.5 251 LEU B C 1
ATOM 6193 O O . LEU B 1 251 ? -8.547 -17.547 5.746 1 93.5 251 LEU B O 1
ATOM 6197 N N . ALA B 1 252 ? -8.352 -15.695 4.434 1 93.56 252 ALA B N 1
ATOM 6198 C CA . ALA B 1 252 ? -7.066 -15.273 4.996 1 93.56 252 ALA B CA 1
ATOM 6199 C C . ALA B 1 252 ? -7.121 -13.828 5.477 1 93.56 252 ALA B C 1
ATOM 6201 O O . ALA B 1 252 ? -7.73 -12.977 4.828 1 93.56 252 ALA B O 1
ATOM 6202 N N . GLU B 1 253 ? -6.492 -13.594 6.598 1 90.62 253 GLU B N 1
ATOM 6203 C CA . GLU B 1 253 ? -6.367 -12.242 7.129 1 90.62 253 GLU B CA 1
ATOM 6204 C C . GLU B 1 253 ? -5.09 -11.57 6.629 1 90.62 253 GLU B C 1
ATOM 6206 O O . GLU B 1 253 ? -4.012 -12.172 6.664 1 90.62 253 GLU B O 1
ATOM 6211 N N . TYR B 1 254 ? -5.324 -10.383 6.141 1 91.06 254 TYR B N 1
ATOM 6212 C CA . TYR B 1 254 ? -4.188 -9.57 5.707 1 91.06 254 TYR B CA 1
ATOM 6213 C C . TYR B 1 254 ? -3.658 -8.719 6.855 1 91.06 254 TYR B C 1
ATOM 6215 O O . TYR B 1 254 ? -4.406 -7.953 7.465 1 91.06 254 TYR B O 1
ATOM 6223 N N . LEU B 1 255 ? -2.33 -8.867 7.141 1 89.56 255 LEU B N 1
ATOM 6224 C CA . LEU B 1 255 ? -1.724 -8.133 8.242 1 89.56 255 LEU B CA 1
ATOM 6225 C C . LEU B 1 255 ? -0.434 -7.445 7.797 1 89.56 255 LEU B C 1
ATOM 6227 O O . LEU B 1 255 ? 0.366 -8.039 7.07 1 89.56 255 LEU B O 1
ATOM 6231 N N . ARG B 1 256 ? -0.289 -6.246 8.195 1 88.62 256 ARG B N 1
ATOM 6232 C CA . ARG B 1 256 ? 0.965 -5.52 8.016 1 88.62 256 ARG B CA 1
ATOM 6233 C C . ARG B 1 256 ? 1.382 -4.82 9.305 1 88.62 256 ARG B C 1
ATOM 6235 O O . ARG B 1 256 ? 0.581 -4.113 9.914 1 88.62 256 ARG B O 1
ATOM 6242 N N . LEU B 1 257 ? 2.619 -5.082 9.703 1 86.56 257 LEU B N 1
ATOM 6243 C CA . LEU B 1 257 ? 3.184 -4.484 10.914 1 86.56 257 LEU B CA 1
ATOM 6244 C C . LEU B 1 257 ? 4.43 -3.668 10.578 1 86.56 257 LEU B C 1
ATOM 6246 O O . LEU B 1 257 ? 5.434 -4.219 10.117 1 86.56 257 LEU B O 1
ATOM 6250 N N . ASN B 1 258 ? 4.324 -2.371 10.758 1 83.06 258 ASN B N 1
ATOM 6251 C CA . ASN B 1 258 ? 5.465 -1.477 10.586 1 83.06 258 ASN B CA 1
ATOM 6252 C C . ASN B 1 258 ? 6.07 -1.599 9.195 1 83.06 258 ASN B C 1
ATOM 6254 O O . ASN B 1 258 ? 5.352 -1.553 8.195 1 83.06 258 ASN B O 1
ATOM 6258 N N . ASP B 1 259 ? 7.383 -1.771 9.102 1 77.56 259 ASP B N 1
ATOM 6259 C CA . ASP B 1 259 ? 8.094 -1.803 7.828 1 77.56 259 ASP B CA 1
ATOM 6260 C C . ASP B 1 259 ? 8.305 -3.238 7.355 1 77.56 259 ASP B C 1
ATOM 6262 O O . ASP B 1 259 ? 9.055 -3.48 6.406 1 77.56 259 ASP B O 1
ATOM 6266 N N . GLU B 1 260 ? 7.559 -4.137 7.926 1 81.5 260 GLU B N 1
ATOM 6267 C CA . GLU B 1 260 ? 7.688 -5.535 7.535 1 81.5 260 GLU B CA 1
ATOM 6268 C C . GLU B 1 260 ? 6.773 -5.867 6.355 1 81.5 260 GLU B C 1
ATOM 6270 O O . GLU B 1 260 ? 5.77 -5.188 6.133 1 81.5 260 GLU B O 1
ATOM 6275 N N . SER B 1 261 ? 7.238 -6.871 5.598 1 84.19 261 SER B N 1
ATOM 6276 C CA . SER B 1 261 ? 6.391 -7.348 4.508 1 84.19 261 SER B CA 1
ATOM 6277 C C . SER B 1 261 ? 5.051 -7.855 5.035 1 84.19 261 SER B C 1
ATOM 6279 O O . SER B 1 261 ? 4.996 -8.516 6.074 1 84.19 261 SER B O 1
ATOM 6281 N N . PRO B 1 262 ? 4.031 -7.398 4.363 1 89.31 262 PRO B N 1
ATOM 6282 C CA . PRO B 1 262 ? 2.727 -7.902 4.797 1 89.31 262 PRO B CA 1
ATOM 6283 C C . PRO B 1 262 ? 2.604 -9.422 4.652 1 89.31 262 PRO B C 1
ATOM 6285 O O . PRO B 1 262 ? 3.305 -10.023 3.836 1 89.31 262 PRO B O 1
ATOM 6288 N N . PHE B 1 263 ? 1.782 -10.008 5.445 1 91.31 263 PHE B N 1
ATOM 6289 C CA . PHE B 1 263 ? 1.594 -11.453 5.391 1 91.31 263 PHE B CA 1
ATOM 6290 C C . PHE B 1 263 ? 0.123 -11.812 5.562 1 91.31 263 PHE B C 1
ATOM 6292 O O . PHE B 1 263 ? -0.679 -10.984 5.992 1 91.31 263 PHE B O 1
ATOM 6299 N N . LEU B 1 264 ? -0.236 -12.953 5.125 1 92.75 264 LEU B N 1
ATOM 6300 C CA . LEU B 1 264 ? -1.579 -13.516 5.211 1 92.75 264 LEU B CA 1
ATOM 6301 C C . LEU B 1 264 ? -1.628 -14.656 6.223 1 92.75 264 LEU B C 1
ATOM 6303 O O . LEU B 1 264 ? -0.687 -15.445 6.316 1 92.75 264 LEU B O 1
ATOM 6307 N N . VAL B 1 265 ? -2.713 -14.688 6.969 1 90.69 265 VAL B N 1
ATOM 6308 C CA . VAL B 1 265 ? -2.904 -15.758 7.945 1 90.69 265 VAL B CA 1
ATOM 6309 C C . VAL B 1 265 ? -4.258 -16.422 7.719 1 90.69 265 VAL B C 1
ATOM 6311 O O . VAL B 1 265 ? -5.301 -15.773 7.785 1 90.69 265 VAL B O 1
ATOM 6314 N N . SER B 1 266 ? -4.211 -17.688 7.395 1 89.44 266 SER B N 1
ATOM 6315 C CA . SER B 1 266 ? -5.418 -18.516 7.363 1 89.44 266 SER B CA 1
ATOM 6316 C C . SER B 1 266 ? -5.461 -19.484 8.531 1 89.44 266 SER B C 1
ATOM 6318 O O . SER B 1 266 ? -4.578 -19.469 9.391 1 89.44 266 SER B O 1
ATOM 6320 N N . VAL B 1 267 ? -6.52 -20.297 8.555 1 83.12 267 VAL B N 1
ATOM 6321 C CA . VAL B 1 267 ? -6.656 -21.281 9.617 1 83.12 267 VAL B CA 1
ATOM 6322 C C . VAL B 1 267 ? -5.617 -22.391 9.43 1 83.12 267 VAL B C 1
ATOM 6324 O O . VAL B 1 267 ? -5.355 -23.172 10.344 1 83.12 267 VAL B O 1
ATOM 6327 N N . ARG B 1 268 ? -4.93 -22.344 8.273 1 82.19 268 ARG B N 1
ATOM 6328 C CA . ARG B 1 268 ? -4.086 -23.484 7.953 1 82.19 268 ARG B CA 1
ATOM 6329 C C . ARG B 1 268 ? -2.619 -23.078 7.867 1 82.19 268 ARG B C 1
ATOM 6331 O O . ARG B 1 268 ? -1.728 -23.891 8.117 1 82.19 268 ARG B O 1
ATOM 6338 N N . ASN B 1 269 ? -2.434 -21.875 7.449 1 87.25 269 ASN B N 1
ATOM 6339 C CA . ASN B 1 269 ? -1.059 -21.484 7.164 1 87.25 269 ASN B CA 1
ATOM 6340 C C . ASN B 1 269 ? -0.902 -19.953 7.148 1 87.25 269 ASN B C 1
ATOM 6342 O O . ASN B 1 269 ? -1.88 -19.234 7.312 1 87.25 269 ASN B O 1
ATOM 6346 N N . SER B 1 270 ? 0.37 -19.531 7.125 1 89.5 270 SER B N 1
ATOM 6347 C CA . SER B 1 270 ? 0.71 -18.125 6.965 1 89.5 270 SER B CA 1
ATOM 6348 C C . SER B 1 270 ? 1.782 -17.938 5.898 1 89.5 270 SER B C 1
ATOM 6350 O O . SER B 1 270 ? 2.775 -18.656 5.867 1 89.5 270 SER B O 1
ATOM 6352 N N . VAL B 1 271 ? 1.498 -17 4.953 1 91.94 271 VAL B N 1
ATOM 6353 C CA . VAL B 1 271 ? 2.439 -16.719 3.877 1 91.94 271 VAL B CA 1
ATOM 6354 C C . VAL B 1 271 ? 2.611 -15.211 3.725 1 91.94 271 VAL B C 1
ATOM 6356 O O . VAL B 1 271 ? 1.733 -14.438 4.113 1 91.94 271 VAL B O 1
ATOM 6359 N N . TYR B 1 272 ? 3.777 -14.805 3.23 1 91.12 272 TYR B N 1
ATOM 6360 C CA . TYR B 1 272 ? 3.926 -13.398 2.852 1 91.12 272 TYR B CA 1
ATOM 6361 C C . TYR B 1 272 ? 2.953 -13.031 1.738 1 91.12 272 TYR B C 1
ATOM 6363 O O . TYR B 1 272 ? 2.756 -13.805 0.796 1 91.12 272 TYR B O 1
ATOM 6371 N N . ALA B 1 273 ? 2.322 -11.898 1.901 1 91.12 273 ALA B N 1
ATOM 6372 C CA . ALA B 1 273 ? 1.368 -11.469 0.883 1 91.12 273 ALA B CA 1
ATOM 6373 C C . ALA B 1 273 ? 2.08 -11.102 -0.416 1 91.12 273 ALA B C 1
ATOM 6375 O O . ALA B 1 273 ? 3.113 -10.43 -0.396 1 91.12 273 ALA B O 1
ATOM 6376 N N . PRO B 1 274 ? 1.587 -11.633 -1.545 1 90.56 274 PRO B N 1
ATOM 6377 C CA . PRO B 1 274 ? 2.184 -11.266 -2.832 1 90.56 274 PRO B CA 1
ATOM 6378 C C . PRO B 1 274 ? 1.754 -9.883 -3.309 1 90.56 274 PRO B C 1
ATOM 6380 O O . PRO B 1 274 ? 1.119 -9.75 -4.359 1 90.56 274 PRO B O 1
ATOM 6383 N N . VAL B 1 275 ? 2.172 -8.836 -2.67 1 85.19 275 VAL B N 1
ATOM 6384 C CA . VAL B 1 275 ? 1.707 -7.465 -2.869 1 85.19 275 VAL B CA 1
ATOM 6385 C C . VAL B 1 275 ? 2.137 -6.969 -4.25 1 85.19 275 VAL B C 1
ATOM 6387 O O . VAL B 1 275 ? 1.347 -6.355 -4.969 1 85.19 275 VAL B O 1
ATOM 6390 N N . GLN B 1 276 ? 3.344 -7.227 -4.641 1 83 276 GLN B N 1
ATOM 6391 C CA . GLN B 1 276 ? 3.846 -6.75 -5.926 1 83 276 GLN B CA 1
ATOM 6392 C C . GLN B 1 276 ? 3.061 -7.359 -7.086 1 83 276 GLN B C 1
ATOM 6394 O O . GLN B 1 276 ? 2.703 -6.66 -8.031 1 83 276 GLN B O 1
ATOM 6399 N N . GLN B 1 277 ? 2.834 -8.656 -6.941 1 88.44 277 GLN B N 1
ATOM 6400 C CA . GLN B 1 277 ? 2.074 -9.344 -7.977 1 88.44 277 GLN B CA 1
ATOM 6401 C C . GLN B 1 277 ? 0.654 -8.797 -8.07 1 88.44 277 GLN B C 1
ATOM 6403 O O . GLN B 1 277 ? 0.177 -8.484 -9.164 1 88.44 277 GLN B O 1
ATOM 6408 N N . VAL B 1 278 ? 0.051 -8.633 -7.008 1 89.25 278 VAL B N 1
ATOM 6409 C CA . VAL B 1 278 ? -1.336 -8.18 -6.973 1 89.25 278 VAL B CA 1
ATOM 6410 C C . VAL B 1 278 ? -1.416 -6.727 -7.43 1 89.25 278 VAL B C 1
ATOM 6412 O O . VAL B 1 278 ? -2.346 -6.344 -8.141 1 89.25 278 VAL B O 1
ATOM 6415 N N . GLU B 1 279 ? -0.447 -5.91 -7.039 1 84.25 279 GLU B N 1
ATOM 6416 C CA . GLU B 1 279 ? -0.422 -4.512 -7.453 1 84.25 279 GLU B CA 1
ATOM 6417 C C . GLU B 1 279 ? -0.292 -4.387 -8.969 1 84.25 279 GLU B C 1
ATOM 6419 O O . GLU B 1 279 ? -0.93 -3.529 -9.578 1 84.25 279 GLU B O 1
ATOM 6424 N N . SER B 1 280 ? 0.571 -5.184 -9.555 1 86.88 280 SER B N 1
ATOM 6425 C CA . SER B 1 280 ? 0.729 -5.168 -11 1 86.88 280 SER B CA 1
ATOM 6426 C C . SER B 1 280 ? -0.575 -5.535 -11.703 1 86.88 280 SER B C 1
ATOM 6428 O O . SER B 1 280 ? -0.941 -4.922 -12.711 1 86.88 280 SER B O 1
ATOM 6430 N N . ALA B 1 281 ? -1.21 -6.531 -11.195 1 90.94 281 ALA B N 1
ATOM 6431 C CA . ALA B 1 281 ? -2.49 -6.953 -11.758 1 90.94 281 ALA B CA 1
ATOM 6432 C C . ALA B 1 281 ? -3.549 -5.867 -11.586 1 90.94 281 ALA B C 1
ATOM 6434 O O . ALA B 1 281 ? -4.34 -5.609 -12.492 1 90.94 281 ALA B O 1
ATOM 6435 N N . LEU B 1 282 ? -3.557 -5.289 -10.445 1 88 282 LEU B N 1
ATOM 6436 C CA . LEU B 1 282 ? -4.512 -4.227 -10.141 1 88 282 LEU B CA 1
ATOM 6437 C C . LEU B 1 282 ? -4.316 -3.039 -11.078 1 88 282 LEU B C 1
ATOM 6439 O O . LEU B 1 282 ? -5.289 -2.467 -11.578 1 88 282 LEU B O 1
ATOM 6443 N N . GLU B 1 283 ? -3.135 -2.646 -11.258 1 84.94 283 GLU B N 1
ATOM 6444 C CA . GLU B 1 283 ? -2.832 -1.54 -12.156 1 84.94 283 GLU B CA 1
ATOM 6445 C C . GLU B 1 283 ? -3.328 -1.828 -13.57 1 84.94 283 GLU B C 1
ATOM 6447 O O . GLU B 1 283 ? -3.912 -0.957 -14.219 1 84.94 283 GLU B O 1
ATOM 6452 N N . CYS B 1 284 ? -3.006 -3.033 -14.039 1 89.69 284 CYS B N 1
ATOM 6453 C CA . CYS B 1 284 ? -3.482 -3.426 -15.367 1 89.69 284 CYS B CA 1
ATOM 6454 C C . CYS B 1 284 ? -5.004 -3.367 -15.438 1 89.69 284 CYS B C 1
ATOM 6456 O O . CYS B 1 284 ? -5.562 -2.852 -16.406 1 89.69 284 CYS B O 1
ATOM 6458 N N . TRP B 1 285 ? -5.645 -3.904 -14.445 1 91.44 285 TRP B N 1
ATOM 6459 C CA . TRP B 1 285 ? -7.105 -3.936 -14.406 1 91.44 285 TRP B CA 1
ATOM 6460 C C . TRP B 1 285 ? -7.68 -2.523 -14.391 1 91.44 285 TRP B C 1
ATOM 6462 O O . TRP B 1 285 ? -8.609 -2.217 -15.141 1 91.44 285 TRP B O 1
ATOM 6472 N N . GLU B 1 286 ? -7.156 -1.649 -13.57 1 85.06 286 GLU B N 1
ATOM 6473 C CA . GLU B 1 286 ? -7.652 -0.283 -13.43 1 85.06 286 GLU B CA 1
ATOM 6474 C C . GLU B 1 286 ? -7.477 0.506 -14.727 1 85.06 286 GLU B C 1
ATOM 6476 O O . GLU B 1 286 ? -8.359 1.272 -15.109 1 85.06 286 GLU B O 1
ATOM 6481 N N . LYS B 1 287 ? -6.438 0.31 -15.367 1 86.38 287 LYS B N 1
ATOM 6482 C CA . LYS B 1 287 ? -6.094 1.129 -16.516 1 86.38 287 LYS B CA 1
ATOM 6483 C C . LYS B 1 287 ? -6.707 0.56 -17.797 1 86.38 287 LYS B C 1
ATOM 6485 O O . LYS B 1 287 ? -7.02 1.306 -18.734 1 86.38 287 LYS B O 1
ATOM 6490 N N . CYS B 1 288 ? -6.84 -0.774 -17.781 1 91.62 288 CYS B N 1
ATOM 6491 C CA . CYS B 1 288 ? -7.152 -1.366 -19.078 1 91.62 288 CYS B CA 1
ATOM 6492 C C . CYS B 1 288 ? -8.516 -2.045 -19.047 1 91.62 288 CYS B C 1
ATOM 6494 O O . CYS B 1 288 ? -9.172 -2.162 -20.094 1 91.62 288 CYS B O 1
ATOM 6496 N N . LEU B 1 289 ? -8.961 -2.516 -17.969 1 91 289 LEU B N 1
ATOM 6497 C CA . LEU B 1 289 ? -10.07 -3.457 -18 1 91 289 LEU B CA 1
ATOM 6498 C C . LEU B 1 289 ? -11.289 -2.885 -17.281 1 91 289 LEU B C 1
ATOM 6500 O O . LEU B 1 289 ? -12.406 -3.363 -17.453 1 91 289 LEU B O 1
ATOM 6504 N N . GLN B 1 290 ? -10.938 -1.959 -16.391 1 81.06 290 GLN B N 1
ATOM 6505 C CA . GLN B 1 290 ? -12.039 -1.384 -15.625 1 81.06 290 GLN B CA 1
ATOM 6506 C C . GLN B 1 290 ? -12.906 -0.487 -16.5 1 81.06 290 GLN B C 1
ATOM 6508 O O . GLN B 1 290 ? -12.398 0.201 -17.391 1 81.06 290 GLN B O 1
ATOM 6513 N N . ASP B 1 291 ? -14.211 -0.791 -16.469 1 65.75 291 ASP B N 1
ATOM 6514 C CA . ASP B 1 291 ? -15.148 0.02 -17.234 1 65.75 291 ASP B CA 1
ATOM 6515 C C . ASP B 1 291 ? -15.008 1.5 -16.891 1 65.75 291 ASP B C 1
ATOM 6517 O O . ASP B 1 291 ? -14.906 1.862 -15.711 1 65.75 291 ASP B O 1
ATOM 6521 N N . LYS B 1 292 ? -14.633 2.389 -17.875 1 55.88 292 LYS B N 1
ATOM 6522 C CA . LYS B 1 292 ? -14.453 3.836 -17.812 1 55.88 292 LYS B CA 1
ATOM 6523 C C . LYS B 1 292 ? -15.594 4.5 -17.047 1 55.88 292 LYS B C 1
ATOM 6525 O O . LYS B 1 292 ? -15.43 5.59 -16.5 1 55.88 292 LYS B O 1
ATOM 6530 N N . LYS B 1 293 ? -16.875 4.152 -17.266 1 48.16 293 LYS B N 1
ATOM 6531 C CA . LYS B 1 293 ? -17.969 4.902 -16.641 1 48.16 293 LYS B CA 1
ATOM 6532 C C . LYS B 1 293 ? -17.781 4.977 -15.125 1 48.16 293 LYS B C 1
ATOM 6534 O O . LYS B 1 293 ? -18.297 5.895 -14.477 1 48.16 293 LYS B O 1
ATOM 6539 N N . ARG B 1 294 ? -17.234 3.906 -14.703 1 44.47 294 ARG B N 1
ATOM 6540 C CA . ARG B 1 294 ? -17.094 3.98 -13.25 1 44.47 294 ARG B CA 1
ATOM 6541 C C . ARG B 1 294 ? -15.93 4.883 -12.859 1 44.47 294 ARG B C 1
ATOM 6543 O O . ARG B 1 294 ? -15.711 5.152 -11.68 1 44.47 294 ARG B O 1
ATOM 6550 N N . LYS B 1 295 ? -15.164 5.105 -13.977 1 44.88 295 LYS B N 1
ATOM 6551 C CA . LYS B 1 295 ? -14.102 6.066 -13.688 1 44.88 295 LYS B CA 1
ATOM 6552 C C . LYS B 1 295 ? -14.672 7.398 -13.227 1 44.88 295 LYS B C 1
ATOM 6554 O O . LYS B 1 295 ? -13.961 8.234 -12.664 1 44.88 295 LYS B O 1
ATOM 6559 N N . SER B 1 296 ? -15.789 7.758 -13.875 1 37.88 296 SER B N 1
ATOM 6560 C CA . SER B 1 296 ? -16.203 9.141 -13.641 1 37.88 296 SER B CA 1
ATOM 6561 C C . SER B 1 296 ? -16.328 9.438 -12.156 1 37.88 296 SER B C 1
ATOM 6563 O O . SER B 1 296 ? -16.109 10.57 -11.719 1 37.88 296 SER B O 1
ATOM 6565 N N . LYS B 1 297 ? -17.125 8.508 -11.5 1 36.12 297 LYS B N 1
ATOM 6566 C CA . LYS B 1 297 ? -17.359 8.961 -10.133 1 36.12 297 LYS B CA 1
ATOM 6567 C C . LYS B 1 297 ? -16.078 8.93 -9.305 1 36.12 297 LYS B C 1
ATOM 6569 O O . LYS B 1 297 ? -16.109 9.203 -8.102 1 36.12 297 LYS B O 1
ATOM 6574 N N . ALA B 1 298 ? -15.156 8.031 -9.641 1 36.41 298 ALA B N 1
ATOM 6575 C CA . ALA B 1 298 ? -13.906 8.133 -8.891 1 36.41 298 ALA B CA 1
ATOM 6576 C C . ALA B 1 298 ? -13.219 9.477 -9.141 1 36.41 298 ALA B C 1
ATOM 6578 O O . ALA B 1 298 ? -12.82 9.773 -10.266 1 36.41 298 ALA B O 1
ATOM 6579 N N . ASN B 1 299 ? -13.695 10.438 -8.773 1 32 299 ASN B N 1
ATOM 6580 C CA . ASN B 1 299 ? -13.047 11.742 -8.719 1 32 299 ASN B CA 1
ATOM 6581 C C . ASN B 1 299 ? -11.523 11.617 -8.703 1 32 299 ASN B C 1
ATOM 6583 O O . ASN B 1 299 ? -10.984 10.688 -8.102 1 32 299 ASN B O 1
ATOM 6587 N N . ASP B 1 300 ? -10.812 12.375 -9.656 1 36.31 300 ASP B N 1
ATOM 6588 C CA . ASP B 1 300 ? -9.383 12.531 -9.898 1 36.31 300 ASP B CA 1
ATOM 6589 C C . ASP B 1 300 ? -8.57 12.109 -8.68 1 36.31 300 ASP B C 1
ATOM 6591 O O . ASP B 1 300 ? -7.449 11.625 -8.812 1 36.31 300 ASP B O 1
ATOM 6595 N N . ASP B 1 301 ? -8.844 12.812 -7.512 1 36.94 301 ASP B N 1
ATOM 6596 C CA . ASP B 1 301 ? -7.875 13.039 -6.441 1 36.94 301 ASP B CA 1
ATOM 6597 C C . ASP B 1 301 ? -7.668 11.773 -5.609 1 36.94 301 ASP B C 1
ATOM 6599 O O . ASP B 1 301 ? -6.848 11.758 -4.688 1 36.94 301 ASP B O 1
ATOM 6603 N N . GLN B 1 302 ? -8.734 10.961 -5.492 1 36.78 302 GLN B N 1
ATOM 6604 C CA . GLN B 1 302 ? -8.516 10 -4.422 1 36.78 302 GLN B CA 1
ATOM 6605 C C . GLN B 1 302 ? -7.824 8.742 -4.945 1 36.78 302 GLN B C 1
ATOM 6607 O O . GLN B 1 302 ? -8.453 7.91 -5.605 1 36.78 302 GLN B O 1
ATOM 6612 N N . TYR B 1 303 ? -6.723 8.812 -5.387 1 36.41 303 TYR B N 1
ATOM 6613 C CA . TYR B 1 303 ? -5.973 7.562 -5.5 1 36.41 303 TYR B CA 1
ATOM 6614 C C . TYR B 1 303 ? -6.426 6.559 -4.449 1 36.41 303 TYR B C 1
ATOM 6616 O O . TYR B 1 303 ? -6.152 6.734 -3.258 1 36.41 303 TYR B O 1
ATOM 6624 N N . SER B 1 304 ? -7.703 6.227 -4.414 1 40.53 304 SER B N 1
ATOM 6625 C CA . SER B 1 304 ? -8.094 5.117 -3.549 1 40.53 304 SER B CA 1
ATOM 6626 C C . SER B 1 304 ? -6.984 4.082 -3.438 1 40.53 304 SER B C 1
ATOM 6628 O O . SER B 1 304 ? -6.477 3.598 -4.449 1 40.53 304 SER B O 1
ATOM 6630 N N . SER B 1 305 ? -6.129 4.215 -2.572 1 46.34 305 SER B N 1
ATOM 6631 C CA . SER B 1 305 ? -5.254 3.07 -2.332 1 46.34 305 SER B CA 1
ATOM 6632 C C . SER B 1 305 ? -6.004 1.754 -2.521 1 46.34 305 SER B C 1
ATOM 6634 O O . SER B 1 305 ? -6.922 1.442 -1.763 1 46.34 305 SER B O 1
ATOM 6636 N N . ALA B 1 306 ? -6.301 1.368 -3.742 1 48.28 306 ALA B N 1
ATOM 6637 C CA . ALA B 1 306 ? -6.945 0.202 -4.34 1 48.28 306 ALA B CA 1
ATOM 6638 C C . ALA B 1 306 ? -6.77 -1.033 -3.461 1 48.28 306 ALA B C 1
ATOM 6640 O O . ALA B 1 306 ? -7.488 -2.021 -3.617 1 48.28 306 ALA B O 1
ATOM 6641 N N . TRP B 1 307 ? -5.875 -0.937 -2.531 1 53.94 307 TRP B N 1
ATOM 6642 C CA . TRP B 1 307 ? -5.68 -2.16 -1.761 1 53.94 307 TRP B CA 1
ATOM 6643 C C . TRP B 1 307 ? -6.805 -2.35 -0.747 1 53.94 307 TRP B C 1
ATOM 6645 O O . TRP B 1 307 ? -6.961 -3.432 -0.177 1 53.94 307 TRP B O 1
ATOM 6655 N N . GLN B 1 308 ? -7.547 -1.188 -0.479 1 57.16 308 GLN B N 1
ATOM 6656 C CA . GLN B 1 308 ? -8.328 -1.111 0.752 1 57.16 308 GLN B CA 1
ATOM 6657 C C . GLN B 1 308 ? -9.531 -2.047 0.7 1 57.16 308 GLN B C 1
ATOM 6659 O O . GLN B 1 308 ? -10.094 -2.406 1.738 1 57.16 308 GLN B O 1
ATOM 6664 N N . ASP B 1 309 ? -9.766 -2.639 -0.497 1 68.06 309 ASP B N 1
ATOM 6665 C CA . ASP B 1 309 ? -11.055 -3.318 -0.445 1 68.06 309 ASP B CA 1
ATOM 6666 C C . ASP B 1 309 ? -10.922 -4.781 -0.86 1 68.06 309 ASP B C 1
ATOM 6668 O O . ASP B 1 309 ? -11.891 -5.391 -1.328 1 68.06 309 ASP B O 1
ATOM 6672 N N . PHE B 1 310 ? -9.805 -5.379 -0.519 1 84.31 310 PHE B N 1
ATOM 6673 C CA . PHE B 1 310 ? -9.656 -6.746 -0.996 1 84.31 310 PHE B CA 1
ATOM 6674 C C . PHE B 1 310 ? -10.016 -7.742 0.102 1 84.31 310 PHE B C 1
ATOM 6676 O O . PHE B 1 310 ? -9.68 -7.531 1.271 1 84.31 310 PHE B O 1
ATOM 6683 N N . SER B 1 311 ? -10.82 -8.727 -0.29 1 89.69 311 SER B N 1
ATOM 6684 C CA . SER B 1 311 ? -10.906 -9.938 0.516 1 89.69 311 SER B CA 1
ATOM 6685 C C . SER B 1 311 ? -9.875 -10.969 0.069 1 89.69 311 SER B C 1
ATOM 6687 O O . SER B 1 311 ? -9.695 -11.188 -1.13 1 89.69 311 SER B O 1
ATOM 6689 N N . TRP B 1 312 ? -9.195 -11.578 1.073 1 93.88 312 TRP B N 1
ATOM 6690 C CA . TRP B 1 312 ? -8.094 -12.469 0.746 1 93.88 312 TRP B CA 1
ATOM 6691 C C . TRP B 1 312 ? -8.453 -13.922 1.058 1 93.88 312 TRP B C 1
ATOM 6693 O O . TRP B 1 312 ? -9.086 -14.203 2.076 1 93.88 312 TRP B O 1
ATOM 6703 N N . ARG B 1 313 ? -8.125 -14.781 0.19 1 95.88 313 ARG B N 1
ATOM 6704 C CA . ARG B 1 313 ? -8.203 -16.234 0.369 1 95.88 313 ARG B CA 1
ATOM 6705 C C . ARG B 1 313 ? -6.93 -16.906 -0.111 1 95.88 313 ARG B C 1
ATOM 6707 O O . ARG B 1 313 ? -6.188 -16.344 -0.919 1 95.88 313 ARG B O 1
ATOM 6714 N N . MET B 1 314 ? -6.656 -18.062 0.448 1 95.75 314 MET B N 1
ATOM 6715 C CA . MET B 1 314 ? -5.48 -18.812 -0.001 1 95.75 314 MET B CA 1
ATOM 6716 C C . MET B 1 314 ? -5.699 -20.312 0.135 1 95.75 314 MET B C 1
ATOM 6718 O O . MET B 1 314 ? -6.57 -20.75 0.886 1 95.75 314 MET B O 1
ATOM 6722 N N . THR B 1 315 ? -4.996 -21.016 -0.661 1 94.44 315 THR B N 1
ATOM 6723 C CA . THR B 1 315 ? -5.039 -22.469 -0.541 1 94.44 315 THR B CA 1
ATOM 6724 C C . THR B 1 315 ? -4.418 -22.922 0.779 1 94.44 315 THR B C 1
ATOM 6726 O O . THR B 1 315 ? -3.869 -22.109 1.523 1 94.44 315 THR B O 1
ATOM 6729 N N . GLU B 1 316 ? -4.562 -24.141 1.071 1 88.56 316 GLU B N 1
ATOM 6730 C CA . GLU B 1 316 ? -4.219 -24.688 2.381 1 88.56 316 GLU B CA 1
ATOM 6731 C C . GLU B 1 316 ? -2.783 -24.344 2.764 1 88.56 316 GLU B C 1
ATOM 6733 O O . GLU B 1 316 ? -2.51 -23.984 3.914 1 88.56 316 GLU B O 1
ATOM 6738 N N . HIS B 1 317 ? -1.888 -24.406 1.799 1 86.06 317 HIS B N 1
ATOM 6739 C CA . HIS B 1 317 ? -0.487 -24.141 2.111 1 86.06 317 HIS B CA 1
ATOM 6740 C C . HIS B 1 317 ? -0.029 -22.812 1.532 1 86.06 317 HIS B C 1
ATOM 6742 O O . HIS B 1 317 ? 1.166 -22.5 1.534 1 86.06 317 HIS B O 1
ATOM 6748 N N . GLY B 1 318 ? -0.952 -22.078 0.98 1 90.06 318 GLY B N 1
ATOM 6749 C CA . GLY B 1 318 ? -0.651 -20.734 0.541 1 90.06 318 GLY B CA 1
ATOM 6750 C C . GLY B 1 318 ? 0.001 -20.688 -0.828 1 90.06 318 GLY B C 1
ATOM 6751 O O . GLY B 1 318 ? 0.57 -19.656 -1.212 1 90.06 318 GLY B O 1
ATOM 6752 N N . GLN B 1 319 ? -0.033 -21.719 -1.616 1 90.62 319 GLN B N 1
ATOM 6753 C CA . GLN B 1 319 ? 0.605 -21.734 -2.928 1 90.62 319 GLN B CA 1
ATOM 6754 C C . GLN B 1 319 ? -0.161 -20.875 -3.926 1 90.62 319 GLN B C 1
ATOM 6756 O O . GLN B 1 319 ? 0.38 -20.484 -4.965 1 90.62 319 GLN B O 1
ATOM 6761 N N . ALA B 1 320 ? -1.409 -20.672 -3.676 1 94.56 320 ALA B N 1
ATOM 6762 C CA . ALA B 1 320 ? -2.201 -19.688 -4.414 1 94.56 320 ALA B CA 1
ATOM 6763 C C . ALA B 1 320 ? -2.914 -18.734 -3.467 1 94.56 320 ALA B C 1
ATOM 6765 O O . ALA B 1 320 ? -3.518 -19.156 -2.479 1 94.56 320 ALA B O 1
ATOM 6766 N N . VAL B 1 321 ? -2.775 -17.516 -3.781 1 95.81 321 VAL B N 1
ATOM 6767 C CA . VAL B 1 321 ? -3.43 -16.453 -3.023 1 95.81 321 VAL B CA 1
ATOM 6768 C C . VAL B 1 321 ? -4.371 -15.672 -3.936 1 95.81 321 VAL B C 1
ATOM 6770 O O . VAL B 1 321 ? -4.004 -15.32 -5.062 1 95.81 321 VAL B O 1
ATOM 6773 N N . VAL B 1 322 ? -5.57 -15.453 -3.449 1 96.5 322 VAL B N 1
ATOM 6774 C CA . VAL B 1 322 ? -6.574 -14.758 -4.246 1 96.5 322 VAL B CA 1
ATOM 6775 C C . VAL B 1 322 ? -7.004 -13.477 -3.539 1 96.5 322 VAL B C 1
ATOM 6777 O O . VAL B 1 322 ? -7.469 -13.516 -2.398 1 96.5 322 VAL B O 1
ATOM 6780 N N . ALA B 1 323 ? -6.781 -12.383 -4.18 1 93.94 323 ALA B N 1
ATOM 6781 C CA . ALA B 1 323 ? -7.336 -11.102 -3.746 1 93.94 323 ALA B CA 1
ATOM 6782 C C . ALA B 1 323 ? -8.602 -10.758 -4.531 1 93.94 323 ALA B C 1
ATOM 6784 O O . ALA B 1 323 ? -8.547 -10.578 -5.75 1 93.94 323 ALA B O 1
ATOM 6785 N N . SER B 1 324 ? -9.695 -10.656 -3.84 1 92.81 324 SER B N 1
ATOM 6786 C CA . SER B 1 324 ? -10.984 -10.469 -4.504 1 92.81 324 SER B CA 1
ATOM 6787 C C . SER B 1 324 ? -11.484 -9.039 -4.352 1 92.81 324 SER B C 1
ATOM 6789 O O . SER B 1 324 ? -11.414 -8.461 -3.262 1 92.81 324 SER B O 1
ATOM 6791 N N . HIS B 1 325 ? -11.828 -8.461 -5.445 1 83.94 325 HIS B N 1
ATOM 6792 C CA . HIS B 1 325 ? -12.461 -7.152 -5.492 1 83.94 325 HIS B CA 1
ATOM 6793 C C . HIS B 1 325 ? -13.68 -7.164 -6.414 1 83.94 325 HIS B C 1
ATOM 6795 O O . HIS B 1 325 ? -13.539 -7.297 -7.633 1 83.94 325 HIS B O 1
ATOM 6801 N N . ASP B 1 326 ? -14.906 -7.02 -5.852 1 79.94 326 ASP B N 1
ATOM 6802 C CA . ASP B 1 326 ? -16.125 -7.004 -6.641 1 79.94 326 ASP B CA 1
ATOM 6803 C C . ASP B 1 326 ? -16.172 -8.18 -7.613 1 79.94 326 ASP B C 1
ATOM 6805 O O . ASP B 1 326 ? -16.094 -9.336 -7.199 1 79.94 326 ASP B O 1
ATOM 6809 N N . ASN B 1 327 ? -16.141 -7.969 -8.961 1 86 327 ASN B N 1
ATOM 6810 C CA . ASN B 1 327 ? -16.266 -9.031 -9.961 1 86 327 ASN B CA 1
ATOM 6811 C C . ASN B 1 327 ? -14.93 -9.344 -10.617 1 86 327 ASN B C 1
ATOM 6813 O O . ASN B 1 327 ? -14.883 -9.727 -11.789 1 86 327 ASN B O 1
ATOM 6817 N N . VAL B 1 328 ? -13.844 -9.016 -9.859 1 93.75 328 VAL B N 1
ATOM 6818 C CA . VAL B 1 328 ? -12.516 -9.359 -10.367 1 93.75 328 VAL B CA 1
ATOM 6819 C C . VAL B 1 328 ? -11.711 -10.055 -9.273 1 93.75 328 VAL B C 1
ATOM 6821 O O . VAL B 1 328 ? -11.781 -9.68 -8.102 1 93.75 328 VAL B O 1
ATOM 6824 N N . GLN B 1 329 ? -11.008 -11.117 -9.68 1 95.88 329 GLN B N 1
ATOM 6825 C CA . GLN B 1 329 ? -10.156 -11.891 -8.781 1 95.88 329 GLN B CA 1
ATOM 6826 C C . GLN B 1 329 ? -8.711 -11.883 -9.258 1 95.88 329 GLN B C 1
ATOM 6828 O O . GLN B 1 329 ? -8.43 -12.211 -10.414 1 95.88 329 GLN B O 1
ATOM 6833 N N . PHE B 1 330 ? -7.832 -11.484 -8.398 1 95 330 PHE B N 1
ATOM 6834 C CA . PHE B 1 330 ? -6.402 -11.555 -8.688 1 95 330 PHE B CA 1
ATOM 6835 C C . PHE B 1 330 ? -5.781 -12.789 -8.047 1 95 330 PHE B C 1
ATOM 6837 O O . PHE B 1 330 ? -5.73 -12.906 -6.824 1 95 330 PHE B O 1
ATOM 6844 N N . VAL B 1 331 ? -5.312 -13.695 -8.867 1 95.44 331 VAL B N 1
ATOM 6845 C CA . VAL B 1 331 ? -4.766 -14.961 -8.391 1 95.44 331 VAL B CA 1
ATOM 6846 C C . VAL B 1 331 ? -3.244 -14.945 -8.516 1 95.44 331 VAL B C 1
ATOM 6848 O O . VAL B 1 331 ? -2.709 -14.992 -9.625 1 95.44 331 VAL B O 1
ATOM 6851 N N . ALA B 1 332 ? -2.594 -14.906 -7.371 1 94.06 332 ALA B N 1
ATOM 6852 C CA . ALA B 1 332 ? -1.133 -14.93 -7.352 1 94.06 332 ALA B CA 1
ATOM 6853 C C . ALA B 1 332 ? -0.614 -16.281 -6.883 1 94.06 332 ALA B C 1
ATOM 6855 O O . ALA B 1 332 ? -1.161 -16.875 -5.949 1 94.06 332 ALA B O 1
ATOM 6856 N N . PHE B 1 333 ? 0.344 -16.75 -7.539 1 91.19 333 PHE B N 1
ATOM 6857 C CA . PHE B 1 333 ? 0.967 -18.016 -7.156 1 91.19 333 PHE B CA 1
ATOM 6858 C C . PHE B 1 333 ? 2.26 -17.766 -6.387 1 91.19 333 PHE B C 1
ATOM 6860 O O . PHE B 1 333 ? 3.07 -16.938 -6.781 1 91.19 333 PHE B O 1
ATOM 6867 N N . CYS B 1 334 ? 2.322 -18.438 -5.242 1 88.06 334 CYS B N 1
ATOM 6868 C CA . CYS B 1 334 ? 3.439 -18.234 -4.328 1 88.06 334 CYS B CA 1
ATOM 6869 C C . CYS B 1 334 ? 4.312 -19.484 -4.242 1 88.06 334 CYS B C 1
ATOM 6871 O O . CYS B 1 334 ? 3.846 -20.594 -4.512 1 88.06 334 CYS B O 1
ATOM 6873 N N . SER B 1 335 ? 5.539 -19.172 -3.945 1 79.25 335 SER B N 1
ATOM 6874 C CA . SER B 1 335 ? 6.465 -20.281 -3.719 1 79.25 335 SER B CA 1
ATOM 6875 C C . SER B 1 335 ? 6.527 -20.656 -2.242 1 79.25 335 SER B C 1
ATOM 6877 O O . SER B 1 335 ? 6.035 -19.906 -1.387 1 79.25 335 SER B O 1
ATOM 6879 N N . SER B 1 336 ? 7.039 -21.797 -2.008 1 71.12 336 SER B N 1
ATOM 6880 C CA . SER B 1 336 ? 7.184 -22.25 -0.63 1 71.12 336 SER B CA 1
ATOM 6881 C C . SER B 1 336 ? 8.07 -21.312 0.175 1 71.12 336 SER B C 1
ATOM 6883 O O . SER B 1 336 ? 7.941 -21.219 1.396 1 71.12 336 SER B O 1
ATOM 6885 N N . ALA B 1 337 ? 8.906 -20.609 -0.58 1 68 337 ALA B N 1
ATOM 6886 C CA . ALA B 1 337 ? 9.789 -19.656 0.076 1 68 337 ALA B CA 1
ATOM 6887 C C . ALA B 1 337 ? 9 -18.484 0.639 1 68 337 ALA B C 1
ATOM 6889 O O . ALA B 1 337 ? 9.5 -17.734 1.492 1 68 337 ALA B O 1
ATOM 6890 N N . ASP B 1 338 ? 7.805 -18.453 0.245 1 78.81 338 ASP B N 1
ATOM 6891 C CA . ASP B 1 338 ? 6.973 -17.328 0.683 1 78.81 338 ASP B CA 1
ATOM 6892 C C . ASP B 1 338 ? 6.277 -17.656 2.004 1 78.81 338 ASP B C 1
ATOM 6894 O O . ASP B 1 338 ? 5.68 -16.766 2.625 1 78.81 338 ASP B O 1
ATOM 6898 N N . SER B 1 339 ? 6.391 -18.891 2.426 1 82.56 339 SER B N 1
ATOM 6899 C CA . SER B 1 339 ? 5.797 -19.25 3.707 1 82.56 339 SER B CA 1
ATOM 6900 C C . SER B 1 339 ? 6.633 -18.734 4.875 1 82.56 339 SER B C 1
ATOM 6902 O O . SER B 1 339 ? 7.863 -18.734 4.805 1 82.56 339 SER B O 1
ATOM 6904 N N . LEU B 1 340 ? 5.988 -18.375 5.891 1 86.06 340 LEU B N 1
ATOM 6905 C CA . LEU B 1 340 ? 6.711 -17.938 7.078 1 86.06 340 LEU B CA 1
ATOM 6906 C C . LEU B 1 340 ? 7.258 -19.125 7.863 1 86.06 340 LEU B C 1
ATOM 6908 O O . LEU B 1 340 ? 6.527 -20.078 8.141 1 86.06 340 LEU B O 1
ATOM 6912 N N . ARG B 1 341 ? 8.523 -19.047 8.219 1 83.25 341 ARG B N 1
ATOM 6913 C CA . ARG B 1 341 ? 9.156 -20.047 9.07 1 83.25 341 ARG B CA 1
ATOM 6914 C C . ARG B 1 341 ? 8.633 -19.969 10.5 1 83.25 341 ARG B C 1
ATOM 6916 O O . ARG B 1 341 ? 8.094 -18.938 10.906 1 83.25 341 ARG B O 1
ATOM 6923 N N . PRO B 1 342 ? 8.773 -21.094 11.195 1 79.12 342 PRO B N 1
ATOM 6924 C CA . PRO B 1 342 ? 8.273 -21.078 12.57 1 79.12 342 PRO B CA 1
ATOM 6925 C C . PRO B 1 342 ? 8.875 -19.969 13.414 1 79.12 342 PRO B C 1
ATOM 6927 O O . PRO B 1 342 ? 8.164 -19.344 14.211 1 79.12 342 PRO B O 1
ATOM 6930 N N . GLU B 1 343 ? 10.125 -19.703 13.18 1 82 343 GLU B N 1
ATOM 6931 C CA . GLU B 1 343 ? 10.758 -18.625 13.938 1 82 343 GLU B CA 1
ATOM 6932 C C . GLU B 1 343 ? 10.164 -17.266 13.562 1 82 343 GLU B C 1
ATOM 6934 O O . GLU B 1 343 ? 9.977 -16.422 14.43 1 82 343 GLU B O 1
ATOM 6939 N N . GLN B 1 344 ? 9.906 -17.141 12.312 1 85.06 344 GLN B N 1
ATOM 6940 C CA . GLN B 1 344 ? 9.312 -15.898 11.836 1 85.06 344 GLN B CA 1
ATOM 6941 C C . GLN B 1 344 ? 7.887 -15.734 12.359 1 85.06 344 GLN B C 1
ATOM 6943 O O . GLN B 1 344 ? 7.465 -14.625 12.703 1 85.06 344 GLN B O 1
ATOM 6948 N N . LEU B 1 345 ? 7.215 -16.828 12.453 1 86 345 LEU B N 1
ATOM 6949 C CA . LEU B 1 345 ? 5.859 -16.812 12.984 1 86 345 LEU B CA 1
ATOM 6950 C C . LEU B 1 345 ? 5.855 -16.406 14.453 1 86 345 LEU B C 1
ATOM 6952 O O . LEU B 1 345 ? 5 -15.641 14.891 1 86 345 LEU B O 1
ATOM 6956 N N . GLN B 1 346 ? 6.805 -16.922 15.156 1 85.06 346 GLN B N 1
ATOM 6957 C CA . GLN B 1 346 ? 6.906 -16.594 16.578 1 85.06 346 GLN B CA 1
ATOM 6958 C C . GLN B 1 346 ? 7.234 -15.117 16.766 1 85.06 346 GLN B C 1
ATOM 6960 O O . GLN B 1 346 ? 6.68 -14.469 17.656 1 85.06 346 GLN B O 1
ATOM 6965 N N . ASP B 1 347 ? 8.125 -14.68 15.977 1 88.88 347 ASP B N 1
ATOM 6966 C CA . ASP B 1 347 ? 8.492 -13.273 16.047 1 88.88 347 ASP B CA 1
ATOM 6967 C C . ASP B 1 347 ? 7.293 -12.383 15.719 1 88.88 347 ASP B C 1
ATOM 6969 O O . ASP B 1 347 ? 7.059 -11.375 16.406 1 88.88 347 ASP B O 1
ATOM 6973 N N . THR B 1 348 ? 6.625 -12.758 14.703 1 87.94 348 THR B N 1
ATOM 6974 C CA . THR B 1 348 ? 5.449 -11.992 14.297 1 87.94 348 THR B CA 1
ATOM 6975 C C . THR B 1 348 ? 4.387 -12.016 15.391 1 87.94 348 THR B C 1
ATOM 6977 O O . THR B 1 348 ? 3.736 -11 15.648 1 87.94 348 THR B O 1
ATOM 6980 N N . LEU B 1 349 ? 4.223 -13.125 15.984 1 88.75 349 LEU B N 1
ATOM 6981 C CA . LEU B 1 349 ? 3.27 -13.25 17.094 1 88.75 349 LEU B CA 1
ATOM 6982 C C . LEU B 1 349 ? 3.65 -12.328 18.234 1 88.75 349 LEU B C 1
ATOM 6984 O O . LEU B 1 349 ? 2.795 -11.641 18.797 1 88.75 349 LEU B O 1
ATOM 6988 N N . ALA B 1 350 ? 4.918 -12.359 18.547 1 89.5 350 ALA B N 1
ATOM 6989 C CA . ALA B 1 350 ? 5.395 -11.5 19.625 1 89.5 350 ALA B CA 1
ATOM 6990 C C . ALA B 1 350 ? 5.121 -10.031 19.312 1 89.5 350 ALA B C 1
ATOM 6992 O O . ALA B 1 350 ? 4.688 -9.273 20.188 1 89.5 350 ALA B O 1
ATOM 6993 N N . LYS B 1 351 ? 5.348 -9.656 18.109 1 88.06 351 LYS B N 1
ATOM 6994 C CA . LYS B 1 351 ? 5.113 -8.281 17.703 1 88.06 351 LYS B CA 1
ATOM 6995 C C . LYS B 1 351 ? 3.629 -7.926 17.766 1 88.06 351 LYS B C 1
ATOM 6997 O O . LYS B 1 351 ? 3.264 -6.832 18.203 1 88.06 351 LYS B O 1
ATOM 7002 N N . LEU B 1 352 ? 2.854 -8.797 17.312 1 88.69 352 LEU B N 1
ATOM 7003 C CA . LEU B 1 352 ? 1.41 -8.594 17.344 1 88.69 352 LEU B CA 1
ATOM 7004 C C . LEU B 1 352 ? 0.91 -8.461 18.781 1 88.69 352 LEU B C 1
ATOM 7006 O O . LEU B 1 352 ? 0.056 -7.625 19.078 1 88.69 352 LEU B O 1
ATOM 7010 N N . GLU B 1 353 ? 1.418 -9.273 19.609 1 89.31 353 GLU B N 1
ATOM 7011 C CA . GLU B 1 353 ? 1.024 -9.234 21.016 1 89.31 353 GLU B CA 1
ATOM 7012 C C . GLU B 1 353 ? 1.477 -7.941 21.672 1 89.31 353 GLU B C 1
ATOM 7014 O O . GLU B 1 353 ? 0.754 -7.371 22.5 1 89.31 353 GLU B O 1
ATOM 7019 N N . ASN B 1 354 ? 2.645 -7.535 21.344 1 87.19 354 ASN B N 1
ATOM 7020 C CA . ASN B 1 354 ? 3.123 -6.254 21.844 1 87.19 354 ASN B CA 1
ATOM 7021 C C . ASN B 1 354 ? 2.232 -5.102 21.391 1 87.19 354 ASN B C 1
ATOM 7023 O O . ASN B 1 354 ? 1.943 -4.191 22.172 1 87.19 354 ASN B O 1
ATOM 7027 N N . SER B 1 355 ? 1.848 -5.141 20.156 1 87.31 355 SER B N 1
ATOM 7028 C CA . SER B 1 355 ? 0.942 -4.121 19.625 1 87.31 355 SER B CA 1
ATOM 7029 C C . SER B 1 355 ? -0.407 -4.168 20.344 1 87.31 355 SER B C 1
ATOM 7031 O O . SER B 1 355 ? -0.99 -3.123 20.641 1 87.31 355 SER B O 1
ATOM 7033 N N . ALA B 1 356 ? -0.873 -5.348 20.562 1 87.31 356 ALA B N 1
ATOM 7034 C CA . ALA B 1 356 ? -2.133 -5.512 21.281 1 87.31 356 ALA B CA 1
ATOM 7035 C C . ALA B 1 356 ? -2.029 -4.957 22.703 1 87.31 356 ALA B C 1
ATOM 7037 O O . ALA B 1 356 ? -2.967 -4.328 23.188 1 87.31 356 ALA B O 1
ATOM 7038 N N . ASP B 1 357 ? -0.913 -5.176 23.312 1 86.38 357 ASP B N 1
ATOM 7039 C CA . ASP B 1 357 ? -0.689 -4.664 24.656 1 86.38 357 ASP B CA 1
ATOM 7040 C C . ASP B 1 357 ? -0.697 -3.137 24.672 1 86.38 357 ASP B C 1
ATOM 7042 O O . ASP B 1 357 ? -1.258 -2.521 25.594 1 86.38 357 ASP B O 1
ATOM 7046 N N . ARG B 1 358 ? -0.109 -2.57 23.766 1 84.31 358 ARG B N 1
ATOM 7047 C CA . ARG B 1 358 ? -0.09 -1.114 23.656 1 84.31 358 ARG B CA 1
ATOM 7048 C C . ARG B 1 358 ? -1.498 -0.561 23.469 1 84.31 358 ARG B C 1
ATOM 7050 O O . ARG B 1 358 ? -1.867 0.436 24.094 1 84.31 358 ARG B O 1
ATOM 7057 N N . LEU B 1 359 ? -2.219 -1.188 22.609 1 85.94 359 LEU B N 1
ATOM 7058 C CA . LEU B 1 359 ? -3.592 -0.758 22.375 1 85.94 359 LEU B CA 1
ATOM 7059 C C . LEU B 1 359 ? -4.438 -0.927 23.641 1 85.94 359 LEU B C 1
ATOM 7061 O O . LEU B 1 359 ? -5.305 -0.097 23.922 1 85.94 359 LEU B O 1
ATOM 7065 N N . ARG B 1 360 ? -4.168 -2.016 24.297 1 83.62 360 ARG B N 1
ATOM 7066 C CA . ARG B 1 360 ? -4.887 -2.266 25.547 1 83.62 360 ARG B CA 1
ATOM 7067 C C . ARG B 1 360 ? -4.641 -1.146 26.547 1 83.62 360 ARG B C 1
ATOM 7069 O O . ARG B 1 360 ? -5.559 -0.725 27.25 1 83.62 360 ARG B O 1
ATOM 7076 N N . GLN B 1 361 ? -3.459 -0.676 26.562 1 78.38 361 GLN B N 1
ATOM 7077 C CA . GLN B 1 361 ? -3.107 0.427 27.453 1 78.38 361 GLN B CA 1
ATOM 7078 C C . GLN B 1 361 ? -3.811 1.715 27.031 1 78.38 361 GLN B C 1
ATOM 7080 O O . GLN B 1 361 ? -4.266 2.484 27.891 1 78.38 361 GLN B O 1
ATOM 7085 N N . LEU B 1 362 ? -3.945 1.934 25.797 1 79.69 362 LEU B N 1
ATOM 7086 C CA . LEU B 1 362 ? -4.59 3.137 25.281 1 79.69 362 LEU B CA 1
ATOM 7087 C C . LEU B 1 362 ? -6.086 3.117 25.562 1 79.69 362 LEU B C 1
ATOM 7089 O O . LEU B 1 362 ? -6.695 4.168 25.781 1 79.69 362 LEU B O 1
ATOM 7093 N N . VAL B 1 363 ? -6.578 1.927 25.438 1 76.5 363 VAL B N 1
ATOM 7094 C CA . VAL B 1 363 ? -8.008 1.783 25.688 1 76.5 363 VAL B CA 1
ATOM 7095 C C . VAL B 1 363 ? -8.289 1.903 27.172 1 76.5 363 VAL B C 1
ATOM 7097 O O . VAL B 1 363 ? -9.422 2.195 27.578 1 76.5 363 VAL B O 1
ATOM 7100 N N . GLY B 1 364 ? -7.34 2.041 27.922 1 66.31 364 GLY B N 1
ATOM 7101 C CA . GLY B 1 364 ? -7.531 2.201 29.359 1 66.31 364 GLY B CA 1
ATOM 7102 C C . GLY B 1 364 ? -7.762 0.887 30.078 1 66.31 364 GLY B C 1
ATOM 7103 O O . GLY B 1 364 ? -8.414 0.852 31.125 1 66.31 364 GLY B O 1
ATOM 7104 N N . LEU B 1 365 ? -7.461 -0.172 29.422 1 58.25 365 LEU B N 1
ATOM 7105 C CA . LEU B 1 365 ? -7.672 -1.471 30.062 1 58.25 365 LEU B CA 1
ATOM 7106 C C . LEU B 1 365 ? -6.344 -2.08 30.5 1 58.25 365 LEU B C 1
ATOM 7108 O O . LEU B 1 365 ? -5.414 -2.207 29.703 1 58.25 365 LEU B O 1
ATOM 7112 N N . PRO B 1 366 ? -6.453 -2.246 32 1 53.84 366 PRO B N 1
ATOM 7113 C CA . PRO B 1 366 ? -7.52 -1.952 32.969 1 53.84 366 PRO B CA 1
ATOM 7114 C C . PRO B 1 366 ? -7.598 -0.469 33.312 1 53.84 366 PRO B C 1
ATOM 7116 O O . PRO B 1 366 ? -6.625 0.267 33.125 1 53.84 366 PRO B O 1
ATOM 7119 N N . PRO B 1 367 ? -8.773 0.132 33.688 1 52.78 367 PRO B N 1
ATOM 7120 C CA . PRO B 1 367 ? -9.008 1.53 34.031 1 52.78 367 PRO B CA 1
ATOM 7121 C C . PRO B 1 367 ? -7.938 2.082 34.969 1 52.78 367 PRO B C 1
ATOM 7123 O O . PRO B 1 367 ? -7.5 1.386 35.906 1 52.78 367 PRO B O 1
ATOM 7126 N N . SER B 1 368 ? -7.062 3.033 34.344 1 57 368 SER B N 1
ATOM 7127 C CA . SER B 1 368 ? -6.102 3.652 35.25 1 57 368 SER B CA 1
ATOM 7128 C C . SER B 1 368 ? -6.77 4.09 36.562 1 57 368 SER B C 1
ATOM 7130 O O . SER B 1 368 ? -7.824 4.727 36.531 1 57 368 SER B O 1
ATOM 7132 N N . SER B 1 369 ? -6.5 3.482 37.625 1 64.5 369 SER B N 1
ATOM 7133 C CA . SER B 1 369 ? -6.949 3.723 38.969 1 64.5 369 SER B CA 1
ATOM 7134 C C . SER B 1 369 ? -6.461 5.074 39.5 1 64.5 369 SER B C 1
ATOM 7136 O O . SER B 1 369 ? -6.832 5.504 40.594 1 64.5 369 SER B O 1
ATOM 7138 N N . LEU B 1 370 ? -5.965 5.953 38.531 1 77.69 370 LEU B N 1
ATOM 7139 C CA . LEU B 1 370 ? -5.309 7.121 39.094 1 77.69 370 LEU B CA 1
ATOM 7140 C C . LEU B 1 370 ? -6.246 8.328 39.094 1 77.69 370 LEU B C 1
ATOM 7142 O O . LEU B 1 370 ? -6.062 9.266 39.875 1 77.69 370 LEU B O 1
ATOM 7146 N N . CYS B 1 371 ? -7.242 8.258 38.219 1 87.5 371 CYS B N 1
ATOM 7147 C CA . CYS B 1 371 ? -8.156 9.391 38.125 1 87.5 371 CYS B CA 1
ATOM 7148 C C . CYS B 1 371 ? -9.523 9.031 38.719 1 87.5 371 CYS B C 1
ATOM 7150 O O . CYS B 1 371 ? -10.367 8.461 38.031 1 87.5 371 CYS B O 1
ATOM 7152 N N . ASN B 1 372 ? -9.656 9.336 40 1 88.56 372 ASN B N 1
ATOM 7153 C CA . ASN B 1 372 ? -10.984 9.188 40.594 1 88.56 372 ASN B CA 1
ATOM 7154 C C . ASN B 1 372 ? -11.867 10.398 40.312 1 88.56 372 ASN B C 1
ATOM 7156 O O . ASN B 1 372 ? -11.875 11.375 41.062 1 88.56 372 ASN B O 1
ATOM 7160 N N . TRP B 1 373 ? -12.719 10.266 39.344 1 91.81 373 TRP B N 1
ATOM 7161 C CA . TRP B 1 373 ? -13.516 11.375 38.844 1 91.81 373 TRP B CA 1
ATOM 7162 C C . TRP B 1 373 ? -14.562 11.82 39.844 1 91.81 373 TRP B C 1
ATOM 7164 O O . TRP B 1 373 ? -15.039 12.953 39.812 1 91.81 373 TRP B O 1
ATOM 7174 N N . ASP B 1 374 ? -14.875 10.945 40.75 1 89.06 374 ASP B N 1
ATOM 7175 C CA . ASP B 1 374 ? -15.867 11.266 41.781 1 89.06 374 ASP B CA 1
ATOM 7176 C C . ASP B 1 374 ? -15.266 12.18 42.844 1 89.06 374 ASP B C 1
ATOM 7178 O O . ASP B 1 374 ? -16 12.781 43.656 1 89.06 374 ASP B O 1
ATOM 7182 N N . SER B 1 375 ? -13.977 12.266 42.844 1 89.25 375 SER B N 1
ATOM 7183 C CA . SER B 1 375 ? -13.305 13.047 43.875 1 89.25 375 SER B CA 1
ATOM 7184 C C . SER B 1 375 ? -13.219 14.516 43.469 1 89.25 375 SER B C 1
ATOM 7186 O O . SER B 1 375 ? -12.797 15.352 44.281 1 89.25 375 SER B O 1
ATOM 7188 N N . ILE B 1 376 ? -13.641 14.883 42.281 1 91.38 376 ILE B N 1
ATOM 7189 C CA . ILE B 1 376 ? -13.594 16.281 41.875 1 91.38 376 ILE B CA 1
ATOM 7190 C C . ILE B 1 376 ? -15.008 16.766 41.531 1 91.38 376 ILE B C 1
ATOM 7192 O O . ILE B 1 376 ? -15.906 15.961 41.281 1 91.38 376 ILE B O 1
ATOM 7196 N N . ASN B 1 377 ? -15.203 18.062 41.656 1 91.5 377 ASN B N 1
ATOM 7197 C CA . ASN B 1 377 ? -16.5 18.625 41.312 1 91.5 377 ASN B CA 1
ATOM 7198 C C . ASN B 1 377 ? -16.5 19.266 39.938 1 91.5 377 ASN B C 1
ATOM 7200 O O . ASN B 1 377 ? -15.508 19.203 39.219 1 91.5 377 ASN B O 1
ATOM 7204 N N . GLU B 1 378 ? -17.609 19.828 39.562 1 91.81 378 GLU B N 1
ATOM 7205 C CA . GLU B 1 378 ? -17.797 20.375 38.219 1 91.81 378 GLU B CA 1
ATOM 7206 C C . GLU B 1 378 ? -16.828 21.531 37.969 1 91.81 378 GLU B C 1
ATOM 7208 O O . GLU B 1 378 ? -16.266 21.625 36.875 1 91.81 378 GLU B O 1
ATOM 7213 N N . GLU B 1 379 ? -16.656 22.359 38.906 1 90.25 379 GLU B N 1
ATOM 7214 C CA . GLU B 1 379 ? -15.742 23.484 38.75 1 90.25 379 GLU B CA 1
ATOM 7215 C C . GLU B 1 379 ? -14.305 23 38.594 1 90.25 379 GLU B C 1
ATOM 7217 O O . GLU B 1 379 ? -13.57 23.531 37.75 1 90.25 379 GLU B O 1
ATOM 7222 N N . ASP B 1 380 ? -13.945 22.047 39.438 1 92.94 380 ASP B N 1
ATOM 7223 C CA . ASP B 1 380 ? -12.617 21.453 39.344 1 92.94 380 ASP B CA 1
ATOM 7224 C C . ASP B 1 380 ? -12.406 20.828 37.969 1 92.94 380 ASP B C 1
ATOM 7226 O O . ASP B 1 380 ? -11.312 20.906 37.406 1 92.94 380 ASP B O 1
ATOM 7230 N N . PHE B 1 381 ? -13.445 20.203 37.5 1 95.31 381 PHE B N 1
ATOM 7231 C CA . PHE B 1 381 ? -13.352 19.547 36.219 1 95.31 381 PHE B CA 1
ATOM 7232 C C . PHE B 1 381 ? -13.094 20.562 35.094 1 95.31 381 PHE B C 1
ATOM 7234 O O . PHE B 1 381 ? -12.258 20.328 34.219 1 95.31 381 PHE B O 1
ATOM 7241 N N . GLU B 1 382 ? -13.773 21.625 35.094 1 93.88 382 GLU B N 1
ATOM 7242 C CA . GLU B 1 382 ? -13.578 22.672 34.094 1 93.88 382 GLU B CA 1
ATOM 7243 C C . GLU B 1 382 ? -12.156 23.234 34.156 1 93.88 382 GLU B C 1
ATOM 7245 O O . GLU B 1 382 ? -11.547 23.516 33.125 1 93.88 382 GLU B O 1
ATOM 7250 N N . GLU B 1 383 ? -11.727 23.391 35.375 1 94.25 383 GLU B N 1
ATOM 7251 C CA . GLU B 1 383 ? -10.359 23.875 35.562 1 94.25 383 GLU B CA 1
ATOM 7252 C C . GLU B 1 383 ? -9.344 22.859 35.031 1 94.25 383 GLU B C 1
ATOM 7254 O O . GLU B 1 383 ? -8.312 23.25 34.469 1 94.25 383 GLU B O 1
ATOM 7259 N N . LEU B 1 384 ? -9.602 21.625 35.281 1 95.44 384 LEU B N 1
ATOM 7260 C CA . LEU B 1 384 ? -8.75 20.578 34.719 1 95.44 384 LEU B CA 1
ATOM 7261 C C . LEU B 1 384 ? -8.719 20.625 33.219 1 95.44 384 LEU B C 1
ATOM 7263 O O . LEU B 1 384 ? -7.652 20.531 32.594 1 95.44 384 LEU B O 1
ATOM 7267 N N . CYS B 1 385 ? -9.898 20.781 32.594 1 96.38 385 CYS B N 1
ATOM 7268 C CA . CYS B 1 385 ? -9.992 20.859 31.141 1 96.38 385 CYS B CA 1
ATOM 7269 C C . CYS B 1 385 ? -9.172 22.031 30.609 1 96.38 385 CYS B C 1
ATOM 7271 O O . CYS B 1 385 ? -8.477 21.906 29.594 1 96.38 385 CYS B O 1
ATOM 7273 N N . TYR B 1 386 ? -9.273 23.109 31.328 1 95.44 386 TYR B N 1
ATOM 7274 C CA . TYR B 1 386 ? -8.492 24.312 31 1 95.44 386 TYR B CA 1
ATOM 7275 C C . TYR B 1 386 ? -7.004 24 30.969 1 95.44 386 TYR B C 1
ATOM 7277 O O . TYR B 1 386 ? -6.305 24.344 30.016 1 95.44 386 TYR B O 1
ATOM 7285 N N . ASP B 1 387 ? -6.559 23.297 32 1 94.62 387 ASP B N 1
ATOM 7286 C CA . ASP B 1 387 ? -5.141 22.969 32.125 1 94.62 387 ASP B CA 1
ATOM 7287 C C . ASP B 1 387 ? -4.723 21.969 31.031 1 94.62 387 ASP B C 1
ATOM 7289 O O . ASP B 1 387 ? -3.6 22.047 30.531 1 94.62 387 ASP B O 1
ATOM 7293 N N . VAL B 1 388 ? -5.578 21.109 30.734 1 94.31 388 VAL B N 1
ATOM 7294 C CA . VAL B 1 388 ? -5.301 20.125 29.703 1 94.31 388 VAL B CA 1
ATOM 7295 C C . VAL B 1 388 ? -5.113 20.828 28.359 1 94.31 388 VAL B C 1
ATOM 7297 O O . VAL B 1 388 ? -4.109 20.609 27.672 1 94.31 388 VAL B O 1
ATOM 7300 N N . LEU B 1 389 ? -5.988 21.719 27.969 1 94.81 389 LEU B N 1
ATOM 7301 C CA . LEU B 1 389 ? -5.969 22.375 26.672 1 94.81 389 LEU B CA 1
ATOM 7302 C C . LEU B 1 389 ? -4.738 23.266 26.531 1 94.81 389 LEU B C 1
ATOM 7304 O O . LEU B 1 389 ? -4.141 23.344 25.453 1 94.81 389 LEU B O 1
ATOM 7308 N N . ARG B 1 390 ? -4.391 23.844 27.609 1 92.12 390 ARG B N 1
ATOM 7309 C CA . ARG B 1 390 ? -3.23 24.719 27.609 1 92.12 390 ARG B CA 1
ATOM 7310 C C . ARG B 1 390 ? -1.948 23.953 27.328 1 92.12 390 ARG B C 1
ATOM 7312 O O . ARG B 1 390 ? -0.976 24.5 26.812 1 92.12 390 ARG B O 1
ATOM 7319 N N . ARG B 1 391 ? -2.006 22.703 27.562 1 91.44 391 ARG B N 1
ATOM 7320 C CA . ARG B 1 391 ? -0.774 2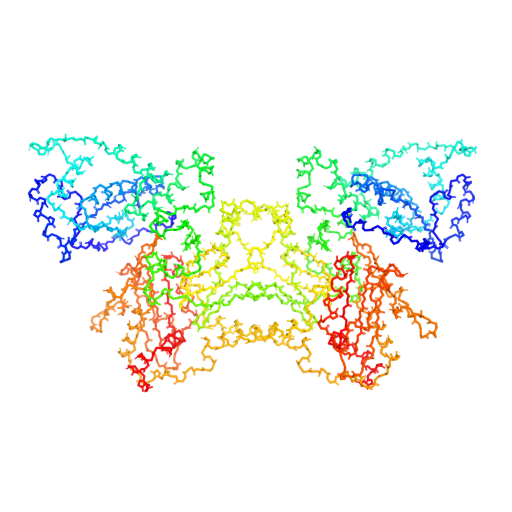1.922 27.547 1 91.44 391 ARG B CA 1
ATOM 7321 C C . ARG B 1 391 ? -0.739 20.984 26.344 1 91.44 391 ARG B C 1
ATOM 7323 O O . ARG B 1 391 ? 0.219 20.219 26.172 1 91.44 391 ARG B O 1
ATOM 7330 N N . THR B 1 392 ? -1.708 20.891 25.547 1 90.44 392 THR B N 1
ATOM 7331 C CA . THR B 1 392 ? -1.783 19.984 24.406 1 90.44 392 THR B CA 1
ATOM 7332 C C . THR B 1 392 ? -0.703 20.312 23.375 1 90.44 392 THR B C 1
ATOM 7334 O O . THR B 1 392 ? -0.299 19.438 22.594 1 90.44 392 THR B O 1
ATOM 7337 N N . GLY B 1 393 ? -0.243 21.562 23.312 1 90 393 GLY B N 1
ATOM 7338 C CA . GLY B 1 393 ? 0.836 21.953 22.422 1 90 393 GLY B CA 1
ATOM 7339 C C . GLY B 1 393 ? 0.348 22.422 21.062 1 90 393 GLY B C 1
ATOM 7340 O O . GLY B 1 393 ? 1.137 22.906 20.234 1 90 393 GLY B O 1
ATOM 7341 N N . ILE B 1 394 ? -0.939 22.312 20.781 1 91.5 394 ILE B N 1
ATOM 7342 C CA . ILE B 1 394 ? -1.447 22.688 19.453 1 91.5 394 ILE B CA 1
ATOM 7343 C C . ILE B 1 394 ? -2.195 24.016 19.547 1 91.5 394 ILE B C 1
ATOM 7345 O O . ILE B 1 394 ? -2.525 24.625 18.531 1 91.5 394 ILE B O 1
ATOM 7349 N N . PHE B 1 395 ? -2.424 24.453 20.766 1 93.06 395 PHE B N 1
ATOM 7350 C CA . PHE B 1 395 ? -3.104 25.719 20.984 1 93.06 395 PHE B CA 1
ATOM 7351 C C . PHE B 1 395 ? -2.127 26.781 21.5 1 93.06 395 PHE B C 1
ATOM 7353 O O . PHE B 1 395 ? -1.076 26.438 22.047 1 93.06 395 PHE B O 1
ATOM 7360 N N . ASP B 1 396 ? -2.469 28.047 21.234 1 91.06 396 ASP B N 1
ATOM 7361 C CA . ASP B 1 396 ? -1.732 29.172 21.797 1 91.06 396 ASP B CA 1
ATOM 7362 C C . ASP B 1 396 ? -2.217 29.484 23.219 1 91.06 396 ASP B C 1
ATOM 7364 O O . ASP B 1 396 ? -3.244 30.141 23.391 1 91.06 396 ASP B O 1
ATOM 7368 N N . GLU B 1 397 ? -1.467 29.062 24.188 1 90.12 397 GLU B N 1
ATOM 7369 C CA . GLU B 1 397 ? -1.875 29.141 25.594 1 90.12 397 GLU B CA 1
ATOM 7370 C C . GLU B 1 397 ? -2.146 30.578 26.016 1 90.12 397 GLU B C 1
ATOM 7372 O O . GLU B 1 397 ? -2.879 30.812 26.984 1 90.12 397 GLU B O 1
ATOM 7377 N N . ARG B 1 398 ? -1.705 31.578 25.281 1 86.12 398 ARG B N 1
ATOM 7378 C CA . ARG B 1 398 ? -1.879 32.969 25.641 1 86.12 398 ARG B CA 1
ATOM 7379 C C . ARG B 1 398 ? -3.287 33.469 25.312 1 86.12 398 ARG B C 1
ATOM 7381 O O . ARG B 1 398 ? -3.729 34.5 25.812 1 86.12 398 ARG B O 1
ATOM 7388 N N . THR B 1 399 ? -3.928 32.656 24.5 1 89.69 399 THR B N 1
ATOM 7389 C CA . THR B 1 399 ? -5.223 33.094 24.016 1 89.69 399 THR B CA 1
ATOM 7390 C C . THR B 1 399 ? -6.359 32.438 24.781 1 89.69 399 THR B C 1
ATOM 7392 O O . THR B 1 399 ? -7.531 32.719 24.531 1 89.69 399 THR B O 1
ATOM 7395 N N . ILE B 1 400 ? -6.043 31.547 25.734 1 92.75 400 ILE B N 1
ATOM 7396 C CA . ILE B 1 400 ? -7.066 30.734 26.391 1 92.75 400 ILE B CA 1
ATOM 7397 C C . ILE B 1 400 ? -7.887 31.609 27.328 1 92.75 400 ILE B C 1
ATOM 7399 O O . ILE B 1 400 ? -7.336 32.469 28.031 1 92.75 400 ILE B O 1
ATOM 7403 N N . ARG B 1 401 ? -9.188 31.5 27.266 1 90.81 401 ARG B N 1
ATOM 7404 C CA . ARG B 1 401 ? -10.125 32.219 28.125 1 90.81 401 ARG B CA 1
ATOM 7405 C C . ARG B 1 401 ? -11.18 31.281 28.688 1 90.81 401 ARG B C 1
ATOM 7407 O O . ARG B 1 401 ? -11.711 30.422 27.984 1 90.81 401 ARG B O 1
ATOM 7414 N N . LYS B 1 402 ? -11.273 31.344 29.969 1 89.06 402 LYS B N 1
ATOM 7415 C CA . LYS B 1 402 ? -12.352 30.625 30.625 1 89.06 402 LYS B CA 1
ATOM 7416 C C . LYS B 1 402 ? -13.586 31.516 30.797 1 89.06 402 LYS B C 1
ATOM 7418 O O . LYS B 1 402 ? -13.477 32.688 31.188 1 89.06 402 LYS B O 1
ATOM 7423 N N . HIS B 1 403 ? -14.633 31.094 30.312 1 80.44 403 HIS B N 1
ATOM 7424 C CA . HIS B 1 403 ? -15.844 31.891 30.438 1 80.44 403 HIS B CA 1
ATOM 7425 C C . HIS B 1 403 ? -16.734 31.391 31.562 1 80.44 403 HIS B C 1
ATOM 7427 O O . HIS B 1 403 ? -16.844 30.188 31.797 1 80.44 403 HIS B O 1
ATOM 7433 N N . GLY B 1 404 ? -16.625 32.062 32.719 1 62.75 404 GLY B N 1
ATOM 7434 C CA . GLY B 1 404 ? -17.234 31.75 34 1 62.75 404 GLY B CA 1
ATOM 7435 C C . GLY B 1 404 ? -18.734 31.5 33.906 1 62.75 404 GLY B C 1
ATOM 7436 O O . GLY B 1 404 ? -19.312 31.609 32.812 1 62.75 404 GLY B O 1
ATOM 7437 N N . LYS B 1 405 ? -19.328 30.859 35.062 1 50.19 405 LYS B N 1
ATOM 7438 C CA . LYS B 1 405 ? -20.719 30.578 35.406 1 50.19 405 LYS B CA 1
ATOM 7439 C C . LYS B 1 405 ? -21.562 31.844 35.312 1 50.19 405 LYS B C 1
ATOM 7441 O O . LYS B 1 405 ? -22.641 31.906 35.906 1 50.19 405 LYS B O 1
ATOM 7446 N N . THR B 1 406 ? -21.078 33.031 35.062 1 40.69 406 THR B N 1
ATOM 7447 C CA . THR B 1 406 ? -22.125 34 35.344 1 40.69 406 THR B CA 1
ATOM 7448 C C . THR B 1 406 ? -23.469 33.531 34.781 1 40.69 406 THR B C 1
ATOM 7450 O O . THR B 1 406 ? -23.5 32.812 33.812 1 40.69 406 THR B O 1
ATOM 7453 N N . ARG B 1 407 ? -24.656 33.719 35.719 1 40.66 407 ARG B N 1
ATOM 7454 C CA . ARG B 1 407 ? -26.094 33.5 35.562 1 40.66 407 ARG B CA 1
ATOM 7455 C C . ARG B 1 407 ? -26.5 33.656 34.094 1 40.66 407 ARG B C 1
ATOM 7457 O O . ARG B 1 407 ? -27.672 33.469 33.781 1 40.66 407 ARG B O 1
ATOM 7464 N N . SER B 1 408 ? -25.984 34.656 33.5 1 40.5 408 SER B N 1
ATOM 7465 C CA . SER B 1 408 ? -26.641 34.969 32.219 1 40.5 408 SER B CA 1
ATOM 7466 C C . SER B 1 408 ? -26.453 33.844 31.219 1 40.5 408 SER B C 1
ATOM 7468 O O . SER B 1 408 ? -25.562 33 31.359 1 40.5 408 SER B O 1
ATOM 7470 N N . ARG B 1 409 ? -27.359 33.625 30.266 1 42.97 409 ARG B N 1
ATOM 7471 C CA . ARG B 1 409 ? -27.562 32.688 29.156 1 42.97 409 ARG B CA 1
ATOM 7472 C C . ARG B 1 409 ? -26.234 32.344 28.469 1 42.97 409 ARG B C 1
ATOM 7474 O O . ARG B 1 409 ? -25.922 32.875 27.406 1 42.97 409 ARG B O 1
ATOM 7481 N N . ASP B 1 410 ? -25.109 32.188 29.125 1 49.53 410 ASP B N 1
ATOM 7482 C CA . ASP B 1 410 ? -23.797 31.969 28.516 1 49.53 410 ASP B CA 1
ATOM 7483 C C . ASP B 1 410 ? -23.797 30.719 27.641 1 49.53 410 ASP B C 1
ATOM 7485 O O . ASP B 1 410 ? -24.281 29.656 28.062 1 49.53 410 ASP B O 1
ATOM 7489 N N . GLY B 1 411 ? -24.156 30.688 26.422 1 58.28 411 GLY B N 1
ATOM 7490 C CA . GLY B 1 411 ? -24.484 30.078 25.141 1 58.28 411 GLY B CA 1
ATOM 7491 C C . GLY B 1 411 ? -23.609 28.875 24.812 1 58.28 411 GLY B C 1
ATOM 7492 O O . GLY B 1 411 ? -23.438 28.531 23.641 1 58.28 411 GLY B O 1
ATOM 7493 N N . GLY B 1 412 ? -22.984 28.094 25.828 1 73.69 412 GLY B N 1
ATOM 7494 C CA . GLY B 1 412 ? -22.359 26.812 25.516 1 73.69 412 GLY B CA 1
ATOM 7495 C C . GLY B 1 412 ? -20.859 26.938 25.281 1 73.69 412 GLY B C 1
ATOM 7496 O O . GLY B 1 412 ? -20.234 26 24.797 1 73.69 412 GLY B O 1
ATOM 7497 N N . ARG B 1 413 ? -20.219 28.109 25.734 1 83.25 413 ARG B N 1
ATOM 7498 C CA . ARG B 1 413 ? -18.797 28.281 25.516 1 83.25 413 ARG B CA 1
ATOM 7499 C C . ARG B 1 413 ? -18.016 28.234 26.828 1 83.25 413 ARG B C 1
ATOM 7501 O O . ARG B 1 413 ? -17.672 29.281 27.391 1 83.25 413 ARG B O 1
ATOM 7508 N N . ASP B 1 414 ? -17.531 27.188 27.328 1 89.69 414 ASP B N 1
ATOM 7509 C CA . ASP B 1 414 ? -16.797 27.047 28.594 1 89.69 414 ASP B CA 1
ATOM 7510 C C . ASP B 1 414 ? -15.359 27.547 28.453 1 89.69 414 ASP B C 1
ATOM 7512 O O . ASP B 1 414 ? -14.883 28.312 29.281 1 89.69 414 ASP B O 1
ATOM 7516 N N . ILE B 1 415 ? -14.719 27.125 27.422 1 94 415 ILE B N 1
ATOM 7517 C CA . ILE B 1 415 ? -13.336 27.5 27.188 1 94 415 ILE B CA 1
ATOM 7518 C C . ILE B 1 415 ? -13.164 27.938 25.734 1 94 415 ILE B C 1
ATOM 7520 O O . ILE B 1 415 ? -13.672 27.281 24.812 1 94 415 ILE B O 1
ATOM 7524 N N . GLU B 1 416 ? -12.547 29.062 25.562 1 93.81 416 GLU B N 1
ATOM 7525 C CA . GLU B 1 416 ? -12.172 29.562 24.25 1 93.81 416 GLU B CA 1
ATOM 7526 C C . GLU B 1 416 ? -10.648 29.609 24.094 1 93.81 416 GLU B C 1
ATOM 7528 O O . GLU B 1 416 ? -9.938 30 25.016 1 93.81 416 GLU B O 1
ATOM 7533 N N . ILE B 1 417 ? -10.172 29.156 22.969 1 93 417 ILE B N 1
ATOM 7534 C CA . ILE B 1 417 ? -8.734 29.156 22.75 1 93 417 ILE B CA 1
ATOM 7535 C C . ILE B 1 417 ? -8.445 29.125 21.25 1 93 417 ILE B C 1
ATOM 7537 O O . ILE B 1 417 ? -9.242 28.594 20.469 1 93 417 ILE B O 1
ATOM 7541 N N . TRP B 1 418 ? -7.328 29.656 20.828 1 90.62 418 TRP B N 1
ATOM 7542 C CA . TRP B 1 418 ? -6.945 29.656 19.422 1 90.62 418 TRP B CA 1
ATOM 7543 C C . TRP B 1 418 ? -5.875 28.609 19.141 1 90.62 418 TRP B C 1
ATOM 7545 O O . TRP B 1 418 ? -4.945 28.438 19.938 1 90.62 418 TRP B O 1
ATOM 7555 N N . SER B 1 419 ? -6.035 27.906 18.031 1 91 419 SER B N 1
ATOM 7556 C CA . SER B 1 419 ? -4.977 27 17.609 1 91 419 SER B CA 1
ATOM 7557 C C . SER B 1 419 ? -3.775 27.766 17.062 1 91 419 SER B C 1
ATOM 7559 O O . SER B 1 419 ? -3.916 28.891 16.594 1 91 419 SER B O 1
ATOM 7561 N N . ARG B 1 420 ? -2.643 27.141 17.141 1 87.12 420 ARG B N 1
ATOM 7562 C CA . ARG B 1 420 ? -1.426 27.734 16.609 1 87.12 420 ARG B CA 1
ATOM 7563 C C . ARG B 1 420 ? -1.434 27.703 15.078 1 87.12 420 ARG B C 1
ATOM 7565 O O . ARG B 1 420 ? -2.004 26.781 14.477 1 87.12 420 ARG B O 1
ATOM 7572 N N . SER B 1 421 ? -0.831 28.672 14.539 1 81.5 421 SER B N 1
ATOM 7573 C CA . SER B 1 421 ? -0.74 28.75 13.086 1 81.5 421 SER B CA 1
ATOM 7574 C C . SER B 1 421 ? 0.386 27.875 12.547 1 81.5 421 SER B C 1
ATOM 7576 O O . SER B 1 421 ? 1.376 27.641 13.242 1 81.5 421 SER B O 1
ATOM 7578 N N . ARG B 1 422 ? 0.192 27.297 11.469 1 81.69 422 ARG B N 1
ATOM 7579 C CA . ARG B 1 422 ? 1.246 26.625 10.727 1 81.69 422 ARG B CA 1
ATOM 7580 C C . ARG B 1 422 ? 1.351 27.172 9.305 1 81.69 422 ARG B C 1
ATOM 7582 O O . ARG B 1 422 ? 0.488 27.938 8.867 1 81.69 422 ARG B O 1
ATOM 7589 N N . ILE B 1 423 ? 2.373 26.75 8.656 1 73.5 423 ILE B N 1
ATOM 7590 C CA . ILE B 1 423 ? 2.586 27.234 7.293 1 73.5 423 ILE B CA 1
ATOM 7591 C C . ILE B 1 423 ? 1.358 26.922 6.438 1 73.5 423 ILE B C 1
ATOM 7593 O O . ILE B 1 423 ? 0.927 25.766 6.359 1 73.5 423 ILE B O 1
ATOM 7597 N N . GLY B 1 424 ? 0.836 27.953 5.961 1 67.38 424 GLY B N 1
ATOM 7598 C CA . GLY B 1 424 ? -0.266 27.797 5.027 1 67.38 424 GLY B CA 1
ATOM 7599 C C . GLY B 1 424 ? -1.607 27.609 5.711 1 67.38 424 GLY B C 1
ATOM 7600 O O . GLY B 1 424 ? -2.641 27.5 5.047 1 67.38 424 GLY B O 1
ATOM 7601 N N . LYS B 1 425 ? -1.555 27.578 7.023 1 78.06 425 LYS B N 1
ATOM 7602 C CA . LYS B 1 425 ? -2.809 27.406 7.754 1 78.06 425 LYS B CA 1
ATOM 7603 C C . LYS B 1 425 ? -2.852 28.297 8.984 1 78.06 425 LYS B C 1
ATOM 7605 O O . LYS B 1 425 ? -2.213 28.016 10 1 78.06 425 LYS B O 1
ATOM 7610 N N . PRO B 1 426 ? -3.66 29.25 8.867 1 75.44 426 PRO B N 1
ATOM 7611 C CA . PRO B 1 426 ? -3.783 30.141 10.023 1 75.44 426 PRO B CA 1
ATOM 7612 C C . PRO B 1 426 ? -4.48 29.469 11.211 1 75.44 426 PRO B C 1
ATOM 7614 O O . PRO B 1 426 ? -5.238 28.516 11.023 1 75.44 426 PRO B O 1
ATOM 7617 N N . GLY B 1 427 ? -4.184 29.969 12.359 1 81.81 427 GLY B N 1
ATOM 7618 C CA . GLY B 1 427 ? -4.898 29.5 13.539 1 81.81 427 GLY B CA 1
ATOM 7619 C C . GLY B 1 427 ? -6.379 29.844 13.516 1 81.81 427 GLY B C 1
ATOM 7620 O O . GLY B 1 427 ? -6.781 30.828 12.906 1 81.81 427 GLY B O 1
ATOM 7621 N N . VAL B 1 428 ? -7.117 29 14.211 1 85.19 428 VAL B N 1
ATOM 7622 C CA . VAL B 1 428 ? -8.555 29.25 14.273 1 85.19 428 VAL B CA 1
ATOM 7623 C C . VAL B 1 428 ? -9.016 29.25 15.727 1 85.19 428 VAL B C 1
ATOM 7625 O O . VAL B 1 428 ? -8.352 28.688 16.594 1 85.19 428 VAL B O 1
ATOM 7628 N N . LYS B 1 429 ? -10.172 29.906 15.898 1 88.88 429 LYS B N 1
ATOM 7629 C CA . LYS B 1 429 ? -10.797 29.953 17.219 1 88.88 429 LYS B CA 1
ATOM 7630 C C . LYS B 1 429 ? -11.492 28.641 17.547 1 88.88 429 LYS B C 1
ATOM 7632 O O . LYS B 1 429 ? -12.219 28.094 16.719 1 88.88 429 LYS B O 1
ATOM 7637 N N . TRP B 1 430 ? -11.211 28.125 18.734 1 93.19 430 TRP B N 1
ATOM 7638 C CA . TRP B 1 430 ? -11.844 26.906 19.234 1 93.19 430 TRP B CA 1
ATOM 7639 C C . TRP B 1 430 ? -12.742 27.203 20.422 1 93.19 430 TRP B C 1
ATOM 7641 O O . TRP B 1 430 ? -12.391 28.016 21.281 1 93.19 430 TRP B O 1
ATOM 7651 N N . ILE B 1 431 ? -13.906 26.578 20.422 1 94.19 431 ILE B N 1
ATOM 7652 C CA . ILE B 1 431 ? -14.766 26.609 21.609 1 94.19 431 ILE B CA 1
ATOM 7653 C C . ILE B 1 431 ? -14.914 25.188 22.172 1 94.19 431 ILE B C 1
ATOM 7655 O O . ILE B 1 431 ? -15.219 24.25 21.438 1 94.19 431 ILE B O 1
ATOM 7659 N N . PHE B 1 432 ? -14.633 25.094 23.484 1 94.94 432 PHE B N 1
ATOM 7660 C CA . PHE B 1 432 ? -14.789 23.797 24.156 1 94.94 432 PHE B CA 1
ATOM 7661 C C . PHE B 1 432 ? -15.953 23.844 25.141 1 94.94 432 PHE B C 1
ATOM 7663 O O . PHE B 1 432 ? -16.125 24.844 25.859 1 94.94 432 PHE B O 1
ATOM 7670 N N . GLN B 1 433 ? -16.781 22.812 25.078 1 93.94 433 GLN B N 1
ATOM 7671 C CA . GLN B 1 433 ? -17.812 22.594 26.094 1 93.94 433 GLN B CA 1
ATOM 7672 C C . GLN B 1 433 ? -17.391 21.484 27.047 1 93.94 433 GLN B C 1
ATOM 7674 O O . GLN B 1 433 ? -17.062 20.375 26.625 1 93.94 433 GLN B O 1
ATOM 7679 N N . CYS B 1 434 ? -17.391 21.75 28.344 1 95 434 CYS B N 1
ATOM 7680 C CA . CYS B 1 434 ? -17.047 20.797 29.391 1 95 434 CYS B CA 1
ATOM 7681 C C . CYS B 1 434 ? -18.281 20.266 30.094 1 95 434 CYS B C 1
ATOM 7683 O O . CYS B 1 434 ? -19.094 21.047 30.609 1 95 434 CYS B O 1
ATOM 7685 N N . LYS B 1 435 ? -18.438 18.953 30.047 1 93.75 435 LYS B N 1
ATOM 7686 C CA . LYS B 1 435 ? -19.578 18.312 30.688 1 93.75 435 LYS B CA 1
ATOM 7687 C C . LYS B 1 435 ? -19.125 17.344 31.781 1 93.75 435 LYS B C 1
ATOM 7689 O O . LYS B 1 435 ? -18.531 16.312 31.5 1 93.75 435 LYS B O 1
ATOM 7694 N N . TYR B 1 436 ? -19.422 17.703 33 1 94.56 436 TYR B N 1
ATOM 7695 C CA . TYR B 1 436 ? -19.156 16.812 34.125 1 94.56 436 TYR B CA 1
ATOM 7696 C C . TYR B 1 436 ? -20.391 15.961 34.438 1 94.56 436 TYR B C 1
ATOM 7698 O O . TYR B 1 436 ? -21.469 16.5 34.719 1 94.56 436 TYR B O 1
ATOM 7706 N N . LEU B 1 437 ? -20.234 14.711 34.344 1 93.12 437 LEU B N 1
ATOM 7707 C CA . LEU B 1 437 ? -21.344 13.789 34.562 1 93.12 437 LEU B CA 1
ATOM 7708 C C . LEU B 1 437 ? -21.031 12.812 35.688 1 93.12 437 LEU B C 1
ATOM 7710 O O . LEU B 1 437 ? -19.859 12.586 36 1 93.12 437 LEU B O 1
ATOM 7714 N N . SER B 1 438 ? -22.125 12.344 36.188 1 88.12 438 SER B N 1
ATOM 7715 C CA . SER B 1 438 ? -21.938 11.219 37.125 1 88.12 438 SER B CA 1
ATOM 7716 C C . SER B 1 438 ? -21.375 10.008 36.375 1 88.12 438 SER B C 1
ATOM 7718 O O . SER B 1 438 ? -21.656 9.789 35.219 1 88.12 438 SER B O 1
ATOM 7720 N N . THR B 1 439 ? -20.438 9.352 37 1 77 439 THR B N 1
ATOM 7721 C CA . THR B 1 439 ? -19.641 8.281 36.406 1 77 439 THR B CA 1
ATOM 7722 C C . THR B 1 439 ? -20.531 7.215 35.812 1 77 439 THR B C 1
ATOM 7724 O O . THR B 1 439 ? -20.109 6.461 34.938 1 77 439 THR B O 1
ATOM 7727 N N . SER B 1 440 ? -21.812 7.184 36.125 1 81.56 440 SER B N 1
ATOM 7728 C CA . SER B 1 440 ? -22.703 6.168 35.594 1 81.56 440 SER B CA 1
ATOM 7729 C C . SER B 1 440 ? -23.391 6.648 34.312 1 81.56 440 SER B C 1
ATOM 7731 O O . SER B 1 440 ? -24.031 5.863 33.594 1 81.56 440 SER B O 1
ATOM 7733 N N . ARG B 1 441 ? -23.203 7.832 34 1 86.62 441 ARG B N 1
ATOM 7734 C CA . ARG B 1 441 ? -23.891 8.398 32.844 1 86.62 441 ARG B CA 1
ATOM 7735 C C . ARG B 1 441 ? -22.922 8.648 31.688 1 86.62 441 ARG B C 1
ATOM 7737 O O . ARG B 1 441 ? -21.734 8.898 31.906 1 86.62 441 ARG B O 1
ATOM 7744 N N . SER B 1 442 ? -23.438 8.539 30.484 1 91.31 442 SER B N 1
ATOM 7745 C CA . SER B 1 442 ? -22.688 8.875 29.281 1 91.31 442 SER B CA 1
ATOM 7746 C C . SER B 1 442 ? -23.172 10.195 28.672 1 91.31 442 SER B C 1
ATOM 7748 O O . SER B 1 442 ? -24.266 10.664 28.984 1 91.31 442 SER B O 1
ATOM 7750 N N . LEU B 1 443 ? -22.297 10.828 27.969 1 93.19 443 LEU B N 1
ATOM 7751 C CA . LEU B 1 443 ? -22.641 12.102 27.344 1 93.19 443 LEU B CA 1
ATOM 7752 C C . LEU B 1 443 ? -23.375 11.883 26.016 1 93.19 443 LEU B C 1
ATOM 7754 O O . LEU B 1 443 ? -22.781 11.391 25.047 1 93.19 443 LEU B O 1
ATOM 7758 N N . GLY B 1 444 ? -24.625 12.281 26.016 1 91.56 444 GLY B N 1
ATOM 7759 C CA . GLY B 1 444 ? -25.453 12.125 24.844 1 91.56 444 GLY B CA 1
ATOM 7760 C C . GLY B 1 444 ? -25.547 13.391 24 1 91.56 444 GLY B C 1
ATOM 7761 O O . GLY B 1 444 ? -25.125 14.461 24.438 1 91.56 444 GLY B O 1
ATOM 7762 N N . ALA B 1 445 ? -26.172 13.289 22.859 1 89.12 445 ALA B N 1
ATOM 7763 C CA . ALA B 1 445 ? -26.25 14.359 21.875 1 89.12 445 ALA B CA 1
ATOM 7764 C C . ALA B 1 445 ? -27.094 15.523 22.375 1 89.12 445 ALA B C 1
ATOM 7766 O O . ALA B 1 445 ? -26.844 16.688 22.031 1 89.12 445 ALA B O 1
ATOM 7767 N N . GLY B 1 446 ? -28.016 15.266 23.219 1 87.88 446 GLY B N 1
ATOM 7768 C CA . GLY B 1 446 ? -28.938 16.297 23.688 1 87.88 446 GLY B CA 1
ATOM 7769 C C . GLY B 1 446 ? -28.281 17.297 24.609 1 87.88 446 GLY B C 1
ATOM 7770 O O . GLY B 1 446 ? -28.828 18.391 24.828 1 87.88 446 GLY B O 1
ATOM 7771 N N . ARG B 1 447 ? -27.125 17.109 25.047 1 86.75 447 ARG B N 1
ATOM 7772 C CA . ARG B 1 447 ? -26.469 17.969 26.016 1 86.75 447 ARG B CA 1
ATOM 7773 C C . ARG B 1 447 ? -25.469 18.906 25.344 1 86.75 447 ARG B C 1
ATOM 7775 O O . ARG B 1 447 ? -24.797 19.703 26.016 1 86.75 447 ARG B O 1
ATOM 7782 N N . ILE B 1 448 ? -25.312 18.781 24.078 1 90.69 448 ILE B N 1
ATOM 7783 C CA . ILE B 1 448 ? -24.297 19.547 23.359 1 90.69 448 ILE B CA 1
ATOM 7784 C C . ILE B 1 448 ? -24.969 20.406 22.312 1 90.69 448 ILE B C 1
ATOM 7786 O O . ILE B 1 448 ? -25.797 19.938 21.531 1 90.69 448 ILE B O 1
ATOM 7790 N N . ASP B 1 449 ? -24.672 21.672 22.297 1 87.44 449 ASP B N 1
ATOM 7791 C CA . ASP B 1 449 ? -25.188 22.641 21.312 1 87.44 449 ASP B CA 1
ATOM 7792 C C . ASP B 1 449 ? -24.078 23.125 20.391 1 87.44 449 ASP B C 1
ATOM 7794 O O . ASP B 1 449 ? -23.766 24.312 20.344 1 87.44 449 ASP B O 1
ATOM 7798 N N . MET B 1 450 ? -23.625 22.312 19.562 1 89.88 450 MET B N 1
ATOM 7799 C CA . MET B 1 450 ? -22.453 22.594 18.719 1 89.88 450 MET B CA 1
ATOM 7800 C C . MET B 1 450 ? -22.781 23.641 17.672 1 89.88 450 MET B C 1
ATOM 7802 O O . MET B 1 450 ? -22.062 24.625 17.516 1 89.88 450 MET B O 1
ATOM 7806 N N . SER B 1 451 ? -23.875 23.469 16.953 1 88.75 451 SER B N 1
ATOM 7807 C CA . SER B 1 451 ? -24.203 24.344 15.828 1 88.75 451 SER B CA 1
ATOM 7808 C C . SER B 1 451 ? -24.406 25.781 16.297 1 88.75 451 SER B C 1
ATOM 7810 O O . SER B 1 451 ? -23.875 26.719 15.688 1 88.75 451 SER B O 1
ATOM 7812 N N . ASP B 1 452 ? -25.109 25.938 17.375 1 86.06 452 ASP B N 1
ATOM 7813 C CA . ASP B 1 452 ? -25.406 27.266 17.891 1 86.06 452 ASP B CA 1
ATOM 7814 C C . ASP B 1 452 ? -24.125 27.953 18.375 1 86.06 452 ASP B C 1
ATOM 7816 O O . ASP B 1 452 ? -23.922 29.141 18.094 1 86.06 452 ASP B O 1
ATOM 7820 N N . VAL B 1 453 ? -23.359 27.234 18.984 1 86.56 453 VAL B N 1
ATOM 7821 C CA . VAL B 1 453 ? -22.156 27.781 19.578 1 86.56 453 VAL B CA 1
ATOM 7822 C C . VAL B 1 453 ? -21.172 28.203 18.484 1 86.56 453 VAL B C 1
ATOM 7824 O O . VAL B 1 453 ? -20.594 29.297 18.547 1 86.56 453 VAL B O 1
ATOM 7827 N N . VAL B 1 454 ? -20.953 27.375 17.516 1 88 454 VAL B N 1
ATOM 7828 C CA . VAL B 1 454 ? -20.016 27.641 16.422 1 88 454 VAL B CA 1
ATOM 7829 C C . VAL B 1 454 ? -20.484 28.875 15.641 1 88 454 VAL B C 1
ATOM 7831 O O . VAL B 1 454 ? -19.672 29.719 15.258 1 88 454 VAL B O 1
ATOM 7834 N N . GLU B 1 455 ? -21.75 28.938 15.469 1 84.12 455 GLU B N 1
ATOM 7835 C CA . GLU B 1 455 ? -22.312 30.047 14.719 1 84.12 455 GLU B CA 1
ATOM 7836 C C . GLU B 1 455 ? -22.234 31.344 15.523 1 84.12 455 GLU B C 1
ATOM 7838 O O . GLU B 1 455 ? -21.859 32.406 14.984 1 84.12 455 GLU B O 1
ATOM 7843 N N . GLN B 1 456 ? -22.594 31.297 16.719 1 82.88 456 GLN B N 1
ATOM 7844 C CA . GLN B 1 456 ? -22.656 32.469 17.594 1 82.88 456 GLN B CA 1
ATOM 7845 C C . GLN B 1 456 ? -21.266 33.094 17.75 1 82.88 456 GLN B C 1
ATOM 7847 O O . GLN B 1 456 ? -21.141 34.312 17.781 1 82.88 456 GLN B O 1
ATOM 7852 N N . TYR B 1 457 ? -20.234 32.312 17.75 1 83.44 457 TYR B N 1
ATOM 7853 C CA . TYR B 1 457 ? -18.938 32.844 18.125 1 83.44 457 TYR B CA 1
ATOM 7854 C C . TYR B 1 457 ? -17.969 32.75 16.953 1 83.44 457 TYR B C 1
ATOM 7856 O O . TYR B 1 457 ? -16.781 33.125 17.094 1 83.44 457 TYR B O 1
ATOM 7864 N N . GLY B 1 458 ? -18.422 32.281 15.844 1 82.88 458 GLY B N 1
ATOM 7865 C CA . GLY B 1 458 ? -17.578 32.219 14.664 1 82.88 458 GLY B CA 1
ATOM 7866 C C . GLY B 1 458 ? -16.359 31.328 14.852 1 82.88 458 GLY B C 1
ATOM 7867 O O . GLY B 1 458 ? -15.234 31.719 14.516 1 82.88 458 GLY B O 1
ATOM 7868 N N . ALA B 1 459 ? -16.531 30.203 15.461 1 88.38 459 ALA B N 1
ATOM 7869 C CA . ALA B 1 459 ? -15.43 29.281 15.766 1 88.38 459 ALA B CA 1
ATOM 7870 C C . ALA B 1 459 ? -15.109 28.391 14.57 1 88.38 459 ALA B C 1
ATOM 7872 O O . ALA B 1 459 ? -16.016 27.969 13.852 1 88.38 459 ALA B O 1
ATOM 7873 N N . GLY B 1 460 ? -13.797 28.156 14.359 1 88.06 460 GLY B N 1
ATOM 7874 C CA . GLY B 1 460 ? -13.352 27.203 13.352 1 88.06 460 GLY B CA 1
ATOM 7875 C C . GLY B 1 460 ? -13.133 25.812 13.891 1 88.06 460 GLY B C 1
ATOM 7876 O O . GLY B 1 460 ? -12.961 24.859 13.125 1 88.06 460 GLY B O 1
ATOM 7877 N N . GLY B 1 461 ? -13.102 25.734 15.18 1 91.81 461 GLY B N 1
ATOM 7878 C CA . GLY B 1 461 ? -12.961 24.469 15.867 1 91.81 461 GLY B CA 1
ATOM 7879 C C . GLY B 1 461 ? -13.891 24.312 17.047 1 91.81 461 GLY B C 1
ATOM 7880 O O . GLY B 1 461 ? -14.242 25.312 17.703 1 91.81 461 GLY B O 1
ATOM 7881 N N . PHE B 1 462 ? -14.359 23.125 17.266 1 93.81 462 PHE B N 1
ATOM 7882 C CA . PHE B 1 462 ? -15.234 22.812 18.391 1 93.81 462 PHE B CA 1
ATOM 7883 C C . PHE B 1 462 ? -14.742 21.578 19.125 1 93.81 462 PHE B C 1
ATOM 7885 O O . PHE B 1 462 ? -14.266 20.625 18.5 1 93.81 462 PHE B O 1
ATOM 7892 N N . GLY B 1 463 ? -14.828 21.656 20.453 1 94.81 463 GLY B N 1
ATOM 7893 C CA . GLY B 1 463 ? -14.406 20.5 21.25 1 94.81 463 GLY B CA 1
ATOM 7894 C C . GLY B 1 463 ? -15.352 20.203 22.391 1 94.81 463 GLY B C 1
ATOM 7895 O O . GLY B 1 463 ? -15.992 21.109 22.938 1 94.81 463 GLY B O 1
ATOM 7896 N N . VAL B 1 464 ? -15.469 18.906 22.703 1 94.81 464 VAL B N 1
ATOM 7897 C CA . VAL B 1 464 ? -16.234 18.453 23.875 1 94.81 464 VAL B CA 1
ATOM 7898 C C . VAL B 1 464 ? -15.312 17.688 24.828 1 94.81 464 VAL B C 1
ATOM 7900 O O . VAL B 1 464 ? -14.469 16.906 24.391 1 94.81 464 VAL B O 1
ATOM 7903 N N . MET B 1 465 ? -15.422 18.016 26.109 1 95.38 465 MET B N 1
ATOM 7904 C CA . MET B 1 465 ? -14.656 17.328 27.141 1 95.38 465 MET B CA 1
ATOM 7905 C C . MET B 1 465 ? -15.562 16.828 28.266 1 95.38 465 MET B C 1
ATOM 7907 O O . MET B 1 465 ? -16.422 17.562 28.75 1 95.38 465 MET B O 1
ATOM 7911 N N . THR B 1 466 ? -15.453 15.562 28.562 1 95.38 466 THR B N 1
ATOM 7912 C CA . THR B 1 466 ? -16.281 15.008 29.625 1 95.38 466 THR B CA 1
ATOM 7913 C C . THR B 1 466 ? -15.5 14.023 30.484 1 95.38 466 THR B C 1
ATOM 7915 O O . THR B 1 466 ? -14.508 13.445 30.016 1 95.38 466 THR B O 1
ATOM 7918 N N . ASN B 1 467 ? -15.867 13.867 31.781 1 93.56 467 ASN B N 1
ATOM 7919 C CA . ASN B 1 467 ? -15.266 12.906 32.688 1 93.56 467 ASN B CA 1
ATOM 7920 C C . ASN B 1 467 ? -15.852 11.508 32.531 1 93.56 467 ASN B C 1
ATOM 7922 O O . ASN B 1 467 ? -15.578 10.609 33.312 1 93.56 467 ASN B O 1
ATOM 7926 N N . SER B 1 468 ? -16.703 11.367 31.5 1 92.75 468 SER B N 1
ATOM 7927 C CA . SER B 1 468 ? -17.375 10.109 31.219 1 92.75 468 SER B CA 1
ATOM 7928 C C . SER B 1 468 ? -17.188 9.688 29.766 1 92.75 468 SER B C 1
ATOM 7930 O O . SER B 1 468 ? -16.25 10.133 29.109 1 92.75 468 SER B O 1
ATOM 7932 N N . VAL B 1 469 ? -17.984 8.766 29.359 1 90.31 469 VAL B N 1
ATOM 7933 C CA . VAL B 1 469 ? -17.906 8.266 27.984 1 90.31 469 VAL B CA 1
ATOM 7934 C C . VAL B 1 469 ? -18.859 9.047 27.078 1 90.31 469 VAL B C 1
ATOM 7936 O O . VAL B 1 469 ? -19.875 9.57 27.547 1 90.31 469 VAL B O 1
ATOM 7939 N N . ILE B 1 470 ? -18.422 9.188 25.859 1 92.44 470 ILE B N 1
ATOM 7940 C CA . ILE B 1 470 ? -19.234 9.883 24.859 1 92.44 470 ILE B CA 1
ATOM 7941 C C . ILE B 1 470 ? -19.984 8.859 24.016 1 92.44 470 ILE B C 1
ATOM 7943 O O . ILE B 1 470 ? -19.406 7.879 23.547 1 92.44 470 ILE B O 1
ATOM 7947 N N . ASP B 1 471 ? -21.25 9.148 23.875 1 91.31 471 ASP B N 1
ATOM 7948 C CA . ASP B 1 471 ? -22.109 8.234 23.109 1 91.31 471 ASP B CA 1
ATOM 7949 C C . ASP B 1 471 ? -21.781 8.297 21.625 1 91.31 471 ASP B C 1
ATOM 7951 O O . ASP B 1 471 ? -21.453 9.367 21.094 1 91.31 471 ASP B O 1
ATOM 7955 N N . SER B 1 472 ? -22 7.152 20.953 1 88.06 472 SER B N 1
ATOM 7956 C CA . SER B 1 472 ? -21.734 7.055 19.516 1 88.06 472 SER B CA 1
ATOM 7957 C C . SER B 1 472 ? -22.594 8.023 18.719 1 88.06 472 SER B C 1
ATOM 7959 O O . SER B 1 472 ? -22.156 8.594 17.719 1 88.06 472 SER B O 1
ATOM 7961 N N . THR B 1 473 ? -23.797 8.234 19.203 1 91 473 THR B N 1
ATOM 7962 C CA . THR B 1 473 ? -24.719 9.133 18.531 1 91 473 THR B CA 1
ATOM 7963 C C . THR B 1 473 ? -24.188 10.562 18.516 1 91 473 THR B C 1
ATOM 7965 O O . THR B 1 473 ? -24.375 11.289 17.547 1 91 473 THR B O 1
ATOM 7968 N N . LEU B 1 474 ? -23.609 10.953 19.578 1 92.94 474 LEU B N 1
ATOM 7969 C CA . LEU B 1 474 ? -23.031 12.289 19.641 1 92.94 474 LEU B CA 1
ATOM 7970 C C . LEU B 1 474 ? -21.844 12.414 18.688 1 92.94 474 LEU B C 1
ATOM 7972 O O . LEU B 1 474 ? -21.688 13.422 18 1 92.94 474 LEU B O 1
ATOM 7976 N N . TYR B 1 475 ? -20.984 11.414 18.672 1 89.94 475 TYR B N 1
ATOM 7977 C CA . TYR B 1 475 ? -19.875 11.414 17.719 1 89.94 475 TYR B CA 1
ATOM 7978 C C . TYR B 1 475 ? -20.375 11.609 16.297 1 89.94 475 TYR B C 1
ATOM 7980 O O . TYR B 1 475 ? -19.875 12.469 15.57 1 89.94 475 TYR B O 1
ATOM 7988 N N . ASP B 1 476 ? -21.344 10.844 15.961 1 88 476 ASP B N 1
ATOM 7989 C CA . ASP B 1 476 ? -21.891 10.883 14.609 1 88 476 ASP B CA 1
ATOM 7990 C C . ASP B 1 476 ? -22.453 12.266 14.281 1 88 476 ASP B C 1
ATOM 7992 O O . ASP B 1 476 ? -22.25 12.781 13.18 1 88 476 ASP B O 1
ATOM 7996 N N . ARG B 1 477 ? -23.188 12.75 15.195 1 91.94 477 ARG B N 1
ATOM 7997 C CA . ARG B 1 477 ? -23.766 14.078 15.008 1 91.94 477 ARG B CA 1
ATOM 7998 C C . ARG B 1 477 ? -22.688 15.133 14.82 1 91.94 477 ARG B C 1
ATOM 8000 O O . ARG B 1 477 ? -22.781 15.977 13.93 1 91.94 477 ARG B O 1
ATOM 8007 N N . MET B 1 478 ? -21.688 15.141 15.664 1 92.12 478 MET B N 1
ATOM 8008 C CA . MET B 1 478 ? -20.594 16.109 15.578 1 92.12 478 MET B CA 1
ATOM 8009 C C . MET B 1 478 ? -19.844 15.984 14.258 1 92.12 478 MET B C 1
ATOM 8011 O O . MET B 1 478 ? -19.516 16.984 13.625 1 92.12 478 MET B O 1
ATOM 8015 N N . ASP B 1 479 ? -19.625 14.773 13.867 1 88.31 479 ASP B N 1
ATOM 8016 C CA . ASP B 1 479 ? -18.922 14.531 12.609 1 88.31 479 ASP B CA 1
ATOM 8017 C C . ASP B 1 479 ? -19.719 15.094 11.43 1 88.31 479 ASP B C 1
ATOM 8019 O O . ASP B 1 479 ? -19.141 15.695 10.523 1 88.31 479 ASP B O 1
ATOM 8023 N N . ALA B 1 480 ? -20.969 14.852 11.43 1 88.69 480 ALA B N 1
ATOM 8024 C CA . ALA B 1 480 ? -21.828 15.32 10.344 1 88.69 480 ALA B CA 1
ATOM 8025 C C . ALA B 1 480 ? -21.812 16.844 10.242 1 88.69 480 ALA B C 1
ATOM 8027 O O . ALA B 1 480 ? -21.719 17.391 9.148 1 88.69 480 ALA B O 1
ATOM 8028 N N . ILE B 1 481 ? -21.906 17.453 11.367 1 89.44 481 ILE B N 1
ATOM 8029 C CA . ILE B 1 481 ? -21.906 18.906 11.398 1 89.44 481 ILE B CA 1
ATOM 8030 C C . ILE B 1 481 ? -20.547 19.438 10.945 1 89.44 481 ILE B C 1
ATOM 8032 O O . ILE B 1 481 ? -20.469 20.391 10.172 1 89.44 481 ILE B O 1
ATOM 8036 N N . ALA B 1 482 ? -19.531 18.844 11.438 1 88.69 482 ALA B N 1
ATOM 8037 C CA . ALA B 1 482 ? -18.172 19.281 11.102 1 88.69 482 ALA B CA 1
ATOM 8038 C C . ALA B 1 482 ? -17.922 19.156 9.602 1 88.69 482 ALA B C 1
ATOM 8040 O O . ALA B 1 482 ? -17.266 20.016 9.008 1 88.69 482 ALA B O 1
ATOM 8041 N N . ALA B 1 483 ? -18.359 18.078 9.047 1 83.25 483 ALA B N 1
ATOM 8042 C CA . ALA B 1 483 ? -18.172 17.844 7.621 1 83.25 483 ALA B CA 1
ATOM 8043 C C . ALA B 1 483 ? -18.906 18.891 6.789 1 83.25 483 ALA B C 1
ATOM 8045 O O . ALA B 1 483 ? -18.391 19.359 5.762 1 83.25 483 ALA B O 1
ATOM 8046 N N . ARG B 1 484 ? -20.016 19.281 7.246 1 81.69 484 ARG B N 1
ATOM 8047 C CA . ARG B 1 484 ? -20.828 20.234 6.516 1 81.69 484 ARG B CA 1
ATOM 8048 C C . ARG B 1 484 ? -20.25 21.641 6.625 1 81.69 484 ARG B C 1
ATOM 8050 O O . ARG B 1 484 ? -20.312 22.422 5.668 1 81.69 484 ARG B O 1
ATOM 8057 N N . ARG B 1 485 ? -19.672 21.969 7.738 1 81.88 485 ARG B N 1
ATOM 8058 C CA . ARG B 1 485 ? -19.219 23.328 7.996 1 81.88 485 ARG B CA 1
ATOM 8059 C C . ARG B 1 485 ? -17.703 23.438 7.883 1 81.88 485 ARG B C 1
ATOM 8061 O O . ARG B 1 485 ? -17.125 24.5 8.141 1 81.88 485 ARG B O 1
ATOM 8068 N N . ASP B 1 486 ? -17 22.344 7.617 1 79.62 486 ASP B N 1
ATOM 8069 C CA . ASP B 1 486 ? -15.547 22.297 7.543 1 79.62 486 ASP B CA 1
ATOM 8070 C C . ASP B 1 486 ? -14.914 22.734 8.859 1 79.62 486 ASP B C 1
ATOM 8072 O O . ASP B 1 486 ? -14.078 23.641 8.891 1 79.62 486 ASP B O 1
ATOM 8076 N N . LEU B 1 487 ? -15.414 22.203 9.922 1 87.62 487 LEU B N 1
ATOM 8077 C CA . LEU B 1 487 ? -14.945 22.469 11.273 1 87.62 487 LEU B CA 1
ATOM 8078 C C . LEU B 1 487 ? -13.961 21.406 11.734 1 87.62 487 LEU B C 1
ATOM 8080 O O . LEU B 1 487 ? -14.078 20.234 11.344 1 87.62 487 LEU B O 1
ATOM 8084 N N . GLU B 1 488 ? -13.062 21.938 12.539 1 88.5 488 GLU B N 1
ATOM 8085 C CA . GLU B 1 488 ? -12.211 20.984 13.242 1 88.5 488 GLU B CA 1
ATOM 8086 C C . GLU B 1 488 ? -12.859 20.516 14.547 1 88.5 488 GLU B C 1
ATOM 8088 O O . GLU B 1 488 ? -13.508 21.297 15.227 1 88.5 488 GLU B O 1
ATOM 8093 N N . LEU B 1 489 ? -12.648 19.234 14.812 1 91.44 489 LEU B N 1
ATOM 8094 C CA . LEU B 1 489 ? -13.281 18.656 15.992 1 91.44 489 LEU B CA 1
ATOM 8095 C C . LEU B 1 489 ? -12.242 18.031 16.906 1 91.44 489 LEU B C 1
ATOM 8097 O O . LEU B 1 489 ? -11.234 17.5 16.453 1 91.44 489 LEU B O 1
ATOM 8101 N N . MET B 1 490 ? -12.547 18.109 18.172 1 91.94 490 MET B N 1
ATOM 8102 C CA . MET B 1 490 ? -11.758 17.406 19.172 1 91.94 490 MET B CA 1
ATOM 8103 C C . MET B 1 490 ? -12.656 16.891 20.297 1 91.94 490 MET B C 1
ATOM 8105 O O . MET B 1 490 ? -13.477 17.625 20.828 1 91.94 490 MET B O 1
ATOM 8109 N N . SER B 1 491 ? -12.539 15.594 20.578 1 91.94 491 SER B N 1
ATOM 8110 C CA . SER B 1 491 ? -13.336 14.992 21.641 1 91.94 491 SER B CA 1
ATOM 8111 C C . SER B 1 491 ? -12.445 14.383 22.719 1 91.94 491 SER B C 1
ATOM 8113 O O . SER B 1 491 ? -11.508 13.641 22.406 1 91.94 491 SER B O 1
ATOM 8115 N N . TRP B 1 492 ? -12.766 14.781 23.953 1 92.31 492 TRP B N 1
ATOM 8116 C CA . TRP B 1 492 ? -12.062 14.242 25.109 1 92.31 492 TRP B CA 1
ATOM 8117 C C . TRP B 1 492 ? -13.023 13.5 26.031 1 92.31 492 TRP B C 1
ATOM 8119 O O . TRP B 1 492 ? -13.75 14.125 26.812 1 92.31 492 TRP B O 1
ATOM 8129 N N . SER B 1 493 ? -13.016 12.203 25.922 1 90.19 493 SER B N 1
ATOM 8130 C CA . SER B 1 493 ? -13.688 11.391 26.938 1 90.19 493 SER B CA 1
ATOM 8131 C C . SER B 1 493 ? -12.781 11.117 28.125 1 90.19 493 SER B C 1
ATOM 8133 O O . SER B 1 493 ? -11.648 11.602 28.172 1 90.19 493 SER B O 1
ATOM 8135 N N . LYS B 1 494 ? -13.328 10.383 29.094 1 89.06 494 LYS B N 1
ATOM 8136 C CA . LYS B 1 494 ? -12.516 10.023 30.25 1 89.06 494 LYS B CA 1
ATOM 8137 C C . LYS B 1 494 ? -11.234 9.312 29.828 1 89.06 494 LYS B C 1
ATOM 8139 O O . LYS B 1 494 ? -10.188 9.484 30.453 1 89.06 494 LYS B O 1
ATOM 8144 N N . PHE B 1 495 ? -11.258 8.664 28.703 1 84.19 495 PHE B N 1
ATOM 8145 C CA . PHE B 1 495 ? -10.117 7.875 28.25 1 84.19 495 PHE B CA 1
ATOM 8146 C C . PHE B 1 495 ? -8.992 8.781 27.75 1 84.19 495 PHE B C 1
ATOM 8148 O O . PHE B 1 495 ? -7.844 8.641 28.172 1 84.19 495 PHE B O 1
ATOM 8155 N N . GLU B 1 496 ? -9.328 9.68 26.875 1 86.62 496 GLU B N 1
ATOM 8156 C CA . GLU B 1 496 ? -8.328 10.617 26.375 1 86.62 496 GLU B CA 1
ATOM 8157 C C . GLU B 1 496 ? -7.77 11.484 27.484 1 86.62 496 GLU B C 1
ATOM 8159 O O . GLU B 1 496 ? -6.566 11.766 27.516 1 86.62 496 GLU B O 1
ATOM 8164 N N . LEU B 1 497 ? -8.664 11.875 28.328 1 90.81 497 LEU B N 1
ATOM 8165 C CA . LEU B 1 497 ? -8.234 12.711 29.438 1 90.81 497 LEU B CA 1
ATOM 8166 C C . LEU B 1 497 ? -7.262 11.953 30.344 1 90.81 497 LEU B C 1
ATOM 8168 O O . LEU B 1 497 ? -6.203 12.477 30.703 1 90.81 497 LEU B O 1
ATOM 8172 N N . GLU B 1 498 ? -7.602 10.773 30.688 1 87.75 498 GLU B N 1
ATOM 8173 C CA . GLU B 1 498 ? -6.75 9.984 31.578 1 87.75 498 GLU B CA 1
ATOM 8174 C C . GLU B 1 498 ? -5.406 9.68 30.922 1 87.75 498 GLU B C 1
ATOM 8176 O O . GLU B 1 498 ? -4.371 9.688 31.594 1 87.75 498 GLU B O 1
ATOM 8181 N N . ARG B 1 499 ? -5.406 9.453 29.688 1 83.94 499 ARG B N 1
ATOM 8182 C CA . ARG B 1 499 ? -4.164 9.203 28.969 1 83.94 499 ARG B CA 1
ATOM 8183 C C . ARG B 1 499 ? -3.252 10.43 29.016 1 83.94 499 ARG B C 1
ATOM 8185 O O . ARG B 1 499 ? -2.027 10.297 29.062 1 83.94 499 ARG B O 1
ATOM 8192 N N . PHE B 1 500 ? -3.875 11.555 28.938 1 88.25 500 PHE B N 1
ATOM 8193 C CA . PHE B 1 500 ? -3.121 12.805 28.953 1 88.25 500 PHE B CA 1
ATOM 8194 C C . PHE B 1 500 ? -2.598 13.102 30.359 1 88.25 500 PHE B C 1
ATOM 8196 O O . PHE B 1 500 ? -1.46 13.555 30.516 1 88.25 500 PHE B O 1
ATOM 8203 N N . ILE B 1 501 ? -3.41 12.805 31.375 1 90.56 501 ILE B N 1
ATOM 8204 C CA . ILE B 1 501 ? -3.15 13.25 32.75 1 90.56 501 ILE B CA 1
ATOM 8205 C C . ILE B 1 501 ? -2.18 12.281 33.438 1 90.56 501 ILE B C 1
ATOM 8207 O O . ILE B 1 501 ? -1.314 12.703 34.188 1 90.56 501 ILE B O 1
ATOM 8211 N N . THR B 1 502 ? -2.266 11.07 33.094 1 85.06 502 THR B N 1
ATOM 8212 C CA . THR B 1 502 ? -1.573 10.016 33.812 1 85.06 502 THR B CA 1
ATOM 8213 C C . THR B 1 502 ? -0.063 10.227 33.781 1 85.06 502 THR B C 1
ATOM 8215 O O . THR B 1 502 ? 0.619 10.062 34.781 1 85.06 502 THR B O 1
ATOM 8218 N N . PRO B 1 503 ? 0.482 10.586 32.625 1 83.06 503 PRO B N 1
ATOM 8219 C CA . PRO B 1 503 ? 1.934 10.781 32.594 1 83.06 503 PRO B CA 1
ATOM 8220 C C . PRO B 1 503 ? 2.354 12.125 33.188 1 83.06 503 PRO B C 1
ATOM 8222 O O . PRO B 1 503 ? 3.549 12.414 33.281 1 83.06 503 PRO B O 1
ATOM 8225 N N . ARG B 1 504 ? 1.408 12.977 33.625 1 88.44 504 ARG B N 1
ATOM 8226 C CA . ARG B 1 504 ? 1.681 14.32 34.156 1 88.44 504 ARG B CA 1
ATOM 8227 C C . ARG B 1 504 ? 1.349 14.422 35.625 1 88.44 504 ARG B C 1
ATOM 8229 O O . ARG B 1 504 ? 0.224 14.766 36 1 88.44 504 ARG B O 1
ATOM 8236 N N . ARG B 1 505 ? 2.354 14.281 36.438 1 88.44 505 ARG B N 1
ATOM 8237 C CA . ARG B 1 505 ? 2.209 14.156 37.875 1 88.44 505 ARG B CA 1
ATOM 8238 C C . ARG B 1 505 ? 1.662 15.445 38.469 1 88.44 505 ARG B C 1
ATOM 8240 O O . ARG B 1 505 ? 0.939 15.414 39.469 1 88.44 505 ARG B O 1
ATOM 8247 N N . ASP B 1 506 ? 1.995 16.5 37.906 1 91.31 506 ASP B N 1
ATOM 8248 C CA . ASP B 1 506 ? 1.521 17.781 38.438 1 91.31 506 ASP B CA 1
ATOM 8249 C C . ASP B 1 506 ? 0.002 17.891 38.344 1 91.31 506 ASP B C 1
ATOM 8251 O O . ASP B 1 506 ? -0.658 18.375 39.25 1 91.31 506 ASP B O 1
ATOM 8255 N N . LEU B 1 507 ? -0.586 17.375 37.281 1 92.12 507 LEU B N 1
ATOM 8256 C CA . LEU B 1 507 ? -2.037 17.375 37.125 1 92.12 507 LEU B CA 1
ATOM 8257 C C . LEU B 1 507 ? -2.689 16.375 38.094 1 92.12 507 LEU B C 1
ATOM 8259 O O . LEU B 1 507 ? -3.74 16.672 38.656 1 92.12 507 LEU B O 1
ATOM 8263 N N . LEU B 1 508 ? -2.029 15.25 38.281 1 90.5 508 LEU B N 1
ATOM 8264 C CA . LEU B 1 508 ? -2.545 14.242 39.219 1 90.5 508 LEU B CA 1
ATOM 8265 C C . LEU B 1 508 ? -2.576 14.781 40.625 1 90.5 508 LEU B C 1
ATOM 8267 O O . LEU B 1 508 ? -3.547 14.562 41.344 1 90.5 508 LEU B O 1
ATOM 8271 N N . ARG B 1 509 ? -1.551 15.5 40.969 1 91 509 ARG B N 1
ATOM 8272 C CA . ARG B 1 509 ? -1.449 16.062 42.312 1 91 509 ARG B CA 1
ATOM 8273 C C . ARG B 1 509 ? -2.471 17.188 42.5 1 91 509 ARG B C 1
ATOM 8275 O O . ARG B 1 509 ? -3.107 17.266 43.562 1 91 509 ARG B O 1
ATOM 8282 N N . ARG B 1 510 ? -2.652 17.969 41.562 1 92.5 510 ARG B N 1
ATOM 8283 C CA . ARG B 1 510 ? -3.49 19.156 41.656 1 92.5 510 ARG B CA 1
ATOM 8284 C C . ARG B 1 510 ? -4.965 18.781 41.75 1 92.5 510 ARG B C 1
ATOM 8286 O O . ARG B 1 510 ? -5.727 19.359 42.5 1 92.5 510 ARG B O 1
ATOM 8293 N N . TYR B 1 511 ? -5.355 17.75 41 1 93.5 511 TYR B N 1
ATOM 8294 C CA . TYR B 1 511 ? -6.789 17.531 40.875 1 93.5 511 TYR B CA 1
ATOM 8295 C C . TYR B 1 511 ? -7.211 16.234 41.562 1 93.5 511 TYR B C 1
ATOM 8297 O O . TYR B 1 511 ? -8.359 16.094 42 1 93.5 511 TYR B O 1
ATOM 8305 N N . PHE B 1 512 ? -6.367 15.305 41.688 1 91.81 512 PHE B N 1
ATOM 8306 C CA . PHE B 1 512 ? -6.781 14 42.219 1 91.81 512 PHE B CA 1
ATOM 8307 C C . PHE B 1 512 ? -5.996 13.633 43.469 1 91.81 512 PHE B C 1
ATOM 8309 O O . PHE B 1 512 ? -6.094 12.5 43.938 1 91.81 512 PHE B O 1
ATOM 8316 N N . LYS B 1 513 ? -5.277 14.523 43.969 1 81.75 513 LYS B N 1
ATOM 8317 C CA . LYS B 1 513 ? -4.59 14.422 45.281 1 81.75 513 LYS B CA 1
ATOM 8318 C C . LYS B 1 513 ? -3.68 13.203 45.312 1 81.75 513 LYS B C 1
ATOM 8320 O O . LYS B 1 513 ? -3.656 12.477 46.312 1 81.75 513 LYS B O 1
ATOM 8325 N N . HIS B 1 514 ? -3.24 12.828 44.125 1 70.12 514 HIS B N 1
ATOM 8326 C CA . HIS B 1 514 ? -2.268 11.742 44.094 1 70.12 514 HIS B CA 1
ATOM 8327 C C . HIS B 1 514 ? -0.88 12.242 44.5 1 70.12 514 HIS B C 1
ATOM 8329 O O . HIS B 1 514 ? -0.506 13.367 44.188 1 70.12 514 HIS B O 1
ATOM 8335 N N . ASP B 1 515 ? -0.195 11.641 45.625 1 59.84 515 ASP B N 1
ATOM 8336 C CA . ASP B 1 515 ? 1.136 12.016 46.094 1 59.84 515 ASP B CA 1
ATOM 8337 C C . ASP B 1 515 ? 2.195 11.719 45.031 1 59.84 515 ASP B C 1
ATOM 8339 O O . ASP B 1 515 ? 2.068 10.758 44.281 1 59.84 515 ASP B O 1
#

Foldseek 3Di:
DQQPVLDDDDPPDPQPDDPPLEAELLNLAPDDLVVQLVSQQVSADPVQKHKYKDWQQCQLPVSALLSSLVSLLLVLLVQVQLQVQFPAKEWDWDDSDRRTIMIMMITRGPDSSVSSVSSSLVCVLVVSHPPCPDDPDPNPPCPHSVNSSVVSVCCLLPVPDQRRYQVSSVSSVLSVLVHPVCVVPVVVVCVSPVLSVLQWDFTSCCVVLVWTKIWGPPPQIKIKTQADPVCQLVVCCVPVPAPNQQSDKFWWDWDDDDPDFIWIDGPQFIFGDPCVQVVSVVVSCVVPPDDCVVVVVVPPPCPVVVLVDWTWIATNYRQWIWTDDDRIIMITGDDNVRGADPVRVVVVVVSVVVVVVVVCVLQCVVPPPLDDLVQFDPVLQLVLVLVLVLPVPQWDNVAKDADDPDPPCPPQFGIWTWGPADVPGHIWIEGEGEDEDDQPDEAEQVVHDFVRVCVVVVTQEYEYAYLYHHDPRNVVVVVVVCVVVVHHYYYHYNSNSCVSCVVPVVSSCVGVVDD/DQLVVLDDDDPPDPQPDDPPLEDELLVLAPDDLVVQLVSQVVSADPVQKHKYKDWQQCQLPVSALLSSLVSLLLVLLVQVQLQVQFPAKEWDWDDSDRRTIIIMMITHGPDSSVSSVSSSLVCVLVVSHPPCPDPDDPNDPCPHSVNSSVVSVCCLLPVPDQRRYQVSSVSSVLSVLVHPVCVVPVVVVCVSPVLSVLQWDFTSCCVVLVWTKIWGPPDQIKIKTQADPVCQLVVCCVPVPAPNQQSDKFWWDWDDDDPDFIWIDGPQFIFGDPCVQVVSVVVSCVVPPDDCVVVVVVPPPPPPPVLVDWTWIATNYRQWIWTDDDRIIMIGGDDNVRGADPVRVVVVVVSVVVVVVVVCVLQCVVPPPLDDLVQFDQVLQLVLVLVLVLPVPQWDNVAKDADDPDPPPPPQFGIWTWGPADVPGHIWIEGEGEDEDDQVDEDEQVVHDVVRVCVVVVTQEYEYAYLYHHDPRNVVVVVVVCVVVVHHYYYHYNSNSCVSCVVPVVSSCVGVVDD